Protein AF-I3EIG5-F1 (afdb_monomer_lite)

Radius of gyration: 37.48 Å; chains: 1; bounding box: 86×93×93 Å

Structure (mmCIF, N/CA/C/O backbone):
data_AF-I3EIG5-F1
#
_entry.id   AF-I3EIG5-F1
#
loop_
_atom_site.group_PDB
_atom_site.id
_atom_site.type_symbol
_atom_site.label_atom_id
_atom_site.label_alt_id
_atom_site.label_comp_id
_atom_site.label_asym_id
_atom_site.label_entity_id
_atom_site.label_seq_id
_atom_site.pdbx_PDB_ins_code
_atom_site.Cartn_x
_atom_site.Cartn_y
_atom_site.Cartn_z
_atom_site.occupancy
_atom_site.B_iso_or_equiv
_atom_site.auth_seq_id
_atom_site.auth_comp_id
_atom_site.auth_asym_id
_atom_site.auth_atom_id
_atom_site.pdbx_PDB_model_num
ATOM 1 N N . MET A 1 1 ? 4.303 -24.236 -12.654 1.00 73.12 1 MET A N 1
ATOM 2 C CA . MET A 1 1 ? 5.000 -24.514 -13.925 1.00 73.12 1 MET A CA 1
ATOM 3 C C . MET A 1 1 ? 5.810 -23.312 -14.416 1.00 73.12 1 MET A C 1
ATOM 5 O O . MET A 1 1 ? 7.014 -23.387 -14.282 1.00 73.12 1 MET A O 1
ATOM 9 N N . PHE A 1 2 ? 5.233 -22.187 -14.872 1.00 78.88 2 PHE A N 1
ATOM 10 C CA . PHE A 1 2 ? 6.032 -21.073 -15.444 1.00 78.88 2 PHE A CA 1
ATOM 11 C C . PHE A 1 2 ? 7.125 -20.485 -14.530 1.00 78.88 2 PHE A C 1
ATOM 13 O O . PHE A 1 2 ? 8.166 -20.083 -15.025 1.00 78.88 2 PHE A O 1
ATOM 20 N N . ASN A 1 3 ? 6.940 -20.483 -13.207 1.00 80.06 3 ASN A N 1
ATOM 21 C CA . ASN A 1 3 ? 7.978 -20.012 -12.279 1.00 80.06 3 ASN A CA 1
ATOM 22 C C . ASN A 1 3 ? 9.212 -20.936 -12.224 1.00 80.06 3 ASN A C 1
ATOM 24 O O . ASN A 1 3 ? 10.282 -20.478 -11.848 1.00 80.06 3 ASN A O 1
ATOM 28 N N . LEU A 1 4 ? 9.062 -22.212 -12.602 1.00 80.94 4 LEU A N 1
ATOM 29 C CA . LEU A 1 4 ? 10.143 -23.204 -12.637 1.00 80.94 4 LEU A CA 1
ATOM 30 C C . LEU A 1 4 ? 10.976 -23.114 -13.926 1.00 80.94 4 LEU A C 1
ATOM 32 O O . LEU A 1 4 ? 12.038 -23.713 -13.993 1.00 80.94 4 LEU A O 1
ATOM 36 N N . LEU A 1 5 ? 10.541 -22.335 -14.930 1.00 78.06 5 LEU A N 1
ATOM 37 C CA . LEU A 1 5 ? 11.348 -22.063 -16.133 1.00 78.06 5 LEU A CA 1
ATOM 38 C C . LEU A 1 5 ? 12.650 -21.312 -15.818 1.00 78.06 5 LEU A C 1
ATOM 40 O O . LEU A 1 5 ? 13.538 -21.254 -16.656 1.00 78.06 5 LEU A O 1
ATOM 44 N N . LEU A 1 6 ? 12.742 -20.698 -14.637 1.00 79.12 6 LEU A N 1
ATOM 45 C CA . LEU A 1 6 ? 13.928 -19.976 -14.175 1.00 79.12 6 LEU A CA 1
ATOM 46 C C . LEU A 1 6 ? 14.859 -20.860 -13.331 1.00 79.12 6 LEU A C 1
ATOM 48 O O . LEU A 1 6 ? 15.839 -20.364 -12.785 1.00 79.12 6 LEU A O 1
ATOM 52 N N . SER A 1 7 ? 14.527 -22.143 -13.172 1.00 75.50 7 SER A N 1
ATOM 53 C CA . SER A 1 7 ? 15.303 -23.114 -12.403 1.00 75.50 7 SER A CA 1
ATOM 54 C C . SER A 1 7 ? 16.161 -23.968 -13.342 1.00 75.50 7 SER A C 1
ATOM 56 O O . SER A 1 7 ? 15.674 -24.414 -14.379 1.00 75.50 7 SER A O 1
ATOM 58 N N . GLY A 1 8 ? 17.420 -24.202 -12.959 1.00 78.62 8 GLY A N 1
ATOM 59 C CA . GLY A 1 8 ? 18.415 -24.947 -13.742 1.00 78.62 8 GLY A CA 1
ATOM 60 C C . GLY A 1 8 ? 19.493 -24.046 -14.351 1.00 78.62 8 GLY A C 1
ATOM 61 O O . GLY A 1 8 ? 19.226 -22.898 -14.707 1.00 78.62 8 GLY A O 1
ATOM 62 N N . ASN A 1 9 ? 20.716 -24.568 -14.462 1.00 81.81 9 ASN A N 1
ATOM 63 C CA . ASN A 1 9 ? 21.843 -23.873 -15.095 1.00 81.81 9 ASN A CA 1
ATOM 64 C C . ASN A 1 9 ? 21.990 -24.254 -16.577 1.00 81.81 9 ASN A C 1
ATOM 66 O O . ASN A 1 9 ? 22.673 -23.562 -17.333 1.00 81.81 9 ASN A O 1
ATOM 70 N N . THR A 1 10 ? 21.330 -25.335 -17.004 1.00 88.31 10 THR A N 1
ATOM 71 C CA . THR A 1 10 ? 21.289 -25.802 -18.394 1.00 88.31 10 THR A CA 1
ATOM 72 C C . THR A 1 10 ? 19.852 -25.909 -18.913 1.00 88.31 10 THR A C 1
ATOM 74 O O . THR A 1 10 ? 18.890 -26.019 -18.149 1.00 88.31 10 THR A O 1
ATOM 77 N N . LEU A 1 11 ? 19.692 -25.882 -20.243 1.00 84.94 11 LEU A N 1
ATOM 78 C CA . LEU A 1 11 ? 18.384 -26.050 -20.887 1.00 84.94 11 LEU A CA 1
ATOM 79 C C . LEU A 1 11 ? 17.765 -27.417 -20.542 1.00 84.94 11 LEU A C 1
ATOM 81 O O . LEU A 1 11 ? 16.563 -27.506 -20.312 1.00 84.94 11 LEU A O 1
ATOM 85 N N . GLU A 1 12 ? 18.589 -28.462 -20.461 1.00 86.31 12 GLU A N 1
ATOM 86 C CA . GLU A 1 12 ? 18.170 -29.817 -20.090 1.00 86.31 12 GLU A CA 1
ATOM 87 C C . GLU A 1 12 ? 17.660 -29.878 -18.647 1.00 86.31 12 GLU A C 1
ATOM 89 O O . GLU A 1 12 ? 16.548 -30.351 -18.418 1.00 86.31 12 GLU A O 1
ATOM 94 N N . GLU A 1 13 ? 18.405 -29.322 -17.686 1.00 87.31 13 GLU A N 1
ATOM 95 C CA . GLU A 1 13 ? 17.988 -29.247 -16.276 1.00 87.31 13 GLU A CA 1
ATOM 96 C C . GLU A 1 13 ? 16.670 -28.483 -16.096 1.00 87.31 13 GLU A C 1
ATOM 98 O O . GLU A 1 13 ? 15.811 -28.881 -15.301 1.00 87.31 13 GLU A O 1
ATOM 103 N N . CYS A 1 14 ? 16.479 -27.408 -16.865 1.00 90.12 14 CYS A N 1
ATOM 104 C CA . CYS A 1 14 ? 15.239 -26.641 -16.857 1.00 90.12 14 CYS A CA 1
ATOM 105 C C . CYS A 1 14 ? 14.045 -27.503 -17.300 1.00 90.12 14 CYS A C 1
ATOM 107 O O . CYS A 1 14 ? 13.029 -27.579 -16.601 1.00 90.12 14 CYS A O 1
ATOM 109 N N . TYR A 1 15 ? 14.169 -28.218 -18.425 1.00 90.12 15 TYR A N 1
ATOM 110 C CA . TYR A 1 15 ? 13.110 -29.115 -18.901 1.00 90.12 15 TYR A CA 1
ATOM 111 C C . TYR A 1 15 ? 12.891 -30.330 -17.999 1.00 90.12 15 TYR A C 1
ATOM 113 O O . TYR A 1 15 ? 11.747 -30.767 -17.877 1.00 90.12 15 TYR A O 1
ATOM 121 N N . MET A 1 16 ? 13.929 -30.837 -17.329 1.00 87.69 16 MET A N 1
ATOM 122 C CA . MET A 1 16 ? 13.796 -31.905 -16.332 1.00 87.69 16 MET A CA 1
ATOM 123 C C . MET A 1 16 ? 12.994 -31.440 -15.113 1.00 87.69 16 MET A C 1
ATOM 125 O O . MET A 1 16 ? 12.038 -32.102 -14.721 1.00 87.69 16 MET A O 1
ATOM 129 N N . THR A 1 17 ? 13.279 -30.245 -14.590 1.00 89.56 17 THR A N 1
ATOM 130 C CA . THR A 1 17 ? 12.507 -29.656 -13.479 1.00 89.56 17 THR A CA 1
ATOM 131 C C . THR A 1 17 ? 11.036 -29.437 -13.870 1.00 89.56 17 THR A C 1
ATOM 133 O O . THR A 1 17 ? 10.109 -29.627 -13.075 1.00 89.56 17 THR A O 1
ATOM 136 N N . LEU A 1 18 ? 10.783 -29.047 -15.125 1.00 90.25 18 LEU A N 1
ATOM 137 C CA . LEU A 1 18 ? 9.423 -28.940 -15.659 1.00 90.25 18 LEU A CA 1
ATOM 138 C C . LEU A 1 18 ? 8.745 -30.302 -15.819 1.00 90.25 18 LEU A C 1
ATOM 140 O O . LEU A 1 18 ? 7.534 -30.386 -15.599 1.00 90.25 18 LEU A O 1
ATOM 144 N N . ALA A 1 19 ? 9.499 -31.335 -16.193 1.00 90.38 19 ALA A N 1
ATOM 145 C CA . ALA A 1 19 ? 9.000 -32.695 -16.322 1.00 90.38 19 ALA A CA 1
ATOM 146 C C . ALA A 1 19 ? 8.603 -33.286 -14.969 1.00 90.38 19 ALA A C 1
ATOM 148 O O . ALA A 1 19 ? 7.486 -33.776 -14.854 1.00 90.38 19 ALA A O 1
ATOM 149 N N . GLU A 1 20 ? 9.415 -33.112 -13.925 1.00 90.56 20 GLU A N 1
ATOM 150 C CA . GLU A 1 20 ? 9.062 -33.521 -12.556 1.00 90.56 20 GLU A CA 1
ATOM 151 C C . GLU A 1 20 ? 7.758 -32.863 -12.085 1.00 90.56 20 GLU A C 1
ATOM 153 O O . GLU A 1 20 ? 6.868 -33.507 -11.527 1.00 90.56 20 GLU A O 1
ATOM 158 N N . CYS A 1 21 ? 7.598 -31.565 -12.365 1.00 91.62 21 CYS A N 1
ATOM 159 C CA . CYS A 1 21 ? 6.354 -30.864 -12.066 1.00 91.62 21 CYS A CA 1
ATOM 160 C C . CYS A 1 21 ? 5.175 -31.432 -12.870 1.00 91.62 21 CYS A C 1
ATOM 162 O O . CYS A 1 21 ? 4.075 -31.550 -12.332 1.00 91.62 21 CYS A O 1
ATOM 164 N N . ALA A 1 22 ? 5.379 -31.762 -14.147 1.00 92.56 22 ALA A N 1
ATOM 165 C CA . ALA A 1 22 ? 4.352 -32.363 -14.990 1.00 92.56 22 ALA A CA 1
ATOM 166 C C . ALA A 1 22 ? 3.945 -33.757 -14.485 1.00 92.56 22 ALA A C 1
ATOM 168 O O . ALA A 1 22 ? 2.747 -34.023 -14.381 1.00 92.56 22 ALA A O 1
ATOM 169 N N . ASP A 1 23 ? 4.911 -34.593 -14.104 1.00 91.69 23 ASP A N 1
ATOM 170 C CA . ASP A 1 23 ? 4.687 -35.933 -13.559 1.00 91.69 23 ASP A CA 1
ATOM 171 C C . ASP A 1 23 ? 3.900 -35.889 -12.250 1.00 91.69 23 ASP A C 1
ATOM 173 O O . ASP A 1 23 ? 2.920 -36.617 -12.113 1.00 91.69 23 ASP A O 1
ATOM 177 N N . TYR A 1 24 ? 4.216 -34.949 -11.355 1.00 91.88 24 TYR A N 1
ATOM 178 C CA . TYR A 1 24 ? 3.441 -34.730 -10.131 1.00 91.88 24 TYR A CA 1
ATOM 179 C C . TYR A 1 24 ? 1.951 -34.454 -10.410 1.00 91.88 24 TYR A C 1
ATOM 181 O O . TYR A 1 24 ? 1.066 -34.989 -9.739 1.00 91.88 24 TYR A O 1
ATOM 189 N N . TRP A 1 25 ? 1.638 -33.629 -11.416 1.00 91.69 25 TRP A N 1
ATOM 190 C CA . TRP A 1 25 ? 0.243 -33.344 -11.775 1.00 91.69 25 TRP A CA 1
ATOM 191 C C . TRP A 1 25 ? -0.445 -34.528 -12.458 1.00 91.69 25 TRP A C 1
ATOM 193 O O . TRP A 1 25 ? -1.651 -34.710 -12.273 1.00 91.69 25 TRP A O 1
ATOM 203 N N . ILE A 1 26 ? 0.295 -35.335 -13.222 1.00 92.50 26 ILE A N 1
ATOM 204 C CA . ILE A 1 26 ? -0.223 -36.585 -13.789 1.00 92.50 26 ILE A CA 1
ATOM 205 C C . ILE A 1 26 ? -0.534 -37.579 -12.660 1.00 92.50 26 ILE A C 1
ATOM 207 O O . ILE A 1 26 ? -1.617 -38.164 -12.657 1.00 92.50 26 ILE A O 1
ATOM 211 N N . ASP A 1 27 ? 0.337 -37.697 -11.654 1.00 92.25 27 ASP A N 1
ATOM 212 C CA . ASP A 1 27 ? 0.148 -38.594 -10.507 1.00 92.25 27 ASP A CA 1
ATOM 213 C C . ASP A 1 27 ? -1.125 -38.275 -9.723 1.00 92.25 27 ASP A C 1
ATOM 215 O O . ASP A 1 27 ? -1.865 -39.183 -9.342 1.00 92.25 27 ASP A O 1
ATOM 219 N N . ILE A 1 28 ? -1.450 -36.992 -9.531 1.00 92.19 28 ILE A N 1
ATOM 220 C CA . ILE A 1 28 ? -2.707 -36.587 -8.881 1.00 92.19 28 ILE A CA 1
ATOM 221 C C . ILE A 1 28 ? -3.929 -37.117 -9.651 1.00 92.19 28 ILE A C 1
ATOM 223 O O . ILE A 1 28 ? -4.910 -37.532 -9.034 1.00 92.19 28 ILE A O 1
ATOM 227 N N . ILE A 1 29 ? -3.891 -37.122 -10.987 1.00 92.75 29 ILE A N 1
ATOM 228 C CA . ILE A 1 29 ? -5.003 -37.603 -11.822 1.00 92.75 29 ILE A CA 1
ATOM 229 C C . ILE A 1 29 ? -5.059 -39.134 -11.835 1.00 92.75 29 ILE A C 1
ATOM 231 O O . ILE A 1 29 ? -6.140 -39.705 -11.684 1.00 92.75 29 ILE A O 1
ATOM 235 N N . GLU A 1 30 ? -3.918 -39.811 -11.972 1.00 90.56 30 GLU A N 1
ATOM 236 C CA . GLU A 1 30 ? -3.849 -41.279 -11.996 1.00 90.56 30 GLU A CA 1
ATOM 237 C C . GLU A 1 30 ? -4.236 -41.905 -10.651 1.00 90.56 30 GLU A C 1
ATOM 239 O O . GLU A 1 30 ? -4.955 -42.905 -10.610 1.00 90.56 30 GLU A O 1
ATOM 244 N N . THR A 1 31 ? -3.870 -41.255 -9.543 1.00 92.62 31 THR A N 1
ATOM 245 C CA . THR A 1 31 ? -4.325 -41.615 -8.187 1.00 92.62 31 THR A CA 1
ATOM 246 C C . THR A 1 31 ? -5.765 -41.175 -7.895 1.00 92.62 31 THR A C 1
ATOM 248 O O . THR A 1 31 ? -6.239 -41.316 -6.766 1.00 92.62 31 THR A O 1
ATOM 251 N N . LYS A 1 32 ? -6.487 -40.637 -8.893 1.00 90.88 32 LYS A N 1
ATOM 252 C CA . LYS A 1 32 ? -7.873 -40.144 -8.784 1.00 90.88 32 LYS A CA 1
ATOM 253 C C . LYS A 1 32 ? -8.066 -39.149 -7.634 1.00 90.88 32 LYS A C 1
ATOM 255 O O . LYS A 1 32 ? -9.103 -39.151 -6.967 1.00 90.88 32 LYS A O 1
ATOM 260 N N . ALA A 1 33 ? -7.053 -38.320 -7.381 1.00 89.38 33 ALA A N 1
ATOM 261 C CA . ALA A 1 33 ? -7.027 -37.323 -6.318 1.00 89.38 33 ALA A CA 1
ATOM 262 C C . ALA A 1 33 ? -7.363 -37.897 -4.926 1.00 89.38 33 ALA A C 1
ATOM 264 O O . ALA A 1 33 ? -8.109 -37.292 -4.150 1.00 89.38 33 ALA A O 1
ATOM 265 N N . GLN A 1 34 ? -6.831 -39.080 -4.595 1.00 87.31 34 GLN A N 1
ATOM 266 C CA . GLN A 1 34 ? -7.067 -39.719 -3.294 1.00 87.31 34 GLN A CA 1
ATOM 267 C C . GLN A 1 34 ? -6.607 -38.845 -2.113 1.00 87.31 34 GLN A C 1
ATOM 269 O O . GLN A 1 34 ? -7.244 -38.852 -1.063 1.00 87.31 34 GLN A O 1
ATOM 274 N N . ALA A 1 35 ? -5.541 -38.061 -2.300 1.00 83.00 35 ALA A N 1
ATOM 275 C CA . ALA A 1 35 ? -4.990 -37.166 -1.283 1.00 83.00 35 ALA A CA 1
ATOM 276 C C . ALA A 1 35 ? -5.742 -35.824 -1.130 1.00 83.00 35 ALA A C 1
ATOM 278 O O . ALA A 1 35 ? -5.415 -35.066 -0.222 1.00 83.00 35 ALA A O 1
ATOM 279 N N . LEU A 1 36 ? -6.717 -35.517 -1.999 1.00 87.94 36 LEU A N 1
ATOM 280 C CA . LEU A 1 36 ? -7.432 -34.232 -2.009 1.00 87.94 36 LEU A CA 1
ATOM 281 C C . LEU A 1 36 ? -8.847 -34.361 -1.438 1.00 87.94 36 LEU A C 1
ATOM 283 O O . LEU A 1 36 ? -9.530 -35.362 -1.672 1.00 87.94 36 LEU A O 1
ATOM 287 N N . ALA A 1 37 ? -9.319 -33.329 -0.737 1.00 88.19 37 ALA A N 1
ATOM 288 C CA . ALA A 1 37 ? -10.699 -33.253 -0.251 1.00 88.19 37 ALA A CA 1
ATOM 289 C C . ALA A 1 37 ? -11.700 -32.933 -1.384 1.00 88.19 37 ALA A C 1
ATOM 291 O O . ALA A 1 37 ? -11.324 -32.447 -2.449 1.00 88.19 37 ALA A O 1
ATOM 292 N N . GLN A 1 38 ? -13.003 -33.166 -1.165 1.00 83.62 38 GLN A N 1
ATOM 293 C CA . GLN A 1 38 ? -14.038 -32.950 -2.195 1.00 83.62 38 GLN A CA 1
ATOM 294 C C . GLN A 1 38 ? -14.061 -31.505 -2.732 1.00 83.62 38 GLN A C 1
ATOM 296 O O . GLN A 1 38 ? -14.157 -31.302 -3.941 1.00 83.62 38 GLN A O 1
ATOM 301 N N . ASP A 1 39 ? -13.936 -30.505 -1.857 1.00 86.31 39 ASP A N 1
ATOM 302 C CA . ASP A 1 39 ? -13.928 -29.095 -2.270 1.00 86.31 39 ASP A CA 1
ATOM 303 C C . ASP A 1 39 ? -12.662 -28.728 -3.061 1.00 86.31 39 ASP A C 1
ATOM 305 O O . ASP A 1 39 ? -12.716 -27.946 -4.009 1.00 86.31 39 ASP A O 1
ATOM 309 N N . GLU A 1 40 ? -11.522 -29.348 -2.744 1.00 88.12 40 GLU A N 1
ATOM 310 C CA . GLU A 1 40 ? -10.285 -29.185 -3.513 1.00 88.12 40 GLU A CA 1
ATOM 311 C C . GLU A 1 40 ? -10.418 -29.804 -4.906 1.00 88.12 40 GLU A C 1
ATOM 313 O O . GLU A 1 40 ? -10.028 -29.183 -5.894 1.00 88.12 40 GLU A O 1
ATOM 318 N N . ILE A 1 41 ? -11.050 -30.979 -5.015 1.00 90.25 41 ILE A N 1
ATOM 319 C CA . ILE A 1 41 ? -11.359 -31.611 -6.305 1.00 90.25 41 ILE A CA 1
ATOM 320 C C . ILE A 1 41 ? -12.217 -30.671 -7.165 1.00 90.25 41 ILE A C 1
ATOM 322 O O . ILE A 1 41 ? -11.934 -30.499 -8.351 1.00 90.25 41 ILE A O 1
ATOM 326 N N . PHE A 1 42 ? -13.224 -30.006 -6.591 1.00 89.50 42 PHE A N 1
ATOM 327 C CA . PHE A 1 42 ? -14.023 -29.026 -7.332 1.00 89.50 42 PHE A CA 1
ATOM 328 C C . PHE A 1 42 ? -13.237 -27.792 -7.759 1.00 89.50 42 PHE A C 1
ATOM 330 O O . PHE A 1 42 ? -13.473 -27.288 -8.856 1.00 89.50 42 PHE A O 1
ATOM 337 N N . ASN A 1 43 ? -12.302 -27.323 -6.937 1.00 88.88 43 ASN A N 1
ATOM 338 C CA . ASN A 1 43 ? -11.458 -26.183 -7.280 1.00 88.88 43 ASN A CA 1
ATOM 339 C C . ASN A 1 43 ? -10.467 -26.510 -8.407 1.00 88.88 43 ASN A C 1
ATOM 341 O O . ASN A 1 43 ? -10.243 -25.669 -9.276 1.00 88.88 43 ASN A O 1
ATOM 345 N N . TYR A 1 44 ? -9.893 -27.718 -8.419 1.00 89.25 44 TYR A N 1
ATOM 346 C CA . TYR A 1 44 ? -8.912 -28.124 -9.432 1.00 89.25 44 TYR A CA 1
ATOM 347 C C . TYR A 1 44 ? -9.546 -28.623 -10.737 1.00 89.25 44 TYR A C 1
ATOM 349 O O . TYR A 1 44 ? -9.084 -28.264 -11.820 1.00 89.25 44 TYR A O 1
ATOM 357 N N . PHE A 1 45 ? -10.601 -29.440 -10.657 1.00 90.62 45 PHE A N 1
ATOM 358 C CA . PHE A 1 45 ? -11.217 -30.095 -11.822 1.00 90.62 45 PHE A CA 1
ATOM 359 C C . PHE A 1 45 ? -12.512 -29.416 -12.292 1.00 90.62 45 PHE A C 1
ATOM 361 O O . PHE A 1 45 ? -13.040 -29.736 -13.361 1.00 90.62 45 PHE A O 1
ATOM 368 N N . GLY A 1 46 ? -13.033 -28.466 -11.516 1.00 90.00 46 GLY A N 1
ATOM 369 C CA . GLY A 1 46 ? -14.192 -27.666 -11.883 1.00 90.00 46 GLY A CA 1
ATOM 370 C C . GLY A 1 46 ? -13.915 -26.677 -13.001 1.00 90.00 46 GLY A C 1
ATOM 371 O O . GLY A 1 46 ? -12.948 -25.921 -12.968 1.00 90.00 46 GLY A O 1
ATOM 372 N N . GLU A 1 47 ? -14.822 -26.614 -13.969 1.00 89.50 47 GLU A N 1
ATOM 373 C CA . GLU A 1 47 ? -14.848 -25.539 -14.952 1.00 89.50 47 GLU A CA 1
ATOM 374 C C . GLU A 1 47 ? -15.974 -24.563 -14.636 1.00 89.50 47 GLU A C 1
ATOM 376 O O . GLU A 1 47 ? -17.141 -24.948 -14.608 1.00 89.50 47 GLU A O 1
ATOM 381 N N . THR A 1 48 ? -15.634 -23.283 -14.474 1.00 88.00 48 THR A N 1
ATOM 382 C CA . THR A 1 48 ? -16.619 -22.199 -14.382 1.00 88.00 48 THR A CA 1
ATOM 383 C C . THR A 1 48 ? -16.661 -21.439 -15.697 1.00 88.00 48 THR A C 1
ATOM 385 O O . THR A 1 48 ? -15.645 -20.914 -16.156 1.00 88.00 48 THR A O 1
ATOM 388 N N . ARG A 1 49 ? -17.841 -21.363 -16.319 1.00 83.25 49 ARG A N 1
ATOM 389 C CA . ARG A 1 49 ? -18.046 -20.613 -17.565 1.00 83.25 49 ARG A CA 1
ATOM 390 C C . ARG A 1 49 ? -19.298 -19.742 -17.477 1.00 83.25 49 ARG A C 1
ATOM 392 O O . ARG A 1 49 ? -20.321 -20.164 -16.942 1.00 83.25 49 ARG A O 1
ATOM 399 N N . ASN A 1 50 ? -19.210 -18.534 -18.036 1.00 81.19 50 ASN A N 1
ATOM 400 C CA . ASN A 1 50 ? -20.309 -17.566 -18.070 1.00 81.19 50 ASN A CA 1
ATOM 401 C C . ASN A 1 50 ? -21.014 -17.598 -19.428 1.00 81.19 50 ASN A C 1
ATOM 403 O O . ASN A 1 50 ? -20.365 -17.514 -20.475 1.00 81.19 50 ASN A O 1
ATOM 407 N N . MET A 1 51 ? -22.344 -17.665 -19.415 1.00 71.56 51 MET A N 1
ATOM 408 C CA . MET A 1 51 ? -23.162 -17.689 -20.629 1.00 71.56 51 MET A CA 1
ATOM 409 C C . MET A 1 51 ? -23.372 -16.272 -21.175 1.00 71.56 51 MET A C 1
ATOM 411 O O . MET A 1 51 ? -24.086 -15.463 -20.586 1.00 71.56 51 MET A O 1
ATOM 415 N N . SER A 1 52 ? -22.766 -15.952 -22.321 1.00 66.12 52 SER A N 1
ATOM 416 C CA . SER A 1 52 ? -22.877 -14.627 -22.957 1.00 66.12 52 SER A CA 1
ATOM 417 C C . SER A 1 52 ? -24.165 -14.428 -23.773 1.00 66.12 52 SER A C 1
ATOM 419 O O . SER A 1 52 ? -24.569 -13.288 -24.022 1.00 66.12 52 SER A O 1
ATOM 421 N N . LYS A 1 53 ? -24.828 -15.519 -24.177 1.00 69.06 53 LYS A N 1
ATOM 422 C CA . LYS A 1 53 ? -26.075 -15.550 -24.964 1.00 69.06 53 LYS A CA 1
ATOM 423 C C . LYS A 1 53 ? -27.148 -16.372 -24.230 1.00 69.06 53 LYS A C 1
ATOM 425 O O . LYS A 1 53 ? -26.802 -17.200 -23.392 1.00 69.06 53 LYS A O 1
ATOM 430 N N . SER A 1 54 ? -28.428 -16.113 -24.509 1.00 68.81 54 SER A N 1
ATOM 431 C CA . SER A 1 54 ? -29.557 -16.887 -23.963 1.00 68.81 54 SER A CA 1
ATOM 432 C C . SER A 1 54 ? -29.624 -18.294 -24.574 1.00 68.81 54 SER A C 1
ATOM 434 O O . SER A 1 54 ? -29.067 -18.526 -25.650 1.00 68.81 54 SER A O 1
ATOM 436 N N . ALA A 1 55 ? -30.307 -19.225 -23.898 1.00 63.94 55 ALA A N 1
ATOM 437 C CA . ALA A 1 55 ? -30.440 -20.612 -24.353 1.00 63.94 55 ALA A CA 1
ATOM 438 C C . ALA A 1 55 ? -31.099 -20.736 -25.740 1.00 63.94 55 ALA A C 1
ATOM 440 O O . ALA A 1 55 ? -30.622 -21.518 -26.558 1.00 63.94 55 ALA A O 1
ATOM 441 N N . ASP A 1 56 ? -32.093 -19.899 -26.060 1.00 66.50 56 ASP A N 1
ATOM 442 C CA . ASP A 1 56 ? -32.797 -19.939 -27.355 1.00 66.50 56 ASP A CA 1
ATOM 443 C C . ASP A 1 56 ? -31.852 -19.728 -28.548 1.00 66.50 56 ASP A C 1
ATOM 445 O O . ASP A 1 56 ? -31.954 -20.409 -29.569 1.00 66.50 56 ASP A O 1
ATOM 449 N N . ALA A 1 57 ? -30.866 -18.838 -28.390 1.00 61.94 57 ALA A N 1
ATOM 450 C CA . ALA A 1 57 ? -29.855 -18.548 -29.407 1.00 61.94 57 ALA A CA 1
ATOM 451 C C . ALA A 1 57 ? -28.763 -19.633 -29.513 1.00 61.94 57 ALA A C 1
ATOM 453 O O . ALA A 1 57 ? -27.985 -19.626 -30.467 1.00 61.94 57 ALA A O 1
ATOM 454 N N . LEU A 1 58 ? -28.676 -20.536 -28.529 1.00 59.59 58 LEU A N 1
ATOM 455 C CA . LEU A 1 58 ? -27.705 -21.634 -28.451 1.00 59.59 58 LEU A CA 1
ATOM 456 C C . LEU A 1 58 ? -28.329 -23.005 -28.746 1.00 59.59 58 LEU A C 1
ATOM 458 O O . LEU A 1 58 ? -27.600 -23.990 -28.817 1.00 59.59 58 LEU A O 1
ATOM 462 N N . SER A 1 59 ? -29.640 -23.065 -28.993 1.00 59.81 59 SER A N 1
ATOM 463 C CA . SER A 1 59 ? -30.384 -24.296 -29.299 1.00 59.81 59 SER A CA 1
ATOM 464 C C . SER A 1 59 ? -29.811 -25.099 -30.480 1.00 59.81 59 SER A C 1
ATOM 466 O O . SER A 1 59 ? -29.919 -26.324 -30.498 1.00 59.81 59 SER A O 1
ATOM 468 N N . MET A 1 60 ? -29.134 -24.443 -31.434 1.00 61.47 60 MET A N 1
ATOM 469 C CA . MET A 1 60 ? -28.478 -25.109 -32.570 1.00 61.47 60 MET A CA 1
ATOM 470 C C . MET A 1 60 ? -27.097 -25.717 -32.246 1.00 61.47 60 MET A C 1
ATOM 472 O O . MET A 1 60 ? -26.603 -26.526 -33.028 1.00 61.47 60 MET A O 1
ATOM 476 N N . VAL A 1 61 ? -26.450 -25.358 -31.126 1.00 72.56 61 VAL A N 1
ATOM 477 C CA . VAL A 1 61 ? -25.084 -25.805 -30.784 1.00 72.56 61 VAL A CA 1
ATOM 478 C C . VAL A 1 61 ? -25.034 -26.367 -29.363 1.00 72.56 61 VAL A C 1
ATOM 480 O O . VAL A 1 61 ? -25.019 -25.631 -28.376 1.00 72.56 61 VAL A O 1
ATOM 483 N N . LYS A 1 62 ? -24.922 -27.694 -29.248 1.00 76.25 62 LYS A N 1
ATOM 484 C CA . LYS A 1 62 ? -24.752 -28.374 -27.956 1.00 76.25 62 LYS A CA 1
ATOM 485 C C . LYS A 1 62 ? -23.362 -28.089 -27.386 1.00 76.25 62 LYS A C 1
ATOM 487 O O . LYS A 1 62 ? -22.354 -28.516 -27.945 1.00 76.25 62 LYS A O 1
ATOM 492 N N . THR A 1 63 ? -23.304 -27.390 -26.257 1.00 83.94 63 THR A N 1
ATOM 493 C CA . THR A 1 63 ? -22.061 -27.089 -25.527 1.00 83.94 63 THR A CA 1
ATOM 494 C C . THR A 1 63 ? -22.132 -27.634 -24.104 1.00 83.94 63 THR A C 1
ATOM 496 O O . THR A 1 63 ? -23.218 -27.763 -23.546 1.00 83.94 63 THR A O 1
ATOM 499 N N . THR A 1 64 ? -20.979 -27.916 -23.488 1.00 87.69 64 THR A N 1
ATOM 500 C CA . THR A 1 64 ? -20.908 -28.359 -22.080 1.00 87.69 64 THR A CA 1
ATOM 501 C C . THR A 1 64 ? -21.577 -27.365 -21.128 1.00 87.69 64 THR A C 1
ATOM 503 O O . THR A 1 64 ? -22.272 -27.768 -20.200 1.00 87.69 64 THR A O 1
ATOM 506 N N . CYS A 1 65 ? -21.425 -26.063 -21.393 1.00 84.12 65 CYS A N 1
ATOM 507 C CA . CYS A 1 65 ? -22.052 -24.996 -20.615 1.00 84.12 65 CYS A CA 1
ATOM 508 C C . CYS A 1 65 ? -23.573 -25.021 -20.698 1.00 84.12 65 CYS A C 1
ATOM 510 O O . CYS A 1 65 ? -24.223 -24.805 -19.685 1.00 84.12 65 CYS A O 1
ATOM 512 N N . LEU A 1 66 ? -24.127 -25.265 -21.890 1.00 84.56 66 LEU A N 1
ATOM 513 C CA . LEU A 1 66 ? -25.572 -25.315 -22.090 1.00 84.56 66 LEU A CA 1
ATOM 514 C C . LEU A 1 66 ? -26.174 -26.484 -21.307 1.00 84.56 66 LEU A C 1
ATOM 516 O O . LEU A 1 66 ? -27.086 -26.271 -20.520 1.00 84.56 66 LEU A O 1
ATOM 520 N N . THR A 1 67 ? -25.586 -27.678 -21.418 1.00 88.56 67 THR A N 1
ATOM 521 C CA . THR A 1 67 ? -26.017 -28.856 -20.652 1.00 88.56 67 THR A CA 1
ATOM 522 C C . THR A 1 67 ? -25.924 -28.619 -19.142 1.00 88.56 67 THR A C 1
ATOM 524 O O . THR A 1 67 ? -26.838 -28.967 -18.398 1.00 88.56 67 THR A O 1
ATOM 527 N N . ALA A 1 68 ? -24.835 -28.006 -18.663 1.00 88.62 68 ALA A N 1
ATOM 528 C CA . ALA A 1 68 ? -24.692 -27.664 -17.249 1.00 88.62 68 ALA A CA 1
ATOM 529 C C . ALA A 1 68 ? -25.730 -26.621 -16.804 1.00 88.62 68 ALA A C 1
ATOM 531 O O . ALA A 1 68 ? -26.308 -26.748 -15.729 1.00 88.62 68 ALA A O 1
ATOM 532 N N . ALA A 1 69 ? -25.998 -25.613 -17.633 1.00 86.44 69 ALA A N 1
ATOM 533 C CA . ALA A 1 69 ? -26.994 -24.588 -17.359 1.00 86.44 69 ALA A CA 1
ATOM 534 C C . ALA A 1 69 ? -28.410 -25.170 -17.292 1.00 86.44 69 ALA A C 1
ATOM 536 O O . ALA A 1 69 ? -29.130 -24.868 -16.348 1.00 86.44 69 ALA A O 1
ATOM 537 N N . GLU A 1 70 ? -28.785 -26.041 -18.231 1.00 86.19 70 GLU A N 1
ATOM 538 C CA . GLU A 1 70 ? -30.073 -26.746 -18.243 1.00 86.19 70 GLU A CA 1
ATOM 539 C C . GLU A 1 70 ? -30.252 -27.611 -16.990 1.00 86.19 70 GLU A C 1
ATOM 541 O O . GLU A 1 70 ? -31.281 -27.531 -16.322 1.00 86.19 70 GLU A O 1
ATOM 546 N N . ARG A 1 71 ? -29.221 -28.379 -16.614 1.00 90.25 71 ARG A N 1
ATOM 547 C CA . ARG A 1 71 ? -29.223 -29.209 -15.397 1.00 90.25 71 ARG A CA 1
ATOM 548 C C . ARG A 1 71 ? -29.302 -28.375 -14.118 1.00 90.25 71 ARG A C 1
ATOM 550 O O . ARG A 1 71 ? -29.987 -28.759 -13.176 1.00 90.25 71 ARG A O 1
ATOM 557 N N . LEU A 1 72 ? -28.628 -27.226 -14.079 1.00 87.69 72 LEU A N 1
ATOM 558 C CA . LEU A 1 72 ? -28.717 -26.286 -12.960 1.00 87.69 72 LEU A CA 1
ATOM 559 C C . LEU A 1 72 ? -30.126 -25.678 -12.864 1.00 87.69 72 LEU A C 1
ATOM 561 O O . LEU A 1 72 ? -30.689 -25.603 -11.777 1.00 87.69 72 LEU A O 1
ATOM 565 N N . SER A 1 73 ? -30.706 -25.293 -14.002 1.00 84.88 73 SER A N 1
ATOM 566 C CA . SER A 1 73 ? -32.081 -24.796 -14.122 1.00 84.88 73 SER A CA 1
ATOM 567 C C . SER A 1 73 ? -33.083 -25.817 -13.570 1.00 84.88 73 SER A C 1
ATOM 569 O O . SER A 1 73 ? -33.938 -25.483 -12.748 1.00 84.88 73 SER A O 1
ATOM 571 N N . GLU A 1 74 ? -32.915 -27.082 -13.967 1.00 87.56 74 GLU A N 1
ATOM 572 C CA . GLU A 1 74 ? -33.724 -28.211 -13.512 1.00 87.56 74 GLU A CA 1
ATOM 573 C C . GLU A 1 74 ? -33.602 -28.425 -11.995 1.00 87.56 74 GLU A C 1
ATOM 575 O O . GLU A 1 74 ? -34.614 -28.560 -11.309 1.00 87.56 74 GLU A O 1
ATOM 580 N N . LEU A 1 75 ? -32.376 -28.387 -11.460 1.00 86.31 75 LEU A N 1
ATOM 581 C CA . LEU A 1 75 ? -32.104 -28.513 -10.025 1.00 86.31 75 LEU A CA 1
ATOM 582 C C . LEU A 1 75 ? -32.791 -27.408 -9.206 1.00 86.31 75 LEU A C 1
ATOM 584 O O . LEU A 1 75 ? -33.293 -27.676 -8.118 1.00 86.31 75 LEU A O 1
ATOM 588 N N . LEU A 1 76 ? -32.832 -26.183 -9.737 1.00 81.94 76 LEU A N 1
ATOM 589 C CA . LEU A 1 76 ? -33.429 -25.010 -9.090 1.00 81.94 76 LEU A CA 1
ATOM 590 C C . LEU A 1 76 ? -34.952 -24.895 -9.296 1.00 81.94 76 LEU A C 1
ATOM 592 O O . LEU A 1 76 ? -35.573 -23.996 -8.730 1.00 81.94 76 LEU A O 1
ATOM 596 N N . GLY A 1 77 ? -35.564 -25.765 -10.110 1.00 78.25 77 GLY A N 1
ATOM 597 C CA . GLY A 1 77 ? -36.999 -25.726 -10.422 1.00 78.25 77 GLY A CA 1
ATOM 598 C C . GLY A 1 77 ? -37.431 -24.542 -11.298 1.00 78.25 77 GLY A C 1
ATOM 599 O O . GLY A 1 77 ? -38.623 -24.263 -11.419 1.00 78.25 77 GLY A O 1
ATOM 600 N N . GLN A 1 78 ? -36.481 -23.836 -11.912 1.00 70.88 78 GLN A N 1
ATOM 601 C CA . GLN A 1 78 ? -36.739 -22.734 -12.836 1.00 70.88 78 GLN A CA 1
ATOM 602 C C . GLN A 1 78 ? -36.444 -23.235 -14.248 1.00 70.88 78 GLN A C 1
ATOM 604 O O . GLN A 1 78 ? -35.300 -23.529 -14.553 1.00 70.88 78 GLN A O 1
ATOM 609 N N . ASN A 1 79 ? -37.430 -23.324 -15.142 1.00 59.50 79 ASN A N 1
ATOM 610 C CA . ASN A 1 79 ? -37.220 -23.827 -16.514 1.00 59.50 79 ASN A CA 1
ATOM 611 C C . ASN A 1 79 ? -36.595 -22.788 -17.475 1.00 59.50 79 ASN A C 1
ATOM 613 O O . ASN A 1 79 ? -36.761 -22.898 -18.687 1.00 59.50 79 ASN A O 1
ATOM 617 N N . VAL A 1 80 ? -35.915 -21.753 -16.963 1.00 61.34 80 VAL A N 1
ATOM 618 C CA . VAL A 1 80 ? -35.391 -20.645 -17.776 1.00 61.34 80 VAL A CA 1
ATOM 619 C C . VAL A 1 80 ? -33.909 -20.412 -17.494 1.00 61.34 80 VAL A C 1
ATOM 621 O O . VAL A 1 80 ? -33.526 -19.987 -16.407 1.00 61.34 80 VAL A O 1
ATOM 624 N N . VAL A 1 81 ? -33.077 -20.611 -18.517 1.00 63.59 81 VAL A N 1
ATOM 625 C CA . VAL A 1 81 ? -31.644 -20.288 -18.483 1.00 63.59 81 VAL A CA 1
ATOM 626 C C . VAL A 1 81 ? -31.446 -18.802 -18.805 1.00 63.59 81 VAL A C 1
ATOM 628 O O . VAL A 1 81 ? -31.645 -18.357 -19.939 1.00 63.59 81 VAL A O 1
ATOM 631 N N . VAL A 1 82 ? -31.036 -18.020 -17.804 1.00 64.50 82 VAL A N 1
ATOM 632 C CA . VAL A 1 82 ? -30.866 -16.560 -17.914 1.00 64.50 82 VAL A CA 1
ATOM 633 C C . VAL A 1 82 ? -29.520 -16.193 -18.561 1.00 64.50 82 VAL A C 1
ATOM 635 O O . VAL A 1 82 ? -28.480 -16.799 -18.294 1.00 64.50 82 VAL A O 1
ATOM 638 N N . LYS A 1 83 ? -29.513 -15.151 -19.404 1.00 64.75 83 LYS A N 1
ATOM 639 C CA . LYS A 1 83 ? -28.289 -14.572 -19.986 1.00 64.75 83 LYS A CA 1
ATOM 640 C C . LYS A 1 83 ? -27.384 -14.026 -18.871 1.00 64.75 83 LYS A C 1
ATOM 642 O O . LYS A 1 83 ? -27.825 -13.211 -18.069 1.00 64.75 83 LYS A O 1
ATOM 647 N N . GLY A 1 84 ? -26.114 -14.430 -18.851 1.00 66.81 84 GLY A N 1
ATOM 648 C CA . GLY A 1 84 ? -25.147 -14.034 -17.820 1.00 66.81 84 GLY A CA 1
ATOM 649 C C . GLY A 1 84 ? -25.020 -15.005 -16.642 1.00 66.81 84 GLY A C 1
ATOM 650 O O . GLY A 1 84 ? -24.263 -14.718 -15.719 1.00 66.81 84 GLY A O 1
ATOM 651 N N . MET A 1 85 ? -25.708 -16.152 -16.669 1.00 71.50 85 MET A N 1
ATOM 652 C CA . MET A 1 85 ? -25.556 -17.192 -15.648 1.00 71.50 85 MET A CA 1
ATOM 653 C C . MET A 1 85 ? -24.139 -17.790 -15.678 1.00 71.50 85 MET A C 1
ATOM 655 O O . MET A 1 85 ? -23.630 -18.157 -16.743 1.00 71.50 85 MET A O 1
ATOM 659 N N . SER A 1 86 ? -23.499 -17.864 -14.508 1.00 79.69 86 SER A N 1
ATOM 660 C CA . SER A 1 86 ? -22.223 -18.550 -14.300 1.00 79.69 86 SER A CA 1
ATOM 661 C C . SER A 1 86 ? -22.490 -19.988 -13.873 1.00 79.69 86 SER A C 1
ATOM 663 O O . SER A 1 86 ? -23.112 -20.213 -12.834 1.00 79.69 86 SER A O 1
ATOM 665 N N . CYS A 1 87 ? -22.022 -20.958 -14.652 1.00 82.00 87 CYS A N 1
ATOM 666 C CA . CYS A 1 87 ? -22.192 -22.371 -14.335 1.00 82.00 87 CYS A CA 1
ATOM 667 C C . CYS A 1 87 ? -20.833 -22.998 -14.042 1.00 82.00 87 CYS A C 1
ATOM 669 O O . CYS A 1 87 ? -19.961 -23.018 -14.915 1.00 82.00 87 CYS A O 1
ATOM 671 N N . SER A 1 88 ? -20.685 -23.522 -12.827 1.00 90.31 88 SER A N 1
ATOM 672 C CA . SER A 1 88 ? -19.551 -24.348 -12.416 1.00 90.31 88 SER A CA 1
ATOM 673 C C . SER A 1 88 ? -19.936 -25.819 -12.542 1.00 90.31 88 SER A C 1
ATOM 675 O O . SER A 1 88 ? -20.937 -26.257 -11.966 1.00 90.31 88 SER A O 1
ATOM 677 N N . PHE A 1 89 ? -19.186 -26.582 -13.332 1.00 93.19 89 PHE A N 1
ATOM 678 C CA . PHE A 1 89 ? -19.502 -27.976 -13.646 1.00 93.19 89 PHE A CA 1
ATOM 679 C C . PHE A 1 89 ? -18.251 -28.854 -13.713 1.00 93.19 89 PHE A C 1
ATOM 681 O O . PHE A 1 89 ? -17.134 -28.367 -13.877 1.00 93.19 89 PHE A O 1
ATOM 688 N N . ILE A 1 90 ? -18.461 -30.163 -13.602 1.00 94.69 90 ILE A N 1
ATOM 689 C CA . ILE A 1 90 ? -17.456 -31.210 -13.816 1.00 94.69 90 ILE A CA 1
ATOM 690 C C . ILE A 1 90 ? -17.874 -32.107 -14.983 1.00 94.69 90 ILE A C 1
ATOM 692 O O . ILE A 1 90 ? -19.062 -32.205 -15.299 1.00 94.69 90 ILE A O 1
ATOM 696 N N . ILE A 1 91 ? -16.915 -32.770 -15.625 1.00 94.88 91 ILE A N 1
ATOM 697 C CA . ILE A 1 91 ? -17.207 -33.786 -16.642 1.00 94.88 91 ILE A CA 1
ATOM 698 C C . ILE A 1 91 ? -17.276 -35.158 -15.980 1.00 94.88 91 ILE A C 1
ATOM 700 O O . ILE A 1 91 ? -16.345 -35.593 -15.300 1.00 94.88 91 ILE A O 1
ATOM 704 N N . SER A 1 92 ? -18.406 -35.827 -16.179 1.00 94.38 92 SER A N 1
ATOM 705 C CA . SER A 1 92 ? -18.659 -37.157 -15.636 1.00 94.38 92 SER A CA 1
ATOM 706 C C . SER A 1 92 ? -18.295 -38.269 -16.615 1.00 94.38 92 SER A C 1
ATOM 708 O O . SER A 1 92 ? -18.380 -38.109 -17.835 1.00 94.38 92 SER A O 1
ATOM 710 N N . LYS A 1 93 ? -17.900 -39.422 -16.071 1.00 92.69 93 LYS A N 1
ATOM 711 C CA . LYS A 1 93 ? -17.618 -40.633 -16.846 1.00 92.69 93 LYS A CA 1
ATOM 712 C C . LYS A 1 93 ? -18.891 -41.179 -17.500 1.00 92.69 93 LYS A C 1
ATOM 714 O O . LYS A 1 93 ? -18.838 -41.672 -18.622 1.00 92.69 93 LYS A O 1
ATOM 719 N N . TYR A 1 94 ? -20.030 -41.038 -16.824 1.00 90.25 94 TYR A N 1
ATOM 720 C CA . TYR A 1 94 ? -21.313 -41.598 -17.242 1.00 90.25 94 TYR A CA 1
ATOM 721 C C . TYR A 1 94 ? -22.247 -40.548 -17.872 1.00 90.25 94 TYR A C 1
ATOM 723 O O . TYR A 1 94 ? -22.214 -39.384 -17.476 1.00 90.25 94 TYR A O 1
ATOM 731 N N . PRO A 1 95 ? -23.140 -40.942 -18.797 1.00 89.38 95 PRO A N 1
ATOM 732 C CA . PRO A 1 95 ? -23.232 -42.264 -19.422 1.00 89.38 95 PRO A CA 1
ATOM 733 C C . PRO A 1 95 ? -22.021 -42.566 -20.319 1.00 89.38 95 PRO A C 1
ATOM 735 O O . PRO A 1 95 ? -21.539 -41.697 -21.044 1.00 89.38 95 PRO A O 1
ATOM 738 N N . GLU A 1 96 ? -21.525 -43.804 -20.257 1.00 83.19 96 GLU A N 1
ATOM 739 C CA . GLU A 1 96 ? -20.414 -44.249 -21.105 1.00 83.19 96 GLU A CA 1
ATOM 740 C C . GLU A 1 96 ? -20.833 -44.181 -22.586 1.00 83.19 96 GLU A C 1
ATOM 742 O O . GLU A 1 96 ? -21.985 -44.455 -22.927 1.00 83.19 96 GLU A O 1
ATOM 747 N N . ASN A 1 97 ? -19.902 -43.806 -23.468 1.00 83.19 97 ASN A N 1
ATOM 748 C CA . ASN A 1 97 ? -20.099 -43.616 -24.918 1.00 83.19 97 ASN A CA 1
ATOM 749 C C . ASN A 1 97 ? -20.904 -42.376 -25.357 1.00 83.19 97 ASN A C 1
ATOM 751 O O . ASN A 1 97 ? -21.185 -42.226 -26.546 1.00 83.19 97 ASN A O 1
ATOM 755 N N . GLU A 1 98 ? -21.240 -41.452 -24.453 1.00 88.62 98 GLU A N 1
ATOM 756 C CA . GLU A 1 98 ? -21.811 -40.155 -24.837 1.00 88.62 98 GLU A CA 1
ATOM 757 C C . GLU A 1 98 ? -20.753 -39.052 -25.039 1.00 88.62 98 GLU A C 1
ATOM 759 O O . GLU A 1 98 ? -19.687 -39.061 -24.408 1.00 88.62 98 GLU A O 1
ATOM 764 N N . PRO A 1 99 ? -21.028 -38.053 -25.904 1.00 89.81 99 PRO A N 1
ATOM 765 C CA . PRO A 1 99 ? -20.103 -36.947 -26.120 1.00 89.81 99 PRO A CA 1
ATOM 766 C C . PRO A 1 99 ? -19.873 -36.152 -24.828 1.00 89.81 99 PRO A C 1
ATOM 768 O O . PRO A 1 99 ? -20.770 -35.982 -24.008 1.00 89.81 99 PRO A O 1
ATOM 771 N N . VAL A 1 100 ? -18.673 -35.583 -24.666 1.00 90.19 100 VAL A N 1
ATOM 772 C CA . VAL A 1 100 ? -18.305 -34.758 -23.491 1.00 90.19 100 VAL A CA 1
ATOM 773 C C . VAL A 1 100 ? -19.333 -33.646 -23.220 1.00 90.19 100 VAL A C 1
ATOM 775 O O . VAL A 1 100 ? -19.600 -33.300 -22.071 1.00 90.19 100 VAL A O 1
ATOM 778 N N . THR A 1 101 ? -19.964 -33.115 -24.272 1.00 89.62 101 THR A N 1
ATOM 779 C CA . THR A 1 101 ? -20.976 -32.055 -24.183 1.00 89.62 101 THR A CA 1
ATOM 780 C C . THR A 1 101 ? -22.219 -32.447 -23.389 1.00 89.62 101 THR A C 1
ATOM 782 O O . THR A 1 101 ? -22.783 -31.572 -22.734 1.00 89.62 101 THR A O 1
ATOM 785 N N . SER A 1 102 ? -22.636 -33.717 -23.379 1.00 87.44 102 SER A N 1
ATOM 786 C CA . SER A 1 102 ? -23.802 -34.184 -22.609 1.00 87.44 102 SER A CA 1
ATOM 787 C C . SER A 1 102 ? -23.447 -34.714 -21.213 1.00 87.44 102 SER A C 1
ATOM 789 O O . SER A 1 102 ? -24.337 -34.966 -20.398 1.00 87.44 102 SER A O 1
ATOM 791 N N . ARG A 1 103 ? -22.154 -34.825 -20.891 1.00 92.38 103 ARG A N 1
ATOM 792 C CA . ARG A 1 103 ? -21.648 -35.388 -19.626 1.00 92.38 103 ARG A CA 1
ATOM 793 C C . ARG A 1 103 ? -21.297 -34.339 -18.562 1.00 92.38 103 ARG A C 1
ATOM 795 O O . ARG A 1 103 ? -20.750 -34.679 -17.515 1.00 92.38 103 ARG A O 1
ATOM 802 N N . ALA A 1 104 ? -21.636 -33.070 -18.789 1.00 93.56 104 ALA A N 1
ATOM 803 C CA . ALA A 1 104 ? -21.367 -31.974 -17.856 1.00 93.56 104 ALA A CA 1
ATOM 804 C C . ALA A 1 104 ? -22.355 -31.951 -16.673 1.00 93.56 104 ALA A C 1
ATOM 806 O O . ALA A 1 104 ? -23.561 -31.815 -16.876 1.00 93.56 104 ALA A O 1
ATOM 807 N N . ILE A 1 105 ? -21.869 -32.063 -15.436 1.00 93.31 105 ILE A N 1
ATOM 808 C CA . ILE A 1 105 ? -22.682 -32.072 -14.208 1.00 93.31 105 ILE A CA 1
ATOM 809 C C . ILE A 1 105 ? -22.406 -30.810 -13.383 1.00 93.31 105 ILE A C 1
ATOM 811 O O . ILE A 1 105 ? -21.246 -30.562 -13.050 1.00 93.31 105 ILE A O 1
ATOM 815 N N . PRO A 1 106 ? -23.432 -30.020 -13.017 1.00 92.50 106 PRO A N 1
ATOM 816 C CA . PRO A 1 106 ? -23.260 -28.854 -12.152 1.00 92.50 106 PRO A CA 1
ATOM 817 C C . PRO A 1 106 ? -22.734 -29.241 -10.771 1.00 92.50 106 PRO A C 1
ATOM 819 O O . PRO A 1 106 ? -23.268 -30.149 -10.140 1.00 92.50 106 PRO A O 1
ATOM 822 N N . GLN A 1 107 ? -21.749 -28.505 -10.258 1.00 92.69 107 GLN A N 1
ATOM 823 C CA . GLN A 1 107 ? -21.188 -28.757 -8.923 1.00 92.69 107 GLN A CA 1
ATOM 824 C C . GLN A 1 107 ? -22.236 -28.598 -7.810 1.00 92.69 107 GLN A C 1
ATOM 826 O O . GLN A 1 107 ? -22.205 -29.321 -6.818 1.00 92.69 107 GLN A O 1
ATOM 831 N N . SER A 1 108 ? -23.224 -27.719 -8.008 1.00 89.75 108 SER A N 1
ATOM 832 C CA . SER A 1 108 ? -24.311 -27.452 -7.057 1.00 89.75 108 SER A CA 1
ATOM 833 C C . SER A 1 108 ? -25.107 -28.697 -6.650 1.00 89.75 108 SER A C 1
ATOM 835 O O . SER A 1 108 ? -25.629 -28.733 -5.541 1.00 89.75 108 SER A O 1
ATOM 837 N N . VAL A 1 109 ? -25.171 -29.740 -7.492 1.00 90.44 109 VAL A N 1
ATOM 838 C CA . VAL A 1 109 ? -25.892 -30.983 -7.154 1.00 90.44 109 VAL A CA 1
ATOM 839 C C . VAL A 1 109 ? -25.253 -31.727 -5.980 1.00 90.44 109 VAL A C 1
ATOM 841 O O . VAL A 1 109 ? -25.945 -32.414 -5.234 1.00 90.44 109 VAL A O 1
ATOM 844 N N . PHE A 1 110 ? -23.941 -31.581 -5.782 1.00 88.94 110 PHE A N 1
ATOM 845 C CA . PHE A 1 110 ? -23.220 -32.260 -4.706 1.00 88.94 110 PHE A CA 1
ATOM 846 C C . PHE A 1 110 ? -23.417 -31.596 -3.340 1.00 88.94 110 PHE A C 1
ATOM 848 O O . PHE A 1 110 ? -23.158 -32.245 -2.329 1.00 88.94 110 PHE A O 1
ATOM 855 N N . TYR A 1 111 ? -23.922 -30.358 -3.325 1.00 87.62 111 TYR A N 1
ATOM 856 C CA . TYR A 1 111 ? -24.292 -29.606 -2.124 1.00 87.62 111 TYR A CA 1
ATOM 857 C C . TYR A 1 111 ? -25.797 -29.685 -1.801 1.00 87.62 111 TYR A C 1
ATOM 859 O O . TYR A 1 111 ? -26.230 -29.161 -0.779 1.00 87.62 111 TYR A O 1
ATOM 867 N N . ALA A 1 112 ? -26.605 -30.321 -2.657 1.00 86.88 112 ALA A N 1
ATOM 868 C CA . ALA A 1 112 ? -28.038 -30.500 -2.429 1.00 86.88 112 ALA A CA 1
ATOM 869 C C . ALA A 1 112 ? -28.326 -31.591 -1.377 1.00 86.88 112 ALA A C 1
ATOM 871 O O . ALA A 1 112 ? -27.501 -32.473 -1.127 1.00 86.88 112 ALA A O 1
ATOM 872 N N . GLU A 1 113 ? -29.531 -31.567 -0.793 1.00 86.25 113 GLU A N 1
ATOM 873 C CA . GLU A 1 113 ? -29.992 -32.606 0.137 1.00 86.25 113 GLU A CA 1
ATOM 874 C C . GLU A 1 113 ? -29.884 -34.007 -0.480 1.00 86.25 113 GLU A C 1
ATOM 876 O O . GLU A 1 113 ? -30.155 -34.197 -1.669 1.00 86.25 113 GLU A O 1
ATOM 881 N N . LYS A 1 114 ? -29.548 -35.015 0.338 1.00 83.19 114 LYS A N 1
ATOM 882 C CA . LYS A 1 114 ? -29.244 -36.384 -0.117 1.00 83.19 114 LYS A CA 1
ATOM 883 C C . LYS A 1 114 ? -30.312 -36.967 -1.057 1.00 83.19 114 LYS A C 1
ATOM 885 O O . LYS A 1 114 ? -29.965 -37.508 -2.103 1.00 83.19 114 LYS A O 1
ATOM 890 N N . GLY A 1 115 ? -31.596 -36.776 -0.743 1.00 84.94 115 GLY A N 1
ATOM 891 C CA . GLY A 1 115 ? -32.703 -37.250 -1.583 1.00 84.94 115 GLY A CA 1
ATOM 892 C C . GLY A 1 115 ? -32.812 -36.543 -2.942 1.00 84.94 115 GLY A C 1
ATOM 893 O O . GLY A 1 115 ? -33.114 -37.183 -3.948 1.00 84.94 115 GLY A O 1
ATOM 894 N N . GLN A 1 116 ? -32.526 -35.237 -3.009 1.00 86.12 116 GLN A N 1
ATOM 895 C CA . GLN A 1 116 ? -32.515 -34.490 -4.274 1.00 86.12 116 GLN A CA 1
ATOM 896 C C . GLN A 1 116 ? -31.268 -34.811 -5.102 1.00 86.12 116 GLN A C 1
ATOM 898 O O . GLN A 1 116 ? -31.375 -35.047 -6.307 1.00 86.12 116 GLN A O 1
ATOM 903 N N . LYS A 1 117 ? -30.098 -34.882 -4.453 1.00 88.19 117 LYS A N 1
ATOM 904 C CA . LYS A 1 117 ? -28.825 -35.261 -5.075 1.00 88.19 117 LYS A CA 1
ATOM 905 C C . LYS A 1 117 ? -28.934 -36.617 -5.768 1.00 88.19 117 LYS A C 1
ATOM 907 O O . LYS A 1 117 ? -28.621 -36.717 -6.952 1.00 88.19 117 LYS A O 1
ATOM 912 N N . GLU A 1 118 ? -29.409 -37.643 -5.061 1.00 89.12 118 GLU A N 1
ATOM 913 C CA . GLU A 1 118 ? -29.566 -38.991 -5.621 1.00 89.12 118 GLU A CA 1
ATOM 914 C C . GLU A 1 118 ? -30.535 -38.994 -6.808 1.00 89.12 118 GLU A C 1
ATOM 916 O O . GLU A 1 118 ? -30.196 -39.517 -7.868 1.00 89.12 118 GLU A O 1
ATOM 921 N N . LYS A 1 119 ? -31.689 -38.326 -6.688 1.00 89.62 119 LYS A N 1
ATOM 922 C CA . LYS A 1 119 ? -32.690 -38.237 -7.763 1.00 89.62 119 LYS A CA 1
ATOM 923 C C . LYS A 1 119 ? -32.128 -37.619 -9.051 1.00 89.62 119 LYS A C 1
ATOM 925 O O . LYS A 1 119 ? -32.320 -38.175 -10.135 1.00 89.62 119 LYS A O 1
ATOM 930 N N . TYR A 1 120 ? -31.440 -36.478 -8.957 1.00 91.31 120 TYR A N 1
ATOM 931 C CA . TYR A 1 120 ? -30.889 -35.796 -10.136 1.00 91.31 120 TYR A CA 1
ATOM 932 C C . TYR A 1 120 ? -29.659 -36.511 -10.705 1.00 91.31 120 TYR A C 1
ATOM 934 O O . TYR A 1 120 ? -29.538 -36.636 -11.924 1.00 91.31 120 TYR A O 1
ATOM 942 N N . LEU A 1 121 ? -28.784 -37.057 -9.854 1.00 92.06 121 LEU A N 1
ATOM 943 C CA . LEU A 1 121 ? -27.637 -37.840 -10.319 1.00 92.06 121 LEU A CA 1
ATOM 944 C C . LEU A 1 121 ? -28.070 -39.145 -11.001 1.00 92.06 121 LEU A C 1
ATOM 946 O O . LEU A 1 121 ? -27.520 -39.469 -12.050 1.00 92.06 121 LEU A O 1
ATOM 950 N N . GLN A 1 122 ? -29.089 -39.851 -10.494 1.00 91.50 122 GLN A N 1
ATOM 951 C CA . GLN A 1 122 ? -29.658 -41.033 -11.164 1.00 91.50 122 GLN A CA 1
ATOM 952 C C . GLN A 1 122 ? -30.172 -40.680 -12.565 1.00 91.50 122 GLN A C 1
ATOM 954 O O . GLN A 1 122 ? -29.900 -41.397 -13.533 1.00 91.50 122 GLN A O 1
ATOM 959 N N . LYS A 1 123 ? -30.861 -39.536 -12.690 1.00 91.06 123 LYS A N 1
ATOM 960 C CA . LYS A 1 123 ? -31.379 -39.039 -13.969 1.00 91.06 123 LYS A CA 1
ATOM 961 C C . LYS A 1 123 ? -30.259 -38.697 -14.956 1.00 91.06 123 LYS A C 1
ATOM 963 O O . LYS A 1 123 ? -30.333 -39.094 -16.118 1.00 91.06 123 LYS A O 1
ATOM 968 N N . TRP A 1 124 ? -29.240 -37.953 -14.526 1.00 92.38 124 TRP A N 1
ATOM 969 C CA . TRP A 1 124 ? -28.200 -37.437 -15.425 1.00 92.38 124 TRP A CA 1
ATOM 970 C C . TRP A 1 124 ? -27.105 -38.456 -15.755 1.00 92.38 124 TRP A C 1
ATOM 972 O O . TRP A 1 124 ? -26.642 -38.477 -16.893 1.00 92.38 124 TRP A O 1
ATOM 982 N N . LEU A 1 125 ? -26.728 -39.320 -14.805 1.00 90.31 125 LEU A N 1
ATOM 983 C CA . LEU A 1 125 ? -25.754 -40.402 -15.018 1.00 90.31 125 LEU A CA 1
ATOM 984 C C . LEU A 1 125 ? -26.380 -41.631 -15.697 1.00 90.31 125 LEU A C 1
ATOM 986 O O . LEU A 1 125 ? -25.653 -42.490 -16.186 1.00 90.31 125 LEU A O 1
ATOM 990 N N . ARG A 1 126 ? -27.720 -41.722 -15.730 1.00 88.94 126 ARG A N 1
ATOM 991 C CA . ARG A 1 126 ? -28.495 -42.893 -16.187 1.00 88.94 126 ARG A CA 1
ATOM 992 C C . ARG A 1 126 ? -28.146 -44.178 -15.423 1.00 88.94 126 ARG A C 1
ATOM 994 O O . ARG A 1 126 ? -28.089 -45.263 -15.997 1.00 88.94 126 ARG A O 1
ATOM 1001 N N . MET A 1 127 ? -27.938 -44.054 -14.113 1.00 84.69 127 MET A N 1
ATOM 1002 C CA . MET A 1 127 ? -27.581 -45.156 -13.213 1.00 84.69 127 MET A CA 1
ATOM 1003 C C . MET A 1 127 ? -28.669 -45.369 -12.158 1.00 84.69 127 MET A C 1
ATOM 1005 O O . MET A 1 127 ? -29.191 -44.404 -11.609 1.00 84.69 127 MET A O 1
ATOM 1009 N N . LYS A 1 128 ? -28.994 -46.632 -11.842 1.00 79.75 128 LYS A N 1
ATOM 1010 C CA . LYS A 1 128 ? -29.958 -46.970 -10.772 1.00 79.75 128 LYS A CA 1
ATOM 1011 C C . LYS A 1 128 ? -29.376 -46.728 -9.375 1.00 79.75 128 LYS A C 1
ATOM 1013 O O . LYS A 1 128 ? -30.080 -46.274 -8.482 1.00 79.75 128 LYS A O 1
ATOM 1018 N N . THR A 1 129 ? -28.090 -47.011 -9.199 1.00 84.19 129 THR A N 1
ATOM 1019 C CA . THR A 1 129 ? -27.346 -46.843 -7.945 1.00 84.19 129 THR A CA 1
ATOM 1020 C C . THR A 1 129 ? -26.199 -45.873 -8.186 1.00 84.19 129 THR A C 1
ATOM 1022 O O . THR A 1 129 ? -25.297 -46.187 -8.957 1.00 84.19 129 THR A O 1
ATOM 1025 N N . VAL A 1 130 ? -26.244 -44.691 -7.570 1.00 85.00 130 VAL A N 1
ATOM 1026 C CA . VAL A 1 130 ? -25.209 -43.659 -7.729 1.00 85.00 130 VAL A CA 1
ATOM 1027 C C . VAL A 1 130 ? -24.124 -43.868 -6.666 1.00 85.00 130 VAL A C 1
ATOM 1029 O O . VAL A 1 130 ? -24.476 -44.042 -5.499 1.00 85.00 130 VAL A O 1
ATOM 1032 N N . PRO A 1 131 ? -22.831 -43.846 -7.031 1.00 83.56 131 PRO A N 1
ATOM 1033 C CA . PRO A 1 131 ? -21.740 -43.875 -6.066 1.00 83.56 131 PRO A CA 1
ATOM 1034 C C . PRO A 1 131 ? -21.808 -42.728 -5.055 1.00 83.56 131 PRO A C 1
ATOM 1036 O O . PRO A 1 131 ? -22.137 -41.594 -5.407 1.00 83.56 131 PRO A O 1
ATOM 1039 N N . ASN A 1 132 ? -21.445 -43.008 -3.801 1.00 78.62 132 ASN A N 1
ATOM 1040 C CA . ASN A 1 132 ? -21.357 -41.968 -2.773 1.00 78.62 132 ASN A CA 1
ATOM 1041 C C . ASN A 1 132 ? -20.143 -41.053 -2.987 1.00 78.62 132 ASN A C 1
ATOM 1043 O O . ASN A 1 132 ? -20.234 -39.858 -2.699 1.00 78.62 132 ASN A O 1
ATOM 1047 N N . ASP A 1 133 ? -19.031 -41.605 -3.488 1.00 84.81 133 ASP A N 1
ATOM 1048 C CA . ASP A 1 133 ? -17.809 -40.849 -3.745 1.00 84.81 133 ASP A CA 1
ATOM 1049 C C . ASP A 1 133 ? -17.835 -40.200 -5.138 1.00 84.81 133 ASP A C 1
ATOM 1051 O O . ASP A 1 133 ? -18.132 -40.828 -6.156 1.00 84.81 133 ASP A O 1
ATOM 1055 N N . ILE A 1 134 ? -17.476 -38.919 -5.186 1.00 89.94 134 ILE A N 1
ATOM 1056 C CA . ILE A 1 134 ? -17.382 -38.137 -6.417 1.00 89.94 134 ILE A CA 1
ATOM 1057 C C . ILE A 1 134 ? -16.316 -38.680 -7.373 1.00 89.94 134 ILE A C 1
ATOM 1059 O O . ILE A 1 134 ? -16.450 -38.560 -8.593 1.00 89.94 134 ILE A O 1
ATOM 1063 N N . ARG A 1 135 ? -15.268 -39.308 -6.830 1.00 90.75 135 ARG A N 1
ATOM 1064 C CA . ARG A 1 135 ? -14.139 -39.838 -7.606 1.00 90.75 135 ARG A CA 1
ATOM 1065 C C . ARG A 1 135 ? -14.560 -40.935 -8.576 1.00 90.75 135 ARG A C 1
ATOM 1067 O O . ARG A 1 135 ? -13.899 -41.138 -9.588 1.00 90.75 135 ARG A O 1
ATOM 1074 N N . GLU A 1 136 ? -15.666 -41.619 -8.310 1.00 90.19 136 GLU A N 1
ATOM 1075 C CA . GLU A 1 136 ? -16.221 -42.626 -9.218 1.00 90.19 136 GLU A CA 1
ATOM 1076 C C . GLU A 1 136 ? -17.074 -42.011 -10.335 1.00 90.19 136 GLU A C 1
ATOM 1078 O O . GLU A 1 136 ? -17.292 -42.641 -11.369 1.00 90.19 136 GLU A O 1
ATOM 1083 N N . ILE A 1 137 ? -17.542 -40.775 -10.141 1.00 92.00 137 ILE A N 1
ATOM 1084 C CA . ILE A 1 137 ? -18.394 -40.048 -11.086 1.00 92.00 137 ILE A CA 1
ATOM 1085 C C . ILE A 1 137 ? -17.550 -39.281 -12.113 1.00 92.00 137 ILE A C 1
ATOM 1087 O O . ILE A 1 137 ? -17.961 -39.170 -13.269 1.00 92.00 137 ILE A O 1
ATOM 1091 N N . ILE A 1 138 ? -16.391 -38.751 -11.713 1.00 93.31 138 ILE A N 1
ATOM 1092 C CA . ILE A 1 138 ? -15.502 -37.933 -12.555 1.00 93.31 138 ILE A CA 1
ATOM 1093 C C . ILE A 1 138 ? -14.880 -38.757 -13.695 1.00 93.31 138 ILE A C 1
ATOM 1095 O O . ILE A 1 138 ? -14.409 -39.877 -13.495 1.00 93.31 138 ILE A O 1
ATOM 1099 N N . ASP A 1 139 ? -14.829 -38.175 -14.898 1.00 94.38 139 ASP A N 1
ATOM 1100 C CA . ASP A 1 139 ? -14.071 -38.738 -16.020 1.00 94.38 139 ASP A CA 1
ATOM 1101 C C . ASP A 1 139 ? -12.583 -38.367 -15.931 1.00 94.38 139 ASP A C 1
ATOM 1103 O O . ASP A 1 139 ? -12.121 -37.403 -16.544 1.00 94.38 139 ASP A O 1
ATOM 1107 N N . TRP A 1 140 ? -11.814 -39.145 -15.172 1.00 94.25 140 TRP A N 1
ATOM 1108 C CA . TRP A 1 140 ? -10.368 -38.939 -15.044 1.00 94.25 140 TRP A CA 1
ATOM 1109 C C . TRP A 1 140 ? -9.624 -39.038 -16.379 1.00 94.25 140 TRP A C 1
ATOM 1111 O O . TRP A 1 140 ? -8.636 -38.334 -16.566 1.00 94.25 140 TRP A O 1
ATOM 1121 N N . SER A 1 141 ? -10.113 -39.849 -17.326 1.00 92.19 141 SER A N 1
ATOM 1122 C CA . SER A 1 141 ? -9.476 -40.004 -18.640 1.00 92.19 141 SER A CA 1
ATOM 1123 C C . SER A 1 141 ? -9.576 -38.726 -19.476 1.00 92.19 141 SER A C 1
ATOM 1125 O O . SER A 1 141 ? -8.586 -38.305 -20.072 1.00 92.19 141 SER A O 1
ATOM 1127 N N . TYR A 1 142 ? -10.719 -38.034 -19.416 1.00 93.25 142 TYR A N 1
ATOM 1128 C CA . TYR A 1 142 ? -10.904 -36.724 -20.044 1.00 93.25 142 TYR A CA 1
ATOM 1129 C C . TYR A 1 142 ? -9.940 -35.671 -19.479 1.00 93.25 142 TYR A C 1
ATOM 1131 O O . TYR A 1 142 ? -9.311 -34.918 -20.230 1.00 93.25 142 TYR A O 1
ATOM 1139 N N . TYR A 1 143 ? -9.809 -35.603 -18.149 1.00 94.56 143 TYR A N 1
ATOM 1140 C CA . TYR A 1 143 ? -8.911 -34.635 -17.515 1.00 94.56 143 TYR A CA 1
ATOM 1141 C C . TYR A 1 143 ? -7.436 -34.965 -17.767 1.00 94.56 143 TYR A C 1
ATOM 1143 O O . TYR A 1 143 ? -6.651 -34.039 -17.987 1.00 94.56 143 TYR A O 1
ATOM 1151 N N . LEU A 1 144 ? -7.078 -36.253 -17.815 1.00 93.62 144 LEU A N 1
ATOM 1152 C CA . LEU A 1 144 ? -5.739 -36.708 -18.182 1.00 93.62 144 LEU A CA 1
ATOM 1153 C C . LEU A 1 144 ? -5.394 -36.297 -19.615 1.00 93.62 144 LEU A C 1
ATOM 1155 O O . LEU A 1 144 ? -4.399 -35.613 -19.819 1.00 93.62 144 LEU A O 1
ATOM 1159 N N . GLU A 1 145 ? -6.248 -36.607 -20.595 1.00 92.25 145 GLU A N 1
ATOM 1160 C CA . GLU A 1 145 ? -6.021 -36.251 -22.004 1.00 92.25 145 GLU A CA 1
ATOM 1161 C C . GLU A 1 145 ? -5.856 -34.735 -22.186 1.00 92.25 145 GLU A C 1
ATOM 1163 O O . GLU A 1 145 ? -4.978 -34.253 -22.911 1.00 92.25 145 GLU A O 1
ATOM 1168 N N . ARG A 1 146 ? -6.681 -33.945 -21.492 1.00 93.06 146 ARG A N 1
ATOM 1169 C CA . ARG A 1 146 ? -6.579 -32.486 -21.528 1.00 93.06 146 ARG A CA 1
ATOM 1170 C C . ARG A 1 146 ? -5.264 -31.986 -20.935 1.00 93.06 146 ARG A C 1
ATOM 1172 O O . ARG A 1 146 ? -4.653 -31.092 -21.522 1.00 93.06 146 ARG A O 1
ATOM 1179 N N . LEU A 1 147 ? -4.835 -32.537 -19.799 1.00 93.00 147 LEU A N 1
ATOM 1180 C CA . LEU A 1 147 ? -3.557 -32.186 -19.184 1.00 93.00 147 LEU A CA 1
ATOM 1181 C C . LEU A 1 147 ? -2.386 -32.599 -20.086 1.00 93.00 147 LEU A C 1
ATOM 1183 O O . LEU A 1 147 ? -1.514 -31.774 -20.352 1.00 93.00 147 LEU A O 1
ATOM 1187 N N . SER A 1 148 ? -2.407 -33.814 -20.637 1.00 92.06 148 SER A N 1
ATOM 1188 C CA . SER A 1 148 ? -1.400 -34.318 -21.578 1.00 92.06 148 SER A CA 1
ATOM 1189 C C . SER A 1 148 ? -1.264 -33.421 -22.807 1.00 92.06 148 SER A C 1
ATOM 1191 O O . SER A 1 148 ? -0.151 -33.096 -23.210 1.00 92.06 148 SER A O 1
ATOM 1193 N N . ASN A 1 149 ? -2.375 -32.928 -23.363 1.00 90.19 149 ASN A N 1
ATOM 1194 C CA . ASN A 1 149 ? -2.353 -31.978 -24.479 1.00 90.19 149 ASN A CA 1
ATOM 1195 C C . ASN A 1 149 ? -1.704 -30.632 -24.113 1.00 90.19 149 ASN A C 1
ATOM 1197 O O . ASN A 1 149 ? -1.036 -30.011 -24.945 1.00 90.19 149 ASN A O 1
ATOM 1201 N N . ILE A 1 150 ? -1.893 -30.162 -22.878 1.00 92.00 150 ILE A N 1
ATOM 1202 C CA . ILE A 1 150 ? -1.261 -28.935 -22.377 1.00 92.00 150 ILE A CA 1
ATOM 1203 C C . ILE A 1 150 ? 0.239 -29.164 -22.164 1.00 92.00 150 ILE A C 1
ATOM 1205 O O . ILE A 1 150 ? 1.041 -28.366 -22.648 1.00 92.00 150 ILE A O 1
ATOM 1209 N N . ILE A 1 151 ? 0.621 -30.271 -21.519 1.00 92.12 151 ILE A N 1
ATOM 1210 C CA . ILE A 1 151 ? 2.020 -30.683 -21.324 1.00 92.12 151 ILE A CA 1
ATOM 1211 C C . ILE A 1 151 ? 2.727 -30.812 -22.676 1.00 92.12 151 ILE A C 1
ATOM 1213 O O . ILE A 1 151 ? 3.822 -30.281 -22.854 1.00 92.12 151 ILE A O 1
ATOM 1217 N N . ALA A 1 152 ? 2.075 -31.420 -23.669 1.00 89.38 152 ALA A N 1
ATOM 1218 C CA . ALA A 1 152 ? 2.631 -31.555 -25.006 1.00 89.38 152 ALA A CA 1
ATOM 1219 C C . ALA A 1 152 ? 2.930 -30.192 -25.651 1.00 89.38 152 ALA A C 1
ATOM 1221 O O . ALA A 1 152 ? 3.994 -30.005 -26.236 1.00 89.38 152 ALA A O 1
ATOM 1222 N N . ARG A 1 153 ? 2.022 -29.216 -25.518 1.00 89.44 153 ARG A N 1
ATOM 1223 C CA . ARG A 1 153 ? 2.179 -27.869 -26.099 1.00 89.44 153 ARG A CA 1
ATOM 1224 C C . ARG A 1 153 ? 3.189 -26.994 -25.368 1.00 89.44 153 ARG A C 1
ATOM 1226 O O . ARG A 1 153 ? 3.849 -26.191 -26.019 1.00 89.44 153 ARG A O 1
ATOM 1233 N N . ILE A 1 154 ? 3.262 -27.103 -24.045 1.00 89.69 154 ILE A N 1
ATOM 1234 C CA . ILE A 1 154 ? 4.088 -26.222 -23.208 1.00 89.69 154 ILE A CA 1
ATOM 1235 C C . ILE A 1 154 ? 5.500 -26.784 -23.014 1.00 89.69 154 ILE A C 1
ATOM 1237 O O . ILE A 1 154 ? 6.441 -26.004 -22.940 1.00 89.69 154 ILE A O 1
ATOM 1241 N N . ILE A 1 155 ? 5.653 -28.109 -22.942 1.00 89.88 155 ILE A N 1
ATOM 1242 C CA . ILE A 1 155 ? 6.922 -28.764 -22.598 1.00 89.88 155 ILE A CA 1
ATOM 1243 C C . ILE A 1 155 ? 7.465 -29.553 -23.793 1.00 89.88 155 ILE A C 1
ATOM 1245 O O . ILE A 1 155 ? 8.545 -29.252 -24.288 1.00 89.88 155 ILE A O 1
ATOM 1249 N N . ILE A 1 156 ? 6.711 -30.536 -24.295 1.00 89.12 156 ILE A N 1
ATOM 1250 C CA . ILE A 1 156 ? 7.251 -31.552 -25.220 1.00 89.12 156 ILE A CA 1
ATOM 1251 C C . ILE A 1 156 ? 7.567 -30.977 -26.604 1.00 89.12 156 ILE A C 1
ATOM 1253 O O . ILE A 1 156 ? 8.631 -31.246 -27.158 1.00 89.12 156 ILE A O 1
ATOM 1257 N N . ILE A 1 157 ? 6.655 -30.187 -27.181 1.00 87.38 157 ILE A N 1
ATOM 1258 C CA . ILE A 1 157 ? 6.854 -29.574 -28.501 1.00 87.38 157 ILE A CA 1
ATOM 1259 C C . ILE A 1 157 ? 8.016 -28.566 -28.456 1.00 87.38 157 ILE A C 1
ATOM 1261 O O . ILE A 1 157 ? 8.906 -28.691 -29.297 1.00 87.38 157 ILE A O 1
ATOM 1265 N N . PRO A 1 158 ? 8.079 -27.617 -27.497 1.00 89.50 158 PRO A N 1
ATOM 1266 C CA . PRO A 1 158 ? 9.234 -26.729 -27.361 1.00 89.50 158 PRO A CA 1
ATOM 1267 C C . PRO A 1 158 ? 10.559 -27.470 -27.144 1.00 89.50 158 PRO A C 1
ATOM 1269 O O . PRO A 1 158 ? 11.520 -27.170 -27.849 1.00 89.50 158 PRO A O 1
ATOM 1272 N N . ALA A 1 159 ? 10.594 -28.485 -26.271 1.00 87.25 159 ALA A N 1
ATOM 1273 C CA . ALA A 1 159 ? 11.786 -29.306 -26.047 1.00 87.25 159 ALA A CA 1
ATOM 1274 C C . ALA A 1 159 ? 12.258 -29.986 -27.345 1.00 87.25 159 ALA A C 1
ATOM 1276 O O . ALA A 1 159 ? 13.426 -29.873 -27.715 1.00 87.25 159 ALA A O 1
ATOM 1277 N N . SER A 1 160 ? 11.336 -30.605 -28.095 1.00 84.75 160 SER A N 1
ATOM 1278 C CA . SER A 1 160 ? 11.643 -31.245 -29.383 1.00 84.75 160 SER A CA 1
ATOM 1279 C C . SER A 1 160 ? 12.155 -30.242 -30.425 1.00 84.75 160 SER A C 1
ATOM 1281 O O . SER A 1 160 ? 13.132 -30.517 -31.123 1.00 84.75 160 SER A O 1
ATOM 1283 N N . LEU A 1 161 ? 11.549 -29.050 -30.514 1.00 81.25 161 LEU A N 1
ATOM 1284 C CA . LEU A 1 161 ? 11.990 -27.983 -31.426 1.00 81.25 161 LEU A CA 1
ATOM 1285 C C . LEU A 1 161 ? 13.381 -27.437 -31.074 1.00 81.25 161 LEU A C 1
ATOM 1287 O O . LEU A 1 161 ? 14.102 -26.994 -31.966 1.00 81.25 161 LEU A O 1
ATOM 1291 N N . GLN A 1 162 ? 13.763 -27.497 -29.800 1.00 83.19 162 GLN A N 1
ATOM 1292 C CA . GLN A 1 162 ? 15.081 -27.098 -29.304 1.00 83.19 162 GLN A CA 1
ATOM 1293 C C . GLN A 1 162 ? 16.123 -28.227 -29.362 1.00 83.19 162 GLN A C 1
ATOM 1295 O O . GLN A 1 162 ? 17.256 -28.035 -28.931 1.00 83.19 162 GLN A O 1
ATOM 1300 N N . GLY A 1 163 ? 15.777 -29.383 -29.937 1.00 80.19 163 GLY A N 1
ATOM 1301 C CA . GLY A 1 163 ? 16.704 -30.501 -30.116 1.00 80.19 163 GLY A CA 1
ATOM 1302 C C . GLY A 1 163 ? 16.820 -31.433 -28.909 1.00 80.19 163 GLY A C 1
ATOM 1303 O O . GLY A 1 163 ? 17.676 -32.313 -28.914 1.00 80.19 163 GLY A O 1
ATOM 1304 N N . LEU A 1 164 ? 15.967 -31.274 -27.894 1.00 82.69 164 LEU A N 1
ATOM 1305 C CA . LEU A 1 164 ? 15.942 -32.139 -26.717 1.00 82.69 164 LEU A CA 1
ATOM 1306 C C . LEU A 1 164 ? 15.016 -33.343 -26.926 1.00 82.69 164 LEU A C 1
ATOM 1308 O O . LEU A 1 164 ? 14.009 -33.274 -27.638 1.00 82.69 164 LEU A O 1
ATOM 1312 N N . LYS A 1 165 ? 15.354 -34.467 -26.284 1.00 83.69 165 LYS A N 1
ATOM 1313 C CA . LYS A 1 165 ? 14.472 -35.643 -26.210 1.00 83.69 165 LYS A CA 1
ATOM 1314 C C . LYS A 1 165 ? 13.231 -35.305 -25.381 1.00 83.69 165 LYS A C 1
ATOM 1316 O O . LYS A 1 165 ? 13.259 -34.380 -24.578 1.00 83.69 165 LYS A O 1
ATOM 1321 N N . ASN A 1 166 ? 12.147 -36.060 -25.574 1.00 87.19 166 ASN A N 1
ATOM 1322 C CA . ASN A 1 166 ? 10.917 -35.870 -24.806 1.00 87.19 166 ASN A CA 1
ATOM 1323 C C . ASN A 1 166 ? 11.211 -35.983 -23.294 1.00 87.19 166 ASN A C 1
ATOM 1325 O O . ASN A 1 166 ? 11.539 -37.085 -22.850 1.00 87.19 166 ASN A O 1
ATOM 1329 N N . PRO A 1 167 ? 11.079 -34.892 -22.516 1.00 86.06 167 PRO A N 1
ATOM 1330 C CA . PRO A 1 167 ? 11.427 -34.907 -21.101 1.00 86.06 167 PRO A CA 1
ATOM 1331 C C . PRO A 1 167 ? 10.330 -35.561 -20.242 1.00 86.06 167 PRO A C 1
ATOM 1333 O O . PRO A 1 167 ? 10.617 -36.018 -19.145 1.00 86.06 167 PRO A O 1
ATOM 1336 N N . VAL A 1 168 ? 9.088 -35.667 -20.741 1.00 89.00 168 VAL A N 1
ATOM 1337 C CA . VAL A 1 168 ? 7.963 -36.310 -20.037 1.00 89.00 168 VAL A CA 1
ATOM 1338 C C . VAL A 1 168 ? 7.623 -37.631 -20.725 1.00 89.00 168 VAL A C 1
ATOM 1340 O O . VAL A 1 168 ? 6.783 -37.688 -21.626 1.00 89.00 168 VAL A O 1
ATOM 1343 N N . GLY A 1 169 ? 8.272 -38.716 -20.295 1.00 83.81 169 GLY A N 1
ATOM 1344 C CA . GLY A 1 169 ? 8.151 -40.040 -20.924 1.00 83.81 169 GLY A CA 1
ATOM 1345 C C . GLY A 1 169 ? 6.737 -40.642 -20.914 1.00 83.81 169 GLY A C 1
ATOM 1346 O O . GLY A 1 169 ? 6.429 -41.493 -21.744 1.00 83.81 169 GLY A O 1
ATOM 1347 N N . ARG A 1 170 ? 5.856 -40.180 -20.019 1.00 86.12 170 ARG A N 1
ATOM 1348 C CA . ARG A 1 170 ? 4.466 -40.661 -19.881 1.00 86.12 170 ARG A CA 1
ATOM 1349 C C . ARG A 1 170 ? 3.509 -40.098 -20.926 1.00 86.12 170 ARG A C 1
ATOM 1351 O O . ARG A 1 170 ? 2.444 -40.665 -21.156 1.00 86.12 170 ARG A O 1
ATOM 1358 N N . VAL A 1 171 ? 3.859 -38.972 -21.546 1.00 87.31 171 VAL A N 1
ATOM 1359 C CA . VAL A 1 171 ? 3.021 -38.314 -22.549 1.00 87.31 171 VAL A CA 1
ATOM 1360 C C . VAL A 1 171 ? 3.680 -38.468 -23.909 1.00 87.31 171 VAL A C 1
ATOM 1362 O O . VAL A 1 171 ? 4.770 -37.955 -24.157 1.00 87.31 171 VAL A O 1
ATOM 1365 N N . ASN A 1 172 ? 2.995 -39.164 -24.812 1.00 81.19 172 ASN A N 1
ATOM 1366 C CA . ASN A 1 172 ? 3.492 -39.352 -26.167 1.00 81.19 172 ASN A CA 1
ATOM 1367 C C . ASN A 1 172 ? 3.444 -38.029 -26.951 1.00 81.19 172 ASN A C 1
ATOM 1369 O O . ASN A 1 172 ? 2.412 -37.347 -26.939 1.00 81.19 172 ASN A O 1
ATOM 1373 N N . PRO A 1 173 ? 4.520 -37.657 -27.668 1.00 76.50 173 PRO A N 1
ATOM 1374 C CA . PRO A 1 173 ? 4.490 -36.500 -28.547 1.00 76.50 173 PRO A CA 1
ATOM 1375 C C . PRO A 1 173 ? 3.495 -36.729 -29.698 1.00 76.50 173 PRO A C 1
ATOM 1377 O O . PRO A 1 173 ? 3.342 -37.858 -30.174 1.00 76.50 173 PRO A O 1
ATOM 1380 N N . PRO A 1 174 ? 2.844 -35.669 -30.211 1.00 77.31 174 PRO A N 1
ATOM 1381 C CA . PRO A 1 174 ? 2.073 -35.767 -31.445 1.00 77.31 174 PRO A CA 1
ATOM 1382 C C . PRO A 1 174 ? 2.944 -36.286 -32.595 1.00 77.31 174 PRO A C 1
ATOM 1384 O O . PRO A 1 174 ? 4.105 -35.899 -32.709 1.00 77.31 174 PRO A O 1
ATOM 1387 N N . GLN A 1 175 ? 2.378 -37.092 -33.497 1.00 69.69 175 GLN A N 1
ATOM 1388 C CA . GLN A 1 175 ? 3.127 -37.699 -34.613 1.00 69.69 175 GLN A CA 1
ATOM 1389 C C . GLN A 1 175 ? 3.863 -36.669 -35.495 1.00 69.69 175 GLN A C 1
ATOM 1391 O O . GLN A 1 175 ? 4.929 -36.965 -36.024 1.00 69.69 175 GLN A O 1
ATOM 1396 N N . TRP A 1 176 ? 3.337 -35.444 -35.620 1.00 71.62 176 TRP A N 1
ATOM 1397 C CA . TRP A 1 176 ? 3.966 -34.354 -36.379 1.00 71.62 176 TRP A CA 1
ATOM 1398 C C . TRP A 1 176 ? 5.11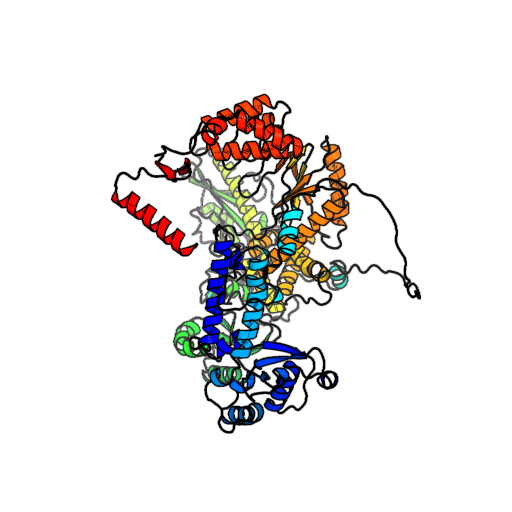7 -33.651 -35.637 1.00 71.62 176 TRP A C 1
ATOM 1400 O O . TRP A 1 176 ? 5.902 -32.949 -36.268 1.00 71.62 176 TRP A O 1
ATOM 1410 N N . ALA A 1 177 ? 5.219 -33.806 -34.313 1.00 62.38 177 ALA A N 1
ATOM 1411 C CA . ALA A 1 177 ? 6.239 -33.163 -33.478 1.00 62.38 177 ALA A CA 1
ATOM 1412 C C . ALA A 1 177 ? 7.580 -33.926 -33.464 1.00 62.38 177 ALA A C 1
ATOM 1414 O O . ALA A 1 177 ? 8.544 -33.484 -32.832 1.00 62.38 177 ALA A O 1
ATOM 1415 N N . VAL A 1 178 ? 7.645 -35.070 -34.156 1.00 57.56 178 VAL A N 1
ATOM 1416 C CA . VAL A 1 178 ? 8.870 -35.848 -34.362 1.00 57.56 178 VAL A CA 1
ATOM 1417 C C . VAL A 1 178 ? 9.838 -35.047 -35.241 1.00 57.56 178 VAL A C 1
ATOM 1419 O O . VAL A 1 178 ? 9.449 -34.510 -36.275 1.00 57.56 178 VAL A O 1
ATOM 1422 N N . HIS A 1 179 ? 11.095 -34.959 -34.793 1.00 54.72 179 HIS A N 1
ATOM 1423 C CA . HIS A 1 179 ? 12.218 -34.195 -35.352 1.00 54.72 179 HIS A CA 1
ATOM 1424 C C . HIS A 1 179 ? 12.199 -34.035 -36.890 1.00 54.72 179 HIS A C 1
ATOM 1426 O O . HIS A 1 179 ? 12.777 -34.823 -37.643 1.00 54.72 179 HIS A O 1
ATOM 1432 N N . HIS A 1 180 ? 11.601 -32.948 -37.381 1.00 53.41 180 HIS A N 1
ATOM 1433 C CA . HIS A 1 180 ? 11.792 -32.521 -38.761 1.00 53.41 180 HIS A CA 1
ATOM 1434 C C . HIS A 1 180 ? 13.125 -31.770 -38.853 1.00 53.41 180 HIS A C 1
ATOM 1436 O O . HIS A 1 180 ? 13.185 -30.581 -38.545 1.00 53.41 180 HIS A O 1
ATOM 1442 N N . LYS A 1 181 ? 14.184 -32.450 -39.329 1.00 53.34 181 LYS A N 1
ATOM 1443 C CA . LYS A 1 181 ? 15.540 -31.884 -39.541 1.00 53.34 181 LYS A CA 1
ATOM 1444 C C . LYS A 1 181 ? 15.542 -30.491 -40.204 1.00 53.34 181 LYS A C 1
ATOM 1446 O O . LYS A 1 181 ? 16.378 -29.657 -39.885 1.00 53.34 181 LYS A O 1
ATOM 1451 N N . LYS A 1 182 ? 14.562 -30.211 -41.074 1.00 52.19 182 LYS A N 1
ATOM 1452 C CA . LYS A 1 182 ? 14.403 -28.926 -41.782 1.00 52.19 182 LYS A CA 1
ATOM 1453 C C . LYS A 1 182 ? 14.025 -27.734 -40.883 1.00 52.19 182 LYS A C 1
ATOM 1455 O O . LYS A 1 182 ? 14.322 -26.604 -41.249 1.00 52.19 182 LYS A O 1
ATOM 1460 N N . ILE A 1 183 ? 13.359 -27.953 -39.743 1.00 52.75 183 ILE A N 1
ATOM 1461 C CA . ILE A 1 183 ? 12.900 -26.874 -38.842 1.00 52.75 183 ILE A CA 1
ATOM 1462 C C . ILE A 1 183 ? 14.014 -26.485 -37.862 1.00 52.75 183 ILE A C 1
ATOM 1464 O O . ILE A 1 183 ? 14.246 -25.302 -37.631 1.00 52.75 183 ILE A O 1
ATOM 1468 N N . THR A 1 184 ? 14.764 -27.464 -37.354 1.00 53.19 184 THR A N 1
ATOM 1469 C CA . THR A 1 184 ? 15.938 -27.236 -36.498 1.00 53.19 184 THR A CA 1
ATOM 1470 C C . THR A 1 184 ? 17.056 -26.502 -37.247 1.00 53.19 184 THR A C 1
ATOM 1472 O O . THR A 1 184 ? 17.727 -25.649 -36.672 1.00 53.19 184 THR A O 1
ATOM 1475 N N . GLU A 1 185 ? 17.218 -26.752 -38.552 1.00 52.81 185 GLU A N 1
ATOM 1476 C CA . GLU A 1 185 ? 18.104 -25.959 -39.418 1.00 52.81 185 GLU A CA 1
ATOM 1477 C C . GLU A 1 185 ? 17.613 -24.516 -39.617 1.00 52.81 185 GLU A C 1
ATOM 1479 O O . GLU A 1 185 ? 18.434 -23.609 -39.718 1.00 52.81 185 GLU A O 1
ATOM 1484 N N . PHE A 1 186 ? 16.297 -24.270 -39.628 1.00 50.81 186 PHE A N 1
ATOM 1485 C CA . PHE A 1 186 ? 15.725 -22.929 -39.803 1.00 50.81 186 PHE A CA 1
ATOM 1486 C C . PHE A 1 186 ? 16.034 -22.008 -38.612 1.00 50.81 186 PHE A C 1
ATOM 1488 O O . PHE A 1 186 ? 16.420 -20.859 -38.816 1.00 50.81 186 PHE A O 1
ATOM 1495 N N . PHE A 1 187 ? 15.954 -22.530 -37.382 1.00 47.22 187 PHE A N 1
ATOM 1496 C CA . PHE A 1 187 ? 16.331 -21.788 -36.170 1.00 47.22 187 PHE A CA 1
ATOM 1497 C C . PHE A 1 187 ? 17.849 -21.632 -36.000 1.00 47.22 187 PHE A C 1
ATOM 1499 O O . PHE A 1 187 ? 18.294 -20.642 -35.431 1.00 47.22 187 PHE A O 1
ATOM 1506 N N . LYS A 1 188 ? 18.657 -22.549 -36.554 1.00 48.59 188 LYS A N 1
ATOM 1507 C CA . LYS A 1 188 ? 20.122 -22.381 -36.619 1.00 48.59 188 LYS A CA 1
ATOM 1508 C C . LYS A 1 188 ? 20.563 -21.361 -37.676 1.00 48.59 188 LYS A C 1
ATOM 1510 O O . LYS A 1 188 ? 21.615 -20.749 -37.534 1.00 48.59 188 LYS A O 1
ATOM 1515 N N . LYS A 1 189 ? 19.781 -21.149 -38.742 1.00 40.38 189 LYS A N 1
ATOM 1516 C CA . LYS A 1 189 ? 20.155 -20.236 -39.839 1.00 40.38 189 LYS A CA 1
ATOM 1517 C C . LYS A 1 189 ? 19.963 -18.753 -39.491 1.00 40.38 189 LYS A C 1
ATOM 1519 O O . LYS A 1 189 ? 20.675 -17.913 -40.042 1.00 40.38 189 LYS A O 1
ATOM 1524 N N . SER A 1 190 ? 19.052 -18.427 -38.567 1.00 38.09 190 SER A N 1
ATOM 1525 C CA . SER A 1 190 ? 18.710 -17.040 -38.206 1.00 38.09 190 SER A CA 1
ATOM 1526 C C . SER A 1 190 ? 19.781 -16.284 -37.414 1.00 38.09 190 SER A C 1
ATOM 1528 O O . SER A 1 190 ? 19.683 -15.066 -37.310 1.00 38.09 190 SER A O 1
ATOM 1530 N N . GLU A 1 191 ? 20.824 -16.949 -36.913 1.00 41.25 191 GLU A N 1
ATOM 1531 C CA . GLU A 1 191 ? 21.939 -16.271 -36.229 1.00 41.25 191 GLU A CA 1
ATOM 1532 C C . GLU A 1 191 ? 23.008 -15.718 -37.195 1.00 41.25 191 GLU A C 1
ATOM 1534 O O . GLU A 1 191 ? 23.875 -14.963 -36.771 1.00 41.25 191 GLU A O 1
ATOM 1539 N N . SER A 1 192 ? 22.942 -16.019 -38.503 1.00 36.53 192 SER A N 1
ATOM 1540 C CA . SER A 1 192 ? 24.030 -15.703 -39.458 1.00 36.53 192 SER A CA 1
ATOM 1541 C C . SER A 1 192 ? 23.711 -14.688 -40.572 1.00 36.53 192 SER A C 1
ATOM 1543 O O . SER A 1 192 ? 24.556 -14.458 -41.431 1.00 36.53 192 SER A O 1
ATOM 1545 N N . THR A 1 193 ? 22.528 -14.057 -40.604 1.00 34.91 193 THR A N 1
ATOM 1546 C CA . THR A 1 193 ? 22.125 -13.155 -41.720 1.00 34.91 193 THR A CA 1
ATOM 1547 C C . THR A 1 193 ? 21.501 -11.820 -41.287 1.00 34.91 193 THR A C 1
ATOM 1549 O O . THR A 1 193 ? 20.647 -11.270 -41.976 1.00 34.91 193 THR A O 1
ATOM 1552 N N . ALA A 1 194 ? 21.953 -11.250 -40.167 1.00 33.47 194 ALA A N 1
ATOM 1553 C CA . ALA A 1 194 ? 21.562 -9.905 -39.723 1.00 33.47 194 ALA A CA 1
ATOM 1554 C C . ALA A 1 194 ? 22.563 -8.798 -40.129 1.00 33.47 194 ALA A C 1
ATOM 1556 O O . ALA A 1 194 ? 22.681 -7.790 -39.439 1.00 33.47 194 ALA A O 1
ATOM 1557 N N . GLU A 1 195 ? 23.259 -8.952 -41.258 1.00 36.72 195 GLU A N 1
ATOM 1558 C CA . GLU A 1 195 ? 23.977 -7.853 -41.910 1.00 36.72 195 GLU A CA 1
ATOM 1559 C C . GLU A 1 195 ? 23.566 -7.774 -43.385 1.00 36.72 195 GLU A C 1
ATOM 1561 O O . GLU A 1 195 ? 23.684 -8.744 -44.131 1.00 36.72 195 GLU A O 1
ATOM 1566 N N . ASN A 1 196 ? 23.120 -6.579 -43.782 1.00 36.94 196 ASN A N 1
ATOM 1567 C CA . ASN A 1 196 ? 22.615 -6.156 -45.093 1.00 36.94 196 ASN A CA 1
ATOM 1568 C C . ASN A 1 196 ? 21.127 -6.424 -45.356 1.00 36.94 196 ASN A C 1
ATOM 1570 O O . ASN A 1 196 ? 20.744 -7.518 -45.740 1.00 36.94 196 ASN A O 1
ATOM 1574 N N . ILE A 1 197 ? 20.314 -5.366 -45.250 1.00 32.41 197 ILE A N 1
ATOM 1575 C CA . ILE A 1 197 ? 19.540 -4.785 -46.365 1.00 32.41 197 ILE A CA 1
ATOM 1576 C C . ILE A 1 197 ? 19.055 -3.393 -45.912 1.00 32.41 197 ILE A C 1
ATOM 1578 O O . ILE A 1 197 ? 18.284 -3.259 -44.965 1.00 32.41 197 ILE A O 1
ATOM 1582 N N . ASN A 1 198 ? 19.532 -2.353 -46.599 1.00 30.69 198 ASN A N 1
ATOM 1583 C CA . ASN A 1 198 ? 19.007 -0.987 -46.525 1.00 30.69 198 ASN A CA 1
ATOM 1584 C C . ASN A 1 198 ? 17.775 -0.824 -47.446 1.00 30.69 198 ASN A C 1
ATOM 1586 O O . ASN A 1 198 ? 17.551 -1.657 -48.327 1.00 30.69 198 ASN A O 1
ATOM 1590 N N . PRO A 1 199 ? 16.957 0.226 -47.245 1.00 45.97 199 PRO A N 1
ATOM 1591 C CA . PRO A 1 199 ? 15.534 0.217 -47.563 1.00 45.97 199 PRO A CA 1
ATOM 1592 C C . PRO A 1 199 ? 15.250 0.662 -48.999 1.00 45.97 199 PRO A C 1
ATOM 1594 O O . PRO A 1 199 ? 15.839 1.625 -49.483 1.00 45.97 199 PRO A O 1
ATOM 1597 N N . LEU A 1 200 ? 14.279 0.024 -49.660 1.00 27.06 200 LEU A N 1
ATOM 1598 C CA . LEU A 1 200 ? 13.718 0.527 -50.912 1.00 27.06 200 LEU A CA 1
ATOM 1599 C C . LEU A 1 200 ? 12.200 0.345 -50.970 1.00 27.06 200 LEU A C 1
ATOM 1601 O O . LEU A 1 200 ? 11.649 -0.743 -50.827 1.00 27.06 200 LEU A O 1
ATOM 1605 N N . ASN A 1 201 ? 11.572 1.499 -51.177 1.00 27.39 201 ASN A N 1
ATOM 1606 C CA . ASN A 1 201 ? 10.198 1.775 -51.565 1.00 27.39 201 ASN A CA 1
ATOM 1607 C C . ASN A 1 201 ? 9.544 0.708 -52.459 1.00 27.39 201 ASN A C 1
ATOM 1609 O O . ASN A 1 201 ? 10.133 0.268 -53.441 1.00 27.39 201 ASN A O 1
ATOM 1613 N N . SER A 1 202 ? 8.249 0.462 -52.245 1.00 25.38 202 SER A N 1
ATOM 1614 C CA . SER A 1 202 ? 7.174 0.887 -53.165 1.00 25.38 202 SER A CA 1
ATOM 1615 C C . SER A 1 202 ? 5.910 0.018 -53.029 1.00 25.38 202 SER A C 1
ATOM 1617 O O . SER A 1 202 ? 5.932 -1.201 -53.126 1.00 25.38 202 SER A O 1
ATOM 1619 N N . THR A 1 203 ? 4.794 0.714 -52.794 1.00 26.27 203 THR A N 1
ATOM 1620 C CA . THR A 1 203 ? 3.443 0.503 -53.355 1.00 26.27 203 THR A CA 1
ATOM 1621 C C . THR A 1 203 ? 2.886 -0.909 -53.584 1.00 26.27 203 THR A C 1
ATOM 1623 O O . THR A 1 203 ? 3.310 -1.614 -54.493 1.00 26.27 203 THR A O 1
ATOM 1626 N N . ARG A 1 204 ? 1.747 -1.184 -52.926 1.00 25.09 204 ARG A N 1
ATOM 1627 C CA . ARG A 1 204 ? 0.526 -1.844 -53.457 1.00 25.09 204 ARG A CA 1
ATOM 1628 C C . ARG A 1 204 ? -0.478 -1.970 -52.298 1.00 25.09 204 ARG A C 1
ATOM 1630 O O . ARG A 1 204 ? -0.070 -2.287 -51.195 1.00 25.09 204 ARG A O 1
ATOM 1637 N N . THR A 1 205 ? -1.785 -1.755 -52.385 1.00 24.42 205 THR A N 1
ATOM 1638 C CA . THR A 1 205 ? -2.729 -1.317 -53.419 1.00 24.42 205 THR A CA 1
ATOM 1639 C C . THR A 1 205 ? -4.044 -1.083 -52.671 1.00 24.42 205 THR A C 1
ATOM 1641 O O . THR A 1 205 ? -4.366 -1.808 -51.733 1.00 24.42 205 THR A O 1
ATOM 1644 N N . ALA A 1 206 ? -4.794 -0.066 -53.079 1.00 24.72 206 ALA A N 1
ATOM 1645 C CA . ALA A 1 206 ? -6.086 0.293 -52.519 1.00 24.72 206 ALA A CA 1
ATOM 1646 C C . ALA A 1 206 ? -7.166 -0.775 -52.765 1.00 24.72 206 ALA A C 1
ATOM 1648 O O . ALA A 1 206 ? -7.322 -1.214 -53.901 1.00 24.72 206 ALA A O 1
ATOM 1649 N N . GLN A 1 207 ? -7.998 -1.060 -51.754 1.00 27.89 207 GLN A N 1
ATOM 1650 C CA . GLN A 1 207 ? -9.402 -1.448 -51.947 1.00 27.89 207 GLN A CA 1
ATOM 1651 C C . GLN A 1 207 ? -10.320 -0.805 -50.884 1.00 27.89 207 GLN A C 1
ATOM 1653 O O . GLN A 1 207 ? -10.315 -1.157 -49.712 1.00 27.89 207 GLN A O 1
ATOM 1658 N N . LYS A 1 208 ? -11.053 0.204 -51.379 1.00 26.14 208 LYS A N 1
ATOM 1659 C CA . LYS A 1 208 ? -12.417 0.701 -51.094 1.00 26.14 208 LYS A CA 1
ATOM 1660 C C . LYS A 1 208 ? -12.999 0.745 -49.661 1.00 26.14 208 LYS A C 1
ATOM 1662 O O . LYS A 1 208 ? -13.399 -0.252 -49.078 1.00 26.14 208 LYS A O 1
ATOM 1667 N N . LYS A 1 209 ? -13.231 2.001 -49.245 1.00 22.45 209 LYS A N 1
ATOM 1668 C CA . LYS A 1 209 ? -14.335 2.525 -48.408 1.00 22.45 209 LYS A CA 1
ATOM 1669 C C . LYS A 1 209 ? -15.732 2.020 -48.824 1.00 22.45 209 LYS A C 1
ATOM 1671 O O . LYS A 1 209 ? -15.961 1.848 -50.021 1.00 22.45 209 LYS A O 1
ATOM 1676 N N . PRO A 1 210 ? -16.705 2.099 -47.899 1.00 22.06 210 PRO A N 1
ATOM 1677 C CA . PRO A 1 210 ? -17.976 2.768 -48.145 1.00 22.06 210 PRO A CA 1
ATOM 1678 C C . PRO A 1 210 ? -18.070 4.122 -47.418 1.00 22.06 210 PRO A C 1
ATOM 1680 O O . PRO A 1 210 ? -17.288 4.452 -46.524 1.00 22.06 210 PRO A O 1
ATOM 1683 N N . GLU A 1 211 ? -18.983 4.935 -47.931 1.00 23.22 211 GLU A N 1
ATOM 1684 C CA . GLU A 1 211 ? -19.077 6.390 -47.854 1.00 23.22 211 GLU A CA 1
ATOM 1685 C C . GLU A 1 211 ? -19.567 6.972 -46.520 1.00 23.22 211 GLU A C 1
ATOM 1687 O O . GLU A 1 211 ? -20.153 6.302 -45.676 1.00 23.22 211 GLU A O 1
ATOM 1692 N N . LYS A 1 212 ? -19.291 8.274 -46.372 1.00 24.02 212 LYS A N 1
ATOM 1693 C CA . LYS A 1 212 ? -19.714 9.161 -45.286 1.00 24.02 212 LYS A CA 1
ATOM 1694 C C . LYS A 1 212 ? -21.123 9.711 -45.540 1.00 24.02 212 LYS A C 1
ATOM 1696 O O . LYS A 1 212 ? -21.423 10.119 -46.656 1.00 24.02 212 LYS A O 1
ATOM 1701 N N . SER A 1 213 ? -21.857 9.938 -44.458 1.00 21.58 213 SER A N 1
ATOM 1702 C CA . SER A 1 213 ? -22.819 11.038 -44.294 1.00 21.58 213 SER A CA 1
ATOM 1703 C C . SER A 1 213 ? -22.692 11.584 -42.851 1.00 21.58 213 SER A C 1
ATOM 1705 O O . SER A 1 213 ? -21.952 11.001 -42.058 1.00 21.58 213 SER A O 1
ATOM 1707 N N . PRO A 1 214 ? -23.256 12.759 -42.525 1.00 25.45 214 PRO A N 1
ATOM 1708 C CA . PRO A 1 214 ? -22.573 14.044 -42.611 1.00 25.45 214 PRO A CA 1
ATOM 1709 C C . PRO A 1 214 ? -21.970 14.507 -41.279 1.00 25.45 214 PRO A C 1
ATOM 1711 O O . PRO A 1 214 ? -22.210 13.964 -40.209 1.00 25.45 214 PRO A O 1
ATOM 1714 N N . VAL A 1 215 ? -21.153 15.545 -41.414 1.00 32.66 215 VAL A N 1
ATOM 1715 C CA . VAL A 1 215 ? -20.443 16.281 -40.372 1.00 32.66 215 VAL A CA 1
ATOM 1716 C C . VAL A 1 215 ? -21.415 16.851 -39.334 1.00 32.66 215 VAL A C 1
ATOM 1718 O O . VAL A 1 215 ? -22.205 17.729 -39.660 1.00 32.66 215 VAL A O 1
ATOM 1721 N N . GLU A 1 216 ? -21.270 16.420 -38.081 1.00 23.66 216 GLU A N 1
ATOM 1722 C CA . GLU A 1 216 ? -21.621 17.216 -36.904 1.00 23.66 216 GLU A CA 1
ATOM 1723 C C . GLU A 1 216 ? -20.342 17.534 -36.122 1.00 23.66 216 GLU A C 1
ATOM 1725 O O . GLU A 1 216 ? -19.409 16.731 -36.015 1.00 23.66 216 GLU A O 1
ATOM 1730 N N . GLU A 1 217 ? -20.276 18.775 -35.660 1.00 23.20 217 GLU A N 1
ATOM 1731 C CA . GLU A 1 217 ? -19.119 19.445 -35.085 1.00 23.20 217 GLU A CA 1
ATOM 1732 C C . GLU A 1 217 ? -18.490 18.669 -33.919 1.00 23.20 217 GLU A C 1
ATOM 1734 O O . GLU A 1 217 ? -19.137 18.323 -32.929 1.00 23.20 217 GLU A O 1
ATOM 1739 N N . LYS A 1 218 ? -17.170 18.465 -33.992 1.00 24.12 218 LYS A N 1
ATOM 1740 C CA . LYS A 1 218 ? -16.371 17.997 -32.857 1.00 24.12 218 LYS A CA 1
ATOM 1741 C C . LYS A 1 218 ? -16.385 19.052 -31.746 1.00 24.12 218 LYS A C 1
ATOM 1743 O O . LYS A 1 218 ? -15.522 19.924 -31.706 1.00 24.12 218 LYS A O 1
ATOM 1748 N N . LYS A 1 219 ? -17.305 18.927 -30.789 1.00 24.00 219 LYS A N 1
ATOM 1749 C CA . LYS A 1 219 ? -17.102 19.465 -29.437 1.00 24.00 219 LYS A CA 1
ATOM 1750 C C . LYS A 1 219 ? -16.129 18.547 -28.700 1.00 24.00 219 LYS A C 1
ATOM 1752 O O . LYS A 1 219 ? -16.419 17.375 -28.470 1.00 24.00 219 LYS A O 1
ATOM 1757 N N . GLY A 1 220 ? -14.952 19.083 -28.377 1.00 26.53 220 GLY A N 1
ATOM 1758 C CA . GLY A 1 220 ? -13.915 18.399 -27.609 1.00 26.53 220 GLY A CA 1
ATOM 1759 C C . GLY A 1 220 ? -14.460 17.875 -26.280 1.00 26.53 220 GLY A C 1
ATOM 1760 O O . GLY A 1 220 ? -15.015 18.626 -25.481 1.00 26.53 220 GLY A O 1
ATOM 1761 N N . HIS A 1 221 ? -14.320 16.571 -26.066 1.00 26.47 221 HIS A N 1
ATOM 1762 C CA . HIS A 1 221 ? -14.754 15.880 -24.859 1.00 26.47 221 HIS A CA 1
ATOM 1763 C C . HIS A 1 221 ? -13.612 15.902 -23.828 1.00 26.47 221 HIS A C 1
ATOM 1765 O O . HIS A 1 221 ? -12.869 14.935 -23.683 1.00 26.47 221 HIS A O 1
ATOM 1771 N N . ASN A 1 222 ? -13.445 17.023 -23.123 1.00 35.72 222 ASN A N 1
ATOM 1772 C CA . ASN A 1 222 ? -12.510 17.133 -21.997 1.00 35.72 222 ASN A CA 1
ATOM 1773 C C . ASN A 1 222 ? -13.208 16.718 -20.689 1.00 35.72 222 ASN A C 1
ATOM 1775 O O . ASN A 1 222 ? -13.539 17.567 -19.872 1.00 35.72 222 ASN A O 1
ATOM 1779 N N . GLN A 1 223 ? -13.406 15.411 -20.481 1.00 35.00 223 GLN A N 1
ATOM 1780 C CA . GLN A 1 223 ? -14.009 14.841 -19.257 1.00 35.00 223 GLN A CA 1
ATOM 1781 C C . GLN A 1 223 ? -13.029 14.687 -18.067 1.00 35.00 223 GLN A C 1
ATOM 1783 O O . GLN A 1 223 ? -13.263 13.904 -17.146 1.00 35.00 223 GLN A O 1
ATOM 1788 N N . SER A 1 224 ? -11.897 15.392 -18.072 1.00 47.19 224 SER A N 1
ATOM 1789 C CA . SER A 1 224 ? -10.840 15.288 -17.056 1.00 47.19 224 SER A CA 1
ATOM 1790 C C . SER A 1 224 ? -10.927 16.477 -16.102 1.00 47.19 224 SER A C 1
ATOM 1792 O O . SER A 1 224 ? -10.810 17.598 -16.580 1.00 47.19 224 SER A O 1
ATOM 1794 N N . LEU A 1 225 ? -11.139 16.230 -14.794 1.00 39.03 225 LEU A N 1
ATOM 1795 C CA . LEU A 1 225 ? -11.031 17.137 -13.622 1.00 39.03 225 LEU A CA 1
ATOM 1796 C C . LEU A 1 225 ? -11.785 18.485 -13.652 1.00 39.03 225 LEU A C 1
ATOM 1798 O O . LEU A 1 225 ? -12.418 18.849 -12.667 1.00 39.03 225 LEU A O 1
ATOM 1802 N N . VAL A 1 226 ? -11.764 19.215 -14.760 1.00 35.06 226 VAL A N 1
ATOM 1803 C CA . VAL A 1 226 ? -12.504 20.445 -15.044 1.00 35.06 226 VAL A CA 1
ATOM 1804 C C . VAL A 1 226 ? -14.012 20.218 -14.960 1.00 35.06 226 VAL A C 1
ATOM 1806 O O . VAL A 1 226 ? -14.704 21.077 -14.429 1.00 35.06 226 VAL A O 1
ATOM 1809 N N . ASP A 1 227 ? -14.523 19.058 -15.379 1.00 41.69 227 ASP A N 1
ATOM 1810 C CA . ASP A 1 227 ? -15.939 18.706 -15.193 1.00 41.69 227 ASP A CA 1
ATOM 1811 C C . ASP A 1 227 ? -16.276 18.450 -13.718 1.00 41.69 227 ASP A C 1
ATOM 1813 O O . ASP A 1 227 ? -17.301 18.919 -13.239 1.00 41.69 227 ASP A O 1
ATOM 1817 N N . PHE A 1 228 ? -15.382 17.817 -12.949 1.00 37.84 228 PHE A N 1
ATOM 1818 C CA . PHE A 1 228 ? -15.532 17.710 -11.491 1.00 37.84 228 PHE A CA 1
ATOM 1819 C C . PHE A 1 228 ? -15.511 19.099 -10.822 1.00 37.84 228 PHE A C 1
ATOM 1821 O O . PHE A 1 228 ? -16.331 19.388 -9.953 1.00 37.84 228 PHE A O 1
ATOM 1828 N N . LEU A 1 229 ? -14.627 19.997 -11.272 1.00 35.84 229 LEU A N 1
ATOM 1829 C CA . LEU A 1 229 ? -14.524 21.375 -10.777 1.00 35.84 229 LEU A CA 1
ATOM 1830 C C . LEU A 1 229 ? -15.707 22.266 -11.212 1.00 35.84 229 LEU A C 1
ATOM 1832 O O . LEU A 1 229 ? -16.083 23.161 -10.458 1.00 35.84 229 LEU A O 1
ATOM 1836 N N . ARG A 1 230 ? -16.314 22.024 -12.384 1.00 33.56 230 ARG A N 1
ATOM 1837 C CA . ARG A 1 230 ? -17.491 22.750 -12.909 1.00 33.56 230 ARG A CA 1
ATOM 1838 C C . ARG A 1 230 ? -18.809 22.246 -12.328 1.00 33.56 230 ARG A C 1
ATOM 1840 O O . ARG A 1 230 ? -19.693 23.048 -12.046 1.00 33.56 230 ARG A O 1
ATOM 1847 N N . VAL A 1 231 ? -18.949 20.940 -12.106 1.00 33.94 231 VAL A N 1
ATOM 1848 C CA . VAL A 1 231 ? -20.139 20.359 -11.459 1.00 33.94 231 VAL A CA 1
ATOM 1849 C C . VAL A 1 231 ? -20.224 20.800 -9.990 1.00 33.94 231 VAL A C 1
ATOM 1851 O O . VAL A 1 231 ? -21.317 21.039 -9.486 1.00 33.94 231 VAL A O 1
ATOM 1854 N N . HIS A 1 232 ? -19.084 21.027 -9.329 1.00 34.16 232 HIS A N 1
ATOM 1855 C CA . HIS A 1 232 ? -19.016 21.499 -7.940 1.00 34.16 232 HIS A CA 1
ATOM 1856 C C . HIS A 1 232 ? -18.730 23.003 -7.776 1.00 34.16 232 HIS A C 1
ATOM 1858 O O . HIS A 1 232 ? -18.498 23.463 -6.660 1.00 34.16 232 HIS A O 1
ATOM 1864 N N . SER A 1 233 ? -18.786 23.814 -8.840 1.00 26.72 233 SER A N 1
ATOM 1865 C CA . SER A 1 233 ? -18.756 25.280 -8.694 1.00 26.72 233 SER A CA 1
ATOM 1866 C C . SER A 1 233 ? -20.122 25.877 -8.326 1.00 26.72 233 SER A C 1
ATOM 1868 O O . SER A 1 233 ? -20.189 27.044 -7.955 1.00 26.72 233 SER A O 1
ATOM 1870 N N . SER A 1 234 ? -21.203 25.089 -8.393 1.00 29.03 234 SER A N 1
ATOM 1871 C CA . SER A 1 234 ? -22.563 25.480 -7.969 1.00 29.03 234 SER A CA 1
ATOM 1872 C C . SER A 1 234 ? -23.005 24.854 -6.638 1.00 29.03 234 SER A C 1
ATOM 1874 O O . SER A 1 234 ? -24.102 25.110 -6.153 1.00 29.03 234 SER A O 1
ATOM 1876 N N . THR A 1 235 ? -22.129 24.085 -5.996 1.00 26.39 235 THR A N 1
ATOM 1877 C CA . THR A 1 235 ? -22.263 23.653 -4.603 1.00 26.39 235 THR A CA 1
ATOM 1878 C C . THR A 1 235 ? -20.910 23.857 -3.961 1.00 26.39 235 THR A C 1
ATOM 1880 O O . THR A 1 235 ? -19.983 23.098 -4.218 1.00 26.39 235 THR A O 1
ATOM 1883 N N . THR A 1 236 ? -20.775 24.903 -3.149 1.00 22.19 236 THR A N 1
ATOM 1884 C CA . THR A 1 236 ? -19.634 25.067 -2.249 1.00 22.19 236 THR A CA 1
ATOM 1885 C C . THR A 1 236 ? -19.362 23.728 -1.558 1.00 22.19 236 THR A C 1
ATOM 1887 O O . THR A 1 236 ? -20.213 23.267 -0.795 1.00 22.19 236 THR A O 1
ATOM 1890 N N . PRO A 1 237 ? -18.205 23.077 -1.792 1.00 25.41 237 PRO A N 1
ATOM 1891 C CA . PRO A 1 237 ? -17.791 21.961 -0.966 1.00 25.41 237 PRO A CA 1
ATOM 1892 C C . PRO A 1 237 ? -17.506 22.586 0.388 1.00 25.41 237 PRO A C 1
ATOM 1894 O O . PRO A 1 237 ? -16.544 23.351 0.538 1.00 25.41 237 PRO A O 1
ATOM 1897 N N . GLY A 1 238 ? -18.435 22.370 1.316 1.00 24.59 238 GLY A N 1
ATOM 1898 C CA . GLY A 1 238 ? -18.312 22.835 2.678 1.00 24.59 238 GLY A CA 1
ATOM 1899 C C . GLY A 1 238 ? -16.958 22.408 3.223 1.00 24.59 238 GLY A C 1
ATOM 1900 O O . GLY A 1 238 ? -16.450 21.325 2.922 1.00 24.59 238 GLY A O 1
ATOM 1901 N N . VAL A 1 239 ? -16.390 23.271 4.057 1.00 29.61 239 VAL A N 1
ATOM 1902 C CA . VAL A 1 239 ? -15.549 22.844 5.179 1.00 29.61 239 VAL A CA 1
ATOM 1903 C C . VAL A 1 239 ? -16.084 21.503 5.701 1.00 29.61 239 VAL A C 1
ATOM 1905 O O . VAL A 1 239 ? -17.295 21.296 5.672 1.00 29.61 239 VAL A O 1
ATOM 1908 N N . MET A 1 240 ? -15.224 20.578 6.136 1.00 33.56 240 MET A N 1
ATOM 1909 C CA . MET A 1 240 ? -15.646 19.308 6.744 1.00 33.56 240 MET A CA 1
ATOM 1910 C C . MET A 1 240 ? -16.413 19.525 8.069 1.00 33.56 240 MET A C 1
ATOM 1912 O O . MET A 1 240 ? -15.957 19.092 9.120 1.00 33.56 240 MET A O 1
ATOM 1916 N N . THR A 1 241 ? -17.568 20.192 8.024 1.00 30.84 241 THR A N 1
ATOM 1917 C CA . THR A 1 241 ? -18.588 20.378 9.055 1.00 30.84 241 THR A CA 1
ATOM 1918 C C . THR A 1 241 ? -19.854 20.997 8.444 1.00 30.84 241 THR A C 1
ATOM 1920 O O . THR A 1 241 ? -19.774 21.914 7.632 1.00 30.84 241 THR A O 1
ATOM 1923 N N . GLU A 1 242 ? -20.996 20.525 8.957 1.00 31.95 242 GLU A N 1
ATOM 1924 C CA . GLU A 1 242 ? -22.354 21.088 8.859 1.00 31.95 242 GLU A CA 1
ATOM 1925 C C . GLU A 1 242 ? -23.134 20.823 7.565 1.00 31.95 242 GLU A C 1
ATOM 1927 O O . GLU A 1 242 ? -23.391 21.718 6.773 1.00 31.95 242 GLU A O 1
ATOM 1932 N N . ASN A 1 243 ? -23.581 19.574 7.393 1.00 27.19 243 ASN A N 1
ATOM 1933 C CA . ASN A 1 243 ? -24.971 19.278 7.013 1.00 27.19 243 ASN A CA 1
ATOM 1934 C C . ASN A 1 243 ? -25.305 17.800 7.281 1.00 27.19 243 ASN A C 1
ATOM 1936 O O . ASN A 1 243 ? -25.673 17.037 6.397 1.00 27.19 243 ASN A O 1
ATOM 1940 N N . GLU A 1 244 ? -25.204 17.415 8.549 1.00 27.95 244 GLU A N 1
ATOM 1941 C CA . GLU A 1 244 ? -25.992 16.326 9.121 1.00 27.95 244 GLU A CA 1
ATOM 1942 C C . GLU A 1 244 ? -26.691 16.928 10.338 1.00 27.95 244 GLU A C 1
ATOM 1944 O O . GLU A 1 244 ? -26.060 17.636 11.128 1.00 27.95 244 GLU A O 1
ATOM 1949 N N . LYS A 1 245 ? -28.006 16.722 10.474 1.00 22.05 245 LYS A N 1
ATOM 1950 C CA . LYS A 1 245 ? -28.716 17.111 11.700 1.00 22.05 245 LYS A CA 1
ATOM 1951 C C . LYS A 1 245 ? -27.970 16.473 12.882 1.00 22.05 245 LYS A C 1
ATOM 1953 O O . LYS A 1 245 ? -27.792 15.256 12.854 1.00 22.05 245 LYS A O 1
ATOM 1958 N N . PRO A 1 246 ? -27.529 17.244 13.891 1.00 23.38 246 PRO A N 1
ATOM 1959 C CA . PRO A 1 246 ? -26.671 16.715 14.939 1.00 23.38 246 PRO A CA 1
ATOM 1960 C C . PRO A 1 246 ? -27.415 15.635 15.724 1.00 23.38 246 PRO A C 1
ATOM 1962 O O . PRO A 1 246 ? -28.431 15.903 16.374 1.00 23.38 246 PRO A O 1
ATOM 1965 N N . SER A 1 247 ? -26.901 14.406 15.686 1.00 28.86 247 SER A N 1
ATOM 1966 C CA . SER A 1 247 ? -27.189 13.425 16.727 1.00 28.86 247 SER A CA 1
ATOM 1967 C C . SER A 1 247 ? -26.719 14.011 18.060 1.00 28.86 247 SER A C 1
ATOM 1969 O O . SER A 1 247 ? -25.598 14.508 18.152 1.00 28.86 247 SER A O 1
ATOM 1971 N N . LYS A 1 248 ? -27.572 13.970 19.085 1.00 32.22 248 LYS A N 1
ATOM 1972 C CA . LYS A 1 248 ? -27.448 14.660 20.386 1.00 32.22 248 LYS A CA 1
ATOM 1973 C C . LYS A 1 248 ? -26.185 14.373 21.238 1.00 32.22 248 LYS A C 1
ATOM 1975 O O . LYS A 1 248 ? -26.126 14.866 22.359 1.00 32.22 248 LYS A O 1
ATOM 1980 N N . ASP A 1 249 ? -25.176 13.653 20.745 1.00 39.22 249 ASP A N 1
ATOM 1981 C CA . ASP A 1 249 ? -24.079 13.098 21.559 1.00 39.22 249 ASP A CA 1
ATOM 1982 C C . ASP A 1 249 ? -22.642 13.493 21.155 1.00 39.22 249 ASP A C 1
ATOM 1984 O O . ASP A 1 249 ? -21.681 13.015 21.764 1.00 39.22 249 ASP A O 1
ATOM 1988 N N . GLU A 1 250 ? -22.436 14.383 20.181 1.00 48.62 250 GLU A N 1
ATOM 1989 C CA . GLU A 1 250 ? -21.078 14.760 19.757 1.00 48.62 250 GLU A CA 1
ATOM 1990 C C . GLU A 1 250 ? -20.454 15.831 20.667 1.00 48.62 250 GLU A C 1
ATOM 1992 O O . GLU A 1 250 ? -20.938 16.959 20.762 1.00 48.62 250 GLU A O 1
ATOM 1997 N N . LYS A 1 251 ? -19.340 15.499 21.333 1.00 64.12 251 LYS A N 1
ATOM 1998 C CA . LYS A 1 251 ? -18.647 16.408 22.263 1.00 64.12 251 LYS A CA 1
ATOM 1999 C C . LYS A 1 251 ? -17.358 16.946 21.640 1.00 64.12 251 LYS A C 1
ATOM 2001 O O . LYS A 1 251 ? -16.527 16.177 21.160 1.00 64.12 251 LYS A O 1
ATOM 2006 N N . SER A 1 252 ? -17.167 18.265 21.672 1.00 76.88 252 SER A N 1
ATOM 2007 C CA . SER A 1 252 ? -15.967 18.927 21.138 1.00 76.88 252 SER A CA 1
ATOM 2008 C C . SER A 1 252 ? -14.779 18.809 22.104 1.00 76.88 252 SER A C 1
ATOM 2010 O O . SER A 1 252 ? -14.847 19.287 23.237 1.00 76.88 252 SER A O 1
ATOM 2012 N N . VAL A 1 253 ? -13.681 18.205 21.651 1.00 81.81 253 VAL A N 1
ATOM 2013 C CA . VAL A 1 253 ? -12.480 17.853 22.427 1.00 81.81 253 VAL A CA 1
ATOM 2014 C C . VAL A 1 253 ? -11.266 18.633 21.926 1.00 81.81 253 VAL A C 1
ATOM 2016 O O . VAL A 1 253 ? -11.094 18.842 20.728 1.00 81.81 253 VAL A O 1
ATOM 2019 N N . ILE A 1 254 ? -10.388 19.037 22.843 1.00 79.50 254 ILE A N 1
ATOM 2020 C CA . ILE A 1 254 ? -9.128 19.719 22.510 1.00 79.50 254 ILE A CA 1
ATOM 2021 C C . ILE A 1 254 ? -8.019 18.710 22.196 1.00 79.50 254 ILE A C 1
ATOM 2023 O O . ILE A 1 254 ? -7.356 18.787 21.165 1.00 79.50 254 ILE A O 1
ATOM 2027 N N . ALA A 1 255 ? -7.794 17.779 23.123 1.00 80.75 255 ALA A N 1
ATOM 2028 C CA . ALA A 1 255 ? -6.692 16.829 23.085 1.00 80.75 255 ALA A CA 1
ATOM 2029 C C . ALA A 1 255 ? -7.094 15.509 23.747 1.00 80.75 255 ALA A C 1
ATOM 2031 O O . ALA A 1 255 ? -7.978 15.471 24.612 1.00 80.75 255 ALA A O 1
ATOM 2032 N N . ILE A 1 256 ? -6.409 14.436 23.363 1.00 84.25 256 ILE A N 1
ATOM 2033 C CA . ILE A 1 256 ? -6.499 13.129 24.016 1.00 84.25 256 ILE A CA 1
ATOM 2034 C C . ILE A 1 256 ? -5.195 12.908 24.778 1.00 84.25 256 ILE A C 1
ATOM 2036 O O . ILE A 1 256 ? -4.123 13.087 24.214 1.00 84.25 256 ILE A O 1
ATOM 2040 N N . LYS A 1 257 ? -5.270 12.525 26.056 1.00 80.94 257 LYS A N 1
ATOM 2041 C CA . LYS A 1 257 ? -4.070 12.279 26.879 1.00 80.94 257 LYS A CA 1
ATOM 2042 C C . LYS A 1 257 ? -3.601 10.833 26.845 1.00 80.94 257 LYS A C 1
ATOM 2044 O O . LYS A 1 257 ? -2.406 10.574 26.808 1.00 80.94 257 LYS A O 1
ATOM 2049 N N . LYS A 1 258 ? -4.542 9.892 26.907 1.00 83.81 258 LYS A N 1
ATOM 2050 C CA . LYS A 1 258 ? -4.256 8.460 27.005 1.00 83.81 258 LYS A CA 1
ATOM 2051 C C . LYS A 1 258 ? -5.290 7.672 26.223 1.00 83.81 258 LYS A C 1
ATOM 2053 O O . LYS A 1 258 ? -6.483 7.960 26.322 1.00 83.81 258 LYS A O 1
ATOM 2058 N N . ILE A 1 259 ? -4.825 6.665 25.487 1.00 83.88 259 ILE A N 1
ATOM 2059 C CA . ILE A 1 259 ? -5.664 5.740 24.723 1.00 83.88 259 ILE A CA 1
ATOM 2060 C C . ILE A 1 259 ? -5.363 4.316 25.192 1.00 83.88 259 ILE A C 1
ATOM 2062 O O . ILE A 1 259 ? -4.238 3.821 25.086 1.00 83.88 259 ILE A O 1
ATOM 2066 N N . THR A 1 260 ? -6.381 3.642 25.718 1.00 84.31 260 THR A N 1
ATOM 2067 C CA . THR A 1 260 ? -6.346 2.211 26.048 1.00 84.31 260 THR A CA 1
ATOM 2068 C C . THR A 1 260 ? -7.258 1.437 25.095 1.00 84.31 260 THR A C 1
ATOM 2070 O O . THR A 1 260 ? -7.945 2.035 24.271 1.00 84.31 260 THR A O 1
ATOM 2073 N N . SER A 1 261 ? -7.267 0.105 25.177 1.00 78.62 261 SER A N 1
ATOM 2074 C CA . SER A 1 261 ? -8.150 -0.732 24.347 1.00 78.62 261 SER A CA 1
ATOM 2075 C C . SER A 1 261 ? -9.637 -0.604 24.710 1.00 78.62 261 SER A C 1
ATOM 2077 O O . SER A 1 261 ? -10.484 -0.974 23.895 1.00 78.62 261 SER A O 1
ATOM 2079 N N . TYR A 1 262 ? -9.932 -0.091 25.913 1.00 82.44 262 TYR A N 1
ATOM 2080 C CA . TYR A 1 262 ? -11.271 -0.020 26.509 1.00 82.44 262 TYR A CA 1
ATOM 2081 C C . TYR A 1 262 ? -11.802 1.411 26.614 1.00 82.44 262 TYR A C 1
ATOM 2083 O O . TYR A 1 262 ? -12.999 1.636 26.485 1.00 82.44 262 TYR A O 1
ATOM 2091 N N . ALA A 1 263 ? -10.928 2.385 26.864 1.00 85.75 263 ALA A N 1
ATOM 2092 C CA . ALA A 1 263 ? -11.307 3.772 27.098 1.00 85.75 263 ALA A CA 1
ATOM 2093 C C . ALA A 1 263 ? -10.207 4.755 26.678 1.00 85.75 263 ALA A C 1
ATOM 2095 O O . ALA A 1 263 ? -9.037 4.389 26.524 1.00 85.75 263 ALA A O 1
ATOM 2096 N N . PHE A 1 264 ? -10.574 6.020 26.496 1.00 87.81 264 PHE A N 1
ATOM 2097 C CA . PHE A 1 264 ? -9.623 7.111 26.298 1.00 87.81 264 PHE A CA 1
ATOM 2098 C C . PHE A 1 264 ? -9.977 8.324 27.159 1.00 87.81 264 PHE A C 1
ATOM 2100 O O . PHE A 1 264 ? -11.143 8.577 27.461 1.00 87.81 264 PHE A O 1
ATOM 2107 N N . THR A 1 265 ? -8.956 9.086 27.546 1.00 86.56 265 THR A N 1
ATOM 2108 C CA . THR A 1 265 ? -9.113 10.308 28.342 1.00 86.56 265 THR A CA 1
ATOM 2109 C C . THR A 1 265 ? -9.105 11.519 27.418 1.00 86.56 265 THR A C 1
ATOM 2111 O O . THR A 1 265 ? -8.060 11.869 26.861 1.00 86.56 265 THR A O 1
ATOM 2114 N N . ALA A 1 266 ? -10.264 12.157 27.258 1.00 85.69 266 ALA A N 1
ATOM 2115 C CA . ALA A 1 266 ? -10.435 13.363 26.454 1.00 85.69 266 ALA A CA 1
ATOM 2116 C C . ALA A 1 266 ? -10.494 14.619 27.331 1.00 85.69 266 ALA A C 1
ATOM 2118 O O . ALA A 1 266 ? -11.059 14.607 28.428 1.00 85.69 266 ALA A O 1
ATOM 2119 N N . VAL A 1 267 ? -9.914 15.706 26.820 1.00 83.94 267 VAL A N 1
ATOM 2120 C CA . VAL A 1 267 ? -9.848 17.009 27.491 1.00 83.94 267 VAL A CA 1
ATOM 2121 C C . VAL A 1 267 ? -10.839 17.982 26.853 1.00 83.94 267 VAL A C 1
ATOM 2123 O O . VAL A 1 267 ? -10.752 18.278 25.658 1.00 83.94 267 VAL A O 1
ATOM 2126 N N . TYR A 1 268 ? -11.751 18.509 27.667 1.00 82.88 268 TYR A N 1
ATOM 2127 C CA . TYR A 1 268 ? -12.820 19.427 27.267 1.00 82.88 268 TYR A CA 1
ATOM 2128 C C . TYR A 1 268 ? -12.624 20.818 27.861 1.00 82.88 268 TYR A C 1
ATOM 2130 O O . TYR A 1 268 ? -12.073 20.956 28.954 1.00 82.88 268 TYR A O 1
ATOM 2138 N N . VAL A 1 269 ? -13.151 21.840 27.178 1.00 77.31 269 VAL A N 1
ATOM 2139 C CA . VAL A 1 269 ? -13.382 23.164 27.779 1.00 77.31 269 VAL A CA 1
ATOM 2140 C C . VAL A 1 269 ? -14.835 23.243 28.224 1.00 77.31 269 VAL A C 1
ATOM 2142 O O . VAL A 1 269 ? -15.722 23.310 27.373 1.00 77.31 269 VAL A O 1
ATOM 2145 N N . GLU A 1 270 ? -15.075 23.295 29.533 1.00 74.06 270 GLU A N 1
ATOM 2146 C CA . GLU A 1 270 ? -16.400 23.559 30.099 1.00 74.06 270 GLU A CA 1
ATOM 2147 C C . GLU A 1 270 ? -16.316 24.827 30.968 1.00 74.06 270 GLU A C 1
ATOM 2149 O O . GLU A 1 270 ? -15.674 24.866 32.023 1.00 74.06 270 GLU A O 1
ATOM 2154 N N . GLY A 1 271 ? -16.883 25.931 30.472 1.00 69.62 271 GLY A N 1
ATOM 2155 C CA . GLY A 1 271 ? -16.752 27.251 31.098 1.00 69.62 271 GLY A CA 1
ATOM 2156 C C . GLY A 1 271 ? -15.298 27.750 31.156 1.00 69.62 271 GLY A C 1
ATOM 2157 O O . GLY A 1 271 ? -14.642 27.887 30.128 1.00 69.62 271 GLY A O 1
ATOM 2158 N N . LYS A 1 272 ? -14.794 28.042 32.368 1.00 65.81 272 LYS A N 1
ATOM 2159 C CA . LYS A 1 272 ? -13.415 28.519 32.638 1.00 65.81 272 LYS A CA 1
ATOM 2160 C C . LYS A 1 272 ? -12.474 27.420 33.168 1.00 65.81 272 LYS A C 1
ATOM 2162 O O . LYS A 1 272 ? -11.480 27.734 33.830 1.00 65.81 272 LYS A O 1
ATOM 2167 N N . LYS A 1 273 ? -12.788 26.136 32.957 1.00 70.50 273 LYS A N 1
ATOM 2168 C CA . LYS A 1 273 ? -11.962 25.005 33.418 1.00 70.50 273 LYS A CA 1
ATOM 2169 C C . LYS A 1 273 ? -11.762 23.973 32.305 1.00 70.50 273 LYS A C 1
ATOM 2171 O O . LYS A 1 273 ? -12.649 23.756 31.484 1.00 70.50 273 LYS A O 1
ATOM 2176 N N . LEU A 1 274 ? -10.589 23.336 32.309 1.00 74.88 274 LEU A N 1
ATOM 2177 C CA . LEU A 1 274 ? -10.340 22.120 31.538 1.00 74.88 274 LEU A CA 1
ATOM 2178 C C . LEU A 1 274 ? -10.764 20.912 32.370 1.00 74.88 274 LEU A C 1
ATOM 2180 O O . LEU A 1 274 ? -10.341 20.786 33.520 1.00 74.88 274 LEU A O 1
ATOM 2184 N N . ILE A 1 275 ? -11.599 20.052 31.792 1.00 80.88 275 ILE A N 1
ATOM 2185 C CA . ILE A 1 275 ? -12.083 18.830 32.438 1.00 80.88 275 ILE A CA 1
ATOM 2186 C C . ILE A 1 275 ? -11.588 17.632 31.644 1.00 80.88 275 ILE A C 1
ATOM 2188 O O . ILE A 1 275 ? -11.720 17.575 30.420 1.00 80.88 275 ILE A O 1
ATOM 2192 N N . GLU A 1 276 ? -11.021 16.672 32.362 1.00 83.88 276 GLU A N 1
ATOM 2193 C CA . GLU A 1 276 ? -10.623 15.380 31.824 1.00 83.88 276 GLU A CA 1
ATOM 2194 C C . GLU A 1 276 ? -11.760 14.396 32.065 1.00 83.88 276 GLU A C 1
ATOM 2196 O O . GLU A 1 276 ? -12.200 14.214 33.202 1.00 83.88 276 GLU A O 1
ATOM 2201 N N . LYS A 1 277 ? -12.259 13.779 30.996 1.00 84.56 277 LYS A N 1
ATOM 2202 C CA . LYS A 1 277 ? -13.303 12.761 31.089 1.00 84.56 277 LYS A CA 1
ATOM 2203 C C . LYS A 1 277 ? -12.861 11.504 30.365 1.00 84.56 277 LYS A C 1
ATOM 2205 O O . LYS A 1 277 ? -12.413 11.554 29.219 1.00 84.56 277 LYS A O 1
ATOM 2210 N N . GLU A 1 278 ? -13.002 10.381 31.049 1.00 86.19 278 GLU A N 1
ATOM 2211 C CA . GLU A 1 278 ? -12.781 9.066 30.471 1.00 86.19 278 GLU A CA 1
ATOM 2212 C C . GLU A 1 278 ? -14.026 8.632 29.690 1.00 86.19 278 GLU A C 1
ATOM 2214 O O . GLU A 1 278 ? -15.151 8.683 30.196 1.00 86.19 278 GLU A O 1
ATOM 2219 N N . ILE A 1 279 ? -13.830 8.260 28.426 1.00 85.50 279 ILE A N 1
ATOM 2220 C CA . ILE A 1 279 ? -14.879 7.764 27.536 1.00 85.50 279 ILE A CA 1
ATOM 2221 C C . ILE A 1 279 ? -14.577 6.312 27.203 1.00 85.50 279 ILE A C 1
ATOM 2223 O O . ILE A 1 279 ? -13.501 6.001 26.688 1.00 85.50 279 ILE A O 1
ATOM 2227 N N . LYS A 1 280 ? -15.550 5.436 27.458 1.00 84.25 280 LYS A N 1
ATOM 2228 C CA . LYS A 1 280 ? -15.503 4.037 27.035 1.00 84.25 280 LYS A CA 1
ATOM 2229 C C . LYS A 1 280 ? -15.586 3.940 25.509 1.00 84.25 280 LYS A C 1
ATOM 2231 O O . LYS A 1 280 ? -16.498 4.497 24.898 1.00 84.25 280 LYS A O 1
ATOM 2236 N N . GLN A 1 281 ? -14.655 3.214 24.905 1.00 84.44 281 GLN A N 1
ATOM 2237 C CA . GLN A 1 281 ? -14.670 2.877 23.486 1.00 84.44 281 GLN A CA 1
ATOM 2238 C C . GLN A 1 281 ? -15.574 1.671 23.286 1.00 84.44 281 GLN A C 1
ATOM 2240 O O . GLN A 1 281 ? -15.332 0.636 23.889 1.00 84.44 281 GLN A O 1
ATOM 2245 N N . LYS A 1 282 ? -16.579 1.767 22.418 1.00 82.31 282 LYS A N 1
ATOM 2246 C CA . LYS A 1 282 ? -17.346 0.586 22.005 1.00 82.31 282 LYS A CA 1
ATOM 2247 C C . LYS A 1 282 ? -16.551 -0.201 20.956 1.00 82.31 282 LYS A C 1
ATOM 2249 O O . LYS A 1 282 ? -15.807 0.386 20.165 1.00 82.31 282 LYS A O 1
ATOM 2254 N N . LYS A 1 283 ? -16.666 -1.529 20.959 1.00 82.38 283 LYS A N 1
ATOM 2255 C CA . LYS A 1 283 ? -16.140 -2.390 19.893 1.00 82.38 283 LYS A CA 1
ATOM 2256 C C . LYS A 1 283 ? -17.267 -2.681 18.907 1.00 82.38 283 LYS A C 1
ATOM 2258 O O . LYS A 1 283 ? -18.333 -3.126 19.321 1.00 82.38 283 LYS A O 1
ATOM 2263 N N . THR A 1 284 ? -17.013 -2.416 17.630 1.00 85.25 284 THR A N 1
ATOM 2264 C CA . THR A 1 284 ? -17.948 -2.650 16.526 1.00 85.25 284 THR A CA 1
ATOM 2265 C C . THR A 1 284 ? -17.287 -3.599 15.544 1.00 85.25 284 THR A C 1
ATOM 2267 O O . THR A 1 284 ? -16.136 -3.370 15.193 1.00 85.25 284 THR A O 1
ATOM 2270 N N . PHE A 1 285 ? -17.990 -4.641 15.117 1.00 85.12 285 PHE A N 1
ATOM 2271 C CA . PHE A 1 285 ? -17.537 -5.540 14.055 1.00 85.12 285 PHE A CA 1
ATOM 2272 C C . PHE A 1 285 ? -18.734 -6.026 13.235 1.00 85.12 285 PHE A C 1
ATOM 2274 O O . PHE A 1 285 ? -19.889 -5.903 13.658 1.00 85.12 285 PHE A O 1
ATOM 2281 N N . TYR A 1 286 ? -18.455 -6.571 12.055 1.00 86.69 286 TYR A N 1
ATOM 2282 C CA . TYR A 1 286 ? -19.471 -7.013 11.107 1.00 86.69 286 TYR A CA 1
ATOM 2283 C C . TYR A 1 286 ? -19.257 -8.472 10.727 1.00 86.69 286 TYR A C 1
ATOM 2285 O O . TYR A 1 286 ? -18.137 -8.887 10.429 1.00 86.69 286 TYR A O 1
ATOM 2293 N N . LEU A 1 287 ? -20.349 -9.232 10.699 1.00 83.75 287 LEU A N 1
ATOM 2294 C CA . LEU A 1 287 ? -20.356 -10.642 10.325 1.00 83.75 287 LEU A CA 1
ATOM 2295 C C . LEU A 1 287 ? -21.024 -10.836 8.975 1.00 83.75 287 LEU A C 1
ATOM 2297 O O . LEU A 1 287 ? -22.125 -10.332 8.747 1.00 83.75 287 LEU A O 1
ATOM 2301 N N . HIS A 1 288 ? -20.356 -11.586 8.103 1.00 85.19 288 HIS A N 1
ATOM 2302 C CA . HIS A 1 288 ? -20.872 -11.999 6.809 1.00 85.19 288 HIS A CA 1
ATOM 2303 C C . HIS A 1 288 ? -21.187 -13.496 6.818 1.00 85.19 288 HIS A C 1
ATOM 2305 O O . HIS A 1 288 ? -20.310 -14.316 7.077 1.00 85.19 288 HIS A O 1
ATOM 2311 N N . ALA A 1 289 ? -22.432 -13.850 6.509 1.00 83.50 289 ALA A N 1
ATOM 2312 C CA . ALA A 1 289 ? -22.913 -15.223 6.392 1.00 83.50 289 ALA A CA 1
ATOM 2313 C C . ALA A 1 289 ? -24.147 -15.262 5.472 1.00 83.50 289 ALA A C 1
ATOM 2315 O O . ALA A 1 289 ? -24.590 -14.221 4.977 1.00 83.50 289 ALA A O 1
ATOM 2316 N N . ASP A 1 290 ? -24.702 -16.452 5.240 1.00 83.38 290 ASP A N 1
ATOM 2317 C CA . ASP A 1 290 ? -25.988 -16.590 4.551 1.00 83.38 290 ASP A CA 1
ATOM 2318 C C . ASP A 1 290 ? -27.145 -16.042 5.394 1.00 83.38 290 ASP A C 1
ATOM 2320 O O . ASP A 1 290 ? -27.106 -16.068 6.624 1.00 83.38 290 ASP A O 1
ATOM 2324 N N . THR A 1 291 ? -28.196 -15.546 4.736 1.00 83.44 291 THR A N 1
ATOM 2325 C CA . THR A 1 291 ? -29.301 -14.822 5.386 1.00 83.44 291 THR A CA 1
ATOM 2326 C C . THR A 1 291 ? -29.934 -15.599 6.548 1.00 83.44 291 THR A C 1
ATOM 2328 O O . THR A 1 291 ? -30.144 -15.035 7.617 1.00 83.44 291 THR A O 1
ATOM 2331 N N . SER A 1 292 ? -30.135 -16.911 6.394 1.00 81.75 292 SER A N 1
ATOM 2332 C CA . SER A 1 292 ? -30.683 -17.784 7.445 1.00 81.75 292 SER A CA 1
ATOM 2333 C C . SER A 1 292 ? -29.761 -17.943 8.662 1.00 81.75 292 SER A C 1
ATOM 2335 O O . SER A 1 292 ? -30.225 -18.178 9.778 1.00 81.75 292 SER A O 1
ATOM 2337 N N . VAL A 1 293 ? -28.445 -17.838 8.471 1.00 81.44 293 VAL A N 1
ATOM 2338 C CA . VAL A 1 293 ? -27.446 -17.848 9.549 1.00 81.44 293 VAL A CA 1
ATOM 2339 C C . VAL A 1 293 ? -27.473 -16.504 10.272 1.00 81.44 293 VAL A C 1
ATOM 2341 O O . VAL A 1 293 ? -27.508 -16.465 11.499 1.00 81.44 293 VAL A O 1
ATOM 2344 N N . LEU A 1 294 ? -27.523 -15.400 9.519 1.00 81.25 294 LEU A N 1
ATOM 2345 C CA . LEU A 1 294 ? -27.569 -14.049 10.080 1.00 81.25 294 LEU A CA 1
ATOM 2346 C C . LEU A 1 294 ? -28.794 -13.848 10.980 1.00 81.25 294 LEU A C 1
ATOM 2348 O O . LEU A 1 294 ? -28.649 -13.328 12.084 1.00 81.25 294 LEU A O 1
ATOM 2352 N N . ASP A 1 295 ? -29.971 -14.322 10.568 1.00 82.75 295 ASP A N 1
ATOM 2353 C CA . ASP A 1 295 ? -31.195 -14.199 11.368 1.00 82.75 295 ASP A CA 1
ATOM 2354 C C . ASP A 1 295 ? -31.110 -15.016 12.677 1.00 82.75 295 ASP A C 1
ATOM 2356 O O . ASP A 1 295 ? -31.525 -14.544 13.740 1.00 82.75 295 ASP A O 1
ATOM 2360 N N . ARG A 1 296 ? -30.477 -16.202 12.642 1.00 81.00 296 ARG A N 1
ATOM 2361 C CA . ARG A 1 296 ? -30.177 -17.010 13.843 1.00 81.00 296 ARG A CA 1
ATOM 2362 C C . ARG A 1 296 ? -29.194 -16.305 14.780 1.00 81.00 296 ARG A C 1
ATOM 2364 O O . ARG A 1 296 ? -29.396 -16.306 15.996 1.00 81.00 296 ARG A O 1
ATOM 2371 N N . ILE A 1 297 ? -28.155 -15.676 14.230 1.00 76.75 297 ILE A N 1
ATOM 2372 C CA . ILE A 1 297 ? -27.178 -14.895 15.000 1.00 76.75 297 ILE A CA 1
ATOM 2373 C C . ILE A 1 297 ? -27.874 -13.714 15.684 1.00 76.75 297 ILE A C 1
ATOM 2375 O O . ILE A 1 297 ? -27.711 -13.532 16.890 1.00 76.75 297 ILE A O 1
ATOM 2379 N N . ILE A 1 298 ? -28.702 -12.956 14.956 1.00 81.44 298 ILE A N 1
ATOM 2380 C CA . ILE A 1 298 ? -29.473 -11.840 15.523 1.00 81.44 298 ILE A CA 1
ATOM 2381 C C . ILE A 1 298 ? -30.355 -12.335 16.672 1.00 81.44 298 ILE A C 1
ATOM 2383 O O . ILE A 1 298 ? -30.307 -11.756 17.756 1.00 81.44 298 ILE A O 1
ATOM 2387 N N . ALA A 1 299 ? -31.110 -13.422 16.480 1.00 79.94 299 ALA A N 1
ATOM 2388 C CA . ALA A 1 299 ? -31.963 -13.986 17.527 1.00 79.94 299 ALA A CA 1
ATOM 2389 C C . ALA A 1 299 ? -31.158 -14.391 18.775 1.00 79.94 299 ALA A C 1
ATOM 2391 O O . ALA A 1 299 ? -31.563 -14.091 19.898 1.00 79.94 299 ALA A O 1
ATOM 2392 N N . THR A 1 300 ? -29.983 -14.994 18.578 1.00 76.19 300 THR A N 1
ATOM 2393 C CA . THR A 1 300 ? -29.086 -15.416 19.666 1.00 76.19 300 THR A CA 1
ATOM 2394 C C . THR A 1 300 ? -28.576 -14.218 20.469 1.00 76.19 300 THR A C 1
ATOM 2396 O O . THR A 1 300 ? -28.678 -14.210 21.695 1.00 76.19 300 THR A O 1
ATOM 2399 N N . TYR A 1 301 ? -28.077 -13.176 19.797 1.00 73.31 301 TYR A N 1
ATOM 2400 C CA . TYR A 1 301 ? -27.586 -11.966 20.465 1.00 73.31 301 TYR A CA 1
ATOM 2401 C C . TYR A 1 301 ? -28.703 -11.129 21.097 1.00 73.31 301 TYR A C 1
ATOM 2403 O O . TYR A 1 301 ? -28.486 -10.526 22.144 1.00 73.31 301 TYR A O 1
ATOM 2411 N N . THR A 1 302 ? -29.901 -11.124 20.512 1.00 75.31 302 THR A N 1
ATOM 2412 C CA . THR A 1 302 ? -31.062 -10.418 21.079 1.00 75.31 302 THR A CA 1
ATOM 2413 C C . THR A 1 302 ? -31.568 -11.122 22.342 1.00 75.31 302 THR A C 1
ATOM 2415 O O . THR A 1 302 ? -31.914 -10.464 23.318 1.00 75.31 302 THR A O 1
ATOM 2418 N N . ALA A 1 303 ? -31.538 -12.460 22.376 1.00 69.06 303 ALA A N 1
ATOM 2419 C CA . ALA A 1 303 ? -31.912 -13.244 23.555 1.00 69.06 303 ALA A CA 1
ATOM 2420 C C . ALA A 1 303 ? -30.956 -13.056 24.749 1.00 69.06 303 ALA A C 1
ATOM 2422 O O . ALA A 1 303 ? -31.341 -13.294 25.893 1.00 69.06 303 ALA A O 1
ATOM 2423 N N . LEU A 1 304 ? -29.719 -12.610 24.504 1.00 64.75 304 LEU A N 1
ATOM 2424 C CA . LEU A 1 304 ? -28.698 -12.415 25.537 1.00 64.75 304 LEU A CA 1
ATOM 2425 C C . LEU A 1 304 ? -28.952 -11.216 26.464 1.00 64.75 304 LEU A C 1
ATOM 2427 O O . LEU A 1 304 ? -28.266 -11.129 27.481 1.00 64.75 304 LEU A O 1
ATOM 2431 N N . ASN A 1 305 ? -29.932 -10.351 26.159 1.00 52.38 305 ASN A N 1
ATOM 2432 C CA . ASN A 1 305 ? -30.515 -9.338 27.054 1.00 52.38 305 ASN A CA 1
ATOM 2433 C C . ASN A 1 305 ? -29.504 -8.573 27.943 1.00 52.38 305 ASN A C 1
ATOM 2435 O O . ASN A 1 305 ? -29.806 -8.219 29.083 1.00 52.38 305 ASN A O 1
ATOM 2439 N N . SER A 1 306 ? -28.299 -8.285 27.440 1.00 60.03 306 SER A N 1
ATOM 2440 C CA . SER A 1 306 ? -27.420 -7.297 28.059 1.00 60.03 306 SER A CA 1
ATOM 2441 C C . SER A 1 306 ? -27.736 -5.935 27.455 1.00 60.03 306 SER A C 1
ATOM 2443 O O . SER A 1 306 ? -27.706 -5.748 26.243 1.00 60.03 306 SER A O 1
ATOM 2445 N N . THR A 1 307 ? -28.023 -4.953 28.306 1.00 56.69 307 THR A N 1
ATOM 2446 C CA . THR A 1 307 ? -28.320 -3.553 27.945 1.00 56.69 307 THR A CA 1
ATOM 2447 C C . THR A 1 307 ? -27.204 -2.845 27.155 1.00 56.69 307 THR A C 1
ATOM 2449 O O . THR A 1 307 ? -27.348 -1.678 26.800 1.00 56.69 307 THR A O 1
ATOM 2452 N N . GLU A 1 308 ? -26.087 -3.525 26.883 1.00 66.44 308 GLU A N 1
ATOM 2453 C CA . GLU A 1 308 ? -24.862 -2.975 26.300 1.00 66.44 308 GLU A CA 1
ATOM 2454 C C . GLU A 1 308 ? -24.502 -3.559 24.919 1.00 66.44 308 GLU A C 1
ATOM 2456 O O . GLU A 1 308 ? -23.560 -3.066 24.293 1.00 66.44 308 GLU A O 1
ATOM 2461 N N . VAL A 1 309 ? -25.262 -4.540 24.403 1.00 73.75 309 VAL A N 1
ATOM 2462 C CA . VAL A 1 309 ? -25.051 -5.126 23.065 1.00 73.75 309 VAL A CA 1
ATOM 2463 C C . VAL A 1 309 ? -26.148 -4.667 22.107 1.00 73.75 309 VAL A C 1
ATOM 2465 O O . VAL A 1 309 ? -27.326 -4.926 22.333 1.00 73.75 309 VAL A O 1
ATOM 2468 N N . SER A 1 310 ? -25.769 -4.010 21.008 1.00 81.06 310 SER A N 1
ATOM 2469 C CA . SER A 1 310 ? -26.700 -3.671 19.925 1.00 81.06 310 SER A CA 1
ATOM 2470 C C . SER A 1 310 ? -26.353 -4.440 18.660 1.00 81.06 310 SER A C 1
ATOM 2472 O O . SER A 1 310 ? -25.201 -4.409 18.215 1.00 81.06 310 SER A O 1
ATOM 2474 N N . VAL A 1 311 ? -27.356 -5.082 18.067 1.00 84.12 311 VAL A N 1
ATOM 2475 C CA . VAL A 1 311 ? -27.212 -5.857 16.836 1.00 84.12 311 VAL A CA 1
ATOM 2476 C C . VAL A 1 311 ? -28.158 -5.311 15.776 1.00 84.12 311 VAL A C 1
ATOM 2478 O O . VAL A 1 311 ? -29.352 -5.173 16.025 1.00 84.12 311 VAL A O 1
ATOM 2481 N N . GLU A 1 312 ? -27.625 -4.995 14.598 1.00 86.81 312 GLU A N 1
ATOM 2482 C CA . GLU A 1 312 ? -28.410 -4.509 13.460 1.00 86.81 312 GLU A CA 1
ATOM 2483 C C . GLU A 1 312 ? -28.017 -5.223 12.162 1.00 86.81 312 GLU A C 1
ATOM 2485 O O . GLU A 1 312 ? -26.838 -5.472 11.897 1.00 86.81 312 GLU A O 1
ATOM 2490 N N . LYS A 1 313 ? -29.011 -5.549 11.328 1.00 86.50 313 LYS A N 1
ATOM 2491 C CA . LYS A 1 313 ? -28.782 -6.073 9.978 1.00 86.50 313 LYS A CA 1
ATOM 2492 C C . LYS A 1 313 ? -28.541 -4.905 9.024 1.00 86.50 313 LYS A C 1
ATOM 2494 O O . LYS A 1 313 ? -29.353 -3.986 8.954 1.00 86.50 313 LYS A O 1
ATOM 2499 N N . VAL A 1 314 ? -27.440 -4.940 8.279 1.00 89.00 314 VAL A N 1
ATOM 2500 C CA . VAL A 1 314 ? -27.031 -3.864 7.366 1.00 89.00 314 VAL A CA 1
ATOM 2501 C C . VAL A 1 314 ? -26.637 -4.414 6.001 1.00 89.00 314 VAL A C 1
ATOM 2503 O O . VAL A 1 314 ? -26.056 -5.489 5.891 1.00 89.00 314 VAL A O 1
ATOM 2506 N N . VAL A 1 315 ? -26.925 -3.653 4.945 1.00 88.31 315 VAL A N 1
ATOM 2507 C CA . VAL A 1 315 ? -26.520 -3.983 3.573 1.00 88.31 315 VAL A CA 1
ATOM 2508 C C . VAL A 1 315 ? -25.471 -2.981 3.121 1.00 88.31 315 VAL A C 1
ATOM 2510 O O . VAL A 1 315 ? -25.771 -1.801 2.939 1.00 88.31 315 VAL A O 1
ATOM 2513 N N . LYS A 1 316 ? -24.230 -3.438 2.960 1.00 88.62 316 LYS A N 1
ATOM 2514 C CA . LYS A 1 316 ? -23.072 -2.577 2.675 1.00 88.62 316 LYS A CA 1
ATOM 2515 C C . LYS A 1 316 ? -22.123 -3.241 1.671 1.00 88.62 316 LYS A C 1
ATOM 2517 O O . LYS A 1 316 ? -22.321 -4.389 1.272 1.00 88.62 316 LYS A O 1
ATOM 2522 N N . HIS A 1 317 ? -21.125 -2.496 1.211 1.00 87.00 317 HIS A N 1
ATOM 2523 C CA . HIS A 1 317 ? -19.953 -3.056 0.538 1.00 87.00 317 HIS A CA 1
ATOM 2524 C C . HIS A 1 317 ? -18.945 -3.524 1.590 1.00 87.00 317 HIS 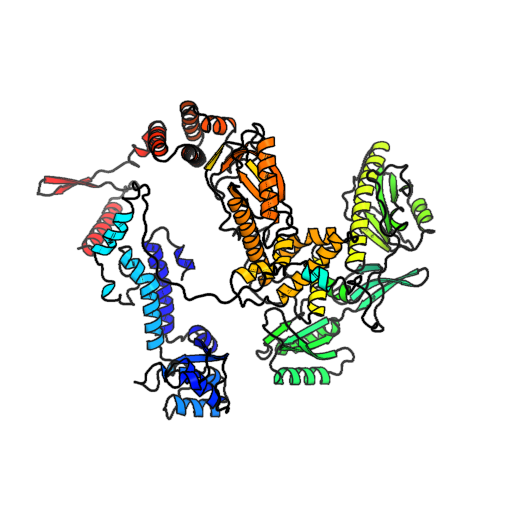A C 1
ATOM 2526 O O . HIS A 1 317 ? -18.964 -3.012 2.706 1.00 87.00 317 HIS A O 1
ATOM 2532 N N . ALA A 1 318 ? -18.065 -4.463 1.249 1.00 84.38 318 ALA A N 1
ATOM 2533 C CA . ALA A 1 318 ? -16.974 -4.856 2.132 1.00 84.38 318 ALA A CA 1
ATOM 2534 C C . ALA A 1 318 ? -15.667 -5.029 1.370 1.00 84.38 318 ALA A C 1
ATOM 2536 O O . ALA A 1 318 ? -15.678 -5.339 0.176 1.00 84.38 318 ALA A O 1
ATOM 2537 N N . VAL A 1 319 ? -14.560 -4.836 2.083 1.00 79.69 319 VAL A N 1
ATOM 2538 C CA . VAL A 1 319 ? -13.214 -5.005 1.538 1.00 79.69 319 VAL A CA 1
ATOM 2539 C C . VAL A 1 319 ? -13.041 -6.421 0.973 1.00 79.69 319 VAL A C 1
ATOM 2541 O O . VAL A 1 319 ? -13.346 -7.412 1.640 1.00 79.69 319 VAL A O 1
ATOM 2544 N N . GLY A 1 320 ? -12.583 -6.523 -0.275 1.00 72.94 320 GLY A N 1
ATOM 2545 C CA . GLY A 1 320 ? -12.366 -7.795 -0.971 1.00 72.94 320 GLY A CA 1
ATOM 2546 C C . GLY A 1 320 ? -13.632 -8.508 -1.470 1.00 72.94 320 GLY A C 1
ATOM 2547 O O . GLY A 1 320 ? -13.517 -9.558 -2.101 1.00 72.94 320 GLY A O 1
ATOM 2548 N N . ILE A 1 321 ? -14.832 -7.953 -1.248 1.00 77.50 321 ILE A N 1
ATOM 2549 C CA . ILE A 1 321 ? -16.098 -8.515 -1.741 1.00 77.50 321 ILE A CA 1
ATOM 2550 C C . ILE A 1 321 ? -16.677 -7.646 -2.859 1.00 77.50 321 ILE A C 1
ATOM 2552 O O . ILE A 1 321 ? -16.904 -6.445 -2.715 1.00 77.50 321 ILE A O 1
ATOM 2556 N N . THR A 1 322 ? -17.023 -8.280 -3.980 1.00 76.75 322 THR A N 1
ATOM 2557 C CA . THR A 1 322 ? -17.730 -7.611 -5.077 1.00 76.75 322 THR A CA 1
ATOM 2558 C C . THR A 1 322 ? -19.229 -7.488 -4.789 1.00 76.75 322 THR A C 1
ATOM 2560 O O . THR A 1 322 ? -19.905 -8.491 -4.539 1.00 76.75 322 THR A O 1
ATOM 2563 N N . GLY A 1 323 ? -19.769 -6.274 -4.924 1.00 81.31 323 GLY A N 1
ATOM 2564 C CA . GLY A 1 323 ? -21.200 -5.988 -4.762 1.00 81.31 323 GLY A CA 1
ATOM 2565 C C . GLY A 1 323 ? -21.606 -5.658 -3.324 1.00 81.31 323 GLY A C 1
ATOM 2566 O O . GLY A 1 323 ? -20.763 -5.565 -2.435 1.00 81.31 323 GLY A O 1
ATOM 2567 N N . ARG A 1 324 ? -22.902 -5.406 -3.106 1.00 85.69 324 ARG A N 1
ATOM 2568 C CA . ARG A 1 324 ? -23.461 -5.234 -1.757 1.00 85.69 324 ARG A CA 1
ATOM 2569 C C . ARG A 1 324 ? -23.830 -6.593 -1.186 1.00 85.69 324 ARG A C 1
ATOM 2571 O O . ARG A 1 324 ? -24.393 -7.420 -1.902 1.00 85.69 324 ARG A O 1
ATOM 2578 N N . ARG A 1 325 ? -23.540 -6.808 0.092 1.00 86.94 325 ARG A N 1
ATOM 2579 C CA . ARG A 1 325 ? -23.916 -8.019 0.828 1.00 86.94 325 ARG A CA 1
ATOM 2580 C C . ARG A 1 325 ? -24.623 -7.655 2.124 1.00 86.94 325 ARG A C 1
ATOM 2582 O O . ARG A 1 325 ? -24.542 -6.516 2.584 1.00 86.94 325 ARG A O 1
ATOM 2589 N N . GLU A 1 326 ? -25.338 -8.630 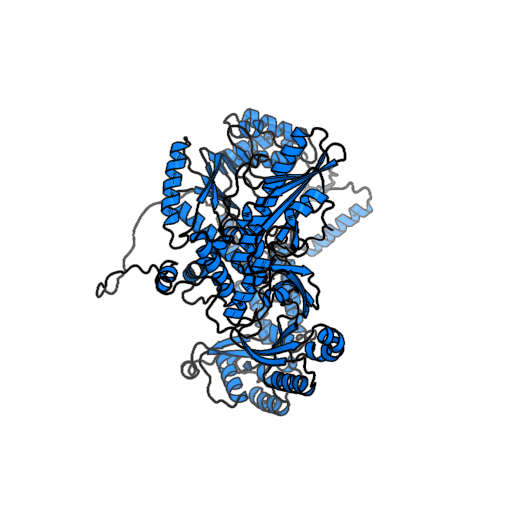2.670 1.00 87.50 326 GLU A N 1
ATOM 2590 C CA . GLU A 1 326 ? -25.917 -8.539 4.003 1.00 87.50 326 GLU A CA 1
ATOM 2591 C C . GLU A 1 326 ? -24.840 -8.830 5.050 1.00 87.50 326 GLU A C 1
ATOM 2593 O O . GLU A 1 326 ? -24.047 -9.769 4.911 1.00 87.50 326 GLU A O 1
ATOM 2598 N N . PHE A 1 327 ? -24.836 -8.010 6.093 1.00 88.69 327 PHE A N 1
ATOM 2599 C CA . PHE A 1 327 ? -23.988 -8.148 7.261 1.00 88.69 327 PHE A CA 1
ATOM 2600 C C . PHE A 1 327 ? -24.824 -7.967 8.520 1.00 88.69 327 PHE A C 1
ATOM 2602 O O . PHE A 1 327 ? -25.829 -7.253 8.526 1.00 88.69 327 PHE A O 1
ATOM 2609 N N . VAL A 1 328 ? -24.362 -8.561 9.610 1.00 87.81 328 VAL A N 1
ATOM 2610 C CA . VAL A 1 328 ? -24.840 -8.246 10.954 1.00 87.81 328 VAL A CA 1
ATOM 2611 C C . VAL A 1 328 ? -23.776 -7.408 11.639 1.00 87.81 328 VAL A C 1
ATOM 2613 O O . VAL A 1 328 ? -22.654 -7.870 11.834 1.00 87.81 328 VAL A O 1
ATOM 2616 N N . LYS A 1 329 ? -24.114 -6.163 11.972 1.00 89.62 329 LYS A N 1
ATOM 2617 C CA . LYS A 1 329 ? -23.268 -5.286 12.776 1.00 89.62 329 LYS A CA 1
ATOM 2618 C C . LYS A 1 329 ? -23.548 -5.557 14.242 1.00 89.62 329 LYS A C 1
ATOM 2620 O O . LYS A 1 329 ? -24.694 -5.484 14.681 1.00 89.62 329 LYS A O 1
ATOM 2625 N N . VAL A 1 330 ? -22.488 -5.807 14.992 1.00 84.94 330 VAL A N 1
ATOM 2626 C CA . VAL A 1 330 ? -22.532 -6.010 16.436 1.00 84.94 330 VAL A CA 1
ATOM 2627 C C . VAL A 1 330 ? -21.724 -4.899 17.092 1.00 84.94 330 VAL A C 1
ATOM 2629 O O . VAL A 1 330 ? -20.571 -4.674 16.730 1.00 84.94 330 VAL A O 1
ATOM 2632 N N . VAL A 1 331 ? -22.326 -4.200 18.054 1.00 85.62 331 VAL A N 1
ATOM 2633 C CA . VAL A 1 331 ? -21.655 -3.193 18.888 1.00 85.62 331 VAL A CA 1
ATOM 2634 C C . VAL A 1 331 ? -21.748 -3.633 20.343 1.00 85.62 331 VAL A C 1
ATOM 2636 O O . VAL A 1 331 ? -22.843 -3.936 20.812 1.00 85.62 331 VAL A O 1
ATOM 2639 N N . MET A 1 332 ? -20.622 -3.655 21.056 1.00 82.25 332 MET A N 1
ATOM 2640 C CA . MET A 1 332 ? -20.556 -4.069 22.465 1.00 82.25 332 MET A CA 1
ATOM 2641 C C . MET A 1 332 ? -19.418 -3.391 23.241 1.00 82.25 332 MET A C 1
ATOM 2643 O O . MET A 1 332 ? -18.512 -2.802 22.643 1.00 82.25 332 MET A O 1
ATOM 2647 N N . ASP A 1 333 ? -19.447 -3.458 24.576 1.00 79.38 333 ASP A N 1
ATOM 2648 C CA . ASP A 1 333 ? -18.334 -3.012 25.431 1.00 79.38 333 ASP A CA 1
ATOM 2649 C C . ASP A 1 333 ? -17.127 -3.970 25.244 1.00 79.38 333 ASP A C 1
ATOM 2651 O O . ASP A 1 333 ? -17.302 -5.191 25.283 1.00 79.38 333 ASP A O 1
ATOM 2655 N N . PRO A 1 334 ? -15.888 -3.480 25.027 1.00 74.31 334 PRO A N 1
ATOM 2656 C CA . PRO A 1 334 ? -14.721 -4.342 24.860 1.00 74.31 334 PRO A CA 1
ATOM 2657 C C . PRO A 1 334 ? -14.400 -5.215 26.086 1.00 74.31 334 PRO A C 1
ATOM 2659 O O . PRO A 1 334 ? -13.763 -6.258 25.930 1.00 74.31 334 PRO A O 1
ATOM 2662 N N . VAL A 1 335 ? -14.824 -4.827 27.297 1.00 74.75 335 VAL A N 1
ATOM 2663 C CA . VAL A 1 335 ? -14.683 -5.668 28.504 1.00 74.75 335 VAL A CA 1
ATOM 2664 C C . VAL A 1 335 ? -15.613 -6.882 28.425 1.00 74.75 335 VAL A C 1
ATOM 2666 O O . VAL A 1 335 ? -15.212 -8.011 28.725 1.00 74.75 335 VAL A O 1
ATOM 2669 N N . GLU A 1 336 ? -16.847 -6.667 27.971 1.00 70.62 336 GLU A N 1
ATOM 2670 C CA . GLU A 1 336 ? -17.815 -7.737 27.734 1.00 70.62 336 GLU A CA 1
ATOM 2671 C C . GLU A 1 336 ? -17.375 -8.616 26.561 1.00 70.62 336 GLU A C 1
ATOM 2673 O O . GLU A 1 336 ? -17.433 -9.839 26.674 1.00 70.62 336 GLU A O 1
ATOM 2678 N N . PHE A 1 337 ? -16.843 -8.005 25.493 1.00 71.69 337 PHE A N 1
ATOM 2679 C CA . PHE A 1 337 ? -16.217 -8.728 24.390 1.00 71.69 337 PHE A CA 1
ATOM 2680 C C . PHE A 1 337 ? -15.164 -9.681 24.946 1.00 71.69 337 PHE A C 1
ATOM 2682 O O . PHE A 1 337 ? -15.369 -10.874 24.832 1.00 71.69 337 PHE A O 1
ATOM 2689 N N . ASN A 1 338 ? -14.123 -9.213 25.644 1.00 71.00 338 ASN A N 1
ATOM 2690 C CA . ASN A 1 338 ? -13.037 -10.084 26.125 1.00 71.00 338 ASN A CA 1
ATOM 2691 C C . ASN A 1 338 ? -13.487 -11.160 27.132 1.00 71.00 338 ASN A C 1
ATOM 2693 O O . ASN A 1 338 ? -12.981 -12.278 27.093 1.00 71.00 338 ASN A O 1
ATOM 2697 N N . SER A 1 339 ? -14.435 -10.853 28.022 1.00 68.12 339 SER A N 1
ATOM 2698 C CA . SER A 1 339 ? -14.923 -11.818 29.025 1.00 68.12 339 SER A CA 1
ATOM 2699 C C . SER A 1 339 ? -15.853 -12.886 28.440 1.00 68.12 339 SER A C 1
ATOM 2701 O O . SER A 1 339 ? -15.818 -14.039 28.874 1.00 68.12 339 SER A O 1
ATOM 2703 N N . LYS A 1 340 ? -16.672 -12.532 27.440 1.00 62.41 340 LYS A N 1
ATOM 2704 C CA . LYS A 1 340 ? -17.569 -13.466 26.743 1.00 62.41 340 LYS A CA 1
ATOM 2705 C C . LYS A 1 340 ? -16.942 -14.078 25.480 1.00 62.41 340 LYS A C 1
ATOM 2707 O O . LYS A 1 340 ? -17.466 -15.079 25.000 1.00 62.41 340 LYS A O 1
ATOM 2712 N N . PHE A 1 341 ? -15.824 -13.543 24.978 1.00 57.72 341 PHE A N 1
ATOM 2713 C CA . PHE A 1 341 ? -15.154 -13.925 23.721 1.00 57.72 341 PHE A CA 1
ATOM 2714 C C . PHE A 1 341 ? -14.904 -15.431 23.625 1.00 57.72 341 PHE A C 1
ATOM 2716 O O . PHE A 1 341 ? -15.299 -16.062 22.650 1.00 57.72 341 PHE A O 1
ATOM 2723 N N . HIS A 1 342 ? -14.346 -16.024 24.685 1.00 50.09 342 HIS A N 1
ATOM 2724 C CA . HIS A 1 342 ? -14.017 -17.452 24.734 1.00 50.09 342 HIS A CA 1
ATOM 2725 C C . HIS A 1 342 ? -15.235 -18.388 24.680 1.00 50.09 342 HIS A C 1
ATOM 2727 O O . HIS A 1 342 ? -15.074 -19.571 24.402 1.00 50.09 342 HIS A O 1
ATOM 2733 N N . LYS A 1 343 ? -16.457 -17.894 24.934 1.00 49.22 343 LYS A N 1
ATOM 2734 C CA . LYS A 1 343 ? -17.687 -18.692 24.778 1.00 49.22 343 LYS A CA 1
ATOM 2735 C C . LYS A 1 343 ? -18.192 -18.721 23.334 1.00 49.22 343 LYS A C 1
ATOM 2737 O O . LYS A 1 343 ? -18.950 -19.621 22.989 1.00 49.22 343 LYS A O 1
ATOM 2742 N N . TYR A 1 344 ? -17.786 -17.758 22.505 1.00 53.97 344 TYR A N 1
ATOM 2743 C CA . TYR A 1 344 ? -18.287 -17.575 21.138 1.00 53.97 344 TYR A CA 1
ATOM 2744 C C . TYR A 1 344 ? -17.227 -17.797 20.056 1.00 53.97 344 TYR A C 1
ATOM 2746 O O . TYR A 1 344 ? -17.557 -17.693 18.878 1.00 53.97 344 TYR A O 1
ATOM 2754 N N . THR A 1 345 ? -15.991 -18.161 20.411 1.00 53.22 345 THR A N 1
ATOM 2755 C CA . THR A 1 345 ? -14.955 -18.599 19.456 1.00 53.22 345 THR A CA 1
ATOM 2756 C C . THR A 1 345 ? -15.487 -19.679 18.512 1.00 53.22 345 THR A C 1
ATOM 2758 O O . THR A 1 345 ? -15.333 -19.546 17.306 1.00 53.22 345 THR A O 1
ATOM 2761 N N . ASN A 1 346 ? -16.272 -20.636 19.022 1.00 55.75 346 ASN A N 1
ATOM 2762 C CA . ASN A 1 346 ? -16.913 -21.675 18.203 1.00 55.75 346 ASN A CA 1
ATOM 2763 C C . ASN A 1 346 ? -17.911 -21.126 17.162 1.00 55.75 346 ASN A C 1
ATOM 2765 O O . ASN A 1 346 ? -18.131 -21.760 16.135 1.00 55.75 346 ASN A O 1
ATOM 2769 N N . LEU A 1 347 ? -18.538 -19.970 17.417 1.00 57.53 347 LEU A N 1
ATOM 2770 C CA . LEU A 1 347 ? -19.432 -19.313 16.458 1.00 57.53 347 LEU A CA 1
ATOM 2771 C C . LEU A 1 347 ? -18.614 -18.656 15.338 1.00 57.53 347 LEU A C 1
ATOM 2773 O O . LEU A 1 347 ? -18.960 -18.795 14.170 1.00 57.53 347 LEU A O 1
ATOM 2777 N N . PHE A 1 348 ? -17.518 -17.977 15.690 1.00 59.00 348 PHE A N 1
ATOM 2778 C CA . PHE A 1 348 ? -16.618 -17.306 14.742 1.00 59.00 348 PHE A CA 1
ATOM 2779 C C . PHE A 1 348 ? -15.782 -18.274 13.901 1.00 59.00 348 PHE A C 1
ATOM 2781 O O . PHE A 1 348 ? -15.458 -17.964 12.761 1.00 59.00 348 PHE A O 1
ATOM 2788 N N . GLU A 1 349 ? -15.476 -19.446 14.450 1.00 58.44 349 GLU A N 1
ATOM 2789 C CA . GLU A 1 349 ? -14.789 -20.546 13.767 1.00 58.44 349 GLU A CA 1
ATOM 2790 C C . GLU A 1 349 ? -15.761 -21.471 13.021 1.00 58.44 349 GLU A C 1
ATOM 2792 O O . GLU A 1 349 ? -15.340 -22.438 12.385 1.00 58.44 349 GLU A O 1
ATOM 2797 N N . SER A 1 350 ? -17.069 -21.192 13.079 1.00 64.50 350 SER A N 1
ATOM 2798 C CA . SER A 1 350 ? -18.043 -21.980 12.336 1.00 64.50 350 SER A CA 1
ATOM 2799 C C . SER A 1 350 ? -17.876 -21.757 10.826 1.00 64.50 350 SER A C 1
ATOM 2801 O O . SER A 1 350 ? -17.750 -20.614 10.381 1.00 64.50 350 SER A O 1
ATOM 2803 N N . PRO A 1 351 ? -17.945 -22.820 10.005 1.00 63.56 351 PRO A N 1
ATOM 2804 C CA . PRO A 1 351 ? -17.862 -22.696 8.548 1.00 63.56 351 PRO A CA 1
ATOM 2805 C C . PRO A 1 351 ? -19.048 -21.920 7.946 1.00 63.56 351 PRO A C 1
ATOM 2807 O O . PRO A 1 351 ? -19.018 -21.562 6.771 1.00 63.56 351 PRO A O 1
ATOM 2810 N N . GLU A 1 352 ? -20.098 -21.653 8.733 1.00 72.31 352 GLU A N 1
ATOM 2811 C CA . GLU A 1 352 ? -21.255 -20.854 8.320 1.00 72.31 352 GLU A CA 1
ATOM 2812 C C . GLU A 1 352 ? -20.927 -19.351 8.211 1.00 72.31 352 GLU A C 1
ATOM 2814 O O . GLU A 1 352 ? -21.577 -18.633 7.443 1.00 72.31 352 GLU A O 1
ATOM 2819 N N . ILE A 1 353 ? -19.917 -18.860 8.944 1.00 71.56 353 ILE A N 1
ATOM 2820 C CA . ILE A 1 353 ? -19.459 -17.467 8.865 1.00 71.56 353 ILE A CA 1
ATOM 2821 C C . ILE A 1 353 ? -18.406 -17.345 7.762 1.00 71.56 353 ILE A C 1
ATOM 2823 O O . ILE A 1 353 ? -17.284 -17.826 7.870 1.00 71.56 353 ILE A O 1
ATOM 2827 N N . LYS A 1 354 ? -18.772 -16.642 6.688 1.00 74.50 354 LYS A N 1
ATOM 2828 C CA . LYS A 1 354 ? -17.935 -16.429 5.497 1.00 74.50 354 LYS A CA 1
ATOM 2829 C C . LYS A 1 354 ? -16.826 -15.401 5.722 1.00 74.50 354 LYS A C 1
ATOM 2831 O O . LYS A 1 354 ? -15.823 -15.427 5.017 1.00 74.50 354 LYS A O 1
ATOM 2836 N N . GLY A 1 355 ? -17.013 -14.468 6.657 1.00 74.50 355 GLY A N 1
ATOM 2837 C CA . GLY A 1 355 ? -16.006 -13.459 6.979 1.00 74.50 355 GLY A CA 1
ATOM 2838 C C . GLY A 1 355 ? -16.391 -12.545 8.138 1.00 74.50 355 GLY A C 1
ATOM 2839 O O . GLY A 1 355 ? -17.573 -12.319 8.410 1.00 74.50 355 GLY A O 1
ATOM 2840 N N . ILE A 1 356 ? -15.369 -12.002 8.800 1.00 78.75 356 ILE A N 1
ATOM 2841 C CA . ILE A 1 356 ? -15.480 -11.044 9.903 1.00 78.75 356 ILE A CA 1
ATOM 2842 C C . ILE A 1 356 ? -14.726 -9.779 9.500 1.00 78.75 356 ILE A C 1
ATOM 2844 O O . ILE A 1 356 ? -13.595 -9.858 9.026 1.00 78.75 356 ILE A O 1
ATOM 2848 N N . TYR A 1 357 ? -15.349 -8.622 9.697 1.00 81.88 357 TYR A N 1
ATOM 2849 C CA . TYR A 1 357 ? -14.788 -7.328 9.323 1.00 81.88 357 TYR A CA 1
ATOM 2850 C C . TYR A 1 357 ? -14.773 -6.358 10.505 1.00 81.88 357 TYR A C 1
ATOM 2852 O O . TYR A 1 357 ? -15.675 -6.376 11.345 1.00 81.88 357 TYR A O 1
ATOM 2860 N N . GLU A 1 358 ? -13.768 -5.483 10.528 1.00 82.44 358 GLU A N 1
ATOM 2861 C CA . GLU A 1 358 ? -13.519 -4.440 11.531 1.00 82.44 358 GLU A CA 1
ATOM 2862 C C . GLU A 1 358 ? -13.259 -4.966 12.951 1.00 82.44 358 GLU A C 1
ATOM 2864 O O . GLU A 1 358 ? -13.399 -4.246 13.940 1.00 82.44 358 GLU A O 1
ATOM 2869 N N . LEU A 1 359 ? -12.832 -6.225 13.071 1.00 76.56 359 LEU A N 1
ATOM 2870 C CA . LEU A 1 359 ? -12.530 -6.823 14.370 1.00 76.56 359 LEU A CA 1
ATOM 2871 C C . LEU A 1 359 ? -11.301 -6.182 15.033 1.00 76.56 359 LEU A C 1
ATOM 2873 O O . LEU A 1 359 ? -11.304 -5.975 16.255 1.00 76.56 359 LEU A O 1
ATOM 2877 N N . ASP A 1 360 ? -10.292 -5.847 14.225 1.00 74.50 360 ASP A N 1
ATOM 2878 C CA . ASP A 1 360 ? -8.966 -5.404 14.664 1.00 74.50 360 ASP A CA 1
ATOM 2879 C C . ASP A 1 360 ? -8.691 -3.924 14.351 1.00 74.50 360 ASP A C 1
ATOM 2881 O O . ASP A 1 360 ? -7.539 -3.489 14.277 1.00 74.50 360 ASP A O 1
ATOM 2885 N N . VAL A 1 361 ? -9.748 -3.107 14.231 1.00 82.44 361 VAL A N 1
ATOM 2886 C CA . VAL A 1 361 ? -9.599 -1.655 14.038 1.00 82.44 361 VAL A CA 1
ATOM 2887 C C . VAL A 1 361 ? -8.770 -1.051 15.186 1.00 82.44 361 VAL A C 1
ATOM 2889 O O . VAL A 1 361 ? -9.129 -1.222 16.366 1.00 82.44 361 VAL A O 1
ATOM 2892 N N . PRO A 1 362 ? -7.696 -0.290 14.878 1.00 84.69 362 PRO A N 1
ATOM 2893 C CA . PRO A 1 362 ? -6.847 0.327 15.888 1.00 84.69 362 PRO A CA 1
ATOM 2894 C C . PRO A 1 362 ? -7.649 1.148 16.905 1.00 84.69 362 PRO A C 1
ATOM 2896 O O . PRO A 1 362 ? -8.557 1.911 16.562 1.00 84.69 362 PRO A O 1
ATOM 2899 N N . LYS A 1 363 ? -7.302 1.005 18.188 1.00 85.06 363 LYS A N 1
ATOM 2900 C CA . LYS A 1 363 ? -7.942 1.725 19.309 1.00 85.06 363 LYS A CA 1
ATOM 2901 C C . LYS A 1 363 ? -7.871 3.248 19.139 1.00 85.06 363 LYS A C 1
ATOM 2903 O O . LYS A 1 363 ? -8.767 3.964 19.575 1.00 85.06 363 LYS A O 1
ATOM 2908 N N . GLU A 1 364 ? -6.830 3.740 18.474 1.00 86.94 364 GLU A N 1
ATOM 2909 C CA . GLU A 1 364 ? -6.625 5.149 18.161 1.00 86.94 364 GLU A CA 1
ATOM 2910 C C . GLU A 1 364 ? -7.686 5.655 17.177 1.00 86.94 364 GLU A C 1
ATOM 2912 O O . GLU A 1 364 ? -8.336 6.664 17.439 1.00 86.94 364 GLU A O 1
ATOM 2917 N N . VAL A 1 365 ? -7.932 4.916 16.091 1.00 87.06 365 VAL A N 1
ATOM 2918 C CA . VAL A 1 365 ? -8.947 5.254 15.077 1.00 87.06 365 VAL A CA 1
ATOM 2919 C C . VAL A 1 365 ? -10.349 5.199 15.684 1.00 87.06 365 VAL A C 1
ATOM 2921 O O . VAL A 1 365 ? -11.149 6.114 15.475 1.00 87.06 365 VAL A O 1
ATOM 2924 N N . ARG A 1 366 ? -10.627 4.185 16.520 1.00 85.50 366 ARG A N 1
ATOM 2925 C CA . ARG A 1 366 ? -11.894 4.087 17.266 1.00 85.50 366 ARG A CA 1
ATOM 2926 C C . ARG A 1 366 ? -12.112 5.304 18.165 1.00 85.50 366 ARG A C 1
ATOM 2928 O O . ARG A 1 366 ? -13.182 5.903 18.105 1.00 85.50 366 ARG A O 1
ATOM 2935 N N . ALA A 1 367 ? -11.103 5.727 18.929 1.00 85.62 367 ALA A N 1
ATOM 2936 C CA . ALA A 1 367 ? -11.198 6.924 19.767 1.00 85.62 367 ALA A CA 1
ATOM 2937 C C . ALA A 1 367 ? -11.457 8.198 18.942 1.00 85.62 367 ALA A C 1
ATOM 2939 O O . ALA A 1 367 ? -12.335 8.985 19.294 1.00 85.62 367 ALA A O 1
ATOM 2940 N N . LEU A 1 368 ? -10.749 8.376 17.821 1.00 86.25 368 LEU A N 1
ATOM 2941 C CA . LEU A 1 368 ? -10.898 9.533 16.927 1.00 86.25 368 LEU A CA 1
ATOM 2942 C C . LEU A 1 368 ? -12.272 9.609 16.244 1.00 86.25 368 LEU A C 1
ATOM 2944 O O . LEU A 1 368 ? -12.727 10.698 15.897 1.00 86.25 368 LEU A O 1
ATOM 2948 N N . SER A 1 369 ? -12.956 8.481 16.043 1.00 83.75 369 SER A N 1
ATOM 2949 C CA . SER A 1 369 ? -14.306 8.466 15.456 1.00 83.75 369 SER A CA 1
ATOM 2950 C C . SER A 1 369 ? -15.383 9.054 16.378 1.00 83.75 369 SER A C 1
ATOM 2952 O O . SER A 1 369 ? -16.410 9.518 15.897 1.00 83.75 369 SER A O 1
ATOM 2954 N N . MET A 1 370 ? -15.138 9.096 17.694 1.00 82.69 370 MET A N 1
ATOM 2955 C CA . MET A 1 370 ? -16.134 9.492 18.701 1.00 82.69 370 MET A CA 1
ATOM 2956 C C . MET A 1 370 ? -16.086 10.982 19.081 1.00 82.69 370 MET A C 1
ATOM 2958 O O . MET A 1 370 ? -16.884 11.431 19.905 1.00 82.69 370 MET A O 1
ATOM 2962 N N . VAL A 1 371 ? -15.122 11.745 18.557 1.00 84.19 371 VAL A N 1
ATOM 2963 C CA . VAL A 1 371 ? -14.799 13.104 19.024 1.00 84.19 371 VAL A CA 1
ATOM 2964 C C . VAL A 1 371 ? -14.517 14.053 17.862 1.00 84.19 371 VAL A C 1
ATOM 2966 O O . VAL A 1 371 ? -14.044 13.635 16.809 1.00 84.19 371 VAL A O 1
ATOM 2969 N N . LYS A 1 372 ? -14.780 15.347 18.070 1.00 83.69 372 LYS A N 1
ATOM 2970 C CA . LYS A 1 372 ? -14.468 16.429 17.117 1.00 83.69 372 LYS A CA 1
ATOM 2971 C C . LYS A 1 372 ? -13.483 17.413 17.732 1.00 83.69 372 LYS A C 1
ATOM 2973 O O . LYS A 1 372 ? -13.495 17.598 18.949 1.00 83.69 372 LYS A O 1
ATOM 2978 N N . PHE A 1 373 ? -12.654 18.056 16.917 1.00 84.19 373 PHE A N 1
ATOM 2979 C CA . PHE A 1 373 ? -11.663 19.012 17.402 1.00 84.19 373 PHE A CA 1
ATOM 2980 C C . PHE A 1 373 ? -12.291 20.357 17.776 1.00 84.19 373 PHE A C 1
ATOM 2982 O O . PHE A 1 373 ? -13.146 20.886 17.068 1.00 84.19 373 PHE A O 1
ATOM 2989 N N . LYS A 1 374 ? -11.824 20.948 18.879 1.00 82.56 374 LYS A N 1
ATOM 2990 C CA . LYS A 1 374 ? -12.083 22.345 19.236 1.00 82.56 374 LYS A CA 1
ATOM 2991 C C . LYS A 1 374 ? -10.775 23.122 19.261 1.00 82.56 374 LYS A C 1
ATOM 2993 O O . LYS A 1 374 ? -9.902 22.849 20.086 1.00 82.56 374 LYS A O 1
ATOM 2998 N N . ARG A 1 375 ? -10.681 24.142 18.409 1.00 79.88 375 ARG A N 1
ATOM 2999 C CA . ARG A 1 375 ? -9.530 25.042 18.365 1.00 79.88 375 ARG A CA 1
ATOM 3000 C C . ARG A 1 375 ? -9.417 25.859 19.655 1.00 79.88 375 ARG A C 1
ATOM 3002 O O . ARG A 1 375 ? -10.404 26.416 20.135 1.00 79.88 375 ARG A O 1
ATOM 3009 N N . VAL A 1 376 ? -8.200 25.949 20.187 1.00 79.75 376 VAL A N 1
ATOM 3010 C CA . VAL A 1 376 ? -7.851 26.732 21.383 1.00 79.75 376 VAL A CA 1
ATOM 3011 C C . VAL A 1 376 ? -6.496 27.430 21.200 1.00 79.75 376 VAL A C 1
ATOM 3013 O O . VAL A 1 376 ? -5.729 27.017 20.327 1.00 79.75 376 VAL A O 1
ATOM 3016 N N . PRO A 1 377 ? -6.183 28.471 21.996 1.00 81.88 377 PRO A N 1
ATOM 3017 C CA . PRO A 1 377 ? -4.862 29.096 22.029 1.00 81.88 377 PRO A CA 1
ATOM 3018 C C . PRO A 1 377 ? -3.728 28.085 22.230 1.00 81.88 377 PRO A C 1
ATOM 3020 O O . PRO A 1 377 ? -3.869 27.121 22.985 1.00 81.88 377 PRO A O 1
ATOM 3023 N N . VAL A 1 378 ? -2.593 28.318 21.570 1.00 83.62 378 VAL A N 1
ATOM 3024 C CA . VAL A 1 378 ? -1.422 27.433 21.612 1.00 83.62 378 VAL A CA 1
ATOM 3025 C C . VAL A 1 378 ? -0.212 28.212 22.109 1.00 83.62 378 VAL A C 1
ATOM 3027 O O . VAL A 1 378 ? 0.069 29.313 21.634 1.00 83.62 378 VAL A O 1
ATOM 3030 N N . TYR A 1 379 ? 0.513 27.618 23.048 1.00 85.31 379 TYR A N 1
ATOM 3031 C CA . TYR A 1 379 ? 1.711 28.167 23.671 1.00 85.31 379 TYR A CA 1
ATOM 3032 C C . TYR A 1 379 ? 2.849 27.156 23.553 1.00 85.31 379 TYR A C 1
ATOM 3034 O O . TYR A 1 379 ? 2.622 25.958 23.705 1.00 85.31 379 TYR A O 1
ATOM 3042 N N . VAL A 1 380 ? 4.074 27.615 23.300 1.00 85.06 380 VAL A N 1
ATOM 3043 C CA . VAL A 1 380 ? 5.239 26.727 23.130 1.00 85.06 380 VAL A CA 1
ATOM 3044 C C . VAL A 1 380 ? 6.329 27.117 24.112 1.00 85.06 380 VAL A C 1
ATOM 3046 O O . VAL A 1 380 ? 6.682 28.290 24.195 1.00 85.06 380 VAL A O 1
ATOM 3049 N N . ILE A 1 381 ? 6.848 26.137 24.849 1.00 85.44 381 ILE A N 1
ATOM 3050 C CA . ILE A 1 381 ? 7.891 26.310 25.857 1.00 85.44 381 ILE A CA 1
ATOM 3051 C C . ILE A 1 381 ? 9.099 25.453 25.490 1.00 85.44 381 ILE A C 1
ATOM 3053 O O . ILE A 1 381 ? 8.986 24.240 25.298 1.00 85.44 381 ILE A O 1
ATOM 3057 N N . THR A 1 382 ? 10.274 26.071 25.455 1.00 82.94 382 THR A N 1
ATOM 3058 C CA . THR A 1 382 ? 11.560 25.376 25.346 1.00 82.94 382 THR A CA 1
ATOM 3059 C C . THR A 1 382 ? 12.430 25.671 26.558 1.00 82.94 382 THR A C 1
ATOM 3061 O O . THR A 1 382 ? 12.260 26.682 27.243 1.00 82.94 382 THR A O 1
ATOM 3064 N N . THR A 1 383 ? 13.349 24.754 26.856 1.00 81.25 383 THR A N 1
ATOM 3065 C CA . THR A 1 383 ? 14.256 24.862 28.003 1.00 81.25 383 THR A CA 1
ATOM 3066 C C . THR A 1 383 ? 15.682 24.572 27.587 1.00 81.25 383 THR A C 1
ATOM 3068 O O . THR A 1 383 ? 15.910 23.598 26.870 1.00 81.25 383 THR A O 1
ATOM 3071 N N . CYS A 1 384 ? 16.631 25.336 28.113 1.00 77.56 384 CYS A N 1
ATOM 3072 C CA . CYS A 1 384 ? 18.061 25.058 28.015 1.00 77.56 384 CYS A CA 1
ATOM 3073 C C . CYS A 1 384 ? 18.688 25.219 29.402 1.00 77.56 384 CYS A C 1
ATOM 3075 O O . CYS A 1 384 ? 18.225 26.038 30.193 1.00 77.56 384 CYS A O 1
ATOM 3077 N N . THR A 1 385 ? 19.734 24.458 29.713 1.00 76.88 385 THR A N 1
ATOM 3078 C CA . THR A 1 385 ? 20.517 24.652 30.941 1.00 76.88 385 THR A CA 1
ATOM 3079 C C . THR A 1 385 ? 21.843 25.334 30.625 1.00 76.88 385 THR A C 1
ATOM 3081 O O . THR A 1 385 ? 22.592 24.869 29.768 1.00 76.88 385 THR A O 1
ATOM 3084 N N . SER A 1 386 ? 22.117 26.439 31.323 1.00 76.12 386 SER A N 1
ATOM 3085 C CA . SER A 1 386 ? 23.356 27.223 31.250 1.00 76.12 386 SER A CA 1
ATOM 3086 C C . SER A 1 386 ? 23.935 27.306 32.659 1.00 76.12 386 SER A C 1
ATOM 3088 O O . SER A 1 386 ? 23.211 27.673 33.582 1.00 76.12 386 SER A O 1
ATOM 3090 N N . GLU A 1 387 ? 25.201 26.927 32.851 1.00 69.81 387 GLU A N 1
ATOM 3091 C CA . GLU A 1 387 ? 25.882 26.984 34.165 1.00 69.81 387 GLU A CA 1
ATOM 3092 C C . GLU A 1 387 ? 25.096 26.318 35.325 1.00 69.81 387 GLU A C 1
ATOM 3094 O O . GLU A 1 387 ? 25.089 26.787 36.461 1.00 69.81 387 GLU A O 1
ATOM 3099 N N . GLY A 1 388 ? 24.357 25.238 35.044 1.00 68.38 388 GLY A N 1
ATOM 3100 C CA . GLY A 1 388 ? 23.526 24.547 36.042 1.00 68.38 388 GLY A CA 1
ATOM 3101 C C . GLY A 1 388 ? 22.187 25.226 36.377 1.00 68.38 388 GLY A C 1
ATOM 3102 O O . GLY A 1 388 ? 21.415 24.673 37.160 1.00 68.38 388 GLY A O 1
ATOM 3103 N N . LYS A 1 389 ? 21.858 26.373 35.763 1.00 74.88 389 LYS A N 1
ATOM 3104 C CA . LYS A 1 389 ? 20.558 27.057 35.891 1.00 74.88 389 LYS A CA 1
ATOM 3105 C C . LYS A 1 389 ? 19.689 26.864 34.633 1.00 74.88 389 LYS A C 1
ATOM 3107 O O . LYS A 1 389 ? 20.203 26.951 33.515 1.00 74.88 389 LYS A O 1
ATOM 3112 N N . PRO A 1 390 ? 18.378 26.589 34.773 1.00 78.19 390 PRO A N 1
ATOM 3113 C CA . PRO A 1 390 ? 17.477 26.431 33.634 1.00 78.19 390 PRO A CA 1
ATOM 3114 C C . PRO A 1 390 ? 16.967 27.782 33.112 1.00 78.19 390 PRO A C 1
ATOM 3116 O O . PRO A 1 390 ? 16.421 28.574 33.871 1.00 78.19 390 PRO A O 1
ATOM 3119 N N . ILE A 1 391 ? 17.065 27.999 31.803 1.00 81.81 391 ILE A N 1
ATOM 3120 C CA . ILE A 1 391 ? 16.478 29.133 31.081 1.00 81.81 391 ILE A CA 1
ATOM 3121 C C . ILE A 1 391 ? 15.274 28.619 30.283 1.00 81.81 391 ILE A C 1
ATOM 3123 O O . ILE A 1 391 ? 15.375 27.618 29.567 1.00 81.81 391 ILE A O 1
ATOM 3127 N N . TYR A 1 392 ? 14.139 29.306 30.399 1.00 82.31 392 TYR A N 1
ATOM 3128 C CA . TYR A 1 392 ? 12.891 28.990 29.703 1.00 82.31 392 TYR A CA 1
ATOM 3129 C C . TYR A 1 392 ? 12.593 30.044 28.640 1.00 82.31 392 TYR A C 1
ATOM 3131 O O . TYR A 1 392 ? 12.637 31.235 28.938 1.00 82.31 392 TYR A O 1
ATOM 3139 N N . ALA A 1 393 ? 12.212 29.618 27.437 1.00 83.19 393 ALA A N 1
ATOM 3140 C CA . ALA A 1 393 ? 11.634 30.498 26.427 1.00 83.19 393 ALA A CA 1
ATOM 3141 C C . ALA A 1 393 ? 10.179 30.102 26.164 1.00 83.19 393 ALA A C 1
ATOM 3143 O O . ALA A 1 393 ? 9.888 28.936 25.902 1.00 83.19 393 ALA A O 1
ATOM 3144 N N . LEU A 1 394 ? 9.269 31.071 26.244 1.00 84.00 394 LEU A N 1
ATOM 3145 C CA . LEU A 1 394 ? 7.843 30.925 25.959 1.00 84.00 394 LEU A CA 1
ATOM 3146 C C . LEU A 1 394 ? 7.495 31.725 24.706 1.00 84.00 394 LEU A C 1
ATOM 3148 O O . LEU A 1 394 ? 7.803 32.912 24.635 1.00 84.00 394 LEU A O 1
ATOM 3152 N N . TYR A 1 395 ? 6.777 31.108 23.773 1.00 84.25 395 TYR A N 1
ATOM 3153 C CA . TYR A 1 395 ? 6.176 31.797 22.638 1.00 84.25 395 TYR A CA 1
ATOM 3154 C C . TYR A 1 395 ? 4.647 31.813 22.734 1.00 84.25 395 TYR A C 1
ATOM 3156 O O . TYR A 1 395 ? 4.012 30.762 22.861 1.00 84.25 395 TYR A O 1
ATOM 3164 N N . THR A 1 396 ? 4.058 33.009 22.648 1.00 81.31 396 THR A N 1
ATOM 3165 C CA . THR A 1 396 ? 2.602 33.251 22.710 1.00 81.31 396 THR A CA 1
ATOM 3166 C C . THR A 1 396 ? 2.002 33.726 21.383 1.00 81.31 396 THR A C 1
ATOM 3168 O O . THR A 1 396 ? 0.796 33.936 21.293 1.00 81.31 396 THR A O 1
ATOM 3171 N N . GLY A 1 397 ? 2.805 33.895 20.326 1.00 69.19 397 GLY A N 1
ATOM 3172 C CA . GLY A 1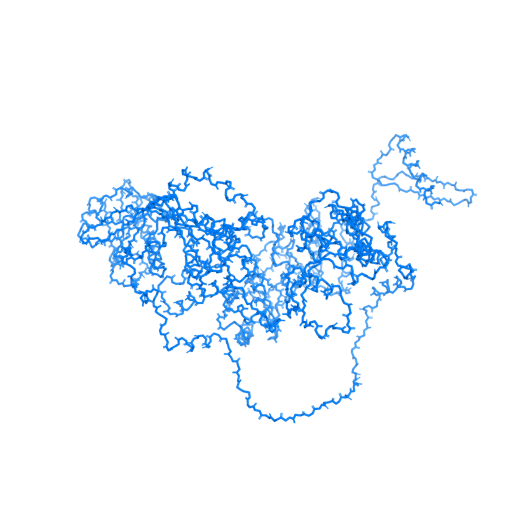 397 ? 2.340 34.487 19.064 1.00 69.19 397 GLY A CA 1
ATOM 3173 C C . GLY A 1 397 ? 1.335 33.642 18.268 1.00 69.19 397 GLY A C 1
ATOM 3174 O O . GLY A 1 397 ? 0.602 34.196 17.451 1.00 69.19 397 GLY A O 1
ATOM 3175 N N . LEU A 1 398 ? 1.236 32.332 18.533 1.00 68.12 398 LEU A N 1
ATOM 3176 C CA . LEU A 1 398 ? 0.321 31.425 17.821 1.00 68.12 398 LEU A CA 1
ATOM 3177 C C . LEU A 1 398 ? -1.160 31.642 18.170 1.00 68.12 398 LEU A C 1
ATOM 3179 O O . LEU A 1 398 ? -2.035 31.262 17.396 1.00 68.12 398 LEU A O 1
ATOM 3183 N N . SER A 1 399 ? -1.466 32.260 19.314 1.00 60.69 399 SER A N 1
ATOM 3184 C CA . SER A 1 399 ? -2.847 32.452 19.776 1.00 60.69 399 SER A CA 1
ATOM 3185 C C . SER A 1 399 ? -3.572 33.636 19.127 1.00 60.69 399 SER A C 1
ATOM 3187 O O . SER A 1 399 ? -4.787 33.749 19.266 1.00 60.69 399 SER A O 1
ATOM 3189 N N . LYS A 1 400 ? -2.854 34.527 18.427 1.00 56.81 400 LYS A N 1
ATOM 3190 C CA . LYS A 1 400 ? -3.389 35.829 17.989 1.00 56.81 400 LYS A CA 1
ATOM 3191 C C . LYS A 1 400 ? -4.182 35.795 16.679 1.00 56.81 400 LYS A C 1
ATOM 3193 O O . LYS A 1 400 ? -4.898 36.749 16.397 1.00 56.81 400 LYS A O 1
ATOM 3198 N N . SER A 1 401 ? -4.054 34.748 15.859 1.00 54.91 401 SER A N 1
ATOM 3199 C CA . SER A 1 401 ? -4.760 34.676 14.569 1.00 54.91 401 SER A CA 1
ATOM 3200 C C . SER A 1 401 ? -4.971 33.237 14.075 1.00 54.91 401 SER A C 1
ATOM 3202 O O . SER A 1 401 ? -4.199 32.357 14.460 1.00 54.91 401 SER A O 1
ATOM 3204 N N . PRO A 1 402 ? -5.970 32.990 13.197 1.00 53.25 402 PRO A N 1
ATOM 3205 C CA . PRO A 1 402 ? -6.242 31.671 12.626 1.00 53.25 402 PRO A CA 1
ATOM 3206 C C . PRO A 1 402 ? -5.074 31.090 11.815 1.00 53.25 402 PRO A C 1
ATOM 3208 O O . PRO A 1 402 ? -4.864 29.881 11.796 1.00 53.25 402 PRO A O 1
ATOM 3211 N N . THR A 1 403 ? -4.283 31.957 11.189 1.00 56.16 403 THR A N 1
ATOM 3212 C CA . THR A 1 403 ? -3.070 31.618 10.439 1.00 56.16 403 THR A CA 1
ATOM 3213 C C . THR A 1 403 ? -1.930 32.505 10.946 1.00 56.16 403 THR A C 1
ATOM 3215 O O . THR A 1 403 ? -1.694 33.580 10.380 1.00 56.16 403 THR A O 1
ATOM 3218 N N . PRO A 1 404 ? -1.265 32.130 12.053 1.00 61.00 404 PRO A N 1
ATOM 3219 C CA . PRO A 1 404 ? -0.221 32.955 12.643 1.00 61.00 404 PRO A CA 1
ATOM 3220 C C . PRO A 1 404 ? 0.967 33.085 11.688 1.00 61.00 404 PRO A C 1
ATOM 3222 O O . PRO A 1 404 ? 1.504 32.092 11.199 1.00 61.00 404 PRO A O 1
ATOM 3225 N N . ARG A 1 405 ? 1.394 34.325 11.420 1.00 58.03 405 ARG A N 1
ATOM 3226 C CA . ARG A 1 405 ? 2.649 34.586 10.704 1.00 58.03 405 ARG A CA 1
ATOM 3227 C C . ARG A 1 405 ? 3.808 34.256 11.638 1.00 58.03 405 ARG A C 1
ATOM 3229 O O . ARG A 1 405 ? 4.083 35.006 12.571 1.00 58.03 405 ARG A O 1
ATOM 3236 N N . ILE A 1 406 ? 4.448 33.117 11.397 1.00 66.44 406 ILE A N 1
ATOM 3237 C CA . ILE A 1 406 ? 5.626 32.688 12.150 1.00 66.44 406 ILE A CA 1
ATOM 3238 C C . ILE A 1 406 ? 6.840 33.491 11.647 1.00 66.44 406 ILE A C 1
ATOM 3240 O O . ILE A 1 406 ? 7.065 33.523 10.437 1.00 66.44 406 ILE A O 1
ATOM 3244 N N . PRO A 1 407 ? 7.623 34.126 12.537 1.00 69.38 407 PRO A N 1
ATOM 3245 C CA . PRO A 1 407 ? 8.889 34.763 12.176 1.00 69.38 407 PRO A CA 1
ATOM 3246 C C . PRO A 1 407 ? 9.874 33.754 11.568 1.00 69.38 407 PRO A C 1
ATOM 3248 O O . PRO A 1 407 ? 9.999 32.631 12.059 1.00 69.38 407 PRO A O 1
ATOM 3251 N N . GLU A 1 408 ? 10.596 34.138 10.513 1.00 61.53 408 GLU A N 1
ATOM 3252 C CA . GLU A 1 408 ? 11.612 33.263 9.903 1.00 61.53 408 GLU A CA 1
ATOM 3253 C C . GLU A 1 408 ? 12.783 33.004 10.862 1.00 61.53 408 GLU A C 1
ATOM 3255 O O . GLU A 1 408 ? 13.252 31.865 10.990 1.00 61.53 408 GLU A O 1
ATOM 3260 N N . VAL A 1 409 ? 13.172 34.045 11.604 1.00 68.31 409 VAL A N 1
ATOM 3261 C CA . VAL A 1 409 ? 14.218 34.039 12.629 1.00 68.31 409 VAL A CA 1
ATOM 3262 C C . VAL A 1 409 ? 13.600 34.435 13.969 1.00 68.31 409 VAL A C 1
ATOM 3264 O O . VAL A 1 409 ? 12.804 35.370 14.042 1.00 68.31 409 VAL A O 1
ATOM 3267 N N . PHE A 1 410 ? 13.947 33.697 15.024 1.00 71.00 410 PHE A N 1
ATOM 3268 C CA . PHE A 1 410 ? 13.536 34.001 16.392 1.00 71.00 410 PHE A CA 1
ATOM 3269 C C . PHE A 1 410 ? 14.696 34.671 17.120 1.00 71.00 410 PHE A C 1
ATOM 3271 O O . PHE A 1 410 ? 15.754 34.074 17.299 1.00 71.00 410 PHE A O 1
ATOM 3278 N N . GLU A 1 411 ? 14.468 35.899 17.563 1.00 69.25 411 GLU A N 1
ATOM 3279 C CA . GLU A 1 411 ? 15.365 36.661 18.429 1.00 69.25 411 GLU A CA 1
ATOM 3280 C C . GLU A 1 411 ? 14.694 36.942 19.783 1.00 69.25 411 GLU A C 1
ATOM 3282 O O . GLU A 1 411 ? 13.462 36.958 19.864 1.00 69.25 411 GLU A O 1
ATOM 3287 N N . PRO A 1 412 ? 15.455 37.242 20.852 1.00 63.47 412 PRO A N 1
ATOM 3288 C CA . PRO A 1 412 ? 14.887 37.642 22.146 1.00 63.47 412 PRO A CA 1
ATOM 3289 C C . PRO A 1 412 ? 13.945 38.855 22.073 1.00 63.47 412 PRO A C 1
ATOM 3291 O O . PRO A 1 412 ? 13.055 38.993 22.905 1.00 63.47 412 PRO A O 1
ATOM 3294 N N . SER A 1 413 ? 14.130 39.713 21.069 1.00 64.25 413 SER A N 1
ATOM 3295 C CA . SER A 1 413 ? 13.318 40.895 20.749 1.00 64.25 413 SER A CA 1
ATOM 3296 C C . SER A 1 413 ? 12.015 40.571 19.999 1.00 64.25 413 SER A C 1
ATOM 3298 O O . SER A 1 413 ? 11.188 41.457 19.778 1.00 64.25 413 SER A O 1
ATOM 3300 N N . THR A 1 414 ? 11.813 39.317 19.581 1.00 74.50 414 THR A N 1
ATOM 3301 C CA . THR A 1 414 ? 10.683 38.919 18.734 1.00 74.50 414 THR A CA 1
ATOM 3302 C C . THR A 1 414 ? 9.363 39.008 19.496 1.00 74.50 414 THR A C 1
ATOM 3304 O O . THR A 1 414 ? 9.216 38.496 20.606 1.00 74.50 414 THR A O 1
ATOM 3307 N N . VAL A 1 415 ? 8.356 39.625 18.872 1.00 67.88 415 VAL A N 1
ATOM 3308 C CA . VAL A 1 415 ? 7.036 39.837 19.481 1.00 67.88 415 VAL A CA 1
ATOM 3309 C C . VAL A 1 415 ? 6.413 38.507 19.924 1.00 67.88 415 VAL A C 1
ATOM 3311 O O . VAL A 1 415 ? 6.127 37.628 19.110 1.00 67.88 415 VAL A O 1
ATOM 3314 N N . GLY A 1 416 ? 6.141 38.390 21.226 1.00 69.44 416 GLY A N 1
ATOM 3315 C CA . GLY A 1 416 ? 5.520 37.212 21.837 1.00 69.44 416 GLY A CA 1
ATOM 3316 C C . GLY A 1 416 ? 6.503 36.150 22.332 1.00 69.44 416 GLY A C 1
ATOM 3317 O O . GLY A 1 416 ? 6.038 35.124 22.827 1.00 69.44 416 GLY A O 1
ATOM 3318 N N . VAL A 1 417 ? 7.817 36.377 22.215 1.00 80.88 417 VAL A N 1
ATOM 3319 C CA . VAL A 1 417 ? 8.854 35.585 22.891 1.00 80.88 417 VAL A CA 1
ATOM 3320 C C . VAL A 1 417 ? 9.118 36.177 24.276 1.00 80.88 417 VAL A C 1
ATOM 3322 O O . VAL A 1 417 ? 9.321 37.380 24.422 1.00 80.88 417 VAL A O 1
ATOM 3325 N N . HIS A 1 418 ? 9.119 35.331 25.302 1.00 83.38 418 HIS A N 1
ATOM 3326 C CA . HIS A 1 418 ? 9.405 35.713 26.683 1.00 83.38 418 HIS A CA 1
ATOM 3327 C C . HIS A 1 418 ? 10.435 34.758 27.284 1.00 83.38 418 HIS A C 1
ATOM 3329 O O . HIS A 1 418 ? 10.264 33.540 27.208 1.00 83.38 418 HIS A O 1
ATOM 3335 N N . LEU A 1 419 ? 11.489 35.311 27.884 1.00 83.19 419 LEU A N 1
ATOM 3336 C CA . LEU A 1 419 ? 12.542 34.556 28.561 1.00 83.19 419 LEU A CA 1
ATOM 3337 C C . LEU A 1 419 ? 12.330 34.584 30.076 1.00 83.19 419 LEU A C 1
ATOM 3339 O O . LEU A 1 419 ? 11.986 35.625 30.635 1.00 83.19 419 LEU A O 1
ATOM 3343 N N . PHE A 1 420 ? 12.553 33.449 30.734 1.00 82.81 420 PHE A N 1
ATOM 3344 C CA . PHE A 1 420 ? 12.465 33.324 32.187 1.00 82.81 420 PHE A CA 1
ATOM 3345 C C . PHE A 1 420 ? 13.660 32.547 32.734 1.00 82.81 420 PHE A C 1
ATOM 3347 O O . PHE A 1 420 ? 13.995 31.479 32.224 1.00 82.81 420 PHE A O 1
ATOM 3354 N N . ASP A 1 421 ? 14.233 33.044 33.827 1.00 79.69 421 ASP A N 1
ATOM 3355 C CA . ASP A 1 421 ? 15.358 32.402 34.518 1.00 79.69 421 ASP A CA 1
ATOM 3356 C C . ASP A 1 421 ? 14.896 31.413 35.605 1.00 79.69 421 ASP A C 1
ATOM 3358 O O . ASP A 1 421 ? 15.674 30.589 36.078 1.00 79.69 421 ASP A O 1
ATOM 3362 N N . ASN A 1 422 ? 13.616 31.466 36.005 1.00 78.94 422 ASN A N 1
ATOM 3363 C CA . ASN A 1 422 ? 13.058 30.629 37.066 1.00 78.94 422 ASN A CA 1
ATOM 3364 C C . ASN A 1 422 ? 11.682 30.047 36.696 1.00 78.94 422 ASN A C 1
ATOM 3366 O O . ASN A 1 422 ? 10.830 30.693 36.082 1.00 78.94 422 ASN A O 1
ATOM 3370 N N . ARG A 1 423 ? 11.412 28.822 37.166 1.00 77.94 423 ARG A N 1
ATOM 3371 C CA . ARG A 1 423 ? 10.126 28.122 36.974 1.00 77.94 423 ARG A CA 1
ATOM 3372 C C . ARG A 1 423 ? 8.904 28.838 37.594 1.00 77.94 423 ARG A C 1
ATOM 3374 O O . ARG A 1 423 ? 7.850 28.816 36.957 1.00 77.94 423 ARG A O 1
ATOM 3381 N N . PRO A 1 424 ? 8.963 29.439 38.803 1.00 78.12 424 PRO A N 1
ATOM 3382 C CA . PRO A 1 424 ? 7.809 30.116 39.405 1.00 78.12 424 PRO A CA 1
ATOM 3383 C C . PRO A 1 424 ? 7.318 31.320 38.593 1.00 78.12 424 PRO A C 1
ATOM 3385 O O . PRO A 1 424 ? 6.106 31.519 38.489 1.00 78.12 424 PRO A O 1
ATOM 3388 N N . ASP A 1 425 ? 8.233 32.068 37.973 1.00 79.50 425 ASP A N 1
ATOM 3389 C CA . ASP A 1 425 ? 7.909 33.256 37.173 1.00 79.50 425 ASP A CA 1
ATOM 3390 C C . ASP A 1 425 ? 7.176 32.876 35.884 1.00 79.50 425 ASP A C 1
ATOM 3392 O O . ASP A 1 425 ? 6.140 33.462 35.560 1.00 79.50 425 ASP A O 1
ATOM 3396 N N . LEU A 1 426 ? 7.622 31.801 35.228 1.00 80.94 426 LEU A N 1
ATOM 3397 C CA . LEU A 1 426 ? 6.922 31.194 34.096 1.00 80.94 426 LEU A CA 1
ATOM 3398 C C . LEU A 1 426 ? 5.485 30.790 34.474 1.00 80.94 426 LEU A C 1
ATOM 3400 O O . LEU A 1 426 ? 4.530 31.116 33.770 1.00 80.94 426 LEU A O 1
ATOM 3404 N N . VAL A 1 427 ? 5.295 30.114 35.614 1.00 79.12 427 VAL A N 1
ATOM 3405 C CA . VAL A 1 427 ? 3.956 29.696 36.073 1.00 79.12 427 VAL A CA 1
ATOM 3406 C C . VAL A 1 427 ? 3.082 30.902 36.430 1.00 79.12 427 VAL A C 1
ATOM 3408 O O . VAL A 1 427 ? 1.877 30.884 36.166 1.00 79.12 427 VAL A O 1
ATOM 3411 N N . LYS A 1 428 ? 3.660 31.957 37.015 1.00 80.56 428 LYS A N 1
ATOM 3412 C CA . LYS A 1 428 ? 2.954 33.210 37.317 1.00 80.56 428 LYS A CA 1
ATOM 3413 C C . LYS A 1 428 ? 2.463 33.888 36.037 1.00 80.56 428 LYS A C 1
ATOM 3415 O O . LYS A 1 428 ? 1.325 34.350 36.022 1.00 80.56 428 LYS A O 1
ATOM 3420 N N . TYR A 1 429 ? 3.269 33.870 34.976 1.00 81.56 429 TYR A N 1
ATOM 3421 C CA . TYR A 1 429 ? 2.913 34.418 33.667 1.00 81.56 429 TYR A CA 1
ATOM 3422 C C . TYR A 1 429 ? 1.856 33.584 32.924 1.00 81.56 429 TYR A C 1
ATOM 3424 O O . TYR A 1 429 ? 0.984 34.143 32.268 1.00 81.56 429 TYR A O 1
ATOM 3432 N N . LEU A 1 430 ? 1.868 32.254 33.067 1.00 77.75 430 LEU A N 1
ATOM 3433 C CA . LEU A 1 430 ? 0.880 31.373 32.425 1.00 77.75 430 LEU A CA 1
ATOM 3434 C C . LEU A 1 430 ? -0.512 31.419 33.082 1.00 77.75 430 LEU A C 1
ATOM 3436 O O . LEU A 1 430 ? -1.506 31.136 32.427 1.00 77.75 430 LEU A O 1
ATOM 3440 N N . LYS A 1 431 ? -0.626 31.748 34.376 1.00 77.25 431 LYS A N 1
ATOM 3441 C CA . LYS A 1 431 ? -1.917 31.790 35.099 1.00 77.25 431 LYS A CA 1
ATOM 3442 C C . LYS A 1 431 ? -2.987 32.738 34.514 1.00 77.25 431 LYS A C 1
ATOM 3444 O O . LYS A 1 431 ? -4.149 32.323 34.541 1.00 77.25 431 LYS A O 1
ATOM 3449 N N . PRO A 1 432 ? -2.660 33.976 34.088 1.00 77.44 432 PRO A N 1
ATOM 3450 C CA . PRO A 1 432 ? -3.633 34.913 33.519 1.00 77.44 432 PRO A CA 1
ATOM 3451 C C . PRO A 1 432 ? -3.967 34.674 32.038 1.00 77.44 432 PRO A C 1
ATOM 3453 O O . PRO A 1 432 ? -4.887 35.318 31.547 1.00 77.44 432 PRO A O 1
ATOM 3456 N N . LEU A 1 433 ? -3.244 33.800 31.328 1.00 79.31 433 LEU A N 1
ATOM 3457 C CA . LEU A 1 433 ? -3.495 33.531 29.908 1.00 79.31 433 LEU A CA 1
ATOM 3458 C C . LEU A 1 433 ? -4.785 32.725 29.685 1.00 79.31 433 LEU A C 1
ATOM 3460 O O . LEU A 1 433 ? -5.245 31.993 30.568 1.00 79.31 433 LEU A O 1
ATOM 3464 N N . ASP A 1 434 ? -5.348 32.859 28.482 1.00 78.69 434 ASP A N 1
ATOM 3465 C CA . ASP A 1 434 ? -6.519 32.101 28.045 1.00 78.69 434 ASP A CA 1
ATOM 3466 C C . ASP A 1 434 ? -6.239 30.595 28.022 1.00 78.69 434 ASP A C 1
ATOM 3468 O O . ASP A 1 434 ? -5.155 30.143 27.664 1.00 78.69 434 ASP A O 1
ATOM 3472 N N . LEU A 1 435 ? -7.251 29.798 28.377 1.00 78.31 435 LEU A N 1
ATOM 3473 C CA . LEU A 1 435 ? -7.136 28.340 28.436 1.00 78.31 435 LEU A CA 1
ATOM 3474 C C . LEU A 1 435 ? -6.743 27.774 27.070 1.00 78.31 435 LEU A C 1
ATOM 3476 O O . LEU A 1 435 ? -7.519 27.821 26.117 1.00 78.31 435 LEU A O 1
ATOM 3480 N N . GLY A 1 436 ? -5.551 27.190 27.013 1.00 80.00 436 GLY A N 1
ATOM 3481 C CA . GLY A 1 436 ? -4.957 26.687 25.784 1.00 80.00 436 GLY A CA 1
ATOM 3482 C C . GLY A 1 436 ? -4.126 25.424 25.969 1.00 80.00 436 GLY A C 1
ATOM 3483 O O . GLY A 1 436 ? -4.082 24.819 27.048 1.00 80.00 436 GLY A O 1
ATOM 3484 N N . VAL A 1 437 ? -3.452 25.036 24.891 1.00 81.69 437 VAL A N 1
ATOM 3485 C CA . VAL A 1 437 ? -2.513 23.911 24.850 1.00 81.69 437 VAL A CA 1
ATOM 3486 C C . VAL A 1 437 ? -1.095 24.450 24.981 1.00 81.69 437 VAL A C 1
ATOM 3488 O O . VAL A 1 437 ? -0.696 25.351 24.249 1.00 81.69 437 VAL A O 1
ATOM 3491 N N . VAL A 1 438 ? -0.337 23.904 25.927 1.00 83.81 438 VAL A N 1
ATOM 3492 C CA . VAL A 1 438 ? 1.065 24.243 26.172 1.00 83.81 438 VAL A CA 1
ATOM 3493 C C . VAL A 1 438 ? 1.926 23.086 25.694 1.00 83.81 438 VAL A C 1
ATOM 3495 O O . VAL A 1 438 ? 1.913 22.004 26.280 1.00 83.81 438 VAL A O 1
ATOM 3498 N N . PHE A 1 439 ? 2.697 23.325 24.645 1.00 83.81 439 PHE A N 1
ATOM 3499 C CA . PHE A 1 439 ? 3.673 22.383 24.136 1.00 83.81 439 PHE A CA 1
ATOM 3500 C C . PHE A 1 439 ? 5.030 22.565 24.820 1.00 83.81 439 PHE A C 1
ATOM 3502 O O . PHE A 1 439 ? 5.510 23.690 24.933 1.00 83.81 439 PHE A O 1
ATOM 3509 N N . TYR A 1 440 ? 5.664 21.475 25.252 1.00 84.25 440 TYR A N 1
ATOM 3510 C CA . TYR A 1 440 ? 6.993 21.485 25.880 1.00 84.25 440 TYR A CA 1
ATOM 3511 C C . TYR A 1 440 ? 7.919 20.432 25.259 1.00 84.25 440 TYR A C 1
ATOM 3513 O O . TYR A 1 440 ? 7.449 19.422 24.747 1.00 84.25 440 TYR A O 1
ATOM 3521 N N . THR A 1 441 ? 9.239 20.616 25.300 1.00 79.31 441 THR A N 1
ATOM 3522 C CA . THR A 1 441 ? 10.191 19.658 24.703 1.00 79.31 441 THR A CA 1
ATOM 3523 C C . THR A 1 441 ? 10.427 18.422 25.588 1.00 79.31 441 THR A C 1
ATOM 3525 O O . THR A 1 441 ? 10.592 18.544 26.806 1.00 79.31 441 THR A O 1
ATOM 3528 N N . LYS A 1 442 ? 10.480 17.222 24.977 1.00 62.88 442 LYS A N 1
ATOM 3529 C CA . LYS A 1 442 ? 10.451 15.878 25.618 1.00 62.88 442 LYS A CA 1
ATOM 3530 C C . LYS A 1 442 ? 11.579 15.553 26.629 1.00 62.88 442 LYS A C 1
ATOM 3532 O O . LYS A 1 442 ? 11.517 14.527 27.287 1.00 62.88 442 LYS A O 1
ATOM 3537 N N . ASN A 1 443 ? 12.560 16.432 26.832 1.00 60.09 443 ASN A N 1
ATOM 3538 C CA . ASN A 1 443 ? 13.659 16.256 27.801 1.00 60.09 443 ASN A CA 1
ATOM 3539 C C . ASN A 1 443 ? 13.747 17.376 28.853 1.00 60.09 443 ASN A C 1
ATOM 3541 O O . ASN A 1 443 ? 14.758 17.511 29.537 1.00 60.09 443 ASN A O 1
ATOM 3545 N N . SER A 1 444 ? 12.706 18.198 28.969 1.00 57.97 444 SER A N 1
ATOM 3546 C CA . SER A 1 444 ? 12.631 19.259 29.971 1.00 57.97 444 SER A CA 1
ATOM 3547 C C . SER A 1 444 ? 11.959 18.753 31.253 1.00 57.97 444 SER A C 1
ATOM 3549 O O . SER A 1 444 ? 10.995 17.988 31.202 1.00 57.97 444 SER A O 1
ATOM 3551 N N . SER A 1 445 ? 12.403 19.218 32.425 1.00 55.97 445 SER A N 1
ATOM 3552 C CA . SER A 1 445 ? 11.834 18.893 33.755 1.00 55.97 445 SER A CA 1
ATOM 3553 C C . SER A 1 445 ? 10.404 19.442 33.982 1.00 55.97 445 SER A C 1
ATOM 3555 O O . SER A 1 445 ? 9.951 19.637 35.117 1.00 55.97 445 SER A O 1
ATOM 3557 N N . LEU A 1 446 ? 9.696 19.750 32.892 1.00 58.06 446 LEU A N 1
ATOM 3558 C CA . LEU A 1 446 ? 8.398 20.415 32.817 1.00 58.06 446 LEU A CA 1
ATOM 3559 C C . LEU A 1 446 ? 7.216 19.448 32.651 1.00 58.06 446 LEU A C 1
ATOM 3561 O O . LEU A 1 446 ? 6.071 19.892 32.647 1.00 58.06 446 LEU A O 1
ATOM 3565 N N . SER A 1 447 ? 7.446 18.135 32.601 1.00 56.28 447 SER A N 1
ATOM 3566 C CA . SER A 1 447 ? 6.371 17.129 32.530 1.00 56.28 447 SER A CA 1
ATOM 3567 C C . SER A 1 447 ? 5.360 17.213 33.690 1.00 56.28 447 SER A C 1
ATOM 3569 O O . SER A 1 447 ? 4.231 16.749 33.561 1.00 56.28 447 SER A O 1
ATOM 3571 N N . ALA A 1 448 ? 5.731 17.858 34.805 1.00 54.16 448 ALA A N 1
ATOM 3572 C CA . ALA A 1 448 ? 4.928 17.979 36.023 1.00 54.16 448 ALA A CA 1
ATOM 3573 C C . ALA A 1 448 ? 4.444 19.412 36.350 1.00 54.16 448 ALA A C 1
ATOM 3575 O O . ALA A 1 448 ? 4.196 19.722 37.521 1.00 54.16 448 ALA A O 1
ATOM 3576 N N . ILE A 1 449 ? 4.350 20.343 35.387 1.00 63.75 449 ILE A N 1
ATOM 3577 C CA . ILE A 1 449 ? 3.758 21.659 35.701 1.00 63.75 449 ILE A CA 1
ATOM 3578 C C . ILE A 1 449 ? 2.231 21.521 35.852 1.00 63.75 449 ILE A C 1
ATOM 3580 O O . ILE A 1 449 ? 1.512 21.317 34.879 1.00 63.75 449 ILE A O 1
ATOM 3584 N N . LYS A 1 450 ? 1.717 21.697 37.076 1.00 60.59 450 LYS A N 1
ATOM 3585 C CA . LYS A 1 450 ? 0.275 21.831 37.342 1.00 60.59 450 LYS A CA 1
ATOM 3586 C C . LYS A 1 450 ? -0.208 23.225 36.915 1.00 60.59 450 LYS A C 1
ATOM 3588 O O . LYS A 1 450 ? -0.221 24.153 37.722 1.00 60.59 450 LYS A O 1
ATOM 3593 N N . VAL A 1 451 ? -0.578 23.386 35.645 1.00 66.81 451 VAL A N 1
ATOM 3594 C CA . VAL A 1 451 ? -1.183 24.620 35.104 1.00 66.81 451 VAL A CA 1
ATOM 3595 C C . VAL A 1 451 ? -2.632 24.347 34.703 1.00 66.81 451 VAL A C 1
ATOM 3597 O O . VAL A 1 451 ? -2.993 23.216 34.405 1.00 66.81 451 VAL A O 1
ATOM 3600 N N . LYS A 1 452 ? -3.460 25.396 34.629 1.00 67.56 452 LYS A N 1
ATOM 3601 C CA . LYS A 1 452 ? -4.819 25.356 34.056 1.00 67.56 452 LYS A CA 1
ATOM 3602 C C . LYS A 1 452 ? -4.873 24.981 32.558 1.00 67.56 452 LYS A C 1
ATOM 3604 O O . LYS A 1 452 ? -5.958 24.967 31.998 1.00 67.56 452 LYS A O 1
ATOM 3609 N N . HIS A 1 453 ? -3.733 24.725 31.919 1.00 78.94 453 HIS A N 1
ATOM 3610 C CA . HIS A 1 453 ? -3.588 24.489 30.481 1.00 78.94 453 HIS A CA 1
ATOM 3611 C C . HIS A 1 453 ? -3.391 22.998 30.180 1.00 78.94 453 HIS A C 1
ATOM 3613 O O . HIS A 1 453 ? -2.908 22.252 31.032 1.00 78.94 453 HIS A O 1
ATOM 3619 N N . CYS A 1 454 ? -3.713 22.562 28.959 1.00 75.81 454 CYS A N 1
ATOM 3620 C CA . CYS A 1 454 ? -3.430 21.196 28.520 1.00 75.81 454 CYS A CA 1
ATOM 3621 C C . CYS A 1 454 ? -1.960 21.088 28.103 1.00 75.81 454 CYS A C 1
ATOM 3623 O O . CYS A 1 454 ? -1.558 21.686 27.111 1.00 75.81 454 CYS A O 1
ATOM 3625 N N . VAL A 1 455 ? -1.152 20.348 28.858 1.00 80.12 455 VAL A N 1
ATOM 3626 C CA . VAL A 1 455 ? 0.294 20.245 28.627 1.00 80.12 455 VAL A CA 1
ATOM 3627 C C . VAL A 1 455 ? 0.602 19.030 27.744 1.00 80.12 455 VAL A C 1
ATOM 3629 O O . VAL A 1 455 ? 0.218 17.915 28.091 1.00 80.12 455 VAL A O 1
ATOM 3632 N N . MET A 1 456 ? 1.290 19.245 26.619 1.00 80.69 456 MET A N 1
ATOM 3633 C CA . MET A 1 456 ? 1.622 18.225 25.613 1.00 80.69 456 MET A CA 1
ATOM 3634 C C . MET A 1 456 ? 3.120 18.243 25.299 1.00 80.69 456 MET A C 1
ATOM 3636 O O . MET A 1 456 ? 3.711 19.305 25.124 1.00 80.69 456 MET A O 1
ATOM 3640 N N . ALA A 1 457 ? 3.753 17.076 25.215 1.00 81.19 457 ALA A N 1
ATOM 3641 C CA . ALA A 1 457 ? 5.156 17.001 24.818 1.00 81.19 457 ALA A CA 1
ATOM 3642 C C . ALA A 1 457 ? 5.303 17.184 23.296 1.00 81.19 457 ALA A C 1
ATOM 3644 O O . ALA A 1 457 ? 4.445 16.737 22.536 1.00 81.19 457 ALA A O 1
ATOM 3645 N N . ILE A 1 458 ? 6.426 17.757 22.851 1.00 81.62 458 ILE A N 1
ATOM 3646 C CA . ILE A 1 458 ? 6.903 17.761 21.462 1.00 81.62 458 ILE A CA 1
ATOM 3647 C C . ILE A 1 458 ? 8.296 17.128 21.395 1.00 81.62 458 ILE A C 1
ATOM 3649 O O . ILE A 1 458 ? 9.177 17.407 22.213 1.00 81.62 458 ILE A O 1
ATOM 3653 N N . ASP A 1 459 ? 8.496 16.294 20.375 1.00 74.44 459 ASP A N 1
ATOM 3654 C CA . ASP A 1 459 ? 9.786 15.691 20.060 1.00 74.44 459 ASP A CA 1
ATOM 3655 C C . ASP A 1 459 ? 10.656 16.644 19.223 1.00 74.44 459 ASP A C 1
ATOM 3657 O O . ASP A 1 459 ? 10.488 16.754 18.005 1.00 74.44 459 ASP A O 1
ATOM 3661 N N . VAL A 1 460 ? 11.531 17.395 19.890 1.00 74.44 460 VAL A N 1
ATOM 3662 C CA . VAL A 1 460 ? 12.565 18.251 19.287 1.00 74.44 460 VAL A CA 1
ATOM 3663 C C . VAL A 1 460 ? 13.860 17.998 20.051 1.00 74.44 460 VAL A C 1
ATOM 3665 O O . VAL A 1 460 ? 13.858 17.992 21.284 1.00 74.44 460 VAL A O 1
ATOM 3668 N N . LEU A 1 461 ? 14.959 17.792 19.322 1.00 68.25 461 LEU A N 1
ATOM 3669 C CA . LEU A 1 461 ? 16.291 17.644 19.904 1.00 68.25 461 LEU A CA 1
ATOM 3670 C C . LEU A 1 461 ? 16.663 18.924 20.660 1.00 68.25 461 LEU A C 1
ATOM 3672 O O . LEU A 1 461 ? 16.715 20.004 20.078 1.00 68.25 461 LEU A O 1
ATOM 3676 N N . VAL A 1 462 ? 16.896 18.789 21.965 1.00 63.88 462 VAL A N 1
ATOM 3677 C CA . VAL A 1 462 ? 17.289 19.894 22.847 1.00 63.88 462 VAL A CA 1
ATOM 3678 C C . VAL A 1 462 ? 18.801 19.852 23.038 1.00 63.88 462 VAL A C 1
ATOM 3680 O O . VAL A 1 462 ? 19.341 18.816 23.431 1.00 63.88 462 VAL A O 1
ATOM 3683 N N . THR A 1 463 ? 19.479 20.976 22.817 1.00 62.03 463 THR A N 1
ATOM 3684 C CA . THR A 1 463 ? 20.881 21.170 23.213 1.00 62.03 463 THR A CA 1
ATOM 3685 C C . THR A 1 463 ? 20.962 21.254 24.737 1.00 62.03 463 THR A C 1
ATOM 3687 O O . THR A 1 463 ? 20.397 22.164 25.341 1.00 62.03 463 THR A O 1
ATOM 3690 N N . LYS A 1 464 ? 21.599 20.266 25.379 1.00 62.00 464 LYS A N 1
ATOM 3691 C CA . LYS A 1 464 ? 21.463 20.057 26.830 1.00 62.00 464 LYS A CA 1
ATOM 3692 C C . LYS A 1 464 ? 22.361 20.951 27.685 1.00 62.00 464 LYS A C 1
ATOM 3694 O O . LYS A 1 464 ? 21.935 21.316 28.770 1.00 62.00 464 LYS A O 1
ATOM 3699 N N . THR A 1 465 ? 23.546 21.356 27.236 1.00 62.47 465 THR A N 1
ATOM 3700 C CA . THR A 1 465 ? 24.439 22.136 28.107 1.00 62.47 465 THR A CA 1
ATOM 3701 C C . THR A 1 465 ? 25.366 23.011 27.286 1.00 62.47 465 THR A C 1
ATOM 3703 O O . THR A 1 465 ? 26.152 22.500 26.493 1.00 62.47 465 THR A O 1
ATOM 3706 N N . ILE A 1 466 ? 25.273 24.324 27.475 1.00 70.44 466 ILE A N 1
ATOM 3707 C CA . ILE A 1 466 ? 26.177 25.302 26.866 1.00 70.44 466 ILE A CA 1
ATOM 3708 C C . ILE A 1 466 ? 26.739 26.148 28.013 1.00 70.44 466 ILE A C 1
ATOM 3710 O O . ILE A 1 466 ? 25.987 26.570 28.890 1.00 70.44 466 ILE A O 1
ATOM 3714 N N . GLN A 1 467 ? 28.065 26.314 28.059 1.00 65.81 467 GLN A N 1
ATOM 3715 C CA . GLN A 1 467 ? 28.742 27.060 29.130 1.00 65.81 467 GLN A CA 1
ATOM 3716 C C . GLN A 1 467 ? 28.508 28.571 29.008 1.00 65.81 467 GLN A C 1
ATOM 3718 O O . GLN A 1 467 ? 28.382 29.249 30.017 1.00 65.81 467 GLN A O 1
ATOM 3723 N N . ASP A 1 468 ? 28.396 29.080 27.781 1.00 76.88 468 ASP A N 1
ATOM 3724 C CA . ASP A 1 468 ? 28.252 30.505 27.497 1.00 76.88 468 ASP A CA 1
ATOM 3725 C C . ASP A 1 468 ? 26.771 30.917 27.369 1.00 76.88 468 ASP A C 1
ATOM 3727 O O . ASP A 1 468 ? 26.014 30.350 26.571 1.00 76.88 468 ASP A O 1
ATOM 3731 N N . LYS A 1 469 ? 26.337 31.920 28.148 1.00 71.62 469 LYS A N 1
ATOM 3732 C CA . LYS A 1 469 ? 24.926 32.354 28.231 1.00 71.62 469 LYS A CA 1
ATOM 3733 C C . LYS A 1 469 ? 24.403 32.891 26.895 1.00 71.62 469 LYS A C 1
ATOM 3735 O O . LYS A 1 469 ? 23.237 32.686 26.559 1.00 71.62 469 LYS A O 1
ATOM 3740 N N . SER A 1 470 ? 25.255 33.561 26.120 1.00 74.81 470 SER A N 1
ATOM 3741 C CA . SER A 1 470 ? 24.897 34.120 24.808 1.00 74.81 470 SER A CA 1
ATOM 3742 C C . SER A 1 470 ? 24.623 33.016 23.774 1.00 74.81 470 SER A C 1
ATOM 3744 O O . SER A 1 470 ? 23.580 33.009 23.113 1.00 74.81 470 SER A O 1
ATOM 3746 N N . ALA A 1 471 ? 25.503 32.015 23.715 1.00 76.44 471 ALA A N 1
ATOM 3747 C CA . ALA A 1 471 ? 25.353 30.834 22.873 1.00 76.44 471 ALA A CA 1
ATOM 3748 C C . ALA A 1 471 ? 24.163 29.962 23.314 1.00 76.44 471 ALA A C 1
ATOM 3750 O O . ALA A 1 471 ? 23.435 29.441 22.466 1.00 76.44 471 ALA A O 1
ATOM 3751 N N . ALA A 1 472 ? 23.906 29.866 24.624 1.00 74.62 472 ALA A N 1
ATOM 3752 C CA . ALA A 1 472 ? 22.742 29.169 25.168 1.00 74.62 472 ALA A CA 1
ATOM 3753 C C . ALA A 1 472 ? 21.417 29.801 24.713 1.00 74.62 472 ALA A C 1
ATOM 3755 O O . ALA A 1 472 ? 20.492 29.080 24.342 1.00 74.62 472 ALA A O 1
ATOM 3756 N N . ILE A 1 473 ? 21.326 31.137 24.688 1.00 77.56 473 ILE A N 1
ATOM 3757 C CA . ILE A 1 473 ? 20.136 31.852 24.199 1.00 77.56 473 ILE A CA 1
ATOM 3758 C C . ILE A 1 473 ? 19.948 31.634 22.692 1.00 77.56 473 ILE A C 1
ATOM 3760 O O . ILE A 1 473 ? 18.827 31.370 22.262 1.00 77.56 473 ILE A O 1
ATOM 3764 N N . SER A 1 474 ? 21.019 31.683 21.895 1.00 80.44 474 SER A N 1
ATOM 3765 C CA . SER A 1 474 ? 20.943 31.435 20.446 1.00 80.44 474 SER A CA 1
ATOM 3766 C C . SER A 1 474 ? 20.436 30.019 20.128 1.00 80.44 474 SER A C 1
ATOM 3768 O O . SER A 1 474 ? 19.450 29.847 19.405 1.00 80.44 474 SER A O 1
ATOM 3770 N N . ALA A 1 475 ? 21.014 28.998 20.769 1.00 78.38 475 ALA A N 1
ATOM 3771 C CA . ALA A 1 475 ? 20.572 27.610 20.619 1.00 78.38 475 ALA A CA 1
ATOM 3772 C C . ALA A 1 475 ? 19.135 27.386 21.133 1.00 78.38 475 ALA A C 1
ATOM 3774 O O . ALA A 1 475 ? 18.356 26.626 20.544 1.00 78.38 475 ALA A O 1
ATOM 3775 N N . LEU A 1 476 ? 18.747 28.076 22.214 1.00 81.62 476 LEU A N 1
ATOM 3776 C CA . LEU A 1 476 ? 17.384 28.049 22.746 1.00 81.62 476 LEU A CA 1
ATOM 3777 C C . LEU A 1 476 ? 16.374 28.638 21.751 1.00 81.62 476 LEU A C 1
ATOM 3779 O O . LEU A 1 476 ? 15.297 28.063 21.587 1.00 81.62 476 LEU A O 1
ATOM 3783 N N . MET A 1 477 ? 16.718 29.731 21.061 1.00 83.12 477 MET A N 1
ATOM 3784 C CA . MET A 1 477 ? 15.869 30.336 20.027 1.00 83.12 477 MET A CA 1
ATOM 3785 C C . MET A 1 477 ? 15.757 29.464 18.777 1.00 83.12 477 MET A C 1
ATOM 3787 O O . MET A 1 477 ? 14.667 29.333 18.218 1.00 83.12 477 MET A O 1
ATOM 3791 N N . GLU A 1 478 ? 16.836 28.799 18.364 1.00 83.12 478 GLU A N 1
ATOM 3792 C CA . GLU A 1 478 ? 16.782 27.836 17.259 1.00 83.12 478 GLU A CA 1
ATOM 3793 C C . GLU A 1 478 ? 15.869 26.647 17.605 1.00 83.12 478 GLU A C 1
ATOM 3795 O O . GLU A 1 478 ? 15.011 26.239 16.813 1.00 83.12 478 GLU A O 1
ATOM 3800 N N . THR A 1 479 ? 15.998 26.132 18.831 1.00 83.56 479 THR A N 1
ATOM 3801 C CA . THR A 1 479 ? 15.132 25.071 19.361 1.00 83.56 479 THR A CA 1
ATOM 3802 C C . THR A 1 479 ? 13.676 25.540 19.442 1.00 83.56 479 THR A C 1
ATOM 3804 O O . THR A 1 479 ? 12.768 24.789 19.080 1.00 83.56 479 THR A O 1
ATOM 3807 N N . LEU A 1 480 ? 13.439 26.790 19.860 1.00 84.56 480 LEU A N 1
ATOM 3808 C CA . LEU A 1 480 ? 12.112 27.409 19.896 1.00 84.56 480 LEU A CA 1
ATOM 3809 C C . LEU A 1 480 ? 11.508 27.515 18.494 1.00 84.56 480 LEU A C 1
ATOM 3811 O O . LEU A 1 480 ? 10.363 27.115 18.312 1.00 84.56 480 LEU A O 1
ATOM 3815 N N . ASN A 1 481 ? 12.270 27.955 17.490 1.00 84.88 481 ASN A N 1
ATOM 3816 C CA . ASN A 1 481 ? 11.814 28.033 16.098 1.00 84.88 481 ASN A CA 1
ATOM 3817 C C . ASN A 1 481 ? 11.362 26.653 15.583 1.00 84.88 481 ASN A C 1
ATOM 3819 O O . ASN A 1 481 ? 10.253 26.500 15.061 1.00 84.88 481 ASN A O 1
ATOM 3823 N N . LYS A 1 482 ? 12.178 25.612 15.810 1.00 84.44 482 LYS A N 1
ATOM 3824 C CA . LYS A 1 482 ? 11.836 24.222 15.449 1.00 84.44 482 LYS A CA 1
ATOM 3825 C C . LYS A 1 482 ? 10.575 23.739 16.178 1.00 84.44 482 LYS A C 1
ATOM 3827 O O . LYS A 1 482 ? 9.688 23.158 15.549 1.00 84.44 482 LYS A O 1
ATOM 3832 N N . ALA A 1 483 ? 10.463 24.013 17.478 1.00 85.00 483 ALA A N 1
ATOM 3833 C CA . ALA A 1 483 ? 9.313 23.621 18.292 1.00 85.00 483 ALA A CA 1
ATOM 3834 C C . ALA A 1 483 ? 8.020 24.343 17.882 1.00 85.00 483 ALA A C 1
ATOM 3836 O O . ALA A 1 483 ? 6.980 23.699 17.766 1.00 85.00 483 ALA A O 1
ATOM 3837 N N . VAL A 1 484 ? 8.081 25.648 17.600 1.00 85.56 484 VAL A N 1
ATOM 3838 C CA . VAL A 1 484 ? 6.936 26.453 17.149 1.00 85.56 484 VAL A CA 1
ATOM 3839 C C . VAL A 1 484 ? 6.430 25.975 15.791 1.00 85.56 484 VAL A C 1
ATOM 3841 O O . VAL A 1 484 ? 5.228 25.761 15.635 1.00 85.56 484 VAL A O 1
ATOM 3844 N N . LYS A 1 485 ? 7.329 25.721 14.831 1.00 85.00 485 LYS A N 1
ATOM 3845 C CA . LYS A 1 485 ? 6.958 25.163 13.520 1.00 85.00 485 LYS A CA 1
ATOM 3846 C C . LYS A 1 485 ? 6.277 23.798 13.656 1.00 85.00 485 LYS A C 1
ATOM 3848 O O . LYS A 1 485 ? 5.260 23.562 13.011 1.00 85.00 485 LYS A O 1
ATOM 3853 N N . LYS A 1 486 ? 6.793 22.912 14.517 1.00 85.50 486 LYS A N 1
ATOM 3854 C CA . LYS A 1 486 ? 6.202 21.582 14.753 1.00 85.50 486 LYS A CA 1
ATOM 3855 C C . LYS A 1 486 ? 4.847 21.658 15.471 1.00 85.50 486 LYS A C 1
ATOM 3857 O O . LYS A 1 486 ? 3.918 20.961 15.074 1.00 85.50 486 LYS A O 1
ATOM 3862 N N . ALA A 1 487 ? 4.713 22.537 16.466 1.00 84.69 487 ALA A N 1
ATOM 3863 C CA . ALA A 1 487 ? 3.453 22.784 17.168 1.00 84.69 487 ALA A CA 1
ATOM 3864 C C . ALA A 1 487 ? 2.363 23.302 16.218 1.00 84.69 487 ALA A C 1
ATOM 3866 O O . ALA A 1 487 ? 1.249 22.782 16.218 1.00 84.69 487 ALA A O 1
ATOM 3867 N N . GLN A 1 488 ? 2.697 24.288 15.375 1.00 85.00 488 GLN A N 1
ATOM 3868 C CA . GLN A 1 488 ? 1.750 24.841 14.408 1.00 85.00 488 GLN A CA 1
ATOM 3869 C C . GLN A 1 488 ? 1.293 23.778 13.409 1.00 85.00 488 GLN A C 1
ATOM 3871 O O . GLN A 1 488 ? 0.094 23.619 13.208 1.00 85.00 488 GLN A O 1
ATOM 3876 N N . LYS A 1 489 ? 2.226 22.987 12.859 1.00 84.50 489 LYS A N 1
ATOM 3877 C CA . LYS A 1 489 ? 1.891 21.863 11.971 1.00 84.50 489 LYS A CA 1
ATOM 3878 C C . LYS A 1 489 ? 0.883 20.909 12.611 1.00 84.50 489 LYS A C 1
ATOM 3880 O O . LYS A 1 489 ? -0.097 20.540 11.977 1.00 84.50 489 LYS A O 1
ATOM 3885 N N . GLN A 1 490 ? 1.091 20.530 13.872 1.00 84.81 490 GLN A N 1
ATOM 3886 C CA . GLN A 1 490 ? 0.192 19.608 14.569 1.00 84.81 490 GLN A CA 1
ATOM 3887 C C . GLN A 1 490 ? -1.221 20.186 14.751 1.00 84.81 490 GLN A C 1
ATOM 3889 O O . GLN A 1 490 ? -2.209 19.461 14.622 1.00 84.81 490 GLN A O 1
ATOM 3894 N N . VAL A 1 491 ? -1.325 21.488 15.022 1.00 84.69 491 VAL A N 1
ATOM 3895 C CA . VAL A 1 491 ? -2.605 22.198 15.172 1.00 84.69 491 VAL A CA 1
ATOM 3896 C C . VAL A 1 491 ? -3.310 22.341 13.827 1.00 84.69 491 VAL A C 1
ATOM 3898 O O . VAL A 1 491 ? -4.502 22.066 13.741 1.00 84.69 491 VAL A O 1
ATOM 3901 N N . ASP A 1 492 ? -2.571 22.694 12.778 1.00 84.50 492 ASP A N 1
ATOM 3902 C CA . ASP A 1 492 ? -3.092 22.824 11.417 1.00 84.50 492 ASP A CA 1
ATOM 3903 C C . ASP A 1 492 ? -3.639 21.490 10.891 1.00 84.50 492 ASP A C 1
ATOM 3905 O O . ASP A 1 492 ? -4.716 21.440 10.300 1.00 84.50 492 ASP A O 1
ATOM 3909 N N . ILE A 1 493 ? -2.929 20.385 11.142 1.00 85.44 493 ILE A N 1
ATOM 3910 C CA . ILE A 1 493 ? -3.407 19.038 10.802 1.00 85.44 493 ILE A CA 1
ATOM 3911 C C . ILE A 1 493 ? -4.676 18.697 11.596 1.00 85.44 493 ILE A C 1
ATOM 3913 O O . ILE A 1 493 ? -5.619 18.141 11.036 1.00 85.44 493 ILE A O 1
ATOM 3917 N N . SER A 1 494 ? -4.707 19.037 12.889 1.00 86.62 494 SER A N 1
ATOM 3918 C CA . SER A 1 494 ? -5.861 18.798 13.768 1.00 86.62 494 SER A CA 1
ATOM 3919 C C . SER A 1 494 ? -7.100 19.572 13.303 1.00 86.62 494 SER A C 1
ATOM 3921 O O . SER A 1 494 ? -8.204 19.030 13.293 1.00 86.62 494 SER A O 1
ATOM 3923 N N . GLU A 1 495 ? -6.910 20.816 12.856 1.00 85.19 495 GLU A N 1
ATOM 3924 C CA . GLU A 1 495 ? -7.952 21.665 12.273 1.00 85.19 495 GLU A CA 1
ATOM 3925 C C . GLU A 1 495 ? -8.458 21.105 10.941 1.00 85.19 495 GLU A C 1
ATOM 3927 O O . GLU A 1 495 ? -9.666 20.975 10.756 1.00 85.19 495 GLU A O 1
ATOM 3932 N N . PHE A 1 496 ? -7.552 20.699 10.048 1.00 86.31 496 PHE A N 1
ATOM 3933 C CA . PHE A 1 496 ? -7.923 20.136 8.752 1.00 86.31 496 PHE A CA 1
ATOM 3934 C C . PHE A 1 496 ? -8.668 18.801 8.873 1.00 86.31 496 PHE A C 1
ATOM 3936 O O . PHE A 1 496 ? -9.725 18.618 8.272 1.00 86.31 496 PHE A O 1
ATOM 3943 N N . ALA A 1 497 ? -8.122 17.854 9.641 1.00 85.25 497 ALA A N 1
ATOM 3944 C CA . ALA A 1 497 ? -8.693 16.516 9.786 1.00 85.25 497 ALA A CA 1
ATOM 3945 C C . ALA A 1 497 ? -9.845 16.460 10.807 1.00 85.25 497 ALA A C 1
ATOM 3947 O O . ALA A 1 497 ? -10.498 15.422 10.941 1.00 85.25 497 ALA A O 1
ATOM 3948 N N . ASN A 1 498 ? -10.104 17.568 11.514 1.00 87.31 498 ASN A N 1
ATOM 3949 C CA . ASN A 1 498 ? -11.071 17.677 12.604 1.00 87.31 498 ASN A CA 1
ATOM 3950 C C . ASN A 1 498 ? -10.842 16.615 13.700 1.00 87.31 498 ASN A C 1
ATOM 3952 O O . ASN A 1 498 ? -11.778 15.965 14.171 1.00 87.31 498 ASN A O 1
ATOM 3956 N N . ILE A 1 499 ? -9.576 16.433 14.087 1.00 86.81 499 ILE A N 1
ATOM 3957 C CA . ILE A 1 499 ? -9.143 15.480 15.118 1.00 86.81 499 ILE A CA 1
ATOM 3958 C C . ILE A 1 499 ? -8.520 16.206 16.315 1.00 86.81 499 ILE A C 1
ATOM 3960 O O . ILE A 1 499 ? -7.836 17.209 16.124 1.00 86.81 499 ILE A O 1
ATOM 3964 N N . PRO A 1 500 ? -8.712 15.726 17.555 1.00 86.12 500 PRO A N 1
ATOM 3965 C CA . PRO A 1 500 ? -8.014 16.278 18.709 1.00 86.12 500 PRO A CA 1
ATOM 3966 C C . PRO A 1 500 ? -6.498 16.121 18.623 1.00 86.12 500 PRO A C 1
ATOM 3968 O O . PRO A 1 500 ? -5.988 15.175 18.022 1.00 86.12 500 PRO A O 1
ATOM 3971 N N . ILE A 1 501 ? -5.778 16.998 19.321 1.00 85.94 501 ILE A N 1
ATOM 3972 C CA . ILE A 1 501 ? -4.320 16.916 19.415 1.00 85.94 501 ILE A CA 1
ATOM 3973 C C . ILE A 1 501 ? -3.939 15.622 20.147 1.00 85.94 501 ILE A C 1
ATOM 3975 O O . ILE A 1 501 ? -4.352 15.385 21.288 1.00 85.94 501 ILE A O 1
ATOM 3979 N N . LEU A 1 502 ? -3.146 14.788 19.475 1.00 83.06 502 LEU A N 1
ATOM 3980 C CA . LEU A 1 502 ? -2.683 13.499 19.985 1.00 83.06 502 LEU A CA 1
ATOM 3981 C C . LEU A 1 502 ? -1.333 13.611 20.719 1.00 83.06 502 LEU A C 1
ATOM 3983 O O . LEU A 1 502 ? -0.507 14.457 20.363 1.00 83.06 502 LEU A O 1
ATOM 3987 N N . PRO A 1 503 ? -1.062 12.747 21.715 1.00 79.62 503 PRO A N 1
ATOM 3988 C CA . PRO A 1 503 ? 0.260 12.626 22.324 1.00 79.62 503 PRO A CA 1
ATOM 3989 C C . PRO A 1 503 ? 1.268 12.054 21.325 1.00 79.62 503 PRO A C 1
ATOM 3991 O O . PRO A 1 503 ? 0.890 11.279 20.447 1.00 79.62 503 PRO A O 1
ATOM 3994 N N . ILE A 1 504 ? 2.559 12.350 21.518 1.00 74.38 504 ILE A N 1
ATOM 3995 C CA . ILE A 1 504 ? 3.649 11.824 20.671 1.00 74.38 504 ILE A CA 1
ATOM 3996 C C . ILE A 1 504 ? 3.602 10.292 20.571 1.00 74.38 504 ILE A C 1
ATOM 3998 O O . ILE A 1 504 ? 3.847 9.725 19.515 1.00 74.38 504 ILE A O 1
ATOM 4002 N N . GLU A 1 505 ? 3.266 9.618 21.672 1.00 69.31 505 GLU A N 1
ATOM 4003 C CA . GLU A 1 505 ? 3.174 8.152 21.758 1.00 69.31 505 GLU A CA 1
ATOM 4004 C C . GLU A 1 505 ? 2.200 7.549 20.736 1.00 69.31 505 GLU A C 1
ATOM 4006 O O . GLU A 1 505 ? 2.370 6.407 20.317 1.00 69.31 505 GLU A O 1
ATOM 4011 N N . PHE A 1 506 ? 1.195 8.326 20.326 1.00 64.56 506 PHE A N 1
ATOM 4012 C CA . PHE A 1 506 ? 0.149 7.914 19.394 1.00 64.56 506 PHE A CA 1
ATOM 4013 C C . PHE A 1 506 ? 0.193 8.701 18.075 1.00 64.56 506 PHE A C 1
ATOM 4015 O O . PHE A 1 506 ? -0.601 8.424 17.179 1.00 64.56 506 PHE A O 1
ATOM 4022 N N . SER A 1 507 ? 1.111 9.664 17.918 1.00 63.69 507 SER A N 1
ATOM 4023 C CA . SER A 1 507 ? 1.257 10.452 16.692 1.00 63.69 507 SER A CA 1
ATOM 4024 C C . SER A 1 507 ? 2.079 9.686 15.652 1.00 63.69 507 SER A C 1
ATOM 4026 O O . SER A 1 507 ? 3.246 9.995 15.411 1.00 63.69 507 SER A O 1
ATOM 4028 N N . ARG A 1 508 ? 1.481 8.664 15.037 1.00 70.00 508 ARG A N 1
ATOM 4029 C CA . ARG A 1 508 ? 2.037 8.082 13.808 1.00 70.00 508 ARG A CA 1
ATOM 4030 C C . ARG A 1 508 ? 1.671 8.974 12.629 1.00 70.00 508 ARG A C 1
ATOM 4032 O O . ARG A 1 508 ? 0.534 9.434 12.538 1.00 70.00 508 ARG A O 1
ATOM 4039 N N . GLU A 1 509 ? 2.609 9.183 11.714 1.00 69.38 509 GLU A N 1
ATOM 4040 C CA . GLU A 1 509 ? 2.401 10.013 10.517 1.00 69.38 509 GLU A CA 1
ATOM 4041 C C . GLU A 1 509 ? 1.288 9.460 9.606 1.00 69.38 509 GLU A C 1
ATOM 4043 O O . GLU A 1 509 ? 0.614 10.219 8.912 1.00 69.38 509 GLU A O 1
ATOM 4048 N N . THR A 1 510 ? 1.044 8.147 9.670 1.00 80.69 510 THR A N 1
ATOM 4049 C CA . THR A 1 510 ? 0.045 7.404 8.886 1.00 80.69 510 THR A CA 1
ATOM 4050 C C . THR A 1 510 ? -1.351 7.372 9.514 1.00 80.69 510 THR A C 1
ATOM 4052 O O . THR A 1 510 ? -2.341 7.333 8.789 1.00 80.69 510 THR A O 1
ATOM 4055 N N . LEU A 1 511 ? -1.460 7.468 10.847 1.00 85.88 511 LEU A N 1
ATOM 4056 C CA . LEU A 1 511 ? -2.718 7.272 11.587 1.00 85.88 511 LEU A CA 1
ATOM 4057 C C . LEU A 1 511 ? -3.831 8.234 11.143 1.00 85.88 511 LEU A C 1
ATOM 4059 O O . LEU A 1 511 ? -5.007 7.877 11.098 1.00 85.88 511 LEU A O 1
ATOM 4063 N N . ILE A 1 512 ? -3.460 9.474 10.838 1.00 87.69 512 ILE A N 1
ATOM 4064 C CA . ILE A 1 512 ? -4.405 10.526 10.451 1.00 87.69 512 ILE A CA 1
ATOM 4065 C C . ILE A 1 512 ? -4.997 10.216 9.076 1.00 87.69 512 ILE A C 1
ATOM 4067 O O . ILE A 1 512 ? -6.203 10.348 8.879 1.00 87.69 512 ILE A O 1
ATOM 4071 N N . LEU A 1 513 ? -4.161 9.754 8.144 1.00 89.00 513 LEU A N 1
ATOM 4072 C CA . LEU A 1 513 ? -4.600 9.318 6.821 1.00 89.00 513 LEU A CA 1
ATOM 4073 C C . LEU A 1 513 ? -5.453 8.050 6.908 1.00 89.00 513 LEU A C 1
ATOM 4075 O O . LEU A 1 513 ? -6.485 7.979 6.246 1.00 89.00 513 LEU A O 1
ATOM 4079 N N . ASP A 1 514 ? -5.096 7.115 7.790 1.00 89.19 514 ASP A N 1
ATOM 4080 C CA . ASP A 1 514 ? -5.901 5.924 8.068 1.00 89.19 514 ASP A CA 1
ATOM 4081 C C . ASP A 1 514 ? -7.304 6.273 8.578 1.00 89.19 514 ASP A C 1
ATOM 4083 O O . ASP A 1 514 ? -8.300 5.724 8.107 1.00 89.19 514 ASP A O 1
ATOM 4087 N N . TYR A 1 515 ? -7.402 7.239 9.493 1.00 89.69 515 TYR A N 1
ATOM 4088 C CA . TYR A 1 515 ? -8.682 7.742 9.987 1.00 89.69 515 TYR A CA 1
ATOM 4089 C C . TYR A 1 515 ? -9.505 8.448 8.901 1.00 89.69 515 TYR A C 1
ATOM 4091 O O . TYR A 1 515 ? -10.706 8.200 8.768 1.00 89.69 515 TYR A O 1
ATOM 4099 N N . LEU A 1 516 ? -8.880 9.324 8.110 1.00 90.00 516 LEU A N 1
ATOM 4100 C CA . LEU A 1 516 ? -9.572 10.036 7.033 1.00 90.00 516 LEU A CA 1
ATOM 4101 C C . LEU A 1 516 ? -10.075 9.072 5.952 1.00 90.00 516 LEU A C 1
ATOM 4103 O O . LEU A 1 516 ? -11.189 9.226 5.452 1.00 90.00 516 LEU A O 1
ATOM 4107 N N . HIS A 1 517 ? -9.285 8.050 5.631 1.00 90.50 517 HIS A N 1
ATOM 4108 C CA . HIS A 1 517 ? -9.675 6.989 4.713 1.00 90.50 517 HIS A CA 1
ATOM 4109 C C . HIS A 1 517 ? -10.814 6.133 5.269 1.00 90.50 517 HIS A C 1
ATOM 4111 O O . HIS A 1 517 ? -11.762 5.841 4.541 1.00 90.50 517 HIS A O 1
ATOM 4117 N N . TYR A 1 518 ? -10.776 5.798 6.560 1.00 89.00 518 TYR A N 1
ATOM 4118 C CA . TYR A 1 518 ? -11.871 5.111 7.242 1.00 89.00 518 TYR A CA 1
ATOM 4119 C C . TYR A 1 518 ? -13.185 5.907 7.180 1.00 89.00 518 TYR A C 1
ATOM 4121 O O . TYR A 1 518 ? -14.218 5.355 6.804 1.00 89.00 518 TYR A O 1
ATOM 4129 N N . LYS A 1 519 ? -13.148 7.224 7.429 1.00 88.69 519 LYS A N 1
ATOM 4130 C CA . LYS A 1 519 ? -14.321 8.106 7.273 1.00 88.69 519 LYS A CA 1
ATOM 4131 C C . LYS A 1 519 ? -14.853 8.153 5.840 1.00 88.69 519 LYS A C 1
ATOM 4133 O O . LYS A 1 519 ? -16.063 8.168 5.623 1.00 88.69 519 LYS A O 1
ATOM 4138 N N . GLU A 1 520 ? -13.965 8.174 4.849 1.00 89.75 520 GLU A N 1
ATOM 4139 C CA . GLU A 1 520 ? -14.364 8.115 3.438 1.00 89.75 520 GLU A CA 1
ATOM 4140 C C . GLU A 1 520 ? -15.051 6.789 3.094 1.00 89.75 520 GLU A C 1
ATOM 4142 O O . GLU A 1 520 ? -16.118 6.787 2.476 1.00 89.75 520 GLU A O 1
ATOM 4147 N N . ARG A 1 521 ? -14.509 5.664 3.570 1.00 87.94 521 ARG A N 1
ATOM 4148 C CA . ARG A 1 521 ? -15.142 4.345 3.427 1.00 87.94 521 ARG A CA 1
ATOM 4149 C C . ARG A 1 521 ? -16.527 4.305 4.062 1.00 87.94 521 ARG A C 1
ATOM 4151 O O . ARG A 1 521 ? -17.468 3.840 3.417 1.00 87.94 521 ARG A O 1
ATOM 4158 N N . GLU A 1 522 ? -16.675 4.851 5.267 1.00 86.38 522 GLU A N 1
ATOM 4159 C CA . GLU A 1 522 ? -17.964 4.936 5.954 1.00 86.38 522 GLU A CA 1
ATOM 4160 C C . GLU A 1 522 ? -18.987 5.743 5.139 1.00 86.38 522 GLU A C 1
ATOM 4162 O O . GLU A 1 522 ? -20.106 5.269 4.916 1.00 86.38 522 GLU A O 1
ATOM 4167 N N . SER A 1 523 ? -18.574 6.895 4.591 1.00 87.12 523 SER A N 1
ATOM 4168 C CA . SER A 1 523 ? -19.422 7.743 3.737 1.00 87.12 523 SER A CA 1
ATOM 4169 C C . SER A 1 523 ? -19.879 7.048 2.448 1.00 87.12 523 SER A C 1
ATOM 4171 O O . SER A 1 523 ? -20.958 7.329 1.930 1.00 87.12 523 SER A O 1
ATOM 4173 N N . LYS A 1 524 ? -19.087 6.088 1.952 1.00 85.88 524 LYS A N 1
ATOM 4174 C CA . LYS A 1 524 ? -19.396 5.256 0.778 1.00 85.88 524 LYS A CA 1
ATOM 4175 C C . LYS A 1 524 ? -20.030 3.905 1.129 1.00 85.88 524 LYS A C 1
ATOM 4177 O O . LYS A 1 524 ? -20.233 3.076 0.241 1.00 85.88 524 LYS A O 1
ATOM 4182 N N . HIS A 1 525 ? -20.362 3.676 2.401 1.00 88.50 525 HIS A N 1
ATOM 4183 C CA . HIS A 1 525 ? -20.923 2.423 2.917 1.00 88.50 525 HIS A CA 1
ATOM 4184 C C . HIS A 1 525 ? -20.042 1.187 2.653 1.00 88.50 525 HIS A C 1
ATOM 4186 O O . HIS A 1 525 ? -20.556 0.116 2.318 1.00 88.50 525 HIS A O 1
ATOM 4192 N N . ILE A 1 526 ? -18.724 1.332 2.801 1.00 87.44 526 ILE A N 1
ATOM 4193 C CA . ILE A 1 526 ? -17.735 0.252 2.700 1.00 87.44 526 ILE A CA 1
ATOM 4194 C C . ILE A 1 526 ? -17.317 -0.155 4.116 1.00 87.44 526 ILE A C 1
ATOM 4196 O O . ILE A 1 526 ? -16.857 0.685 4.883 1.00 87.44 526 ILE A O 1
ATOM 4200 N N . ILE A 1 527 ? -17.478 -1.434 4.447 1.00 85.88 527 ILE A N 1
ATOM 4201 C CA . ILE A 1 527 ? -17.035 -2.049 5.700 1.00 85.88 527 ILE A CA 1
ATOM 4202 C C . ILE A 1 527 ? -15.652 -2.668 5.495 1.00 85.88 527 ILE A C 1
ATOM 4204 O O . ILE A 1 527 ? -15.396 -3.313 4.475 1.00 85.88 527 ILE A O 1
ATOM 4208 N N . GLY A 1 528 ? -14.797 -2.563 6.502 1.00 75.94 528 GLY A N 1
ATOM 4209 C CA . GLY A 1 528 ? -13.602 -3.390 6.610 1.00 75.94 528 GLY A CA 1
ATOM 4210 C C . GLY A 1 528 ? -12.343 -2.578 6.843 1.00 75.94 528 GLY A C 1
ATOM 4211 O O . GLY A 1 528 ? -12.130 -1.511 6.252 1.00 75.94 528 GLY A O 1
ATOM 4212 N N . TRP A 1 529 ? -11.480 -3.130 7.687 1.00 80.56 529 TRP A N 1
ATOM 4213 C CA . TRP A 1 529 ? -10.098 -2.707 7.821 1.00 80.56 529 TRP A CA 1
ATOM 4214 C C . TRP A 1 529 ? -9.203 -3.592 6.942 1.00 80.56 529 TRP A C 1
ATOM 4216 O O . TRP A 1 529 ? -9.685 -4.391 6.137 1.00 80.56 529 TRP A O 1
ATOM 4226 N N . ASN A 1 530 ? -7.887 -3.488 7.096 1.00 70.38 530 ASN A N 1
ATOM 4227 C CA . ASN A 1 530 ? -6.931 -4.462 6.565 1.00 70.38 530 ASN A CA 1
ATOM 4228 C C . ASN A 1 530 ? -6.993 -5.806 7.336 1.00 70.38 530 ASN A C 1
ATOM 4230 O O . ASN A 1 530 ? -5.968 -6.369 7.707 1.00 70.38 530 ASN A O 1
ATOM 4234 N N . ASP A 1 531 ? -8.209 -6.291 7.613 1.00 58.16 531 ASP A N 1
ATOM 4235 C CA . ASP A 1 531 ? -8.510 -7.492 8.408 1.00 58.16 531 ASP A CA 1
ATOM 4236 C C . ASP A 1 531 ? -8.385 -8.784 7.583 1.00 58.16 531 ASP A C 1
ATOM 4238 O O . ASP A 1 531 ? -8.512 -9.890 8.103 1.00 58.16 531 ASP A O 1
ATOM 4242 N N . THR A 1 532 ? -8.169 -8.679 6.269 1.00 51.06 532 THR A N 1
ATOM 4243 C CA . THR A 1 532 ? -8.078 -9.853 5.402 1.00 51.06 532 THR A CA 1
ATOM 4244 C C . THR A 1 532 ? -6.777 -10.609 5.674 1.00 51.06 532 THR A C 1
ATOM 4246 O O . THR A 1 532 ? -5.693 -10.089 5.407 1.00 51.06 532 THR A O 1
ATOM 4249 N N . HIS A 1 533 ? -6.894 -11.852 6.154 1.00 42.72 533 HIS A N 1
ATOM 4250 C CA . HIS A 1 533 ? -5.816 -12.830 6.366 1.00 42.72 533 HIS A CA 1
ATOM 4251 C C . HIS A 1 533 ? -5.123 -13.278 5.061 1.00 42.72 533 HIS A C 1
ATOM 4253 O O . HIS A 1 533 ? -4.960 -14.470 4.800 1.00 42.72 533 HIS A O 1
ATOM 4259 N N . TYR A 1 534 ? -4.678 -12.352 4.217 1.00 40.19 534 TYR A N 1
ATOM 4260 C CA . TYR A 1 534 ? -3.738 -12.698 3.162 1.00 40.19 534 TYR A CA 1
ATOM 4261 C C . TYR A 1 534 ? -2.352 -12.849 3.794 1.00 40.19 534 TYR A C 1
ATOM 4263 O O . TYR A 1 534 ? -1.844 -11.944 4.459 1.00 40.19 534 TYR A O 1
ATOM 4271 N N . LYS A 1 535 ? -1.743 -14.032 3.621 1.00 37.78 535 LYS A N 1
ATOM 4272 C CA . LYS A 1 535 ? -0.305 -14.225 3.845 1.00 37.78 535 LYS A CA 1
ATOM 4273 C C . LYS A 1 535 ? 0.414 -13.152 3.030 1.00 37.78 535 LYS A C 1
ATOM 4275 O O . LYS A 1 535 ? 0.424 -13.238 1.805 1.00 37.78 535 LYS A O 1
ATOM 4280 N N . LYS A 1 536 ? 0.962 -12.159 3.735 1.00 35.75 536 LYS A N 1
ATOM 4281 C CA . LYS A 1 536 ? 1.703 -11.028 3.174 1.00 35.75 536 LYS A CA 1
ATOM 4282 C C . LYS A 1 536 ? 2.674 -11.529 2.108 1.00 35.75 536 LYS A C 1
ATOM 4284 O O . LYS A 1 536 ? 3.605 -12.262 2.453 1.00 35.75 536 LYS A O 1
ATOM 4289 N N . ARG A 1 537 ? 2.483 -11.147 0.843 1.00 32.69 537 ARG A N 1
ATOM 4290 C CA . ARG A 1 537 ? 3.553 -11.264 -0.150 1.00 32.69 537 ARG A CA 1
ATOM 4291 C C . ARG A 1 537 ? 4.330 -9.962 -0.109 1.00 32.69 537 ARG A C 1
ATOM 4293 O O . ARG A 1 537 ? 3.860 -8.882 -0.447 1.00 32.69 537 ARG A O 1
ATOM 4300 N N . ILE A 1 538 ? 5.527 -10.079 0.439 1.00 38.34 538 ILE A N 1
ATOM 4301 C CA . ILE A 1 538 ? 6.357 -8.950 0.810 1.00 38.34 538 ILE A CA 1
ATOM 4302 C C . ILE A 1 538 ? 7.036 -8.431 -0.456 1.00 38.34 538 ILE A C 1
ATOM 4304 O O . ILE A 1 538 ? 8.040 -8.986 -0.881 1.00 38.34 538 ILE A O 1
ATOM 4308 N N . HIS A 1 539 ? 6.476 -7.388 -1.065 1.00 37.12 539 HIS A N 1
ATOM 4309 C CA . HIS A 1 539 ? 7.127 -6.694 -2.183 1.00 37.12 539 HIS A CA 1
ATOM 4310 C C . HIS A 1 539 ? 7.530 -5.244 -1.855 1.00 37.12 539 HIS A C 1
ATOM 4312 O O . HIS A 1 539 ? 8.088 -4.582 -2.718 1.00 37.12 539 HIS A O 1
ATOM 4318 N N . TYR A 1 540 ? 7.266 -4.730 -0.638 1.00 39.41 540 TYR A N 1
ATOM 4319 C CA . TYR A 1 540 ? 7.552 -3.318 -0.298 1.00 39.41 540 TYR A CA 1
ATOM 4320 C C . TYR A 1 540 ? 7.776 -3.019 1.197 1.00 39.41 540 TYR A C 1
ATOM 4322 O O . TYR A 1 540 ? 7.375 -1.962 1.687 1.00 39.41 540 TYR A O 1
ATOM 4330 N N . THR A 1 541 ? 8.374 -3.922 1.976 1.00 39.03 541 THR A N 1
ATOM 4331 C CA . THR A 1 541 ? 8.943 -3.482 3.263 1.00 39.03 541 THR A CA 1
ATOM 4332 C C . THR A 1 541 ? 10.330 -2.894 3.012 1.00 39.03 541 THR A C 1
ATOM 4334 O O . THR A 1 541 ? 11.065 -3.497 2.236 1.00 39.03 541 THR A O 1
ATOM 4337 N N . PRO A 1 542 ? 10.733 -1.814 3.707 1.00 38.28 542 PRO A N 1
ATOM 4338 C CA . PRO A 1 542 ? 12.091 -1.253 3.631 1.00 38.28 542 PRO A CA 1
ATOM 4339 C C . PRO A 1 542 ? 13.233 -2.244 3.948 1.00 38.28 542 PRO A C 1
ATOM 4341 O O . PRO A 1 542 ? 14.395 -1.887 3.825 1.00 38.28 542 PRO A O 1
ATOM 4344 N N . GLU A 1 543 ? 12.903 -3.467 4.378 1.00 34.03 543 GLU A N 1
ATOM 4345 C CA . GLU A 1 543 ? 13.821 -4.517 4.837 1.00 34.03 543 GLU A CA 1
ATOM 4346 C C . GLU A 1 543 ? 13.628 -5.865 4.100 1.00 34.03 543 GLU A C 1
ATOM 4348 O O . GLU A 1 543 ? 14.226 -6.866 4.490 1.00 34.03 543 GLU A O 1
ATOM 4353 N N . ALA A 1 544 ? 12.774 -5.938 3.066 1.00 37.72 544 ALA A N 1
ATOM 4354 C CA . ALA A 1 544 ? 12.642 -7.161 2.260 1.00 37.72 544 ALA A CA 1
ATOM 4355 C C . ALA A 1 544 ? 13.657 -7.184 1.112 1.00 37.72 544 ALA A C 1
ATOM 4357 O O . ALA A 1 544 ? 13.958 -6.121 0.575 1.00 37.72 544 ALA A O 1
ATOM 4358 N N . PRO A 1 545 ? 14.153 -8.372 0.710 1.00 34.34 545 PRO A N 1
ATOM 4359 C CA . PRO A 1 545 ? 15.057 -8.483 -0.426 1.00 34.34 545 PRO A CA 1
ATOM 4360 C C . PRO A 1 545 ? 14.363 -7.926 -1.672 1.00 34.34 545 PRO A C 1
ATOM 4362 O O . PRO A 1 545 ? 13.248 -8.339 -1.996 1.00 34.34 545 PRO A O 1
ATOM 4365 N N . ASP A 1 546 ? 15.022 -6.958 -2.308 1.00 37.94 546 ASP A N 1
ATOM 4366 C CA . ASP A 1 546 ? 14.577 -6.203 -3.477 1.00 37.94 546 ASP A CA 1
ATOM 4367 C C . ASP A 1 546 ? 14.025 -7.109 -4.589 1.00 37.94 546 ASP A C 1
ATOM 4369 O O . ASP A 1 546 ? 14.734 -7.545 -5.494 1.00 37.94 546 ASP A O 1
ATOM 4373 N N . GLU A 1 547 ? 12.713 -7.322 -4.600 1.00 39.31 547 GLU A N 1
ATOM 4374 C CA . GLU A 1 547 ? 11.995 -7.391 -5.864 1.00 39.31 547 GLU A CA 1
ATOM 4375 C C . GLU A 1 547 ? 11.396 -6.015 -6.119 1.00 39.31 547 GLU A C 1
ATOM 4377 O O . GLU A 1 547 ? 10.205 -5.789 -5.905 1.00 39.31 547 GLU A O 1
ATOM 4382 N N . ASN A 1 548 ? 12.254 -5.090 -6.563 1.00 41.50 548 ASN A N 1
ATOM 4383 C CA . ASN A 1 548 ? 11.835 -3.807 -7.105 1.00 41.50 548 ASN A CA 1
ATOM 4384 C C . ASN A 1 548 ? 10.675 -4.062 -8.099 1.00 41.50 548 ASN A C 1
ATOM 4386 O O . ASN A 1 548 ? 10.857 -4.775 -9.092 1.00 41.50 548 ASN A O 1
ATOM 4390 N N . PRO A 1 549 ? 9.456 -3.547 -7.862 1.00 40.97 549 PRO A N 1
ATOM 4391 C CA . PRO A 1 549 ? 8.325 -3.757 -8.774 1.00 40.97 549 PRO A CA 1
ATOM 4392 C C . PRO A 1 549 ? 8.551 -3.126 -10.146 1.00 40.97 549 PRO A C 1
ATOM 4394 O O . PRO A 1 549 ? 7.874 -3.485 -11.112 1.00 40.97 549 PRO A O 1
ATOM 4397 N N . PHE A 1 550 ? 9.520 -2.216 -10.246 1.00 44.94 550 PHE A N 1
ATOM 4398 C CA . PHE A 1 550 ? 10.067 -1.742 -11.494 1.00 44.94 550 PHE A CA 1
ATOM 4399 C C . PHE A 1 550 ? 11.134 -2.722 -12.018 1.00 44.94 550 PHE A C 1
ATOM 4401 O O . PHE A 1 550 ? 12.179 -2.317 -12.504 1.00 44.94 550 PHE A O 1
ATOM 4408 N N . LYS A 1 551 ? 10.851 -4.033 -12.070 1.00 42.31 551 LYS A N 1
ATOM 4409 C CA . LYS A 1 551 ? 11.669 -5.027 -12.813 1.00 42.31 551 LYS A CA 1
ATOM 4410 C C . LYS A 1 551 ? 11.864 -4.685 -14.315 1.00 42.31 551 LYS A C 1
ATOM 4412 O O . LYS A 1 551 ? 12.456 -5.462 -15.055 1.00 42.31 551 LYS A O 1
ATOM 4417 N N . LYS A 1 552 ? 11.330 -3.548 -14.779 1.00 49.41 552 LYS A N 1
ATOM 4418 C CA . LYS A 1 552 ? 11.502 -2.932 -16.099 1.00 49.41 552 LYS A CA 1
ATOM 4419 C C . LYS A 1 552 ? 11.687 -1.412 -15.980 1.00 49.41 552 LYS A C 1
ATOM 4421 O O . LYS A 1 552 ? 10.987 -0.657 -16.655 1.00 49.41 552 LYS A O 1
ATOM 4426 N N . GLU A 1 553 ? 12.554 -0.937 -15.093 1.00 57.78 553 GLU A N 1
ATOM 4427 C CA . GLU A 1 553 ? 13.059 0.435 -15.220 1.00 57.78 553 GLU A CA 1
ATOM 4428 C C . GLU A 1 553 ? 13.665 0.600 -16.620 1.00 57.78 553 GLU A C 1
ATOM 4430 O O . GLU A 1 553 ? 14.366 -0.281 -17.128 1.00 57.78 553 GLU A O 1
ATOM 4435 N N . LEU A 1 554 ? 13.301 1.688 -17.301 1.00 63.88 554 LEU A N 1
ATOM 4436 C CA . LEU A 1 554 ? 13.840 1.978 -18.623 1.00 63.88 554 LEU A CA 1
ATOM 4437 C C . LEU A 1 554 ? 15.282 2.422 -18.419 1.00 63.88 554 LEU A C 1
ATOM 4439 O O . LEU A 1 554 ? 15.499 3.573 -18.062 1.00 63.88 554 LEU A O 1
ATOM 4443 N N . TYR A 1 555 ? 16.234 1.528 -18.661 1.00 71.06 555 TYR A N 1
ATOM 4444 C CA . TYR A 1 555 ? 17.651 1.853 -18.714 1.00 71.06 555 TYR A CA 1
ATOM 4445 C C . TYR A 1 555 ? 18.195 1.565 -20.100 1.00 71.06 555 TYR A C 1
ATOM 4447 O O . TYR A 1 555 ? 18.071 0.454 -20.617 1.00 71.06 555 TYR A O 1
ATOM 4455 N N . ARG A 1 556 ? 18.808 2.579 -20.702 1.00 74.00 556 ARG A N 1
ATOM 4456 C CA . ARG A 1 556 ? 19.582 2.432 -21.929 1.00 74.00 556 ARG A CA 1
ATOM 4457 C C . ARG A 1 556 ? 21.058 2.487 -21.572 1.00 74.00 556 ARG A C 1
ATOM 4459 O O . ARG A 1 556 ? 21.545 3.516 -21.110 1.00 74.00 556 ARG A O 1
ATOM 4466 N N . GLU A 1 557 ? 21.742 1.359 -21.741 1.00 73.88 557 GLU A N 1
ATOM 4467 C CA . GLU A 1 557 ? 23.195 1.307 -21.603 1.00 73.88 557 GLU A CA 1
ATOM 4468 C C . GLU A 1 557 ? 23.836 2.146 -22.713 1.00 73.88 557 GLU A C 1
ATOM 4470 O O . GLU A 1 557 ? 23.426 2.074 -23.874 1.00 73.88 557 GLU A O 1
ATOM 4475 N N . GLY A 1 558 ? 24.832 2.952 -22.363 1.00 71.25 558 GLY A N 1
ATOM 4476 C CA . GLY A 1 558 ? 25.489 3.818 -23.332 1.00 71.25 558 GLY A CA 1
ATOM 4477 C C . GLY A 1 558 ? 26.324 4.928 -22.712 1.00 71.25 558 GLY A C 1
ATOM 4478 O O . GLY A 1 558 ? 26.194 5.271 -21.531 1.00 71.25 558 GLY A O 1
ATOM 4479 N N . VAL A 1 559 ? 27.188 5.496 -23.552 1.00 74.94 559 VAL A N 1
ATOM 4480 C CA . VAL A 1 559 ? 27.918 6.735 -23.278 1.00 74.94 559 VAL A CA 1
ATOM 4481 C C . VAL A 1 559 ? 27.171 7.880 -23.950 1.00 74.94 559 VAL A C 1
ATOM 4483 O O . VAL A 1 559 ? 27.032 7.906 -25.170 1.00 74.94 559 VAL A O 1
ATOM 4486 N N . TYR A 1 560 ? 26.703 8.832 -23.151 1.00 76.44 560 TYR A N 1
ATOM 4487 C CA . TYR A 1 560 ? 25.938 9.980 -23.623 1.00 76.44 560 TYR A CA 1
ATOM 4488 C C . TYR A 1 560 ? 26.795 11.238 -23.546 1.00 76.44 560 TYR A C 1
ATOM 4490 O O . TYR A 1 560 ? 27.067 11.768 -22.460 1.00 76.44 560 TYR A O 1
ATOM 4498 N N . GLU A 1 561 ? 27.237 11.702 -24.713 1.00 77.38 561 GLU A N 1
ATOM 4499 C CA . GLU A 1 561 ? 28.039 12.912 -24.863 1.00 77.38 561 GLU A CA 1
ATOM 4500 C C . GLU A 1 561 ? 27.154 14.144 -25.054 1.00 77.38 561 GLU A C 1
ATOM 4502 O O . GLU A 1 561 ? 26.262 14.166 -25.896 1.00 77.38 561 GLU A O 1
ATOM 4507 N N . GLY A 1 562 ? 27.403 15.189 -24.264 1.00 76.31 562 GLY A N 1
ATOM 4508 C CA . GLY A 1 562 ? 26.572 16.390 -24.239 1.00 76.31 562 GLY A CA 1
ATOM 4509 C C . GLY A 1 562 ? 25.665 16.452 -23.013 1.00 76.31 562 GLY A C 1
ATOM 4510 O O . GLY A 1 562 ? 25.583 15.529 -22.196 1.00 76.31 562 GLY A O 1
ATOM 4511 N N . ILE A 1 563 ? 24.998 17.593 -22.852 1.00 83.31 563 ILE A N 1
ATOM 4512 C CA . ILE A 1 563 ? 24.299 17.908 -21.610 1.00 83.31 563 ILE A CA 1
ATOM 4513 C C . ILE A 1 563 ? 23.086 16.995 -21.438 1.00 83.31 563 ILE A C 1
ATOM 4515 O O . ILE A 1 563 ? 22.203 16.902 -22.294 1.00 83.31 563 ILE A O 1
ATOM 4519 N N . SER A 1 564 ? 23.037 16.343 -20.287 1.00 85.00 564 SER A N 1
ATOM 4520 C CA . SER A 1 564 ? 21.903 15.549 -19.831 1.00 85.00 564 SER A CA 1
ATOM 4521 C C . SER A 1 564 ? 21.356 16.155 -18.545 1.00 85.00 564 SER A C 1
ATOM 4523 O O . SER A 1 564 ? 22.055 16.879 -17.831 1.00 85.00 564 SER A O 1
ATOM 4525 N N . VAL A 1 565 ? 20.096 15.888 -18.243 1.00 86.81 565 VAL A N 1
ATOM 4526 C CA . VAL A 1 565 ? 19.400 16.498 -17.114 1.00 86.81 565 VAL A CA 1
ATOM 4527 C C . VAL A 1 565 ? 18.700 15.431 -16.283 1.00 86.81 565 VAL A C 1
ATOM 4529 O O . VAL A 1 565 ? 18.081 14.514 -16.817 1.00 86.81 565 VAL A O 1
ATOM 4532 N N . GLY A 1 566 ? 18.813 15.550 -14.966 1.00 85.69 566 GLY A N 1
ATOM 4533 C CA . GLY A 1 566 ? 17.963 14.855 -14.013 1.00 85.69 566 GLY A CA 1
ATOM 4534 C C . GLY A 1 566 ? 16.661 15.629 -13.860 1.00 85.69 566 GLY A C 1
ATOM 4535 O O . GLY A 1 566 ? 16.675 16.829 -13.571 1.00 85.69 566 GLY A O 1
ATOM 4536 N N . VAL A 1 567 ? 15.535 14.960 -14.069 1.00 86.75 567 VAL A N 1
ATOM 4537 C CA . VAL A 1 567 ? 14.194 15.527 -13.949 1.00 86.75 567 VAL A CA 1
ATOM 4538 C C . VAL A 1 567 ? 13.400 14.684 -12.969 1.00 86.75 567 VAL A C 1
ATOM 4540 O O . VAL A 1 567 ? 13.187 13.501 -13.197 1.00 86.75 567 VAL A O 1
ATOM 4543 N N . SER A 1 568 ? 12.931 15.309 -11.897 1.00 86.69 568 SER A N 1
ATOM 4544 C CA . SER A 1 568 ? 12.070 14.670 -10.911 1.00 86.69 568 SER A CA 1
ATOM 4545 C C . SER A 1 568 ? 10.597 14.939 -11.230 1.00 86.69 568 SER A C 1
ATOM 4547 O O . SER A 1 568 ? 10.170 16.085 -11.437 1.00 86.69 568 SER A O 1
ATOM 4549 N N . VAL A 1 569 ? 9.816 13.865 -11.279 1.00 85.25 569 VAL A N 1
ATOM 4550 C CA . VAL A 1 569 ? 8.370 13.821 -11.492 1.00 85.25 569 VAL A CA 1
ATOM 4551 C C . VAL A 1 569 ? 7.685 13.952 -10.137 1.00 85.25 569 VAL A C 1
ATOM 4553 O O . VAL A 1 569 ? 7.381 12.972 -9.459 1.00 85.25 569 VAL A O 1
ATOM 4556 N N . THR A 1 570 ? 7.429 15.191 -9.726 1.00 81.81 570 THR A N 1
ATOM 4557 C CA . THR A 1 570 ? 6.870 15.438 -8.393 1.00 81.81 570 THR A CA 1
ATOM 4558 C C . THR A 1 570 ? 5.408 14.995 -8.284 1.00 81.81 570 THR A C 1
ATOM 4560 O O . THR A 1 570 ? 4.556 15.416 -9.067 1.00 81.81 570 THR A O 1
ATOM 4563 N N . GLY A 1 571 ? 5.102 14.182 -7.266 1.00 78.19 571 GLY A N 1
ATOM 4564 C CA . GLY A 1 571 ? 3.727 13.813 -6.915 1.00 78.19 571 GLY A CA 1
ATOM 4565 C C . GLY A 1 571 ? 3.111 12.724 -7.796 1.00 78.19 571 GLY A C 1
ATOM 4566 O O . GLY A 1 571 ? 1.886 12.675 -7.916 1.00 78.19 571 GLY A O 1
ATOM 4567 N N . SER A 1 572 ? 3.924 11.842 -8.386 1.00 84.50 572 SER A N 1
ATOM 4568 C CA . SER A 1 572 ? 3.447 10.796 -9.304 1.00 84.50 572 SER A CA 1
ATOM 4569 C C . SER A 1 572 ? 2.382 9.889 -8.672 1.00 84.50 572 SER A C 1
ATOM 4571 O O . SER A 1 572 ? 1.400 9.550 -9.326 1.00 84.50 572 SER A O 1
ATOM 4573 N N . VAL A 1 573 ? 2.521 9.569 -7.377 1.00 86.00 573 VAL A N 1
ATOM 4574 C CA . VAL A 1 573 ? 1.560 8.748 -6.619 1.00 86.00 573 VAL A CA 1
ATOM 4575 C C . VAL A 1 573 ? 0.205 9.448 -6.481 1.00 86.00 573 VAL A C 1
ATOM 4577 O O . VAL A 1 573 ? -0.840 8.825 -6.635 1.00 86.00 573 VAL A O 1
ATOM 4580 N N . LEU A 1 574 ? 0.195 10.755 -6.211 1.00 88.38 574 LEU A N 1
ATOM 4581 C CA . LEU A 1 574 ? -1.050 11.517 -6.077 1.00 88.38 574 LEU A CA 1
ATOM 4582 C C . LEU A 1 574 ? -1.769 11.603 -7.425 1.00 88.38 574 LEU A C 1
ATOM 4584 O O . LEU A 1 574 ? -2.969 11.340 -7.511 1.00 88.38 574 LEU A O 1
ATOM 4588 N N . LEU A 1 575 ? -1.021 11.939 -8.477 1.00 87.62 575 LEU A N 1
ATOM 4589 C CA . LEU A 1 575 ? -1.559 12.122 -9.822 1.00 87.62 575 LEU A CA 1
ATOM 4590 C C . LEU A 1 575 ? -2.078 10.809 -10.407 1.00 87.62 575 LEU A C 1
ATOM 4592 O O . LEU A 1 575 ? -3.202 10.784 -10.903 1.00 87.62 575 LEU A O 1
ATOM 4596 N N . CYS A 1 576 ? -1.340 9.702 -10.263 1.00 87.31 576 CYS A N 1
ATOM 4597 C CA . CYS A 1 576 ? -1.774 8.411 -10.800 1.00 87.31 576 CYS A CA 1
ATOM 4598 C C . CYS A 1 576 ? -3.073 7.913 -10.150 1.00 87.31 576 CYS A C 1
ATOM 4600 O O . CYS A 1 576 ? -3.889 7.277 -10.816 1.00 87.31 576 CYS A O 1
ATOM 4602 N N . ILE A 1 577 ? -3.305 8.233 -8.871 1.00 89.38 577 ILE A N 1
ATOM 4603 C CA . ILE A 1 577 ? -4.553 7.889 -8.189 1.00 89.38 577 ILE A CA 1
ATOM 4604 C C . ILE A 1 577 ? -5.691 8.787 -8.683 1.00 89.38 577 ILE A C 1
ATOM 4606 O O . ILE A 1 577 ? -6.753 8.282 -9.056 1.00 89.38 577 ILE A O 1
ATOM 4610 N N . ILE A 1 578 ? -5.478 10.106 -8.733 1.00 88.44 578 ILE A N 1
ATOM 4611 C CA . ILE A 1 578 ? -6.482 11.074 -9.208 1.00 88.44 578 ILE A CA 1
ATOM 4612 C C . ILE A 1 578 ? -6.937 10.741 -10.635 1.00 88.44 578 ILE A C 1
ATOM 4614 O O . ILE A 1 578 ? -8.134 10.797 -10.923 1.00 88.44 578 ILE A O 1
ATOM 4618 N N . GLU A 1 579 ? -5.996 10.342 -11.487 1.00 85.94 579 GLU A N 1
ATOM 4619 C CA . GLU A 1 579 ? -6.177 10.068 -12.916 1.00 85.94 579 GLU A CA 1
ATOM 4620 C C . GLU A 1 579 ? -6.332 8.573 -13.221 1.00 85.94 579 GLU A C 1
ATOM 4622 O O . GLU A 1 579 ? -6.259 8.139 -14.370 1.00 85.94 579 GLU A O 1
ATOM 4627 N N . ALA A 1 580 ? -6.590 7.757 -12.198 1.00 86.06 580 ALA A N 1
ATOM 4628 C CA . ALA A 1 580 ? -6.752 6.320 -12.372 1.00 86.06 580 ALA A CA 1
ATOM 4629 C C . ALA A 1 580 ? -7.843 5.975 -13.406 1.00 86.06 580 ALA A C 1
ATOM 4631 O O . ALA A 1 580 ? -7.665 5.051 -14.193 1.00 86.06 580 ALA A O 1
ATOM 4632 N N . ASP A 1 581 ? -8.941 6.734 -13.468 1.00 82.25 581 ASP A N 1
ATOM 4633 C CA . ASP A 1 581 ? -10.020 6.489 -14.434 1.00 82.25 581 ASP A CA 1
ATOM 4634 C C . ASP A 1 581 ? -9.577 6.712 -15.881 1.00 82.25 581 ASP A C 1
ATOM 4636 O O . ASP A 1 581 ? -9.918 5.927 -16.765 1.00 82.25 581 ASP A O 1
ATOM 4640 N N . THR A 1 582 ? -8.808 7.772 -16.142 1.00 81.81 582 THR A N 1
ATOM 4641 C CA . THR A 1 582 ? -8.302 8.084 -17.485 1.00 81.81 582 THR A CA 1
ATOM 4642 C C . THR A 1 582 ? -7.240 7.077 -17.903 1.00 81.81 582 THR A C 1
ATOM 4644 O O . THR A 1 582 ? -7.340 6.518 -18.994 1.00 81.81 582 THR A O 1
ATOM 4647 N N . LEU A 1 583 ? -6.304 6.751 -17.004 1.00 79.44 583 LEU A N 1
ATOM 4648 C CA . LEU A 1 583 ? -5.268 5.744 -17.246 1.00 79.44 583 LEU A CA 1
ATOM 4649 C C . LEU A 1 583 ? -5.866 4.358 -17.525 1.00 79.44 583 LEU A C 1
ATOM 4651 O O . LEU A 1 583 ? -5.333 3.605 -18.338 1.00 79.44 583 LEU A O 1
ATOM 4655 N N . MET A 1 584 ? -6.972 3.989 -16.875 1.00 75.06 584 MET A N 1
ATOM 4656 C CA . MET A 1 584 ? -7.606 2.681 -17.075 1.00 75.06 584 MET A CA 1
ATOM 4657 C C . MET A 1 584 ? -8.508 2.619 -18.320 1.00 75.06 584 MET A C 1
ATOM 4659 O O . MET A 1 584 ? -8.620 1.552 -18.929 1.00 75.06 584 MET A O 1
ATOM 4663 N N . LYS A 1 585 ? -9.127 3.737 -18.729 1.00 71.31 585 LYS A N 1
ATOM 4664 C CA . LYS A 1 585 ? -9.985 3.813 -19.930 1.00 71.31 585 LYS A CA 1
ATOM 4665 C C . LYS A 1 585 ? -9.232 3.527 -21.231 1.00 71.31 585 LYS A C 1
ATOM 4667 O O . LYS A 1 585 ? -9.822 2.941 -22.135 1.00 71.31 585 LYS A O 1
ATOM 4672 N N . GLU A 1 586 ? -7.950 3.886 -21.321 1.00 61.78 586 GLU A N 1
ATOM 4673 C CA . GLU A 1 586 ? -7.125 3.650 -22.519 1.00 61.78 586 GLU A CA 1
ATOM 4674 C C . GLU A 1 586 ? -6.981 2.161 -22.888 1.00 61.78 586 GLU A C 1
ATOM 4676 O O . GLU A 1 586 ? -6.743 1.840 -24.048 1.00 61.78 586 GLU A O 1
ATOM 4681 N N . GLU A 1 587 ? -7.147 1.236 -21.936 1.00 56.19 587 GLU A N 1
ATOM 4682 C CA . GLU A 1 587 ? -6.940 -0.198 -22.185 1.00 56.19 587 GLU A CA 1
ATOM 4683 C C . GLU A 1 587 ? -8.218 -0.962 -22.536 1.00 56.19 587 GLU A C 1
ATOM 4685 O O . GLU A 1 587 ? -8.161 -1.922 -23.309 1.00 56.19 587 GLU A O 1
ATOM 4690 N N . ARG A 1 588 ? -9.368 -0.607 -21.943 1.00 54.34 588 ARG A N 1
ATOM 4691 C CA . ARG A 1 588 ? -10.639 -1.331 -22.134 1.00 54.34 588 ARG A CA 1
ATOM 4692 C C . ARG A 1 588 ? -11.834 -0.404 -21.928 1.00 54.34 588 ARG A C 1
ATOM 4694 O O . ARG A 1 588 ? -12.032 0.113 -20.833 1.00 54.34 588 ARG A O 1
ATOM 4701 N N . ALA A 1 589 ? -12.715 -0.326 -22.925 1.00 46.97 589 ALA A N 1
ATOM 4702 C CA . ALA A 1 589 ? -13.936 0.492 -22.896 1.00 46.97 589 ALA A CA 1
ATOM 4703 C C . ALA A 1 589 ? -14.916 0.180 -21.733 1.00 46.97 589 ALA A C 1
ATOM 4705 O O . ALA A 1 589 ? -15.808 0.978 -21.475 1.00 46.97 589 ALA A O 1
ATOM 4706 N N . ASN A 1 590 ? -14.741 -0.940 -21.012 1.00 49.47 590 ASN A N 1
ATOM 4707 C CA . ASN A 1 590 ? -15.671 -1.436 -19.984 1.00 49.47 590 ASN A CA 1
ATOM 4708 C C . ASN A 1 590 ? -15.041 -1.656 -18.590 1.00 49.47 590 ASN A C 1
ATOM 4710 O O . ASN A 1 590 ? -15.607 -2.388 -17.776 1.00 49.47 590 ASN A O 1
ATOM 4714 N N . PHE A 1 591 ? -13.865 -1.094 -18.285 1.00 50.97 591 PHE A N 1
ATOM 4715 C CA . PHE A 1 591 ? -13.287 -1.245 -16.942 1.00 50.97 591 PHE A CA 1
ATOM 4716 C C . PHE A 1 591 ? -14.015 -0.345 -15.928 1.00 50.97 591 PHE A C 1
ATOM 4718 O O . PHE A 1 591 ? -13.984 0.876 -16.054 1.00 50.97 591 PHE A O 1
ATOM 4725 N N . LYS A 1 592 ? -14.645 -0.942 -14.906 1.00 61.00 592 LYS A N 1
ATOM 4726 C CA . LYS A 1 592 ? -15.184 -0.216 -13.747 1.00 61.00 592 LYS A CA 1
ATOM 4727 C C . LYS A 1 592 ? -14.198 -0.325 -12.588 1.00 61.00 592 LYS A C 1
ATOM 4729 O O . LYS A 1 592 ? -13.797 -1.431 -12.224 1.00 61.00 592 LYS A O 1
ATOM 4734 N N . GLN A 1 593 ? -13.795 0.817 -12.037 1.00 68.31 593 GLN A N 1
ATOM 4735 C CA . GLN A 1 593 ? -12.900 0.873 -10.889 1.00 68.31 593 GLN A CA 1
ATOM 4736 C C . GLN A 1 593 ? -13.547 0.188 -9.669 1.00 68.31 593 GLN A C 1
ATOM 4738 O O . GLN A 1 593 ? -14.767 0.183 -9.507 1.00 68.31 593 GLN A O 1
ATOM 4743 N N . GLY A 1 594 ? -12.728 -0.453 -8.832 1.00 76.94 594 GLY A N 1
ATOM 4744 C CA . GLY A 1 594 ? -13.201 -1.017 -7.570 1.00 76.94 594 GLY A CA 1
ATOM 4745 C C . GLY A 1 594 ? -13.613 0.092 -6.601 1.00 76.94 594 GLY A C 1
ATOM 4746 O O . GLY A 1 594 ? -12.937 1.114 -6.511 1.00 76.94 594 GLY A O 1
ATOM 4747 N N . ILE A 1 595 ? -14.682 -0.135 -5.840 1.00 82.50 595 ILE A N 1
ATOM 4748 C CA . ILE A 1 595 ? -15.273 0.848 -4.912 1.00 82.50 595 ILE A CA 1
ATOM 4749 C C . ILE A 1 595 ? -14.254 1.301 -3.845 1.00 82.50 595 ILE A C 1
ATOM 4751 O O . ILE A 1 595 ? -14.235 2.460 -3.439 1.00 82.50 595 ILE A O 1
ATOM 4755 N N . GLU A 1 596 ? -13.346 0.410 -3.436 1.00 82.88 596 GLU A N 1
ATOM 4756 C CA . GLU A 1 596 ? -12.236 0.735 -2.529 1.00 82.88 596 GLU A CA 1
ATOM 4757 C C . GLU A 1 596 ? -11.258 1.753 -3.130 1.00 82.88 596 GLU A C 1
ATOM 4759 O O . GLU A 1 596 ? -10.837 2.695 -2.459 1.00 82.88 596 GLU A O 1
ATOM 4764 N N . MET A 1 597 ? -10.923 1.596 -4.412 1.00 86.50 597 MET A N 1
ATOM 4765 C CA . MET A 1 597 ? -10.030 2.517 -5.109 1.00 86.50 597 MET A CA 1
ATOM 4766 C C . MET A 1 597 ? -10.720 3.867 -5.345 1.00 86.50 597 MET A C 1
ATOM 4768 O O . MET A 1 597 ? -10.088 4.910 -5.188 1.00 86.50 597 MET A O 1
ATOM 4772 N N . GLU A 1 598 ? -12.030 3.870 -5.615 1.00 86.88 598 GLU A N 1
ATOM 4773 C CA . GLU A 1 598 ? -12.826 5.102 -5.668 1.00 86.88 598 GLU A CA 1
ATOM 4774 C C . GLU A 1 598 ? -12.833 5.843 -4.315 1.00 86.88 598 GLU A C 1
ATOM 4776 O O . GLU A 1 598 ? -12.917 7.073 -4.284 1.00 86.88 598 GLU A O 1
ATOM 4781 N N . ALA A 1 599 ? -12.802 5.136 -3.178 1.00 88.81 599 ALA A N 1
ATOM 4782 C CA . ALA A 1 599 ? -12.754 5.751 -1.845 1.00 88.81 599 ALA A CA 1
ATOM 4783 C C . ALA A 1 599 ? -11.423 6.478 -1.601 1.00 88.81 599 ALA A C 1
ATOM 4785 O O . ALA A 1 599 ? -11.425 7.658 -1.244 1.00 88.81 599 ALA A O 1
ATOM 4786 N N . ILE A 1 600 ? -10.292 5.823 -1.888 1.00 90.88 600 ILE A N 1
ATOM 4787 C CA . ILE A 1 600 ? -8.967 6.462 -1.805 1.00 90.88 600 ILE A CA 1
ATOM 4788 C C . ILE A 1 600 ? -8.863 7.623 -2.794 1.00 90.88 600 ILE A C 1
ATOM 4790 O O . ILE A 1 600 ? -8.388 8.702 -2.442 1.00 90.88 600 ILE A O 1
ATOM 4794 N N . GLN A 1 601 ? -9.350 7.440 -4.021 1.00 91.25 601 GLN A N 1
ATOM 4795 C CA . GLN A 1 601 ? -9.345 8.498 -5.023 1.00 91.25 601 GLN A CA 1
ATOM 4796 C C . GLN A 1 601 ? -10.157 9.722 -4.567 1.00 91.25 601 GLN A C 1
ATOM 4798 O O . GLN A 1 601 ? -9.700 10.851 -4.744 1.00 91.25 601 GLN A O 1
ATOM 4803 N N . SER A 1 602 ? -11.326 9.519 -3.947 1.00 90.69 602 SER A N 1
ATOM 4804 C CA . SER A 1 602 ? -12.145 10.597 -3.368 1.00 90.69 602 SER A CA 1
ATOM 4805 C C . SER A 1 602 ? -11.391 11.360 -2.280 1.00 90.69 602 SER A C 1
ATOM 4807 O O . SER A 1 602 ? -11.317 12.591 -2.333 1.00 90.69 602 SER A O 1
ATOM 4809 N N . LEU A 1 603 ? -10.765 10.638 -1.343 1.00 92.38 603 LEU A N 1
ATOM 4810 C CA . LEU A 1 603 ? -9.955 11.234 -0.282 1.00 92.38 603 LEU A CA 1
ATOM 4811 C C . LEU A 1 603 ? -8.842 12.115 -0.860 1.00 92.38 603 LEU A C 1
ATOM 4813 O O . LEU A 1 603 ? -8.709 13.281 -0.490 1.00 92.38 603 LEU A O 1
ATOM 4817 N N . ILE A 1 604 ? -8.061 11.574 -1.796 1.00 92.00 604 ILE A N 1
ATOM 4818 C CA . ILE A 1 604 ? -6.909 12.276 -2.368 1.00 92.00 604 ILE A CA 1
ATOM 4819 C C . ILE A 1 604 ? -7.358 13.492 -3.182 1.00 92.00 604 ILE A C 1
ATOM 4821 O O . ILE A 1 604 ? -6.772 14.566 -3.037 1.00 92.00 604 ILE A O 1
ATOM 4825 N N . LYS A 1 605 ? -8.440 13.377 -3.967 1.00 90.56 605 LYS A N 1
ATOM 4826 C CA . LYS A 1 605 ? -9.042 14.516 -4.682 1.00 90.56 605 LYS A CA 1
ATOM 4827 C C . LYS A 1 605 ? -9.445 15.635 -3.712 1.00 90.56 605 LYS A C 1
ATOM 4829 O O . LYS A 1 605 ? -9.151 16.799 -3.987 1.00 90.56 605 LYS A O 1
ATOM 4834 N N . LYS A 1 606 ? -10.050 15.306 -2.562 1.00 89.81 606 LYS A N 1
ATOM 4835 C CA . LYS A 1 606 ? -10.398 16.287 -1.515 1.00 89.81 606 LYS A CA 1
ATOM 4836 C C . LYS A 1 606 ? -9.157 16.950 -0.917 1.00 89.81 606 LYS A C 1
ATOM 4838 O O . LYS A 1 606 ? -9.106 18.176 -0.845 1.00 89.81 606 LYS A O 1
ATOM 4843 N N . VAL A 1 607 ? -8.139 16.175 -0.536 1.00 89.81 607 VAL A N 1
ATOM 4844 C CA . VAL A 1 607 ? -6.894 16.725 0.034 1.00 89.81 607 VAL A CA 1
ATOM 4845 C C . VAL A 1 607 ? -6.222 17.681 -0.955 1.00 89.81 607 VAL A C 1
ATOM 4847 O O . VAL A 1 607 ? -5.935 18.824 -0.604 1.00 89.81 607 VAL A O 1
ATOM 4850 N N . VAL A 1 608 ? -6.057 17.266 -2.214 1.00 88.50 608 VAL A N 1
ATOM 4851 C CA . VAL A 1 608 ? -5.423 18.087 -3.259 1.00 88.50 608 VAL A CA 1
ATOM 4852 C C . VAL A 1 608 ? -6.237 19.349 -3.558 1.00 88.50 608 VAL A C 1
ATOM 4854 O O . VAL A 1 608 ? -5.664 20.427 -3.716 1.00 88.50 608 VAL A O 1
ATOM 4857 N N . TYR A 1 609 ? -7.570 19.265 -3.558 1.00 89.19 609 TYR A N 1
ATOM 4858 C CA . TYR A 1 609 ? -8.440 20.438 -3.678 1.00 89.19 609 TYR A CA 1
ATOM 4859 C C . TYR A 1 609 ? -8.187 21.469 -2.566 1.00 89.19 609 TYR A C 1
ATOM 4861 O O . TYR A 1 609 ? -8.078 22.669 -2.833 1.00 89.19 609 TYR A O 1
ATOM 4869 N N . HIS A 1 610 ? -8.028 21.016 -1.322 1.00 86.69 610 HIS A N 1
ATOM 4870 C CA . HIS A 1 610 ? -7.709 21.898 -0.201 1.00 86.69 610 HIS A CA 1
ATOM 4871 C C . HIS A 1 610 ? -6.272 22.438 -0.236 1.00 86.69 610 HIS A C 1
ATOM 4873 O O . HIS A 1 610 ? -6.048 23.582 0.172 1.00 86.69 610 HIS A O 1
ATOM 4879 N N . CYS A 1 611 ? -5.315 21.688 -0.794 1.00 86.88 611 CYS A N 1
ATOM 4880 C CA . CYS A 1 611 ? -3.977 22.207 -1.096 1.00 86.88 611 CYS A CA 1
ATOM 4881 C C . CYS A 1 611 ? -4.046 23.377 -2.090 1.00 86.88 611 CYS A C 1
ATOM 4883 O O . CYS A 1 611 ? -3.415 24.409 -1.866 1.00 86.88 611 CYS A O 1
ATOM 4885 N N . ILE A 1 612 ? -4.864 23.265 -3.146 1.00 85.56 612 ILE A N 1
ATOM 4886 C CA . ILE A 1 612 ? -5.078 24.347 -4.126 1.00 85.56 612 ILE A CA 1
ATOM 4887 C C . ILE A 1 612 ? -5.724 25.569 -3.456 1.00 85.56 612 ILE A C 1
ATOM 4889 O O . ILE A 1 612 ? -5.309 26.702 -3.702 1.00 85.56 612 ILE A O 1
ATOM 4893 N N . LYS A 1 613 ? -6.686 25.347 -2.552 1.00 85.75 613 LYS A N 1
ATOM 4894 C CA . LYS A 1 613 ? -7.304 26.404 -1.732 1.00 85.75 613 LYS A CA 1
ATOM 4895 C C . LYS A 1 613 ? -6.388 26.991 -0.650 1.00 85.75 613 LYS A C 1
ATOM 4897 O O . LYS A 1 613 ? -6.807 27.926 0.028 1.00 85.75 613 LYS A O 1
ATOM 4902 N N . LYS A 1 614 ? -5.164 26.475 -0.482 1.00 83.00 614 LYS A N 1
ATOM 4903 C CA . LYS A 1 614 ? -4.200 26.891 0.553 1.00 83.00 614 LYS A CA 1
ATOM 4904 C C . LYS A 1 614 ? -4.771 26.817 1.977 1.00 83.00 614 LYS A C 1
ATOM 4906 O O . LYS A 1 614 ? -4.472 27.668 2.812 1.00 83.00 614 LYS A O 1
ATOM 4911 N N . THR A 1 615 ? -5.605 25.813 2.258 1.00 82.62 615 THR A N 1
ATOM 4912 C CA . THR A 1 615 ? -6.083 25.542 3.624 1.00 82.62 615 THR A CA 1
ATOM 4913 C C . THR A 1 615 ? -4.906 25.108 4.512 1.00 82.62 615 THR A C 1
ATOM 4915 O O . THR A 1 615 ? -4.028 24.373 4.051 1.00 82.62 615 THR A O 1
ATOM 4918 N N . SER A 1 616 ? -4.873 25.556 5.773 1.00 78.69 616 SER A N 1
ATOM 4919 C CA . SER A 1 616 ? -3.873 25.126 6.761 1.00 78.69 616 SER A CA 1
ATOM 4920 C C . SER A 1 616 ? -3.869 23.595 6.895 1.00 78.69 616 SER A C 1
ATOM 4922 O O . SER A 1 616 ? -4.913 22.952 6.826 1.00 78.69 616 SER A O 1
ATOM 4924 N N . GLY A 1 617 ? -2.685 22.987 7.008 1.00 79.44 617 GLY A N 1
ATOM 4925 C CA . GLY A 1 617 ? -2.522 21.548 7.282 1.00 79.44 617 GLY A CA 1
ATOM 4926 C C . GLY A 1 617 ? -2.668 20.607 6.080 1.00 79.44 617 GLY A C 1
ATOM 4927 O O . GLY A 1 617 ? -2.037 19.550 6.066 1.00 79.44 617 GLY A O 1
ATOM 4928 N N . ALA A 1 618 ? -3.404 20.998 5.033 1.00 85.75 618 ALA A N 1
ATOM 4929 C CA . ALA A 1 618 ? -3.656 20.148 3.862 1.00 85.75 618 ALA A CA 1
ATOM 4930 C C . ALA A 1 618 ? -2.364 19.705 3.145 1.00 85.75 618 ALA A C 1
ATOM 4932 O O . ALA A 1 618 ? -2.227 18.543 2.768 1.00 85.75 618 ALA A O 1
ATOM 4933 N N . GLN A 1 619 ? -1.392 20.613 2.994 1.00 86.25 619 GLN A N 1
ATOM 4934 C CA . GLN A 1 619 ? -0.110 20.313 2.344 1.00 86.25 619 GLN A CA 1
ATOM 4935 C C . GLN A 1 619 ? 0.712 19.270 3.112 1.00 86.25 619 GLN A C 1
ATOM 4937 O O . GLN A 1 619 ? 1.336 18.412 2.494 1.00 86.25 619 GLN A O 1
ATOM 4942 N N . GLU A 1 620 ? 0.710 19.332 4.444 1.00 83.62 620 GLU A N 1
ATOM 4943 C CA . GLU A 1 620 ? 1.467 18.388 5.271 1.00 83.62 620 GLU A CA 1
ATOM 4944 C C . GLU A 1 620 ? 0.868 16.982 5.163 1.00 83.62 620 GLU A C 1
ATOM 4946 O O . GLU A 1 620 ? 1.591 16.004 5.005 1.00 83.62 620 GLU A O 1
ATOM 4951 N N . ILE A 1 621 ? -0.465 16.890 5.145 1.00 87.19 621 ILE A N 1
ATOM 4952 C CA . ILE A 1 621 ? -1.171 15.625 4.928 1.00 87.19 621 ILE A CA 1
ATOM 4953 C C . ILE A 1 621 ? -0.866 15.079 3.533 1.00 87.19 621 ILE A C 1
ATOM 4955 O O . ILE A 1 621 ? -0.551 13.900 3.409 1.00 87.19 621 ILE A O 1
ATOM 4959 N N . ALA A 1 622 ? -0.896 15.925 2.497 1.00 87.75 622 ALA A N 1
ATOM 4960 C CA . ALA A 1 622 ? -0.581 15.520 1.129 1.00 87.75 622 ALA A CA 1
ATOM 4961 C C . ALA A 1 622 ? 0.841 14.951 0.986 1.00 87.75 622 ALA A C 1
ATOM 4963 O O . ALA A 1 622 ? 1.029 13.951 0.292 1.00 87.75 622 ALA A O 1
ATOM 4964 N N . ASN A 1 623 ? 1.823 15.543 1.673 1.00 85.81 623 ASN A N 1
ATOM 4965 C CA . ASN A 1 623 ? 3.212 15.078 1.657 1.00 85.81 623 ASN A CA 1
ATOM 4966 C C . ASN A 1 623 ? 3.376 13.677 2.277 1.00 85.81 623 ASN A C 1
ATOM 4968 O O . ASN A 1 623 ? 4.262 12.933 1.863 1.00 85.81 623 ASN A O 1
ATOM 4972 N N . ASN A 1 624 ? 2.507 13.295 3.219 1.00 86.12 624 ASN A N 1
ATOM 4973 C CA . ASN A 1 624 ? 2.555 11.989 3.884 1.00 86.12 624 ASN A CA 1
ATOM 4974 C C . ASN A 1 624 ? 1.837 10.875 3.099 1.00 86.12 624 ASN A C 1
ATOM 4976 O O . ASN A 1 624 ? 2.024 9.697 3.403 1.00 86.12 624 ASN A O 1
ATOM 4980 N N . ILE A 1 625 ? 1.035 11.208 2.078 1.00 87.88 625 ILE A N 1
ATOM 4981 C CA . ILE A 1 625 ? 0.254 10.227 1.300 1.00 87.88 625 ILE A CA 1
ATOM 4982 C C . ILE A 1 625 ? 1.135 9.190 0.584 1.00 87.88 625 ILE A C 1
ATOM 4984 O O . ILE A 1 625 ? 0.822 8.004 0.700 1.00 87.88 625 ILE A O 1
ATOM 4988 N N . PRO A 1 626 ? 2.232 9.556 -0.113 1.00 84.50 626 PRO A N 1
ATOM 4989 C CA . PRO A 1 626 ? 3.100 8.568 -0.753 1.00 84.50 626 PRO A CA 1
ATOM 4990 C C . PRO A 1 626 ? 3.683 7.556 0.238 1.00 84.50 626 PRO A C 1
ATOM 4992 O O . PRO A 1 626 ? 3.717 6.364 -0.055 1.00 84.50 626 PRO A O 1
ATOM 4995 N N . TYR A 1 627 ? 4.094 8.019 1.424 1.00 83.62 627 TYR A N 1
ATOM 4996 C CA . TYR A 1 627 ? 4.595 7.147 2.486 1.00 83.62 627 TYR A CA 1
ATOM 4997 C C . TYR A 1 627 ? 3.486 6.247 3.044 1.00 83.62 627 TYR A C 1
ATOM 4999 O O . TYR A 1 627 ? 3.682 5.046 3.184 1.00 83.62 627 TYR A O 1
ATOM 5007 N N . TRP A 1 628 ? 2.298 6.800 3.294 1.00 85.81 628 TRP A N 1
ATOM 5008 C CA . TRP A 1 628 ? 1.141 6.061 3.805 1.00 85.81 628 TRP A CA 1
ATOM 5009 C C . TRP A 1 628 ? 0.649 4.955 2.867 1.00 85.81 628 TRP A C 1
ATOM 5011 O O . TRP A 1 628 ? 0.377 3.848 3.315 1.00 85.81 628 TRP A O 1
ATOM 5021 N N . VAL A 1 629 ? 0.575 5.216 1.560 1.00 82.75 629 VAL A N 1
ATOM 5022 C CA . VAL A 1 629 ? 0.164 4.193 0.583 1.00 82.75 629 VAL A CA 1
ATOM 5023 C C . VAL A 1 629 ? 1.189 3.058 0.494 1.00 82.75 629 VAL A C 1
ATOM 5025 O O . VAL A 1 629 ? 0.821 1.912 0.236 1.00 82.75 629 VAL A O 1
ATOM 5028 N N . ARG A 1 630 ? 2.472 3.372 0.707 1.00 76.06 630 ARG A N 1
ATOM 5029 C CA . ARG A 1 630 ? 3.576 2.405 0.667 1.00 76.06 630 ARG A CA 1
ATOM 5030 C C . ARG A 1 630 ? 3.805 1.697 2.004 1.00 76.06 630 ARG A C 1
ATOM 5032 O O . ARG A 1 630 ? 4.480 0.672 2.025 1.00 76.06 630 ARG A O 1
ATOM 5039 N N . SER A 1 631 ? 3.265 2.200 3.115 1.00 69.06 631 SER A N 1
ATOM 5040 C CA . SER A 1 631 ? 3.494 1.609 4.431 1.00 69.06 631 SER A CA 1
ATOM 5041 C C . SER A 1 631 ? 2.635 0.353 4.630 1.00 69.06 631 SER A C 1
ATOM 5043 O O . SER A 1 631 ? 1.420 0.397 4.811 1.00 69.06 631 SER A O 1
ATOM 5045 N N . ILE A 1 632 ? 3.285 -0.815 4.629 1.00 59.03 632 ILE A N 1
ATOM 5046 C CA . ILE A 1 632 ? 2.633 -2.124 4.839 1.00 59.03 632 ILE A CA 1
ATOM 5047 C C . ILE A 1 632 ? 2.592 -2.485 6.339 1.00 59.03 632 ILE A C 1
ATOM 5049 O O . ILE A 1 632 ? 2.847 -3.626 6.762 1.00 59.03 632 ILE A O 1
ATOM 5053 N N . GLU A 1 633 ? 2.282 -1.504 7.188 1.00 64.38 633 GLU A N 1
ATOM 5054 C CA . GLU A 1 633 ? 2.018 -1.783 8.598 1.00 64.38 633 GLU A CA 1
ATOM 5055 C C . GLU A 1 633 ? 0.752 -2.640 8.718 1.00 64.38 633 GLU A C 1
ATOM 5057 O O . GLU A 1 633 ? -0.246 -2.397 8.042 1.00 64.38 633 GLU A O 1
ATOM 5062 N N . LYS A 1 634 ? 0.754 -3.635 9.621 1.00 59.78 634 LYS A N 1
ATOM 5063 C CA . LYS A 1 634 ? -0.456 -4.438 9.916 1.00 59.78 634 LYS A CA 1
ATOM 5064 C C . LYS A 1 634 ? -1.640 -3.558 10.347 1.00 59.78 634 LYS A C 1
ATOM 5066 O O . LYS A 1 634 ? -2.783 -3.959 10.205 1.00 59.78 634 LYS A O 1
ATOM 5071 N N . THR A 1 635 ? -1.352 -2.371 10.874 1.00 64.19 635 THR A N 1
ATOM 5072 C CA . THR A 1 635 ? -2.335 -1.406 11.362 1.00 64.19 635 THR A CA 1
ATOM 5073 C C . THR A 1 635 ? -2.795 -0.397 10.312 1.00 64.19 635 THR A C 1
ATOM 5075 O O . THR A 1 635 ? -3.647 0.410 10.654 1.00 64.19 635 THR A O 1
ATOM 5078 N N . SER A 1 636 ? -2.272 -0.417 9.079 1.00 79.69 636 SER A N 1
ATOM 5079 C CA . SER A 1 636 ? -2.717 0.488 8.006 1.00 79.69 636 SER A CA 1
ATOM 5080 C C . SER A 1 636 ? -4.120 0.119 7.521 1.00 79.69 636 SER A C 1
ATOM 5082 O O . SER A 1 636 ? -4.488 -1.055 7.489 1.00 79.69 636 SER A O 1
ATOM 5084 N N . SER A 1 637 ? -4.899 1.119 7.121 1.00 81.94 637 SER A N 1
ATOM 5085 C CA . SER A 1 637 ? -6.215 0.955 6.487 1.00 81.94 637 SER A CA 1
ATOM 5086 C C . SER A 1 637 ? -6.119 0.543 5.010 1.00 81.94 637 SER A C 1
ATOM 5088 O O . SER A 1 637 ? -7.090 0.036 4.432 1.00 81.94 637 SER A O 1
ATOM 5090 N N . VAL A 1 638 ? -4.964 0.775 4.376 1.00 82.62 638 VAL A N 1
ATOM 5091 C CA . VAL A 1 638 ? -4.712 0.438 2.972 1.00 82.62 638 VAL A CA 1
ATOM 5092 C C . VAL A 1 638 ? -4.365 -1.044 2.871 1.00 82.62 638 VAL A C 1
ATOM 5094 O O . VAL A 1 638 ? -3.408 -1.524 3.469 1.00 82.62 638 VAL A O 1
ATOM 5097 N N . THR A 1 639 ? -5.152 -1.781 2.093 1.00 78.56 639 THR A N 1
ATOM 5098 C CA . THR A 1 639 ? -4.910 -3.207 1.838 1.00 78.56 639 THR A CA 1
ATOM 5099 C C . THR A 1 639 ? -3.755 -3.412 0.858 1.00 78.56 639 THR A C 1
ATOM 5101 O O . THR A 1 639 ? -3.586 -2.610 -0.064 1.00 78.56 639 THR A O 1
ATOM 5104 N N . GLU A 1 640 ? -3.061 -4.546 0.954 1.00 74.94 640 GLU A N 1
ATOM 5105 C CA . GLU A 1 640 ? -1.983 -4.947 0.031 1.00 74.94 640 GLU A CA 1
ATOM 5106 C C . GLU A 1 640 ? -2.427 -4.965 -1.447 1.00 74.94 640 GLU A C 1
ATOM 5108 O O . GLU A 1 640 ? -1.694 -4.535 -2.342 1.00 74.94 640 GLU A O 1
ATOM 5113 N N . PHE A 1 641 ? -3.667 -5.385 -1.715 1.00 76.25 641 PHE A N 1
ATOM 5114 C CA . PHE A 1 641 ? -4.242 -5.377 -3.063 1.00 76.25 641 PHE A CA 1
ATOM 5115 C C . PHE A 1 641 ? -4.336 -3.962 -3.655 1.00 76.25 641 PHE A C 1
ATOM 5117 O O . PHE A 1 641 ? -3.989 -3.733 -4.812 1.00 76.25 641 PHE A O 1
ATOM 5124 N N . ILE A 1 642 ? -4.772 -2.987 -2.858 1.00 81.62 642 ILE A N 1
ATOM 5125 C CA . ILE A 1 642 ? -4.876 -1.597 -3.306 1.00 81.62 642 ILE A CA 1
ATOM 5126 C C . ILE A 1 642 ? -3.494 -0.954 -3.439 1.00 81.62 642 ILE A C 1
ATOM 5128 O O . ILE A 1 642 ? -3.243 -0.290 -4.442 1.00 81.62 642 ILE A O 1
ATOM 5132 N N . ALA A 1 643 ? -2.580 -1.198 -2.497 1.00 81.19 643 ALA A N 1
ATOM 5133 C CA . ALA A 1 643 ? -1.207 -0.702 -2.588 1.00 81.19 643 ALA A CA 1
ATOM 5134 C C . ALA A 1 643 ? -0.511 -1.209 -3.866 1.00 81.19 643 ALA A C 1
ATOM 5136 O O . ALA A 1 643 ? -0.002 -0.411 -4.651 1.00 81.19 643 ALA A O 1
ATOM 5137 N N . SER A 1 644 ? -0.590 -2.515 -4.149 1.00 76.38 644 SER A N 1
ATOM 5138 C CA . SER A 1 644 ? -0.042 -3.094 -5.386 1.00 76.38 644 SER A CA 1
ATOM 5139 C C . SER A 1 644 ? -0.708 -2.531 -6.645 1.00 76.38 644 SER A C 1
ATOM 5141 O O . SER A 1 644 ? -0.031 -2.258 -7.640 1.00 76.38 644 SER A O 1
ATOM 5143 N N . ARG A 1 645 ? -2.023 -2.276 -6.610 1.00 80.62 645 ARG A N 1
ATOM 5144 C CA . ARG A 1 645 ? -2.736 -1.634 -7.721 1.00 80.62 645 ARG A CA 1
ATOM 5145 C C . ARG A 1 645 ? -2.268 -0.201 -7.965 1.00 80.62 645 ARG A C 1
ATOM 5147 O O . ARG A 1 645 ? -2.124 0.185 -9.124 1.00 80.62 645 ARG A O 1
ATOM 5154 N N . ILE A 1 646 ? -2.028 0.571 -6.906 1.00 84.25 646 ILE A N 1
ATOM 5155 C CA . ILE A 1 646 ? -1.504 1.937 -7.007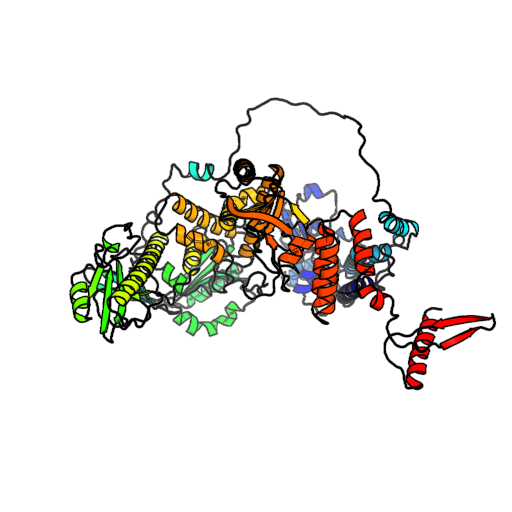 1.00 84.25 646 ILE A CA 1
ATOM 5156 C C . ILE A 1 646 ? -0.090 1.921 -7.586 1.00 84.25 646 ILE A C 1
ATOM 5158 O O . ILE A 1 646 ? 0.188 2.713 -8.483 1.00 84.25 646 ILE A O 1
ATOM 5162 N N . SER A 1 647 ? 0.771 0.991 -7.167 1.00 80.81 647 SER A N 1
ATOM 5163 C CA . SER A 1 647 ? 2.111 0.849 -7.751 1.00 80.81 647 SER A CA 1
ATOM 5164 C C . SER A 1 647 ? 2.056 0.579 -9.257 1.00 80.81 647 SER A C 1
ATOM 5166 O O . SER A 1 647 ? 2.754 1.233 -10.027 1.00 80.81 647 SER A O 1
ATOM 5168 N N . LEU A 1 648 ? 1.165 -0.312 -9.711 1.00 80.25 648 LEU A N 1
ATOM 5169 C CA . LEU A 1 648 ? 0.964 -0.562 -11.145 1.00 80.25 648 LEU A CA 1
ATOM 5170 C C . LEU A 1 648 ? 0.472 0.685 -11.896 1.00 80.25 648 LEU A C 1
ATOM 5172 O O . LEU A 1 648 ? 0.924 0.960 -13.008 1.00 80.25 648 LEU A O 1
ATOM 5176 N N . LEU A 1 649 ? -0.432 1.460 -11.291 1.00 84.12 649 LEU A N 1
ATOM 5177 C CA . LEU A 1 649 ? -0.896 2.728 -11.859 1.00 84.12 649 LEU A CA 1
ATOM 5178 C C . LEU A 1 649 ? 0.220 3.774 -11.914 1.00 84.12 649 LEU A C 1
ATOM 5180 O O . LEU A 1 649 ? 0.305 4.509 -12.893 1.00 84.12 649 LEU A O 1
ATOM 5184 N N . GLN A 1 650 ? 1.090 3.823 -10.904 1.00 84.88 650 GLN A N 1
ATOM 5185 C CA . GLN A 1 650 ? 2.249 4.710 -10.875 1.00 84.88 650 GLN A CA 1
ATOM 5186 C C . GLN A 1 650 ? 3.233 4.357 -12.000 1.00 84.88 650 GLN A C 1
ATOM 5188 O O . GLN A 1 650 ? 3.615 5.242 -12.763 1.00 84.88 650 GLN A O 1
ATOM 5193 N N . ILE A 1 651 ? 3.569 3.070 -12.170 1.00 79.12 651 ILE A N 1
ATOM 5194 C CA . ILE A 1 651 ? 4.414 2.580 -13.275 1.00 79.12 651 ILE A CA 1
ATOM 5195 C C . ILE A 1 651 ? 3.828 3.009 -14.620 1.00 79.12 651 ILE A C 1
ATOM 5197 O O . ILE A 1 651 ? 4.542 3.524 -15.483 1.00 79.12 651 ILE A O 1
ATOM 5201 N N . LYS A 1 652 ? 2.516 2.827 -14.796 1.00 82.69 652 LYS A N 1
ATOM 5202 C CA . LYS A 1 652 ? 1.828 3.206 -16.029 1.00 82.69 652 LYS A CA 1
ATOM 5203 C C . LYS A 1 652 ? 1.859 4.715 -16.265 1.00 82.69 652 LYS A C 1
ATOM 5205 O O . LYS A 1 652 ? 2.149 5.144 -17.378 1.00 82.69 652 LYS A O 1
ATOM 5210 N N . PHE A 1 653 ? 1.601 5.508 -15.228 1.00 86.00 653 PHE A N 1
ATOM 5211 C CA . PHE A 1 653 ? 1.665 6.965 -15.292 1.00 86.00 653 PHE A CA 1
ATOM 5212 C C . PHE A 1 653 ? 3.060 7.439 -15.721 1.00 86.00 653 PHE A C 1
ATOM 5214 O O . PHE A 1 653 ? 3.179 8.182 -16.694 1.00 86.00 653 PHE A O 1
ATOM 5221 N N . ILE A 1 654 ? 4.117 6.937 -15.073 1.00 85.50 654 ILE A N 1
ATOM 5222 C CA . ILE A 1 654 ? 5.513 7.272 -15.399 1.00 85.50 654 ILE A CA 1
ATOM 5223 C C . ILE A 1 654 ? 5.866 6.823 -16.822 1.00 85.50 654 ILE A C 1
ATOM 5225 O O . ILE A 1 654 ? 6.408 7.609 -17.592 1.00 85.50 654 ILE A O 1
ATOM 5229 N N . SER A 1 655 ? 5.492 5.603 -17.220 1.00 83.44 655 SER A N 1
ATOM 5230 C CA . SER A 1 655 ? 5.704 5.099 -18.590 1.00 83.44 655 SER A CA 1
ATOM 5231 C C . SER A 1 655 ? 5.026 5.985 -19.637 1.00 83.44 655 SER A C 1
ATOM 5233 O O . SER A 1 655 ? 5.552 6.216 -20.728 1.00 83.44 655 SER A O 1
ATOM 5235 N N . GLY A 1 656 ? 3.856 6.510 -19.286 1.00 84.25 656 GLY A N 1
ATOM 5236 C CA . GLY A 1 656 ? 3.123 7.487 -20.063 1.00 84.25 656 GLY A CA 1
ATOM 5237 C C . GLY A 1 656 ? 3.851 8.827 -20.198 1.00 84.25 656 GLY A C 1
ATOM 5238 O O . GLY A 1 656 ? 3.966 9.343 -21.307 1.00 84.25 656 GLY A O 1
ATOM 5239 N N . VAL A 1 657 ? 4.396 9.359 -19.098 1.00 86.75 657 VAL A N 1
ATOM 5240 C CA . VAL A 1 657 ? 5.227 10.580 -19.096 1.00 86.75 657 VAL A CA 1
ATOM 5241 C C . VAL A 1 657 ? 6.487 10.385 -19.942 1.00 86.75 657 VAL A C 1
ATOM 5243 O O . VAL A 1 657 ? 6.772 11.207 -20.808 1.00 86.75 657 VAL A O 1
ATOM 5246 N N . VAL A 1 658 ? 7.194 9.266 -19.768 1.00 88.06 658 VAL A N 1
ATOM 5247 C CA . VAL A 1 658 ? 8.379 8.897 -20.562 1.00 88.06 658 VAL A CA 1
ATOM 5248 C C . VAL A 1 658 ? 8.038 8.802 -22.050 1.00 88.06 658 VAL A C 1
ATOM 5250 O O . VAL A 1 658 ? 8.762 9.324 -22.893 1.00 88.06 658 VAL A O 1
ATOM 5253 N N . SER A 1 659 ? 6.902 8.188 -22.388 1.00 85.12 659 SER A N 1
ATOM 5254 C CA . SER A 1 659 ? 6.416 8.129 -23.770 1.00 85.12 659 SER A CA 1
ATOM 5255 C C . SER A 1 659 ? 6.078 9.514 -24.324 1.00 85.12 659 SER A C 1
ATOM 5257 O O . SER A 1 659 ? 6.331 9.764 -25.498 1.00 85.12 659 SER A O 1
ATOM 5259 N N . GLY A 1 660 ? 5.521 10.409 -23.503 1.00 85.94 660 GLY A N 1
ATOM 5260 C CA . GLY A 1 660 ? 5.278 11.807 -23.861 1.00 85.94 660 GLY A CA 1
ATOM 5261 C C . GLY A 1 660 ? 6.576 12.546 -24.180 1.00 85.94 660 GLY A C 1
ATOM 5262 O O . GLY A 1 660 ? 6.702 13.096 -25.267 1.00 85.94 660 GLY A O 1
ATOM 5263 N N . ILE A 1 661 ? 7.571 12.456 -23.291 1.00 87.75 661 ILE A N 1
ATOM 5264 C CA . ILE A 1 661 ? 8.900 13.064 -23.476 1.00 87.75 661 ILE A CA 1
ATOM 5265 C C . ILE A 1 661 ? 9.561 12.557 -24.766 1.00 87.75 661 ILE A C 1
ATOM 5267 O O . ILE A 1 661 ? 10.045 13.357 -25.565 1.00 87.75 661 ILE A O 1
ATOM 5271 N N . ASN A 1 662 ? 9.522 11.241 -25.002 1.00 87.69 662 ASN A N 1
ATOM 5272 C CA . ASN A 1 662 ? 10.108 10.631 -26.196 1.00 87.69 662 ASN A CA 1
ATOM 5273 C C . ASN A 1 662 ? 9.415 11.063 -27.500 1.00 87.69 662 ASN A C 1
ATOM 5275 O O . ASN A 1 662 ? 10.073 11.182 -28.532 1.00 87.69 662 ASN A O 1
ATOM 5279 N N . ARG A 1 663 ? 8.099 11.322 -27.483 1.00 85.50 663 ARG A N 1
ATOM 5280 C CA . ARG A 1 663 ? 7.377 11.858 -28.656 1.00 85.50 663 ARG A CA 1
ATOM 5281 C C . ARG A 1 663 ? 7.732 13.314 -28.946 1.00 85.50 663 ARG A C 1
ATOM 5283 O O . ARG A 1 663 ? 7.739 13.697 -30.110 1.00 85.50 663 ARG A O 1
ATOM 5290 N N . SER A 1 664 ? 8.047 14.084 -27.909 1.00 84.44 664 SER A N 1
ATOM 5291 C CA . SER A 1 664 ? 8.469 15.487 -27.991 1.00 84.44 664 SER A CA 1
ATOM 5292 C C . SER A 1 664 ? 9.931 15.677 -28.407 1.00 84.44 664 SER A C 1
ATOM 5294 O O . SER A 1 664 ? 10.435 16.795 -28.394 1.00 84.44 664 SER A O 1
ATOM 5296 N N . GLY A 1 665 ? 10.634 14.596 -28.763 1.00 81.75 665 GLY A N 1
ATOM 5297 C CA . GLY A 1 665 ? 12.033 14.644 -29.194 1.00 81.75 665 GLY A CA 1
ATOM 5298 C C . GLY A 1 665 ? 13.061 14.594 -28.059 1.00 81.75 665 GLY A C 1
ATOM 5299 O O . GLY A 1 665 ? 14.257 14.678 -28.329 1.00 81.75 665 GLY A O 1
ATOM 5300 N N . GLY A 1 666 ? 12.631 14.421 -26.804 1.00 83.88 666 GLY A N 1
ATOM 5301 C CA . GLY A 1 666 ? 13.539 14.143 -25.691 1.00 83.88 666 GLY A CA 1
ATOM 5302 C C . GLY A 1 666 ? 13.973 12.679 -25.678 1.00 83.88 666 GLY A C 1
ATOM 5303 O O . GLY A 1 666 ? 13.166 11.798 -25.941 1.00 83.88 666 GLY A O 1
ATOM 5304 N N . GLU A 1 667 ? 15.225 12.386 -25.332 1.00 87.69 667 GLU A N 1
ATOM 5305 C CA . GLU A 1 667 ? 15.677 11.003 -25.161 1.00 87.69 667 GLU A CA 1
ATOM 5306 C C . GLU A 1 667 ? 15.769 10.658 -23.672 1.00 87.69 667 GLU A C 1
ATOM 5308 O O . GLU A 1 667 ? 16.669 11.114 -22.971 1.00 87.69 667 GLU A O 1
ATOM 5313 N N . VAL A 1 668 ? 14.842 9.840 -23.166 1.00 87.25 668 VAL A N 1
ATOM 5314 C CA . VAL A 1 668 ? 14.925 9.333 -21.786 1.00 87.25 668 VAL A CA 1
ATOM 5315 C C . VAL A 1 668 ? 15.896 8.150 -21.726 1.00 87.25 668 VAL A C 1
ATOM 5317 O O . VAL A 1 668 ? 15.640 7.098 -22.316 1.00 87.25 668 VAL A O 1
ATOM 5320 N N . ILE A 1 669 ? 16.999 8.325 -20.995 1.00 80.19 669 ILE A N 1
ATOM 5321 C CA . ILE A 1 669 ? 18.060 7.320 -20.809 1.00 80.19 669 ILE A CA 1
ATOM 5322 C C . ILE A 1 669 ? 17.734 6.382 -19.645 1.00 80.19 669 ILE A C 1
ATOM 5324 O O . ILE A 1 669 ? 17.959 5.176 -19.734 1.00 80.19 669 ILE A O 1
ATOM 5328 N N . ALA A 1 670 ? 17.251 6.957 -18.543 1.00 78.06 670 ALA A N 1
ATOM 5329 C CA . ALA A 1 670 ? 16.982 6.251 -17.298 1.00 78.06 670 ALA A CA 1
ATOM 5330 C C . ALA A 1 670 ? 15.660 6.721 -16.685 1.00 78.06 670 ALA A C 1
ATOM 5332 O O . ALA A 1 670 ? 15.362 7.919 -16.712 1.00 78.06 670 ALA A O 1
ATOM 5333 N N . ALA A 1 671 ? 14.899 5.794 -16.107 1.00 79.62 671 ALA A N 1
ATOM 5334 C CA . ALA A 1 671 ? 13.700 6.087 -15.331 1.00 79.62 671 ALA A CA 1
ATOM 5335 C C . ALA A 1 671 ? 13.651 5.206 -14.075 1.00 79.62 671 ALA A C 1
ATOM 5337 O O . ALA A 1 671 ? 13.393 4.008 -14.177 1.00 79.62 671 ALA A O 1
ATOM 5338 N N . ASP A 1 672 ? 13.871 5.823 -12.917 1.00 74.25 672 ASP A N 1
ATOM 5339 C CA . ASP A 1 672 ? 13.925 5.202 -11.591 1.00 74.25 672 ASP A CA 1
ATOM 5340 C C . ASP A 1 672 ? 12.820 5.820 -10.723 1.00 74.25 672 ASP A C 1
ATOM 5342 O O . ASP A 1 672 ? 12.979 6.879 -10.108 1.00 74.25 672 ASP A O 1
ATOM 5346 N N . GLY A 1 673 ? 11.625 5.227 -10.778 1.00 73.75 673 GLY A N 1
ATOM 5347 C CA . GLY A 1 673 ? 10.439 5.767 -10.115 1.00 73.75 673 GLY A CA 1
ATOM 5348 C C . GLY A 1 673 ? 10.118 7.212 -10.528 1.00 73.75 673 GLY A C 1
ATOM 5349 O O . GLY A 1 673 ? 9.663 7.468 -11.642 1.00 73.75 673 GLY A O 1
ATOM 5350 N N . GLU A 1 674 ? 10.289 8.159 -9.602 1.00 79.06 674 GLU A N 1
ATOM 5351 C CA . GLU A 1 674 ? 10.022 9.585 -9.846 1.00 79.06 674 GLU A CA 1
ATOM 5352 C C . GLU A 1 674 ? 11.197 10.317 -10.504 1.00 79.06 674 GLU A C 1
ATOM 5354 O O . GLU A 1 674 ? 11.001 11.423 -10.999 1.00 79.06 674 GLU A O 1
ATOM 5359 N N . ASP A 1 675 ? 12.388 9.725 -10.564 1.00 82.56 675 ASP A N 1
ATOM 5360 C CA . ASP A 1 675 ? 13.573 10.377 -11.111 1.00 82.56 675 ASP A CA 1
ATOM 5361 C C . ASP A 1 675 ? 13.878 9.875 -12.526 1.00 82.56 675 ASP A C 1
ATOM 5363 O O . ASP A 1 675 ? 14.084 8.688 -12.782 1.00 82.56 675 ASP A O 1
ATOM 5367 N N . LEU A 1 676 ? 13.915 10.810 -13.472 1.00 85.88 676 LEU A N 1
ATOM 5368 C CA . LEU A 1 676 ? 14.185 10.570 -14.884 1.00 85.88 676 LEU A CA 1
ATOM 5369 C C . LEU A 1 676 ? 15.514 11.212 -15.281 1.00 85.88 676 LEU A C 1
ATOM 5371 O O . LEU A 1 676 ? 15.852 12.298 -14.811 1.00 85.88 676 LEU A O 1
ATOM 5375 N N . ILE A 1 677 ? 16.243 10.587 -16.203 1.00 84.81 677 ILE A N 1
ATOM 5376 C CA . ILE A 1 677 ? 17.414 11.188 -16.850 1.00 84.81 677 ILE A CA 1
ATOM 5377 C C . ILE A 1 677 ? 17.103 11.377 -18.328 1.00 84.81 677 ILE A C 1
ATOM 5379 O O . ILE A 1 677 ? 16.858 10.405 -19.045 1.00 84.81 677 ILE A O 1
ATOM 5383 N N . ILE A 1 678 ? 17.131 12.630 -18.779 1.00 88.44 678 ILE A N 1
ATOM 5384 C CA . ILE A 1 678 ? 16.865 13.017 -20.166 1.00 88.44 678 ILE A CA 1
ATOM 5385 C C . ILE A 1 678 ? 18.170 13.485 -20.809 1.00 88.44 678 ILE A C 1
ATOM 5387 O O . ILE A 1 678 ? 18.832 14.398 -20.309 1.00 88.44 678 ILE A O 1
ATOM 5391 N N . HIS A 1 679 ? 18.530 12.880 -21.935 1.00 88.19 679 HIS A N 1
ATOM 5392 C CA . HIS A 1 679 ? 19.595 13.352 -22.802 1.00 88.19 679 HIS A CA 1
ATOM 5393 C C . HIS A 1 679 ? 19.075 14.455 -23.721 1.00 88.19 679 HIS A C 1
ATOM 5395 O O . HIS A 1 679 ? 18.060 14.277 -24.396 1.00 88.19 679 HIS A O 1
ATOM 5401 N N . THR A 1 680 ? 19.769 15.594 -23.767 1.00 85.56 680 THR A N 1
ATOM 5402 C CA . THR A 1 680 ? 19.405 16.686 -24.687 1.00 85.56 680 THR A CA 1
ATOM 5403 C C . THR A 1 680 ? 20.307 16.757 -25.919 1.00 85.56 680 THR A C 1
ATOM 5405 O O . THR A 1 680 ? 19.949 17.443 -26.874 1.00 85.56 680 THR A O 1
ATOM 5408 N N . GLY A 1 681 ? 21.481 16.111 -25.892 1.00 82.12 681 GLY A N 1
ATOM 5409 C CA . GLY A 1 681 ? 22.506 16.196 -26.944 1.00 82.12 681 GLY A CA 1
ATOM 5410 C C . GLY A 1 681 ? 23.114 17.593 -27.143 1.00 82.12 681 GLY A C 1
ATOM 5411 O O . GLY A 1 681 ? 23.924 17.796 -28.043 1.00 82.12 681 GLY A O 1
ATOM 5412 N N . GLN A 1 682 ? 22.731 18.583 -26.328 1.00 85.69 682 GLN A N 1
ATOM 5413 C CA . GLN A 1 682 ? 23.148 19.973 -26.503 1.00 85.69 682 GLN A CA 1
ATOM 5414 C C . GLN A 1 682 ? 24.525 20.237 -25.885 1.00 85.69 682 GLN A C 1
ATOM 5416 O O . GLN A 1 682 ? 24.864 19.718 -24.820 1.00 85.69 682 GLN A O 1
ATOM 5421 N N . SER A 1 683 ? 25.302 21.116 -26.519 1.00 82.00 683 SER A N 1
ATOM 5422 C CA . SER A 1 683 ? 26.639 21.514 -26.057 1.00 82.00 683 SER A CA 1
ATOM 5423 C C . SER A 1 683 ? 26.619 22.609 -24.983 1.00 82.00 683 SER A C 1
ATOM 5425 O O . SER A 1 683 ? 27.570 22.735 -24.213 1.00 82.00 683 SER A O 1
ATOM 5427 N N . THR A 1 684 ? 25.539 23.398 -24.894 1.00 85.00 684 THR A N 1
ATOM 5428 C CA . THR A 1 684 ? 25.411 24.517 -23.946 1.00 85.00 684 THR A CA 1
ATOM 5429 C C . THR A 1 684 ? 24.185 24.381 -23.050 1.00 85.00 684 THR A C 1
ATOM 5431 O O . THR A 1 684 ? 23.115 23.950 -23.482 1.00 85.00 684 THR A O 1
ATOM 5434 N N . LYS A 1 685 ? 24.325 24.783 -21.779 1.00 84.56 685 LYS A N 1
ATOM 5435 C CA . LYS A 1 685 ? 23.252 24.666 -20.775 1.00 84.56 685 LYS A CA 1
ATOM 5436 C C . LYS A 1 685 ? 22.013 25.483 -21.148 1.00 84.56 685 LYS A C 1
ATOM 5438 O O . LYS A 1 685 ? 20.899 25.046 -20.900 1.00 84.56 685 LYS A O 1
ATOM 5443 N N . HIS A 1 686 ? 22.210 26.646 -21.769 1.00 85.88 686 HIS A N 1
ATOM 5444 C CA . HIS A 1 686 ? 21.116 27.501 -22.229 1.00 85.88 686 HIS A CA 1
ATOM 5445 C C . HIS A 1 686 ? 20.296 26.828 -23.340 1.00 85.88 686 HIS A C 1
ATOM 5447 O O . HIS A 1 686 ? 19.072 26.818 -23.257 1.00 85.88 686 HIS A O 1
ATOM 5453 N N . SER A 1 687 ? 20.956 26.201 -24.325 1.00 85.88 687 SER A N 1
ATOM 5454 C CA . SER A 1 687 ? 20.270 25.435 -25.378 1.00 85.88 687 SER A CA 1
ATOM 5455 C C . SER A 1 687 ? 19.527 24.225 -24.801 1.00 85.88 687 SER A C 1
ATOM 5457 O O . SER A 1 687 ? 18.370 23.977 -25.133 1.00 85.88 687 SER A O 1
ATOM 5459 N N . ALA A 1 688 ? 20.160 23.512 -23.862 1.00 85.88 688 ALA A N 1
ATOM 5460 C CA . ALA A 1 688 ? 19.547 22.376 -23.178 1.00 85.88 688 ALA A CA 1
ATOM 5461 C C . ALA A 1 688 ? 18.292 22.776 -22.378 1.00 85.88 688 ALA A C 1
ATOM 5463 O O . ALA A 1 688 ? 17.285 22.079 -22.438 1.00 85.88 688 ALA A O 1
ATOM 5464 N N . GLN A 1 689 ? 18.326 23.912 -21.671 1.00 88.44 689 GLN A N 1
ATOM 5465 C CA . GLN A 1 689 ? 17.169 24.438 -20.939 1.00 88.44 689 GLN A CA 1
ATOM 5466 C C . GLN A 1 689 ? 16.014 24.799 -21.879 1.00 88.44 689 GLN A C 1
ATOM 5468 O O . GLN A 1 689 ? 14.888 24.389 -21.621 1.00 88.44 689 GLN A O 1
ATOM 5473 N N . ALA A 1 690 ? 16.287 25.497 -22.985 1.00 87.62 690 ALA A N 1
ATOM 5474 C CA . ALA A 1 690 ? 15.253 25.859 -23.955 1.00 87.62 690 ALA A CA 1
ATOM 5475 C C . ALA A 1 690 ? 14.583 24.621 -24.582 1.00 87.62 690 ALA A C 1
ATOM 5477 O O . ALA A 1 690 ? 13.361 24.580 -24.721 1.00 87.62 690 ALA A O 1
ATOM 5478 N N . HIS A 1 691 ? 15.372 23.586 -24.899 1.00 87.69 691 HIS A N 1
ATOM 5479 C CA . HIS A 1 691 ? 14.852 22.309 -25.392 1.00 87.69 691 HIS A CA 1
ATOM 5480 C C . HIS A 1 691 ? 13.956 21.614 -24.351 1.00 87.69 691 HIS A C 1
ATOM 5482 O O . HIS A 1 691 ? 12.883 21.115 -24.684 1.00 87.69 691 HIS A O 1
ATOM 5488 N N . LEU A 1 692 ? 14.351 21.632 -23.074 1.00 89.06 692 LEU A N 1
ATOM 5489 C CA . LEU A 1 692 ? 13.548 21.059 -21.990 1.00 89.06 692 LEU A CA 1
ATOM 5490 C C . LEU A 1 692 ? 12.251 21.823 -21.741 1.00 89.06 692 LEU A C 1
ATOM 5492 O O . LEU A 1 692 ? 11.225 21.190 -21.513 1.00 89.06 692 LEU A O 1
ATOM 5496 N N . ASP A 1 693 ? 12.269 23.152 -21.816 1.00 88.06 693 ASP A N 1
ATOM 5497 C CA . ASP A 1 693 ? 11.065 23.966 -21.633 1.00 88.06 693 ASP A CA 1
ATOM 5498 C C . ASP A 1 693 ? 10.024 23.677 -22.733 1.00 88.06 693 ASP A C 1
ATOM 5500 O O . ASP A 1 693 ? 8.821 23.601 -22.453 1.00 88.06 693 ASP A O 1
ATOM 5504 N N . GLN A 1 694 ? 10.475 23.417 -23.968 1.00 87.06 694 GLN A N 1
ATOM 5505 C CA . GLN A 1 694 ? 9.604 22.950 -25.050 1.00 87.06 694 GLN A CA 1
ATOM 5506 C C . GLN A 1 694 ? 9.004 21.571 -24.734 1.00 87.06 694 GLN A C 1
ATOM 5508 O O . GLN A 1 694 ? 7.782 21.410 -24.772 1.00 87.06 694 GLN A O 1
ATOM 5513 N N . ILE A 1 695 ? 9.841 20.600 -24.351 1.00 87.06 695 ILE A N 1
ATOM 5514 C CA . ILE A 1 695 ? 9.395 19.250 -23.972 1.00 87.06 695 ILE A CA 1
ATOM 5515 C C . ILE A 1 695 ? 8.384 19.320 -22.821 1.00 87.06 695 ILE A C 1
ATOM 5517 O O . ILE A 1 695 ? 7.338 18.677 -22.866 1.00 87.06 695 ILE A O 1
ATOM 5521 N N . PHE A 1 696 ? 8.650 20.120 -21.788 1.00 88.50 696 PHE A N 1
ATOM 5522 C CA . PHE A 1 696 ? 7.759 20.256 -20.634 1.00 88.50 696 PHE A CA 1
ATOM 5523 C C . PHE A 1 696 ? 6.409 20.861 -21.018 1.00 88.50 696 PHE A C 1
ATOM 5525 O O . PHE A 1 696 ? 5.379 20.440 -20.484 1.00 88.50 696 PHE A O 1
ATOM 5532 N N . THR A 1 697 ? 6.392 21.801 -21.964 1.00 84.88 697 THR A N 1
ATOM 5533 C CA . THR A 1 697 ? 5.150 22.385 -22.488 1.00 84.88 697 THR A CA 1
ATOM 5534 C C . THR A 1 697 ? 4.318 21.337 -23.226 1.00 84.88 697 THR A C 1
ATOM 5536 O O . THR A 1 697 ? 3.112 21.240 -23.010 1.00 84.88 697 THR A O 1
ATOM 5539 N N . GLU A 1 698 ? 4.951 20.500 -24.048 1.00 82.69 698 GLU A N 1
ATOM 5540 C CA . GLU A 1 698 ? 4.266 19.435 -24.787 1.00 82.69 698 GLU A CA 1
ATOM 5541 C C . GLU A 1 698 ? 3.781 18.296 -23.875 1.00 82.69 698 GLU A C 1
ATOM 5543 O O . GLU A 1 698 ? 2.653 17.824 -24.021 1.00 82.69 698 GLU A O 1
ATOM 5548 N N . VAL A 1 699 ? 4.576 17.906 -22.876 1.00 83.06 699 VAL A N 1
ATOM 5549 C CA . VAL A 1 699 ? 4.208 16.881 -21.884 1.00 83.06 699 VAL A CA 1
ATOM 5550 C C . VAL A 1 699 ? 3.081 17.364 -20.965 1.00 83.06 699 VAL A C 1
ATOM 5552 O O . VAL A 1 699 ? 2.236 16.571 -20.554 1.00 83.06 699 VAL A O 1
ATOM 5555 N N . SER A 1 700 ? 3.001 18.667 -20.690 1.00 78.50 700 SER A N 1
ATOM 5556 C CA . SER A 1 700 ? 1.876 19.254 -19.945 1.00 78.50 700 SER A CA 1
ATOM 5557 C C . SER A 1 700 ? 0.551 19.202 -20.722 1.00 78.50 700 SER A C 1
ATOM 5559 O O . SER A 1 700 ? -0.513 19.307 -20.116 1.00 78.50 700 SER A O 1
ATOM 5561 N N . ASN A 1 701 ? 0.600 19.006 -22.046 1.00 74.75 701 ASN A N 1
ATOM 5562 C CA . ASN A 1 701 ? -0.577 18.866 -22.911 1.00 74.75 701 ASN A CA 1
ATOM 5563 C C . ASN A 1 701 ? -1.056 17.411 -23.064 1.00 74.75 701 ASN A C 1
ATOM 5565 O O . ASN A 1 701 ? -1.932 17.137 -23.891 1.00 74.75 701 ASN A O 1
ATOM 5569 N N . LEU A 1 702 ? -0.492 16.463 -22.308 1.00 74.19 702 LEU A N 1
ATOM 5570 C CA . LEU A 1 702 ? -0.987 15.088 -22.276 1.00 74.19 702 LEU A CA 1
ATOM 5571 C C . LEU A 1 702 ? -2.463 15.037 -21.832 1.00 74.19 702 LEU A C 1
ATOM 5573 O O . LEU A 1 702 ? -2.976 15.912 -21.136 1.00 74.19 702 LEU A O 1
ATOM 5577 N N . SER A 1 703 ? -3.165 13.976 -22.248 1.00 64.44 703 SER A N 1
ATOM 5578 C CA . SER A 1 703 ? -4.586 13.740 -21.938 1.00 64.44 703 SER A CA 1
ATOM 5579 C C . SER A 1 703 ? -4.852 13.560 -20.431 1.00 64.44 703 SER A C 1
ATOM 5581 O O . SER A 1 703 ? -5.987 13.702 -19.969 1.00 64.44 703 SER A O 1
ATOM 5583 N N . TYR A 1 704 ? -3.796 13.272 -19.675 1.00 69.62 704 TYR A N 1
ATOM 5584 C CA . TYR A 1 704 ? -3.710 13.165 -18.225 1.00 69.62 704 TYR A CA 1
ATOM 5585 C C . TYR A 1 704 ? -2.402 13.850 -17.775 1.00 69.62 704 TYR A C 1
ATOM 5587 O O . TYR A 1 704 ? -1.484 14.026 -18.572 1.00 69.62 704 TYR A O 1
ATOM 5595 N N . GLY A 1 705 ? -2.305 14.265 -16.518 1.00 66.06 705 GLY A N 1
ATOM 5596 C CA . GLY A 1 705 ? -1.176 14.996 -15.951 1.00 66.06 705 GLY A CA 1
ATOM 5597 C C . GLY A 1 705 ? -1.416 16.500 -15.839 1.00 66.06 705 GLY A C 1
ATOM 5598 O O . GLY A 1 705 ? -0.459 17.264 -15.857 1.00 66.06 705 GLY A O 1
ATOM 5599 N N . SER A 1 706 ? -2.657 16.975 -15.684 1.00 68.50 706 SER A N 1
ATOM 5600 C CA . SER A 1 706 ? -2.948 18.427 -15.682 1.00 68.50 706 SER A CA 1
ATOM 5601 C C . SER A 1 706 ? -2.258 19.201 -14.549 1.00 68.50 706 SER A C 1
ATOM 5603 O O . SER A 1 706 ? -2.100 20.417 -14.610 1.00 68.50 706 SER A O 1
ATOM 5605 N N . LEU A 1 707 ? -1.898 18.497 -13.473 1.00 75.75 707 LEU A N 1
ATOM 5606 C CA . LEU A 1 707 ? -1.172 19.028 -12.316 1.00 75.75 707 LEU A CA 1
ATOM 5607 C C . LEU A 1 707 ? 0.287 18.542 -12.270 1.00 75.75 707 LEU A C 1
ATOM 5609 O O . LEU A 1 707 ? 0.974 18.768 -11.270 1.00 75.75 707 LEU A O 1
ATOM 5613 N N . LEU A 1 708 ? 0.754 17.872 -13.328 1.00 82.44 708 LEU A N 1
ATOM 5614 C CA . LEU A 1 708 ? 2.118 17.380 -13.449 1.00 82.44 708 LEU A CA 1
ATOM 5615 C C . LEU A 1 708 ? 3.094 18.551 -13.383 1.00 82.44 708 LEU A C 1
ATOM 5617 O O . LEU A 1 708 ? 2.974 19.542 -14.102 1.00 82.44 708 LEU A O 1
ATOM 5621 N N . ARG A 1 709 ? 4.088 18.422 -12.508 1.00 81.00 709 ARG A N 1
ATOM 5622 C CA . ARG A 1 709 ? 5.212 19.349 -12.432 1.00 81.00 709 ARG A CA 1
ATOM 5623 C C . ARG A 1 709 ? 6.503 18.569 -12.543 1.00 81.00 709 ARG A C 1
ATOM 5625 O O . ARG A 1 709 ? 6.864 17.815 -11.637 1.00 81.00 709 ARG A O 1
ATOM 5632 N N . LEU A 1 710 ? 7.188 18.798 -13.652 1.00 84.62 710 LEU A N 1
ATOM 5633 C CA . LEU A 1 710 ? 8.542 18.330 -13.883 1.00 84.62 710 LEU A CA 1
ATOM 5634 C C . LEU A 1 710 ? 9.503 19.360 -13.293 1.00 84.62 710 LEU A C 1
ATOM 5636 O O . LEU A 1 710 ? 9.381 20.558 -13.556 1.00 84.62 710 LEU A O 1
ATOM 5640 N N . ARG A 1 711 ? 10.423 18.909 -12.441 1.00 85.19 711 ARG A N 1
ATOM 5641 C CA . ARG A 1 711 ? 11.458 19.769 -11.862 1.00 85.19 711 ARG A CA 1
ATOM 5642 C C . ARG A 1 711 ? 12.819 19.264 -12.270 1.00 85.19 711 ARG A C 1
ATOM 5644 O O . ARG A 1 711 ? 13.131 18.099 -12.058 1.00 85.19 711 ARG A O 1
ATOM 5651 N N . VAL A 1 712 ? 13.644 20.160 -12.790 1.00 86.94 712 VAL A N 1
ATOM 5652 C CA . VAL A 1 712 ? 15.058 19.867 -12.991 1.00 86.94 712 VAL A CA 1
ATOM 5653 C C . VAL A 1 712 ? 15.708 19.700 -11.620 1.00 86.94 712 VAL A C 1
ATOM 5655 O O . VAL A 1 712 ? 15.714 20.635 -10.819 1.00 86.94 712 VAL A O 1
ATOM 5658 N N . SER A 1 713 ? 16.214 18.502 -11.340 1.00 83.00 713 SER A N 1
ATOM 5659 C CA . SER A 1 713 ? 16.939 18.193 -10.110 1.00 83.00 713 SER A CA 1
ATOM 5660 C C . SER A 1 713 ? 18.416 18.545 -10.260 1.00 83.00 713 SER A C 1
ATOM 5662 O O . SER A 1 713 ? 18.978 19.244 -9.418 1.00 83.00 713 SER A O 1
ATOM 5664 N N . GLN A 1 714 ? 19.042 18.109 -11.355 1.00 82.00 714 GLN A N 1
ATOM 5665 C CA . GLN A 1 714 ? 20.489 18.205 -11.538 1.00 82.00 714 GLN A CA 1
ATOM 5666 C C . GLN A 1 714 ? 20.877 18.230 -13.023 1.00 82.00 714 GLN A C 1
ATOM 5668 O O . GLN A 1 714 ? 20.148 17.737 -13.875 1.00 82.00 714 GLN A O 1
ATOM 5673 N N . TRP A 1 715 ? 22.039 18.807 -13.336 1.00 81.69 715 TRP A N 1
ATOM 5674 C CA . TRP A 1 715 ? 22.600 18.858 -14.690 1.00 81.69 715 TRP A CA 1
ATOM 5675 C C . TRP A 1 715 ? 23.858 18.008 -14.785 1.00 81.69 715 TRP A C 1
ATOM 5677 O O . TRP A 1 715 ? 24.689 18.034 -13.878 1.00 81.69 715 TRP A O 1
ATOM 5687 N N . TYR A 1 716 ? 24.029 17.335 -15.915 1.00 75.31 716 TYR A N 1
ATOM 5688 C CA . TYR A 1 716 ? 25.143 16.436 -16.181 1.00 75.31 716 TYR A CA 1
ATOM 5689 C C . TYR A 1 716 ? 25.811 16.817 -17.497 1.00 75.31 716 TYR A C 1
ATOM 5691 O O . TYR A 1 716 ? 25.134 17.046 -18.496 1.00 75.31 716 TYR A O 1
ATOM 5699 N N . LYS A 1 717 ? 27.145 16.897 -17.507 1.00 73.38 717 LYS A N 1
ATOM 5700 C CA . LYS A 1 717 ? 27.917 17.218 -18.724 1.00 73.38 717 LYS A CA 1
ATOM 5701 C C . LYS A 1 717 ? 28.111 15.988 -19.612 1.00 73.38 717 LYS A C 1
ATOM 5703 O O . LYS A 1 717 ? 28.182 16.115 -20.829 1.00 73.38 717 LYS A O 1
ATOM 5708 N N . ARG A 1 718 ? 28.224 14.819 -18.981 1.00 70.50 718 ARG A N 1
ATOM 5709 C CA . ARG A 1 718 ? 28.354 13.504 -19.608 1.00 70.50 718 ARG A CA 1
ATOM 5710 C C . ARG A 1 718 ? 27.718 12.470 -18.683 1.00 70.50 718 ARG A C 1
ATOM 5712 O O . ARG A 1 718 ? 27.866 12.571 -17.461 1.00 70.50 718 ARG A O 1
ATOM 5719 N N . VAL A 1 719 ? 27.012 11.501 -19.259 1.00 73.69 719 VAL A N 1
ATOM 5720 C CA . VAL A 1 719 ? 26.367 10.411 -18.513 1.00 73.69 719 VAL A CA 1
ATOM 5721 C C . VAL A 1 719 ? 26.854 9.079 -19.062 1.00 73.69 719 VAL A C 1
ATOM 5723 O O . VAL A 1 719 ? 26.847 8.865 -20.272 1.00 73.69 719 VAL A O 1
ATOM 5726 N N . LEU A 1 720 ? 27.280 8.194 -18.165 1.00 72.75 720 LEU A N 1
ATOM 5727 C CA . LEU A 1 720 ? 27.661 6.822 -18.480 1.00 72.75 720 LEU A CA 1
ATOM 5728 C C . LEU A 1 720 ? 26.665 5.878 -17.801 1.00 72.75 720 LEU A C 1
ATOM 5730 O O . LEU A 1 720 ? 26.521 5.911 -16.578 1.00 72.75 720 LEU A O 1
ATOM 5734 N N . MET A 1 721 ? 25.994 5.041 -18.593 1.00 70.62 721 MET A N 1
ATOM 5735 C CA . MET A 1 721 ? 24.999 4.084 -18.108 1.00 70.62 721 MET A CA 1
ATOM 5736 C C . MET A 1 721 ? 25.435 2.656 -18.446 1.00 70.62 721 MET A C 1
ATOM 5738 O O . MET A 1 721 ? 25.653 2.353 -19.617 1.00 70.62 721 MET A O 1
ATOM 5742 N N . VAL A 1 722 ? 25.586 1.795 -17.430 1.00 62.56 722 VAL A N 1
ATOM 5743 C CA . VAL A 1 722 ? 26.190 0.456 -17.589 1.00 62.56 722 VAL A CA 1
ATOM 5744 C C . VAL A 1 722 ? 25.260 -0.690 -17.187 1.00 62.56 722 VAL A C 1
ATOM 5746 O O . VAL A 1 722 ? 25.075 -1.555 -18.023 1.00 62.56 722 VAL A O 1
ATOM 5749 N N . ASP A 1 723 ? 24.747 -0.773 -15.949 1.00 60.06 723 ASP A N 1
ATOM 5750 C CA . ASP A 1 723 ? 23.747 -1.772 -15.482 1.00 60.06 723 ASP A CA 1
ATOM 5751 C C . ASP A 1 723 ? 23.367 -1.498 -14.007 1.00 60.06 723 ASP A C 1
ATOM 5753 O O . ASP A 1 723 ? 24.248 -1.203 -13.197 1.00 60.06 723 ASP A O 1
ATOM 5757 N N . GLN A 1 724 ? 22.091 -1.651 -13.637 1.00 53.78 724 GLN A N 1
ATOM 5758 C CA . GLN A 1 724 ? 21.590 -1.493 -12.266 1.00 53.78 724 GLN A CA 1
ATOM 5759 C C . GLN A 1 724 ? 22.023 -2.641 -11.332 1.00 53.78 724 GLN A C 1
ATOM 5761 O O . GLN A 1 724 ? 22.197 -2.413 -10.137 1.00 53.78 724 GLN A O 1
ATOM 5766 N N . ALA A 1 725 ? 22.247 -3.856 -11.853 1.00 48.72 725 ALA A N 1
ATOM 5767 C CA . ALA A 1 725 ? 22.596 -5.020 -11.029 1.00 48.72 725 ALA A CA 1
ATOM 5768 C C . ALA A 1 725 ? 24.036 -4.988 -10.480 1.00 48.72 725 ALA A C 1
ATOM 5770 O O . ALA A 1 725 ? 24.326 -5.657 -9.492 1.00 48.72 725 ALA A O 1
ATOM 5771 N N . ASN A 1 726 ? 24.940 -4.220 -11.103 1.00 45.03 726 ASN A N 1
ATOM 5772 C CA . ASN A 1 726 ? 26.371 -4.241 -10.773 1.00 45.03 726 ASN A CA 1
ATOM 5773 C C . ASN A 1 726 ? 27.003 -2.851 -10.565 1.00 45.03 726 ASN A C 1
ATOM 5775 O O . ASN A 1 726 ? 28.088 -2.766 -9.988 1.00 45.03 726 ASN A O 1
ATOM 5779 N N . TYR A 1 727 ? 26.371 -1.751 -11.003 1.00 45.31 727 TYR A N 1
ATOM 5780 C CA . TYR A 1 727 ? 27.045 -0.452 -11.085 1.00 45.31 727 TYR A CA 1
ATOM 5781 C C . TYR A 1 727 ? 26.123 0.712 -10.703 1.00 45.31 727 TYR A C 1
ATOM 5783 O O . TYR A 1 727 ? 25.265 1.148 -11.467 1.00 45.31 727 TYR A O 1
ATOM 5791 N N . GLN A 1 728 ? 26.342 1.266 -9.506 1.00 47.09 728 GLN A N 1
ATOM 5792 C CA . GLN A 1 728 ? 25.818 2.580 -9.142 1.00 47.09 728 GLN A CA 1
ATOM 5793 C C . GLN A 1 728 ? 26.277 3.628 -10.174 1.00 47.09 728 GLN A C 1
ATOM 5795 O O . GLN A 1 728 ? 27.427 3.630 -10.615 1.00 47.09 728 GLN A O 1
ATOM 5800 N N . LYS A 1 729 ? 25.308 4.465 -10.562 1.00 48.31 729 LYS A N 1
ATOM 5801 C CA . LYS A 1 729 ? 25.316 5.549 -11.559 1.00 48.31 729 LYS A CA 1
ATOM 5802 C C . LYS A 1 729 ? 26.682 6.268 -11.633 1.00 48.31 729 LYS A C 1
ATOM 5804 O O . LYS A 1 729 ? 27.274 6.555 -10.606 1.00 48.31 729 LYS A O 1
ATOM 5809 N N . ILE A 1 730 ? 27.175 6.632 -12.822 1.00 48.09 730 ILE A N 1
ATOM 5810 C CA . ILE A 1 730 ? 28.229 7.657 -12.928 1.00 48.09 730 ILE A CA 1
ATOM 5811 C C . ILE A 1 730 ? 27.682 8.861 -13.664 1.00 48.09 730 ILE A C 1
ATOM 5813 O O . ILE A 1 730 ? 27.350 8.835 -14.849 1.00 48.09 730 ILE A O 1
ATOM 5817 N N . LEU A 1 731 ? 27.604 9.942 -12.904 1.00 51.84 731 LEU A N 1
ATOM 5818 C CA . LEU A 1 731 ? 27.159 11.245 -13.343 1.00 51.84 731 LEU A CA 1
ATOM 5819 C C . LEU A 1 731 ? 28.348 12.188 -13.172 1.00 51.84 731 LEU A C 1
ATOM 5821 O O . LEU A 1 731 ? 28.769 12.462 -12.045 1.00 51.84 731 LEU A O 1
ATOM 5825 N N . LEU A 1 732 ? 28.918 12.641 -14.290 1.00 48.19 732 LEU A N 1
ATOM 5826 C CA . LEU A 1 732 ? 30.009 13.611 -14.288 1.00 48.19 732 LEU A CA 1
ATOM 5827 C C . LEU A 1 732 ? 29.402 15.012 -14.177 1.00 48.19 732 LEU A C 1
ATOM 5829 O O . LEU A 1 732 ? 28.778 15.526 -15.116 1.00 48.19 732 LEU A O 1
ATOM 5833 N N . LEU A 1 733 ? 29.572 15.624 -13.004 1.00 42.38 733 LEU A N 1
ATOM 5834 C CA . LEU A 1 733 ? 29.156 16.992 -12.726 1.00 42.38 733 LEU A CA 1
ATOM 5835 C C . LEU A 1 733 ? 30.407 17.850 -12.533 1.00 42.38 733 LEU A C 1
ATOM 5837 O O . LEU A 1 733 ? 31.103 17.704 -11.535 1.00 42.38 733 LEU A O 1
ATOM 5841 N N . ASN A 1 734 ? 30.693 18.747 -13.483 1.00 40.81 734 ASN A N 1
ATOM 5842 C CA . ASN A 1 734 ? 31.809 19.704 -13.406 1.00 40.81 734 ASN A CA 1
ATOM 5843 C C . ASN A 1 734 ? 33.158 19.055 -13.007 1.00 40.81 734 ASN A C 1
ATOM 5845 O O . ASN A 1 734 ? 33.790 19.500 -12.051 1.00 40.81 734 ASN A O 1
ATOM 5849 N N . ASP A 1 735 ? 33.555 17.978 -13.694 1.00 47.66 735 ASP A N 1
ATOM 5850 C CA . ASP A 1 735 ? 34.782 17.201 -13.430 1.00 47.66 735 ASP A CA 1
ATOM 5851 C C . ASP A 1 735 ? 34.853 16.546 -12.028 1.00 47.66 735 ASP A C 1
ATOM 5853 O O . ASP A 1 735 ? 35.929 16.214 -11.531 1.00 47.66 735 ASP A O 1
ATOM 5857 N N . ARG A 1 736 ? 33.705 16.319 -11.369 1.00 44.44 736 ARG A N 1
ATOM 5858 C CA . ARG A 1 736 ? 33.598 15.488 -10.156 1.00 44.44 736 ARG A CA 1
ATOM 5859 C C . ARG A 1 736 ? 32.532 14.402 -10.318 1.00 44.44 736 ARG A C 1
ATOM 5861 O O . ARG A 1 736 ? 31.402 14.676 -10.724 1.00 44.44 736 ARG A O 1
ATOM 5868 N N . MET A 1 737 ? 32.900 13.161 -9.989 1.00 53.41 737 MET A N 1
ATOM 5869 C CA . MET A 1 737 ? 31.981 12.017 -9.971 1.00 53.41 737 MET A CA 1
ATOM 5870 C C . MET A 1 737 ? 31.013 12.114 -8.792 1.00 53.41 737 MET A C 1
ATOM 5872 O O . MET A 1 737 ? 31.432 12.357 -7.662 1.00 53.41 737 MET A O 1
ATOM 5876 N N . VAL A 1 738 ? 29.721 11.903 -9.055 1.00 52.25 738 VAL A N 1
ATOM 5877 C CA . VAL A 1 738 ? 28.654 12.003 -8.039 1.00 52.25 738 VAL A CA 1
ATOM 5878 C C . VAL A 1 738 ? 28.229 10.633 -7.481 1.00 52.25 738 VAL A C 1
ATOM 5880 O O . VAL A 1 738 ? 27.583 10.577 -6.440 1.00 52.25 738 VAL A O 1
ATOM 5883 N N . SER A 1 739 ? 28.602 9.513 -8.106 1.00 51.50 739 SER A N 1
ATOM 5884 C CA . SER A 1 739 ? 28.374 8.168 -7.546 1.00 51.50 739 SER A CA 1
ATOM 5885 C C . SER A 1 739 ? 29.499 7.207 -7.923 1.00 51.50 739 SER A C 1
ATOM 5887 O O . SER A 1 739 ? 30.201 7.410 -8.913 1.00 51.50 739 SER A O 1
ATOM 5889 N N . THR A 1 740 ? 29.729 6.225 -7.052 1.00 50.12 740 THR A N 1
ATOM 5890 C CA . THR A 1 740 ? 30.819 5.249 -7.139 1.00 50.12 740 THR A CA 1
ATOM 5891 C C . THR A 1 740 ? 30.240 3.880 -7.453 1.00 50.12 740 THR A C 1
ATOM 5893 O O . THR A 1 740 ? 29.199 3.507 -6.925 1.00 50.12 740 THR A O 1
ATOM 5896 N N . PHE A 1 741 ? 30.920 3.126 -8.313 1.00 53.78 741 PHE A N 1
ATOM 5897 C CA . PHE A 1 741 ? 30.640 1.710 -8.516 1.00 53.78 741 PHE A CA 1
ATOM 5898 C C . PHE A 1 741 ? 30.728 0.938 -7.185 1.00 53.78 741 PHE A C 1
ATOM 5900 O O . PHE A 1 741 ? 31.385 1.387 -6.246 1.00 53.78 741 PHE A O 1
ATOM 5907 N N . ILE A 1 742 ? 30.137 -0.264 -7.130 1.00 52.31 742 ILE A N 1
ATOM 5908 C CA . ILE A 1 742 ? 30.254 -1.182 -5.975 1.00 52.31 742 ILE A CA 1
ATOM 5909 C C . ILE A 1 742 ? 31.734 -1.402 -5.591 1.00 52.31 742 ILE A C 1
ATOM 5911 O O . ILE A 1 742 ? 32.059 -1.589 -4.419 1.00 52.31 742 ILE A O 1
ATOM 5915 N N . HIS A 1 743 ? 32.639 -1.301 -6.571 1.00 58.22 743 HIS A N 1
ATOM 5916 C CA . HIS A 1 743 ? 34.084 -1.252 -6.371 1.00 58.22 743 HIS A CA 1
ATOM 5917 C C . HIS A 1 743 ? 34.640 0.149 -6.675 1.00 58.22 743 HIS A C 1
ATOM 5919 O O . HIS A 1 743 ? 34.336 0.698 -7.729 1.00 58.22 743 HIS A O 1
ATOM 5925 N N . PRO A 1 744 ? 35.483 0.741 -5.816 1.00 57.81 744 PRO A N 1
ATOM 5926 C CA . PRO A 1 744 ? 36.001 2.088 -6.037 1.00 57.81 744 PRO A CA 1
ATOM 5927 C C . PRO A 1 744 ? 36.912 2.134 -7.276 1.00 57.81 744 PRO A C 1
ATOM 5929 O O . PRO A 1 744 ? 38.012 1.592 -7.260 1.00 57.81 744 PRO A O 1
ATOM 5932 N N . VAL A 1 745 ? 36.466 2.809 -8.340 1.00 61.81 745 VAL A N 1
ATOM 5933 C CA . VAL A 1 745 ? 37.292 3.133 -9.517 1.00 61.81 745 VAL A CA 1
ATOM 5934 C C . VAL A 1 745 ? 37.602 4.633 -9.486 1.00 61.81 745 VAL A C 1
ATOM 5936 O O . VAL A 1 745 ? 36.663 5.430 -9.408 1.00 61.81 745 VAL A O 1
ATOM 5939 N N . PRO A 1 746 ? 38.879 5.056 -9.519 1.00 63.00 746 PRO A N 1
ATOM 5940 C CA . PRO A 1 746 ? 39.216 6.476 -9.546 1.00 63.00 746 PRO A CA 1
ATOM 5941 C C . PRO A 1 746 ? 38.708 7.177 -10.820 1.00 63.00 746 PRO A C 1
ATOM 5943 O O . PRO A 1 746 ? 38.727 6.619 -11.915 1.00 63.00 746 PRO A O 1
ATOM 5946 N N . SER A 1 747 ? 38.268 8.430 -10.681 1.00 60.78 747 SER A N 1
ATOM 5947 C CA . SER A 1 747 ? 37.623 9.201 -11.759 1.00 60.78 747 SER A CA 1
ATOM 5948 C C . SER A 1 747 ? 38.522 9.448 -12.969 1.00 60.78 747 SER A C 1
ATOM 5950 O O . SER A 1 747 ? 38.043 9.446 -14.096 1.00 60.78 747 SER A O 1
ATOM 5952 N N . VAL A 1 748 ? 39.826 9.607 -12.730 1.00 65.69 748 VAL A N 1
ATOM 5953 C CA . VAL A 1 748 ? 40.838 9.878 -13.762 1.00 65.69 748 VAL A CA 1
ATOM 5954 C C . VAL A 1 748 ? 40.844 8.785 -14.831 1.00 65.69 748 VAL A C 1
ATOM 5956 O O . VAL A 1 748 ? 40.898 9.081 -16.015 1.00 65.69 748 VAL A O 1
ATOM 5959 N N . ILE A 1 749 ? 40.681 7.530 -14.420 1.00 64.38 749 ILE A N 1
ATOM 5960 C CA . ILE A 1 749 ? 40.689 6.373 -15.323 1.00 64.38 749 ILE A CA 1
ATOM 5961 C C . ILE A 1 749 ? 39.453 6.342 -16.196 1.00 64.38 749 ILE A C 1
ATOM 5963 O O . ILE A 1 749 ? 39.532 5.999 -17.366 1.00 64.38 749 ILE A O 1
ATOM 5967 N N . ILE A 1 750 ? 38.298 6.673 -15.626 1.00 65.25 750 ILE A N 1
ATOM 5968 C CA . ILE A 1 750 ? 37.050 6.722 -16.383 1.00 65.25 750 ILE A CA 1
ATOM 5969 C C . ILE A 1 750 ? 37.136 7.856 -17.402 1.00 65.25 750 ILE A C 1
ATOM 5971 O O . ILE A 1 750 ? 36.732 7.674 -18.545 1.00 65.25 750 ILE A O 1
ATOM 5975 N N . ASP A 1 751 ? 37.715 8.996 -17.026 1.00 66.31 751 ASP A N 1
ATOM 5976 C CA . ASP A 1 751 ? 37.955 10.093 -17.956 1.00 66.31 751 ASP A CA 1
ATOM 5977 C C . ASP A 1 751 ? 38.950 9.710 -19.055 1.00 66.31 751 ASP A C 1
ATOM 5979 O O . ASP A 1 751 ? 38.703 10.038 -20.212 1.00 66.31 751 ASP A O 1
ATOM 5983 N N . ASP A 1 752 ? 40.024 8.990 -18.734 1.00 67.12 752 ASP A N 1
ATOM 5984 C CA . ASP A 1 752 ? 41.011 8.518 -19.712 1.00 67.12 752 ASP A CA 1
ATOM 5985 C C . ASP A 1 752 ? 40.434 7.448 -20.645 1.00 67.12 752 ASP A C 1
ATOM 5987 O O . ASP A 1 752 ? 40.628 7.515 -21.854 1.00 67.12 752 ASP A O 1
ATOM 5991 N N . LEU A 1 753 ? 39.614 6.539 -20.120 1.00 65.88 753 LEU A N 1
ATOM 5992 C CA . LEU A 1 753 ? 38.913 5.512 -20.891 1.00 65.88 753 LEU A CA 1
ATOM 5993 C C . LEU A 1 753 ? 37.802 6.095 -21.784 1.00 65.88 753 LEU A C 1
ATOM 5995 O O . LEU A 1 753 ? 37.423 5.500 -22.792 1.00 65.88 753 LEU A O 1
ATOM 5999 N N . LEU A 1 754 ? 37.284 7.273 -21.428 1.00 64.62 754 LEU A N 1
ATOM 6000 C CA . LEU A 1 754 ? 36.342 8.039 -22.243 1.00 64.62 754 LEU A CA 1
ATOM 6001 C C . LEU A 1 754 ? 37.042 9.003 -23.220 1.00 64.62 754 LEU A C 1
ATOM 6003 O O . LEU A 1 754 ? 36.391 9.457 -24.162 1.00 64.62 754 LEU A O 1
ATOM 6007 N N . LYS A 1 755 ? 38.340 9.302 -23.061 1.00 66.81 755 LYS A N 1
ATOM 6008 C CA . LYS A 1 755 ? 39.164 10.038 -24.046 1.00 66.81 755 LYS A CA 1
ATOM 6009 C C . LYS A 1 755 ? 39.597 9.116 -25.194 1.00 66.81 755 LYS A C 1
ATOM 6011 O O . LYS A 1 755 ? 39.350 7.914 -25.166 1.00 66.81 755 LYS A O 1
ATOM 6016 N N . ASP A 1 756 ? 40.166 9.686 -26.252 1.00 56.94 756 ASP A N 1
ATOM 6017 C CA . ASP A 1 756 ? 40.566 8.939 -27.459 1.00 56.94 756 ASP A CA 1
ATOM 6018 C C . ASP A 1 756 ? 41.946 8.262 -27.343 1.00 56.94 756 ASP A C 1
ATOM 6020 O O . ASP A 1 756 ? 42.361 7.555 -28.261 1.00 56.94 756 ASP A O 1
ATOM 6024 N N . ASP A 1 757 ? 42.642 8.431 -26.212 1.00 61.75 757 ASP A N 1
ATOM 6025 C CA . ASP A 1 757 ? 43.925 7.776 -25.941 1.00 61.75 757 ASP A CA 1
ATOM 6026 C C . ASP A 1 757 ? 43.719 6.333 -25.454 1.00 61.75 757 ASP A C 1
ATOM 6028 O O . ASP A 1 757 ? 43.678 6.035 -24.262 1.00 61.75 757 ASP A O 1
ATOM 6032 N N . ASP A 1 758 ? 43.630 5.408 -26.411 1.00 59.88 758 ASP A N 1
ATOM 6033 C CA . ASP A 1 758 ? 43.456 3.971 -26.158 1.00 59.88 758 ASP A CA 1
ATOM 6034 C C . ASP A 1 758 ? 44.589 3.361 -25.294 1.00 59.88 758 ASP A C 1
ATOM 6036 O O . ASP A 1 758 ? 44.377 2.370 -24.597 1.00 59.88 758 ASP A O 1
ATOM 6040 N N . LEU A 1 759 ? 45.800 3.934 -25.332 1.00 59.75 759 LEU A N 1
ATOM 6041 C CA . LEU A 1 759 ? 47.006 3.401 -24.677 1.00 59.75 759 LEU A CA 1
ATOM 6042 C C . LEU A 1 759 ? 46.994 3.540 -23.148 1.00 59.75 759 LEU A C 1
ATOM 6044 O O . LEU A 1 759 ? 47.324 2.582 -22.452 1.00 59.75 759 LEU A O 1
ATOM 6048 N N . SER A 1 760 ? 46.574 4.689 -22.618 1.00 63.12 760 SER A N 1
ATOM 6049 C CA . SER A 1 760 ? 46.507 4.920 -21.167 1.00 63.12 760 SER A CA 1
ATOM 6050 C C . SER A 1 760 ? 45.401 4.086 -20.515 1.00 63.12 760 SER A C 1
ATOM 6052 O O . SER A 1 760 ? 45.588 3.509 -19.442 1.00 63.12 760 SER A O 1
ATOM 6054 N N . ALA A 1 761 ? 44.268 3.934 -21.207 1.00 61.31 761 ALA A N 1
ATOM 6055 C CA . ALA A 1 761 ? 43.170 3.065 -20.792 1.00 61.31 761 ALA A CA 1
ATOM 6056 C C . ALA A 1 761 ? 43.601 1.585 -20.706 1.00 61.31 761 ALA A C 1
ATOM 6058 O O . ALA A 1 761 ? 43.233 0.875 -19.766 1.00 61.31 761 ALA A O 1
ATOM 6059 N N . LEU A 1 762 ? 44.415 1.127 -21.665 1.00 61.47 762 LEU A N 1
ATOM 6060 C CA . LEU A 1 762 ? 44.968 -0.231 -21.726 1.00 61.47 762 LEU A CA 1
ATOM 6061 C C . LEU A 1 762 ? 45.954 -0.533 -20.591 1.00 61.47 762 LEU A C 1
ATOM 6063 O O . LEU A 1 762 ? 45.892 -1.610 -19.990 1.00 61.47 762 LEU A O 1
ATOM 6067 N N . GLU A 1 763 ? 46.854 0.404 -20.292 1.00 63.88 763 GLU A N 1
ATOM 6068 C CA . GLU A 1 763 ? 47.838 0.269 -19.212 1.00 63.88 763 GLU A CA 1
ATOM 6069 C C . GLU A 1 763 ? 47.159 0.150 -17.846 1.00 63.88 763 GLU A C 1
ATOM 6071 O O . GLU A 1 763 ? 47.541 -0.694 -17.034 1.00 63.88 763 GLU A O 1
ATOM 6076 N N . TYR A 1 764 ? 46.079 0.900 -17.630 1.00 65.06 764 TYR A N 1
ATOM 6077 C CA . TYR A 1 764 ? 45.346 0.837 -16.375 1.00 65.06 764 TYR A CA 1
ATOM 6078 C C . TYR A 1 764 ? 44.507 -0.438 -16.213 1.00 65.06 764 TYR A C 1
ATOM 6080 O O . TYR A 1 764 ? 44.467 -1.013 -15.127 1.00 65.06 764 TYR A O 1
ATOM 6088 N N . ILE A 1 765 ? 43.860 -0.931 -17.279 1.00 63.53 765 ILE A N 1
ATOM 6089 C CA . ILE A 1 765 ? 43.149 -2.226 -17.238 1.00 63.53 765 ILE A CA 1
ATOM 6090 C C . ILE A 1 765 ? 44.113 -3.350 -16.826 1.00 63.53 765 ILE A C 1
ATOM 6092 O O . ILE A 1 765 ? 43.746 -4.235 -16.048 1.00 63.53 765 ILE A O 1
ATOM 6096 N N . LYS A 1 766 ? 45.355 -3.286 -17.321 1.00 63.09 766 LYS A N 1
ATOM 6097 C CA . LYS A 1 766 ? 46.444 -4.195 -16.954 1.00 63.09 766 LYS A CA 1
ATOM 6098 C C . LYS A 1 766 ? 46.880 -4.005 -15.498 1.00 63.09 766 LYS A C 1
ATOM 6100 O O . LYS A 1 766 ? 47.058 -4.995 -14.795 1.00 63.09 766 LYS A O 1
ATOM 6105 N N . GLU A 1 767 ? 47.017 -2.771 -15.023 1.00 64.56 767 GLU A N 1
ATOM 6106 C CA . GLU A 1 767 ? 47.409 -2.473 -13.641 1.00 64.56 767 GLU A CA 1
ATOM 6107 C C . GLU A 1 767 ? 46.338 -2.891 -12.610 1.00 64.56 767 GLU A C 1
ATOM 6109 O O . GLU A 1 767 ? 46.661 -3.547 -11.619 1.00 64.56 767 GLU A O 1
ATOM 6114 N N . ALA A 1 768 ? 45.056 -2.616 -12.877 1.00 62.62 768 ALA A N 1
ATOM 6115 C CA . ALA A 1 768 ? 43.926 -2.992 -12.019 1.00 62.62 768 ALA A CA 1
ATOM 6116 C C . ALA A 1 768 ? 43.771 -4.515 -11.860 1.00 62.62 768 ALA A C 1
ATOM 6118 O O . ALA A 1 768 ? 43.375 -4.995 -10.795 1.00 62.62 768 ALA A O 1
ATOM 6119 N N . TYR A 1 769 ? 44.119 -5.279 -12.900 1.00 61.00 769 TYR A N 1
ATOM 6120 C CA . TYR A 1 769 ? 44.172 -6.740 -12.845 1.00 61.00 769 TYR A CA 1
ATOM 6121 C C . TYR A 1 769 ? 45.301 -7.237 -11.933 1.00 61.00 769 TYR A C 1
ATOM 6123 O O . TYR A 1 769 ? 45.093 -8.109 -11.093 1.00 61.00 769 TYR A O 1
ATOM 6131 N N . MET A 1 770 ? 46.493 -6.647 -12.064 1.00 61.22 770 MET A N 1
ATOM 6132 C CA . MET A 1 770 ? 47.694 -7.074 -11.336 1.00 61.22 770 MET A CA 1
ATOM 6133 C C . MET A 1 770 ? 47.637 -6.763 -9.831 1.00 61.22 770 MET A C 1
ATOM 6135 O O . MET A 1 770 ? 48.356 -7.389 -9.055 1.00 61.22 770 MET A O 1
ATOM 6139 N N . GLN A 1 771 ? 46.795 -5.816 -9.399 1.00 60.84 771 GLN A N 1
ATOM 6140 C CA . GLN A 1 771 ? 46.756 -5.340 -8.011 1.00 60.84 771 GLN A CA 1
ATOM 6141 C C . GLN A 1 771 ? 45.851 -6.148 -7.047 1.00 60.84 771 GLN A C 1
ATOM 6143 O O . GLN A 1 771 ? 45.954 -5.926 -5.841 1.00 60.84 771 GLN A O 1
ATOM 6148 N N . SER A 1 772 ? 44.996 -7.100 -7.477 1.00 51.16 772 SER A N 1
ATOM 6149 C CA . SER A 1 772 ? 44.269 -7.977 -6.519 1.00 51.16 772 SER A CA 1
ATOM 6150 C C . SER A 1 772 ? 43.684 -9.278 -7.103 1.00 51.16 772 SER A C 1
ATOM 6152 O O . SER A 1 772 ? 42.980 -9.259 -8.108 1.00 51.16 772 SER A O 1
ATOM 6154 N N . THR A 1 773 ? 43.879 -10.405 -6.403 1.00 54.31 773 THR A N 1
ATOM 6155 C CA . THR A 1 773 ? 43.433 -11.764 -6.791 1.00 54.31 773 THR A CA 1
ATOM 6156 C C . THR A 1 773 ? 41.934 -12.057 -6.605 1.00 54.31 773 THR A C 1
ATOM 6158 O O . THR A 1 773 ? 41.469 -13.085 -7.083 1.00 54.31 773 THR A O 1
ATOM 6161 N N . SER A 1 774 ? 41.152 -11.187 -5.950 1.00 54.44 774 SER A N 1
ATOM 6162 C CA . SER A 1 774 ? 39.706 -11.407 -5.716 1.00 54.44 774 SER A CA 1
ATOM 6163 C C . SER A 1 774 ? 38.778 -10.349 -6.331 1.00 54.44 774 SER A C 1
ATOM 6165 O O . SER A 1 774 ? 37.687 -10.692 -6.775 1.00 54.44 774 SER A O 1
ATOM 6167 N N . ASN A 1 775 ? 39.202 -9.081 -6.408 1.00 55.88 775 ASN A N 1
ATOM 6168 C CA . ASN A 1 775 ? 38.375 -7.971 -6.911 1.00 55.88 775 ASN A CA 1
ATOM 6169 C C . ASN A 1 775 ? 38.826 -7.439 -8.286 1.00 55.88 775 ASN A C 1
ATOM 6171 O O . ASN A 1 775 ? 38.041 -6.770 -8.963 1.00 55.88 775 ASN A O 1
ATOM 6175 N N . GLY A 1 776 ? 40.053 -7.752 -8.726 1.00 60.03 776 GLY A N 1
ATOM 6176 C CA . GLY A 1 776 ? 40.613 -7.292 -10.001 1.00 60.03 776 GLY A CA 1
ATOM 6177 C C . GLY A 1 776 ? 39.788 -7.743 -11.206 1.00 60.03 776 GLY A C 1
ATOM 6178 O O . GLY A 1 776 ? 39.487 -6.939 -12.080 1.00 60.03 776 GLY A O 1
ATOM 6179 N N . PHE A 1 777 ? 39.299 -8.988 -11.203 1.00 60.00 777 PHE A N 1
ATOM 6180 C CA . PHE A 1 777 ? 38.481 -9.538 -12.291 1.00 60.00 777 PHE A CA 1
ATOM 6181 C C . PHE A 1 777 ? 37.173 -8.757 -12.518 1.00 60.00 777 PHE A C 1
ATOM 6183 O O . PHE A 1 777 ? 36.817 -8.436 -13.654 1.00 60.00 777 PHE A O 1
ATOM 6190 N N . THR A 1 778 ? 36.471 -8.394 -11.442 1.00 60.41 778 THR A N 1
ATOM 6191 C CA . THR A 1 778 ? 35.208 -7.641 -11.514 1.00 60.41 778 THR A CA 1
ATOM 6192 C C . THR A 1 778 ? 35.429 -6.201 -11.985 1.00 60.41 778 THR A C 1
ATOM 6194 O O . THR A 1 778 ? 34.628 -5.674 -12.763 1.00 60.41 778 THR A O 1
ATOM 6197 N N . ILE A 1 779 ? 36.537 -5.577 -11.568 1.00 63.50 779 ILE A N 1
ATOM 6198 C CA . ILE A 1 779 ? 36.940 -4.229 -12.000 1.00 63.50 779 ILE A CA 1
ATOM 6199 C C . ILE A 1 779 ? 37.365 -4.241 -13.475 1.00 63.50 779 ILE A C 1
ATOM 6201 O O . ILE A 1 779 ? 36.923 -3.399 -14.252 1.00 63.50 779 ILE A O 1
ATOM 6205 N N . THR A 1 780 ? 38.149 -5.229 -13.907 1.00 65.44 780 THR A N 1
ATOM 6206 C CA . THR A 1 780 ? 38.538 -5.387 -15.315 1.00 65.44 780 THR A CA 1
ATOM 6207 C C . THR A 1 780 ? 37.321 -5.615 -16.213 1.00 65.44 780 THR A C 1
ATOM 6209 O O . THR A 1 780 ? 37.193 -4.971 -17.255 1.00 65.44 780 THR A O 1
ATOM 6212 N N . ARG A 1 781 ? 36.372 -6.463 -15.794 1.00 64.81 781 ARG A N 1
ATOM 6213 C CA . ARG A 1 781 ? 35.117 -6.701 -16.524 1.00 64.81 781 ARG A CA 1
ATOM 6214 C C . ARG A 1 781 ? 34.280 -5.425 -16.673 1.00 64.81 781 ARG A C 1
ATOM 6216 O O . ARG A 1 781 ? 33.716 -5.193 -17.742 1.00 64.81 781 ARG A O 1
ATOM 6223 N N . LEU A 1 782 ? 34.233 -4.588 -15.635 1.00 64.81 782 LEU A N 1
ATOM 6224 C CA . LEU A 1 782 ? 33.596 -3.271 -15.686 1.00 64.81 782 LEU A CA 1
ATOM 6225 C C . LEU A 1 782 ? 34.265 -2.358 -16.721 1.00 64.81 782 LEU A C 1
ATOM 6227 O O . LEU A 1 782 ? 33.581 -1.815 -17.585 1.00 64.81 782 LEU A O 1
ATOM 6231 N N . LEU A 1 783 ? 35.591 -2.203 -16.651 1.00 68.94 783 LEU A N 1
ATOM 6232 C CA . LEU A 1 783 ? 36.345 -1.307 -17.536 1.00 68.94 783 LEU A CA 1
ATOM 6233 C C . LEU A 1 783 ? 36.221 -1.725 -19.010 1.00 68.94 783 LEU A C 1
ATOM 6235 O O . LEU A 1 783 ? 36.009 -0.875 -19.873 1.00 68.94 783 LEU A O 1
ATOM 6239 N N . ILE A 1 784 ? 36.246 -3.032 -19.294 1.00 67.88 784 ILE A N 1
ATOM 6240 C CA . ILE A 1 784 ? 36.007 -3.575 -20.641 1.00 67.88 784 ILE A CA 1
ATOM 6241 C C . ILE A 1 784 ? 34.579 -3.276 -21.114 1.00 67.88 784 ILE A C 1
ATOM 6243 O O . ILE A 1 784 ? 34.387 -2.902 -22.273 1.00 67.88 784 ILE A O 1
ATOM 6247 N N . LYS A 1 785 ? 33.573 -3.403 -20.235 1.00 67.38 785 LYS A N 1
ATOM 6248 C CA . LYS A 1 785 ? 32.180 -3.074 -20.579 1.00 67.38 785 LYS A CA 1
ATOM 6249 C C . LYS A 1 785 ? 32.030 -1.585 -20.909 1.00 67.38 785 LYS A C 1
ATOM 6251 O O . LYS A 1 785 ? 31.436 -1.263 -21.931 1.00 67.38 785 LYS A O 1
ATOM 6256 N N . ILE A 1 786 ? 32.614 -0.685 -20.112 1.00 68.62 786 ILE A N 1
ATOM 6257 C CA . ILE A 1 786 ? 32.590 0.768 -20.379 1.00 68.62 786 ILE A CA 1
ATOM 6258 C C . ILE A 1 786 ? 33.257 1.082 -21.722 1.00 68.62 786 ILE A C 1
ATOM 6260 O O . ILE A 1 786 ? 32.705 1.834 -22.523 1.00 68.62 786 ILE A O 1
ATOM 6264 N N . TYR A 1 787 ? 34.404 0.460 -22.000 1.00 68.69 787 TYR A N 1
ATOM 6265 C CA . TYR A 1 787 ? 35.119 0.641 -23.261 1.00 68.69 787 TYR A CA 1
ATOM 6266 C C . TYR A 1 787 ? 34.290 0.162 -24.465 1.00 68.69 787 TYR A C 1
ATOM 6268 O O . TYR A 1 787 ? 34.246 0.813 -25.510 1.00 68.69 787 TYR A O 1
ATOM 6276 N N . GLY A 1 788 ? 33.554 -0.941 -24.300 1.00 65.44 788 GLY A N 1
ATOM 6277 C CA . GLY A 1 788 ? 32.633 -1.451 -25.315 1.00 65.44 788 GLY A CA 1
ATOM 6278 C C . GLY A 1 788 ? 31.392 -0.609 -25.556 1.00 65.44 788 GLY A C 1
ATOM 6279 O O . GLY A 1 788 ? 30.876 -0.609 -26.667 1.00 65.44 788 GLY A O 1
ATOM 6280 N N . LEU A 1 789 ? 30.943 0.161 -24.566 1.00 67.75 789 LEU A N 1
ATOM 6281 C CA . LEU A 1 789 ? 29.838 1.105 -24.746 1.00 67.75 789 LEU A CA 1
ATOM 6282 C C . LEU A 1 789 ? 30.248 2.344 -25.561 1.00 67.75 789 LEU A C 1
ATOM 6284 O O . LEU A 1 789 ? 29.377 2.998 -26.134 1.00 67.75 789 LEU A O 1
ATOM 6288 N N . LYS A 1 790 ? 31.550 2.662 -25.639 1.00 66.69 790 LYS A N 1
ATOM 6289 C CA . LYS A 1 790 ? 32.086 3.766 -26.456 1.00 66.69 790 LYS A CA 1
ATOM 6290 C C . LYS A 1 790 ? 32.264 3.371 -27.932 1.00 66.69 790 LYS A C 1
ATOM 6292 O O . LYS A 1 790 ? 31.933 4.155 -28.820 1.00 66.69 790 LYS A O 1
ATOM 6297 N N . HIS A 1 791 ? 32.782 2.172 -28.211 1.00 65.50 791 HIS A N 1
ATOM 6298 C CA . HIS A 1 791 ? 33.125 1.730 -29.571 1.00 65.50 791 HIS A CA 1
ATOM 6299 C C . HIS A 1 791 ? 32.006 0.906 -30.233 1.00 65.50 791 HIS A C 1
ATOM 6301 O O . HIS A 1 791 ? 31.537 -0.086 -29.685 1.00 65.50 791 HIS A O 1
ATOM 6307 N N . LYS A 1 792 ? 31.605 1.267 -31.463 1.00 56.12 792 LYS A N 1
ATOM 6308 C CA . LYS A 1 792 ? 30.607 0.507 -32.250 1.00 56.12 792 LYS A CA 1
ATOM 6309 C C . LYS A 1 792 ? 31.115 -0.911 -32.594 1.00 56.12 792 LYS A C 1
ATOM 6311 O O . LYS A 1 792 ? 32.323 -1.150 -32.654 1.00 56.12 792 LYS A O 1
ATOM 6316 N N . SER A 1 793 ? 30.194 -1.847 -32.864 1.00 53.31 793 SER A N 1
ATOM 6317 C CA . SER A 1 793 ? 30.441 -3.305 -32.857 1.00 53.31 793 SER A CA 1
ATOM 6318 C C . SER A 1 793 ? 31.558 -3.886 -33.754 1.00 53.31 793 SER A C 1
ATOM 6320 O O . SER A 1 793 ? 32.032 -4.958 -33.386 1.00 53.31 793 SER A O 1
ATOM 6322 N N . PRO A 1 794 ? 32.091 -3.258 -34.830 1.00 52.25 794 PRO A N 1
ATOM 6323 C CA . PRO A 1 794 ? 33.291 -3.803 -35.483 1.00 52.25 794 PRO A CA 1
ATOM 6324 C C . PRO A 1 794 ? 34.613 -3.360 -34.826 1.00 52.25 794 PRO A C 1
ATOM 6326 O O . PRO A 1 794 ? 35.623 -4.060 -34.935 1.00 52.25 794 PRO A O 1
ATOM 6329 N N . GLU A 1 795 ? 34.637 -2.213 -34.139 1.00 54.47 795 GLU A N 1
ATOM 6330 C CA . GLU A 1 795 ? 35.827 -1.715 -33.434 1.00 54.47 795 GLU A CA 1
ATOM 6331 C C . GLU A 1 795 ? 35.979 -2.368 -32.065 1.00 54.47 795 GLU A C 1
ATOM 6333 O O . GLU A 1 795 ? 37.095 -2.720 -31.680 1.00 54.47 795 GLU A O 1
ATOM 6338 N N . PHE A 1 796 ? 34.860 -2.602 -31.369 1.00 56.84 796 PHE A N 1
ATOM 6339 C CA . PHE A 1 796 ? 34.864 -3.250 -30.062 1.00 56.84 796 PHE A CA 1
ATOM 6340 C C . PHE A 1 796 ? 35.550 -4.615 -30.105 1.00 56.84 796 PHE A C 1
ATOM 6342 O O . PHE A 1 796 ? 36.483 -4.822 -29.345 1.00 56.84 796 PHE A O 1
ATOM 6349 N N . SER A 1 797 ? 35.171 -5.513 -31.021 1.00 51.34 797 SER A N 1
ATOM 6350 C CA . SER A 1 797 ? 35.744 -6.867 -31.092 1.00 51.34 797 SER A CA 1
ATOM 6351 C C . SER A 1 797 ? 37.239 -6.879 -31.420 1.00 51.34 797 SER A C 1
ATOM 6353 O O . SER A 1 797 ? 37.984 -7.705 -30.901 1.00 51.34 797 SER A O 1
ATOM 6355 N N . ARG A 1 798 ? 37.708 -5.956 -32.271 1.00 55.91 798 ARG A N 1
ATOM 6356 C CA . ARG A 1 798 ? 39.133 -5.852 -32.628 1.00 55.91 798 ARG A CA 1
ATOM 6357 C C . ARG A 1 798 ? 39.960 -5.294 -31.480 1.00 55.91 798 ARG A C 1
ATOM 6359 O O . ARG A 1 798 ? 41.048 -5.795 -31.203 1.00 55.91 798 ARG A O 1
ATOM 6366 N N . LYS A 1 799 ? 39.452 -4.255 -30.819 1.00 53.62 799 LYS A N 1
ATOM 6367 C CA . LYS A 1 799 ? 40.149 -3.612 -29.708 1.00 53.62 799 LYS A CA 1
ATOM 6368 C C . LYS A 1 799 ? 40.048 -4.438 -28.424 1.00 53.62 799 LYS A C 1
ATOM 6370 O O . LYS A 1 799 ? 41.045 -4.541 -27.728 1.00 53.62 799 LYS A O 1
ATOM 6375 N N . SER A 1 800 ? 38.934 -5.126 -28.165 1.00 52.09 800 SER A N 1
ATOM 6376 C CA . SER A 1 800 ? 38.784 -6.084 -27.060 1.00 52.09 800 SER A CA 1
ATOM 6377 C C . SER A 1 800 ? 39.677 -7.309 -27.235 1.00 52.09 800 SER A C 1
ATOM 6379 O O . SER A 1 800 ? 40.344 -7.696 -26.283 1.00 52.09 800 SER A O 1
ATOM 6381 N N . ALA A 1 801 ? 39.797 -7.859 -28.449 1.00 52.97 801 ALA A N 1
ATOM 6382 C CA . ALA A 1 801 ? 40.770 -8.912 -28.742 1.00 52.97 801 ALA A CA 1
ATOM 6383 C C . ALA A 1 801 ? 42.210 -8.440 -28.484 1.00 52.97 801 ALA A C 1
ATOM 6385 O O . ALA A 1 801 ? 43.018 -9.188 -27.939 1.00 52.97 801 ALA A O 1
ATOM 6386 N N . LYS A 1 802 ? 42.518 -7.178 -28.808 1.00 55.22 802 LYS A N 1
ATOM 6387 C CA . LYS A 1 802 ? 43.822 -6.565 -28.532 1.00 55.22 802 LYS A CA 1
ATOM 6388 C C . LYS A 1 802 ? 44.043 -6.295 -27.035 1.00 55.22 802 LYS A C 1
ATOM 6390 O O . LYS A 1 802 ? 45.143 -6.529 -26.555 1.00 55.22 802 LYS A O 1
ATOM 6395 N N . ILE A 1 803 ? 43.006 -5.894 -26.290 1.00 53.69 803 ILE A N 1
ATOM 6396 C CA . ILE A 1 803 ? 43.007 -5.785 -24.818 1.00 53.69 803 ILE A CA 1
ATOM 6397 C C . ILE A 1 803 ? 43.303 -7.156 -24.196 1.00 53.69 803 ILE A C 1
ATOM 6399 O O . ILE A 1 803 ? 44.205 -7.266 -23.374 1.00 53.69 803 ILE A O 1
ATOM 6403 N N . VAL A 1 804 ? 42.604 -8.212 -24.627 1.00 53.75 804 VAL A N 1
ATOM 6404 C CA . VAL A 1 804 ? 42.806 -9.589 -24.141 1.00 53.75 804 VAL A CA 1
ATOM 6405 C C . VAL A 1 804 ? 44.223 -10.079 -24.459 1.00 53.75 804 VAL A C 1
ATOM 6407 O O . VAL A 1 804 ? 44.881 -10.619 -23.574 1.00 53.75 804 VAL A O 1
ATOM 6410 N N . GLN A 1 805 ? 44.732 -9.816 -25.668 1.00 53.19 805 GLN A N 1
ATOM 6411 C CA . GLN A 1 805 ? 46.104 -10.158 -26.076 1.00 53.19 805 GLN A CA 1
ATOM 6412 C C . GLN A 1 805 ? 47.192 -9.411 -25.293 1.00 53.19 805 GLN A C 1
ATOM 6414 O O . GLN A 1 805 ? 48.232 -9.990 -25.004 1.00 53.19 805 GLN A O 1
ATOM 6419 N N . LEU A 1 806 ? 46.982 -8.130 -24.975 1.00 50.19 806 LEU A N 1
ATOM 6420 C CA . LEU A 1 806 ? 47.958 -7.292 -24.262 1.00 50.19 806 LEU A CA 1
ATOM 6421 C C . LEU A 1 806 ? 47.873 -7.434 -22.735 1.00 50.19 806 LEU A C 1
ATOM 6423 O O . LEU A 1 806 ? 48.782 -7.012 -22.015 1.00 50.19 806 LEU A O 1
ATOM 6427 N N . SER A 1 807 ? 46.775 -8.002 -22.240 1.00 51.41 807 SER A N 1
ATOM 6428 C CA . SER A 1 807 ? 46.572 -8.273 -20.824 1.00 51.41 807 SER A CA 1
ATOM 6429 C C . SER A 1 807 ? 47.248 -9.585 -20.390 1.00 51.41 807 SER A C 1
ATOM 6431 O O . SER A 1 807 ? 47.456 -10.481 -21.217 1.00 51.41 807 SER A O 1
ATOM 6433 N N . PRO A 1 808 ? 47.535 -9.758 -19.086 1.00 46.59 808 PRO A N 1
ATOM 6434 C CA . PRO A 1 808 ? 48.064 -11.014 -18.549 1.00 46.59 808 PRO A CA 1
ATOM 6435 C C . PRO A 1 808 ? 47.098 -12.202 -18.731 1.00 46.59 808 PRO A C 1
ATOM 6437 O O . PRO A 1 808 ? 47.516 -13.347 -18.594 1.00 46.59 808 PRO A O 1
ATOM 6440 N N . PHE A 1 809 ? 45.830 -11.947 -19.102 1.00 45.09 809 PHE A N 1
ATOM 6441 C CA . PHE A 1 809 ? 44.845 -12.979 -19.451 1.00 45.09 809 PHE A CA 1
ATOM 6442 C C . PHE A 1 809 ? 45.292 -13.862 -20.617 1.00 45.09 809 PHE A C 1
ATOM 6444 O O . PHE A 1 809 ? 44.846 -15.002 -20.710 1.00 45.09 809 PHE A O 1
ATOM 6451 N N . SER A 1 810 ? 46.147 -13.363 -21.515 1.00 46.31 810 SER A N 1
ATOM 6452 C CA . SER A 1 810 ? 46.651 -14.175 -22.623 1.00 46.31 810 SER A CA 1
ATOM 6453 C C . SER A 1 810 ? 47.462 -15.372 -22.122 1.00 46.31 810 SER A C 1
ATOM 6455 O O . SER A 1 810 ? 47.281 -16.463 -22.648 1.00 46.31 810 SER A O 1
ATOM 6457 N N . GLU A 1 811 ? 48.264 -15.225 -21.062 1.00 42.94 811 GLU A N 1
ATOM 6458 C CA . GLU A 1 811 ? 49.044 -16.333 -20.495 1.00 42.94 811 GLU A CA 1
ATOM 6459 C C . GLU A 1 811 ? 48.190 -17.328 -19.694 1.00 42.94 811 GLU A C 1
ATOM 6461 O O . GLU A 1 811 ? 48.482 -18.518 -19.727 1.00 42.94 811 GLU A O 1
ATOM 6466 N N . GLU A 1 812 ? 47.122 -16.895 -19.015 1.00 42.25 812 GLU A N 1
ATOM 6467 C CA . GLU A 1 812 ? 46.209 -17.796 -18.281 1.00 42.25 812 GLU A CA 1
ATOM 6468 C C . GLU A 1 812 ? 45.204 -18.522 -19.188 1.00 42.25 812 GLU A C 1
ATOM 6470 O O . GLU A 1 812 ? 44.846 -19.658 -18.904 1.00 42.25 812 GLU A O 1
ATOM 6475 N N . ILE A 1 813 ? 44.793 -17.915 -20.307 1.00 39.16 813 ILE A N 1
ATOM 6476 C CA . ILE A 1 813 ? 43.973 -18.576 -21.339 1.00 39.16 813 ILE A CA 1
ATOM 6477 C C . ILE A 1 813 ? 44.832 -19.510 -22.214 1.00 39.16 813 ILE A C 1
ATOM 6479 O O . ILE A 1 813 ? 44.323 -20.506 -22.727 1.00 39.16 813 ILE A O 1
ATOM 6483 N N . LEU A 1 814 ? 46.129 -19.208 -22.387 1.00 38.28 814 LEU A N 1
ATOM 6484 C CA . LEU A 1 814 ? 47.086 -20.058 -23.113 1.00 38.28 814 LEU A CA 1
ATOM 6485 C C . LEU A 1 814 ? 47.755 -21.127 -22.237 1.00 38.28 814 LEU A C 1
ATOM 6487 O O . LEU A 1 814 ? 48.326 -22.071 -22.786 1.00 38.28 814 LEU A O 1
ATOM 6491 N N . ARG A 1 815 ? 47.693 -21.031 -20.902 1.00 37.31 815 ARG A N 1
ATOM 6492 C CA . ARG A 1 815 ? 48.034 -22.155 -20.024 1.00 37.31 815 ARG A CA 1
ATOM 6493 C C . ARG A 1 815 ? 46.894 -23.170 -20.091 1.00 37.31 815 ARG A C 1
ATOM 6495 O O . ARG A 1 815 ? 45.776 -22.845 -19.700 1.00 37.31 815 ARG A O 1
ATOM 6502 N N . PRO A 1 816 ? 47.141 -24.409 -20.539 1.00 35.03 816 PRO A N 1
ATOM 6503 C CA . PRO A 1 816 ? 46.149 -25.451 -20.355 1.00 35.03 816 PRO A CA 1
ATOM 6504 C C . PRO A 1 816 ? 46.002 -25.670 -18.837 1.00 35.03 816 PRO A C 1
ATOM 6506 O O . PRO A 1 816 ? 46.994 -25.750 -18.114 1.00 35.03 816 PRO A O 1
ATOM 6509 N N . PHE A 1 817 ? 44.768 -25.655 -18.335 1.00 31.20 817 PHE A N 1
ATOM 6510 C CA . PHE A 1 817 ? 44.469 -25.738 -16.904 1.00 31.20 817 PHE A CA 1
ATOM 6511 C C . PHE A 1 817 ? 45.033 -27.036 -16.279 1.00 31.20 817 PHE A C 1
ATOM 6513 O O . PHE A 1 817 ? 44.461 -28.102 -16.477 1.00 31.20 817 PHE A O 1
ATOM 6520 N N . GLY A 1 818 ? 46.102 -26.939 -15.475 1.00 41.41 818 GLY A N 1
ATOM 6521 C CA . GLY A 1 818 ? 46.572 -27.995 -14.555 1.00 41.41 818 GLY A CA 1
ATOM 6522 C C . GLY A 1 818 ? 47.699 -28.917 -15.059 1.00 41.41 818 GLY A C 1
ATOM 6523 O O . GLY A 1 818 ? 48.045 -28.922 -16.234 1.00 41.41 818 GLY A O 1
ATOM 6524 N N . GLU A 1 819 ? 48.309 -29.690 -14.147 1.00 41.22 819 GLU A N 1
ATOM 6525 C CA . GLU A 1 819 ? 49.226 -30.789 -14.498 1.00 41.22 819 GLU A CA 1
ATOM 6526 C C . GLU A 1 819 ? 48.435 -31.929 -15.158 1.00 41.22 819 GLU A C 1
ATOM 6528 O O . GLU A 1 819 ? 47.476 -32.444 -14.583 1.00 41.22 819 GLU A O 1
ATOM 6533 N N . PHE A 1 820 ? 48.839 -32.335 -16.364 1.00 41.66 820 PHE A N 1
ATOM 6534 C CA . PHE A 1 820 ? 48.194 -33.411 -17.117 1.00 41.66 820 PHE A CA 1
ATOM 6535 C C . PHE A 1 820 ? 48.998 -34.705 -17.006 1.00 41.66 820 PHE A C 1
ATOM 6537 O O . PHE A 1 820 ? 50.183 -34.733 -17.332 1.00 41.66 820 PHE A O 1
ATOM 6544 N N . THR A 1 821 ? 48.343 -35.807 -16.647 1.00 39.06 821 THR A N 1
ATOM 6545 C CA . THR A 1 821 ? 48.878 -37.149 -16.898 1.00 39.06 821 THR A CA 1
ATOM 6546 C C . THR A 1 821 ? 48.385 -37.610 -18.267 1.00 39.06 821 THR A C 1
ATOM 6548 O O . THR A 1 821 ? 47.196 -37.851 -18.461 1.00 39.06 821 THR A O 1
ATOM 6551 N N . THR A 1 822 ? 49.286 -37.683 -19.244 1.00 39.28 822 THR A N 1
ATOM 6552 C CA . THR A 1 822 ? 48.992 -38.193 -20.591 1.00 39.28 822 THR A CA 1
ATOM 6553 C C . THR A 1 822 ? 49.094 -39.710 -20.623 1.00 39.28 822 THR A C 1
ATOM 6555 O O . THR A 1 822 ? 50.159 -40.258 -20.343 1.00 39.28 822 THR A O 1
ATOM 6558 N N . VAL A 1 823 ? 48.018 -40.381 -21.032 1.00 40.03 823 VAL A N 1
ATOM 6559 C CA . VAL A 1 823 ? 48.035 -41.809 -21.372 1.00 40.03 823 VAL A CA 1
ATOM 6560 C C . VAL A 1 823 ? 47.711 -41.953 -22.855 1.00 40.03 823 VAL A C 1
ATOM 6562 O O . VAL A 1 823 ? 46.663 -41.510 -23.324 1.00 40.03 823 VAL A O 1
ATOM 6565 N N . THR A 1 824 ? 48.643 -42.540 -23.598 1.00 39.28 824 THR A N 1
ATOM 6566 C CA . THR A 1 824 ? 48.513 -42.865 -25.020 1.00 39.28 824 THR A CA 1
ATOM 6567 C C . THR A 1 824 ? 47.920 -44.257 -25.168 1.00 39.28 824 THR A C 1
ATOM 6569 O O . THR A 1 824 ? 48.501 -45.232 -24.696 1.00 39.28 824 THR A O 1
ATOM 6572 N N . ILE A 1 825 ? 46.780 -44.363 -25.851 1.00 44.59 825 ILE A N 1
ATOM 6573 C CA . ILE A 1 825 ? 46.204 -45.657 -26.225 1.00 44.59 825 ILE A CA 1
ATOM 6574 C C . ILE A 1 825 ? 46.496 -45.875 -27.709 1.00 44.59 825 ILE A C 1
ATOM 6576 O O . ILE A 1 825 ? 46.033 -45.114 -28.563 1.00 44.59 825 ILE A O 1
ATOM 6580 N N . GLU A 1 826 ? 47.299 -46.895 -28.007 1.00 36.97 826 GLU A N 1
ATOM 6581 C CA . GLU A 1 826 ? 47.613 -47.315 -29.372 1.00 36.97 826 GLU A CA 1
ATOM 6582 C C . GLU A 1 826 ? 46.602 -48.360 -29.849 1.00 36.97 826 GLU A C 1
ATOM 6584 O O . GLU A 1 826 ? 46.474 -49.445 -29.282 1.00 36.97 826 GLU A O 1
ATOM 6589 N N . CYS A 1 827 ? 45.875 -48.030 -30.916 1.00 39.59 827 CYS A N 1
ATOM 6590 C CA . CYS A 1 827 ? 45.050 -48.990 -31.641 1.00 39.59 827 CYS A CA 1
ATOM 6591 C C . CYS A 1 827 ? 45.903 -49.756 -32.670 1.00 39.59 827 CYS A C 1
ATOM 6593 O O . CYS A 1 827 ? 46.851 -49.205 -33.228 1.00 39.59 827 CYS A O 1
ATOM 6595 N N . GLN A 1 828 ? 45.529 -50.998 -33.004 1.00 45.19 828 GLN A N 1
ATOM 6596 C CA . GLN A 1 828 ? 46.207 -51.823 -34.023 1.00 45.19 828 GLN A CA 1
ATOM 6597 C C . GLN A 1 828 ? 46.225 -51.208 -35.438 1.00 45.19 828 GLN A C 1
ATOM 6599 O O . GLN A 1 828 ? 46.943 -51.699 -36.305 1.00 45.19 828 GLN A O 1
ATOM 6604 N N . CYS A 1 829 ? 45.467 -50.135 -35.688 1.00 40.97 829 CYS A N 1
ATOM 6605 C CA . CYS A 1 829 ? 45.549 -49.338 -36.916 1.00 40.97 829 CYS A CA 1
ATOM 6606 C C . CYS A 1 829 ? 46.548 -48.163 -36.843 1.00 40.97 829 CYS A C 1
ATOM 6608 O O . CYS A 1 829 ? 46.534 -47.298 -37.717 1.00 40.97 829 CYS A O 1
ATOM 6610 N N . SER A 1 830 ? 47.402 -48.118 -35.815 1.00 38.25 830 SER A N 1
ATOM 6611 C CA . SER A 1 830 ? 48.444 -47.100 -35.591 1.00 38.25 830 SER A CA 1
ATOM 6612 C C . SER A 1 830 ? 47.932 -45.679 -35.321 1.00 38.25 830 SER A C 1
ATOM 6614 O O . SER A 1 830 ? 48.711 -44.728 -35.335 1.00 38.25 830 SER A O 1
ATOM 6616 N N . ALA A 1 831 ? 46.634 -45.510 -35.062 1.00 32.25 831 ALA A N 1
ATOM 6617 C CA . ALA A 1 831 ? 46.074 -44.236 -34.629 1.00 32.25 831 ALA A CA 1
ATOM 6618 C C . ALA A 1 831 ? 46.242 -44.086 -33.109 1.00 32.25 831 ALA A C 1
ATOM 6620 O O . ALA A 1 831 ? 45.656 -44.844 -32.332 1.00 32.25 831 ALA A O 1
ATOM 6621 N N . THR A 1 832 ? 47.049 -43.111 -32.691 1.00 33.69 832 THR A N 1
ATOM 6622 C CA . THR A 1 832 ? 47.229 -42.720 -31.291 1.00 33.69 832 THR A CA 1
ATOM 6623 C C . THR A 1 832 ? 46.178 -41.694 -30.899 1.00 33.69 832 THR A C 1
ATOM 6625 O O . THR A 1 832 ? 46.064 -40.635 -31.515 1.00 33.69 832 THR A O 1
ATOM 6628 N N . THR A 1 833 ? 45.412 -41.993 -29.849 1.00 38.34 833 THR A N 1
ATOM 6629 C CA . THR A 1 833 ? 44.480 -41.023 -29.256 1.00 38.34 833 THR A CA 1
ATOM 6630 C C . THR A 1 833 ? 44.962 -40.673 -27.854 1.00 38.34 833 THR A C 1
ATOM 6632 O O . THR A 1 833 ? 45.240 -41.563 -27.050 1.00 38.34 833 THR A O 1
ATOM 6635 N N . VAL A 1 834 ? 45.104 -39.373 -27.584 1.00 40.34 834 VAL A N 1
ATOM 6636 C CA . VAL A 1 834 ? 45.560 -38.828 -26.298 1.00 40.34 834 VAL A CA 1
ATOM 6637 C C . VAL A 1 834 ? 44.360 -38.221 -25.585 1.00 40.34 834 VAL A C 1
ATOM 6639 O O . VAL A 1 834 ? 43.648 -37.403 -26.167 1.00 40.34 834 VAL A O 1
ATOM 6642 N N . ILE A 1 835 ? 44.129 -38.626 -24.337 1.00 40.53 835 ILE A N 1
ATOM 6643 C CA . ILE A 1 835 ? 43.008 -38.144 -23.523 1.00 40.53 835 ILE A CA 1
ATOM 6644 C C . ILE A 1 835 ? 43.566 -37.398 -22.307 1.00 40.53 835 ILE A C 1
ATOM 6646 O O . ILE A 1 835 ? 44.493 -37.874 -21.653 1.00 40.53 835 ILE A O 1
ATOM 6650 N N . HIS A 1 836 ? 42.993 -36.228 -22.012 1.00 42.88 836 HIS A N 1
ATOM 6651 C CA . HIS A 1 836 ? 43.357 -35.373 -20.879 1.00 42.88 836 HIS A CA 1
ATOM 6652 C C . HIS A 1 836 ? 42.220 -35.356 -19.839 1.00 42.88 836 HIS A C 1
ATOM 6654 O O . HIS A 1 836 ? 41.059 -35.197 -20.208 1.00 42.88 836 HIS A O 1
ATOM 6660 N N . SER A 1 837 ? 42.547 -35.511 -18.551 1.00 40.25 837 SER A N 1
ATOM 6661 C CA . SER A 1 837 ? 41.589 -35.488 -17.427 1.00 40.25 837 SER A CA 1
ATOM 6662 C C . SER A 1 837 ? 41.589 -34.127 -16.708 1.00 40.25 837 SER A C 1
ATOM 6664 O O . SER A 1 837 ? 42.672 -33.553 -16.559 1.00 40.25 837 SER A O 1
ATOM 6666 N N . PRO A 1 838 ? 40.440 -33.604 -16.224 1.00 41.16 838 PRO A N 1
ATOM 6667 C CA . PRO A 1 838 ? 40.410 -32.400 -15.409 1.00 41.16 838 PRO A CA 1
ATOM 6668 C C . PRO A 1 838 ? 40.329 -32.686 -13.892 1.00 41.16 838 PRO A C 1
ATOM 6670 O O . PRO A 1 838 ? 39.396 -33.310 -13.395 1.00 41.16 838 PRO A O 1
ATOM 6673 N N . HIS A 1 839 ? 41.261 -32.062 -13.164 1.00 41.62 839 HIS A N 1
ATOM 6674 C CA . HIS A 1 839 ? 41.081 -31.448 -11.838 1.00 41.62 839 HIS A CA 1
ATOM 6675 C C . HIS A 1 839 ? 41.318 -32.181 -10.503 1.00 41.62 839 HIS A C 1
ATOM 6677 O O . HIS A 1 839 ? 41.045 -31.565 -9.481 1.00 41.62 839 HIS A O 1
ATOM 6683 N N . ASN A 1 840 ? 41.970 -33.345 -10.426 1.00 43.97 840 ASN A N 1
ATOM 6684 C CA . ASN A 1 840 ? 42.742 -33.712 -9.216 1.00 43.97 840 ASN A CA 1
ATOM 6685 C C . ASN A 1 840 ? 43.784 -34.804 -9.525 1.00 43.97 840 ASN A C 1
ATOM 6687 O O . ASN A 1 840 ? 43.520 -35.644 -10.386 1.00 43.97 840 ASN A O 1
ATOM 6691 N N . PRO A 1 841 ? 44.953 -34.828 -8.851 1.00 46.22 841 PRO A N 1
ATOM 6692 C CA . PRO A 1 841 ? 45.941 -35.882 -9.049 1.00 46.22 841 PRO A CA 1
ATOM 6693 C C . PRO A 1 841 ? 45.389 -37.197 -8.486 1.00 46.22 841 PRO A C 1
ATOM 6695 O O . PRO A 1 841 ? 45.388 -37.421 -7.276 1.00 46.22 841 PRO A O 1
ATOM 6698 N N . ILE A 1 842 ? 44.893 -38.064 -9.370 1.00 51.38 842 ILE A N 1
ATOM 6699 C CA . ILE A 1 842 ? 44.469 -39.419 -9.017 1.00 51.38 842 ILE A CA 1
ATOM 6700 C C . ILE A 1 842 ? 45.744 -40.216 -8.732 1.00 51.38 842 ILE A C 1
ATOM 6702 O O . ILE A 1 842 ? 46.498 -40.551 -9.642 1.00 51.38 842 ILE A O 1
ATOM 6706 N N . THR A 1 843 ? 46.032 -40.453 -7.455 1.00 51.1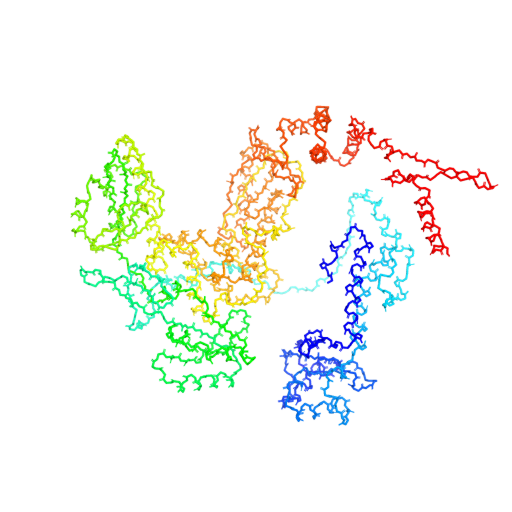6 843 THR A N 1
ATOM 6707 C CA . THR A 1 843 ? 47.286 -41.094 -7.016 1.00 51.16 843 THR A CA 1
ATOM 6708 C C . THR A 1 843 ? 47.122 -42.585 -6.721 1.00 51.16 843 THR A C 1
ATOM 6710 O O . THR A 1 843 ? 48.120 -43.299 -6.635 1.00 51.16 843 THR A O 1
ATOM 6713 N N . ALA A 1 844 ? 45.884 -43.084 -6.609 1.00 53.53 844 ALA A N 1
ATOM 6714 C CA . ALA A 1 844 ? 45.582 -44.482 -6.316 1.00 53.53 844 ALA A CA 1
ATOM 6715 C C . ALA A 1 844 ? 45.063 -45.233 -7.555 1.00 53.53 844 ALA A C 1
ATOM 6717 O O . ALA A 1 844 ? 44.097 -44.816 -8.192 1.00 53.53 844 ALA A O 1
ATOM 6718 N N . GLN A 1 845 ? 45.659 -46.394 -7.855 1.00 52.66 845 GLN A N 1
ATOM 6719 C CA . GLN A 1 845 ? 45.296 -47.247 -9.001 1.00 52.66 845 GLN A CA 1
ATOM 6720 C C . GLN A 1 845 ? 43.794 -47.607 -9.028 1.00 52.66 845 GLN A C 1
ATOM 6722 O O . GLN A 1 845 ? 43.180 -47.650 -10.087 1.00 52.66 845 GLN A O 1
ATOM 6727 N N . SER A 1 846 ? 43.177 -47.785 -7.855 1.00 53.94 846 SER A N 1
ATOM 6728 C CA . SER A 1 846 ? 41.758 -48.137 -7.712 1.00 53.94 846 SER A CA 1
ATOM 6729 C C . SER A 1 846 ? 40.788 -47.034 -8.145 1.00 53.94 846 SER A C 1
ATOM 6731 O O . SER A 1 846 ? 39.671 -47.331 -8.558 1.00 53.94 846 SER A O 1
ATOM 6733 N N . GLU A 1 847 ? 41.188 -45.765 -8.042 1.00 52.88 847 GLU A N 1
ATOM 6734 C CA . GLU A 1 847 ? 40.366 -44.623 -8.468 1.00 52.88 847 GLU A CA 1
ATOM 6735 C C . GLU A 1 847 ? 40.427 -44.435 -9.988 1.00 52.88 847 GLU A C 1
ATOM 6737 O O . GLU A 1 847 ? 39.424 -44.083 -10.608 1.00 52.88 847 GLU A O 1
ATOM 6742 N N . ILE A 1 848 ? 41.575 -44.759 -10.597 1.00 53.81 848 ILE A N 1
ATOM 6743 C CA . ILE A 1 848 ? 41.745 -44.812 -12.055 1.00 53.81 848 ILE A CA 1
ATOM 6744 C C . ILE A 1 848 ? 40.848 -45.915 -12.631 1.00 53.81 848 ILE A C 1
ATOM 6746 O O . ILE A 1 848 ? 40.061 -45.658 -13.543 1.00 53.81 848 ILE A O 1
ATOM 6750 N N . ASP A 1 849 ? 40.894 -47.116 -12.049 1.00 54.31 849 ASP A N 1
ATOM 6751 C CA . ASP A 1 849 ? 40.063 -48.243 -12.485 1.00 54.31 849 ASP A CA 1
ATOM 6752 C C . ASP A 1 849 ? 38.560 -47.970 -12.282 1.00 54.31 849 ASP A C 1
ATOM 6754 O O . ASP A 1 849 ? 37.736 -48.395 -13.093 1.00 54.31 849 ASP A O 1
ATOM 6758 N N . GLY A 1 850 ? 38.182 -47.229 -11.234 1.00 58.53 850 GLY A N 1
ATOM 6759 C CA . GLY A 1 850 ? 36.803 -46.792 -10.994 1.00 58.53 850 GLY A CA 1
ATOM 6760 C C . GLY A 1 850 ? 36.293 -45.811 -12.053 1.00 58.53 850 GLY A C 1
ATOM 6761 O O . GLY A 1 850 ? 35.240 -46.041 -12.646 1.00 58.53 850 GLY A O 1
ATOM 6762 N N . PHE A 1 851 ? 37.077 -44.770 -12.351 1.00 54.22 851 PHE A N 1
ATOM 6763 C CA . PHE A 1 851 ? 36.748 -43.763 -13.364 1.00 54.22 851 PHE A CA 1
ATOM 6764 C C . PHE A 1 851 ? 36.619 -44.372 -14.769 1.00 54.22 851 PHE A C 1
ATOM 6766 O O . PHE A 1 851 ? 35.685 -44.063 -15.514 1.00 54.22 851 PHE A O 1
ATOM 6773 N N . PHE A 1 852 ? 37.519 -45.293 -15.132 1.00 54.69 852 PHE A N 1
ATOM 6774 C CA . PHE A 1 852 ? 37.456 -45.966 -16.429 1.00 54.69 852 PHE A CA 1
ATOM 6775 C C . PHE A 1 852 ? 36.338 -47.012 -16.511 1.00 54.69 852 PHE A C 1
ATOM 6777 O O . PHE A 1 852 ? 35.723 -47.137 -17.568 1.00 54.69 852 PHE A O 1
ATOM 6784 N N . ASN A 1 853 ? 36.001 -47.712 -15.422 1.00 54.84 853 ASN A N 1
ATOM 6785 C CA . ASN A 1 853 ? 34.833 -48.599 -15.404 1.00 54.84 853 ASN A CA 1
ATOM 6786 C C . ASN A 1 853 ? 33.511 -47.826 -15.524 1.00 54.84 853 ASN A C 1
ATOM 6788 O O . ASN A 1 853 ? 32.602 -48.308 -16.199 1.00 54.84 853 ASN A O 1
ATOM 6792 N N . GLU A 1 854 ? 33.406 -46.622 -14.952 1.00 50.66 854 GLU A N 1
ATOM 6793 C CA . GLU A 1 854 ? 32.265 -45.725 -15.189 1.00 50.66 854 GLU A CA 1
ATOM 6794 C C . GLU A 1 854 ? 32.181 -45.286 -16.656 1.00 50.66 854 GLU A C 1
ATOM 6796 O O . GLU A 1 854 ? 31.107 -45.338 -17.255 1.00 50.66 854 GLU A O 1
ATOM 6801 N N . LEU A 1 855 ? 33.310 -44.926 -17.273 1.00 46.81 855 LEU A N 1
ATOM 6802 C CA . LEU A 1 855 ? 33.381 -44.569 -18.695 1.00 46.81 855 LEU A CA 1
ATOM 6803 C C . LEU A 1 855 ? 33.030 -45.742 -19.625 1.00 46.81 855 LEU A C 1
ATOM 6805 O O . LEU A 1 855 ? 32.321 -45.547 -20.612 1.00 46.81 855 LEU A O 1
ATOM 6809 N N . ILE A 1 856 ? 33.468 -46.962 -19.302 1.00 51.50 856 ILE A N 1
ATOM 6810 C CA . ILE A 1 856 ? 33.147 -48.179 -20.064 1.00 51.50 856 ILE A CA 1
ATOM 6811 C C . ILE A 1 856 ? 31.673 -48.571 -19.875 1.00 51.50 856 ILE A C 1
ATOM 6813 O O . ILE A 1 856 ? 31.003 -48.915 -20.849 1.00 51.50 856 ILE A O 1
ATOM 6817 N N . GLN A 1 857 ? 31.120 -48.451 -18.662 1.00 44.22 857 GLN A N 1
ATOM 6818 C CA . GLN A 1 857 ? 29.681 -48.636 -18.427 1.00 44.22 857 GLN A CA 1
ATOM 6819 C C . GLN A 1 857 ? 28.835 -47.582 -19.152 1.00 44.22 857 GLN A C 1
ATOM 6821 O O . GLN A 1 857 ? 27.736 -47.889 -19.620 1.00 44.22 857 GLN A O 1
ATOM 6826 N N . HIS A 1 858 ? 29.337 -46.352 -19.282 1.00 40.16 858 HIS A N 1
ATOM 6827 C CA . HIS A 1 858 ? 28.694 -45.313 -20.080 1.00 40.16 858 HIS A CA 1
ATOM 6828 C C . HIS A 1 858 ? 28.808 -45.578 -21.587 1.00 40.16 858 HIS A C 1
ATOM 6830 O O . HIS A 1 858 ? 27.834 -45.348 -22.297 1.00 40.16 858 HIS A O 1
ATOM 6836 N N . SER A 1 859 ? 29.922 -46.136 -22.071 1.00 38.16 859 SER A N 1
ATOM 6837 C CA . SER A 1 859 ? 30.079 -46.588 -23.462 1.00 38.16 859 SER A CA 1
ATOM 6838 C C . SER A 1 859 ? 29.107 -47.720 -23.817 1.00 38.16 859 SER A C 1
ATOM 6840 O O . SER A 1 859 ? 28.441 -47.624 -24.841 1.00 38.16 859 SER A O 1
ATOM 6842 N N . GLN A 1 860 ? 28.916 -48.718 -22.946 1.00 38.69 860 GLN A N 1
ATOM 6843 C CA . GLN A 1 860 ? 27.935 -49.801 -23.156 1.00 38.69 860 GLN A CA 1
ATOM 6844 C C . GLN A 1 860 ? 26.465 -49.363 -23.022 1.00 38.69 860 GLN A C 1
ATOM 6846 O O . GLN A 1 860 ? 25.563 -50.131 -23.337 1.00 38.69 860 GLN A O 1
ATOM 6851 N N . ARG A 1 861 ? 26.204 -48.154 -22.509 1.00 35.31 861 ARG A N 1
ATOM 6852 C CA . ARG A 1 861 ? 24.875 -47.518 -22.524 1.00 35.31 861 ARG A CA 1
ATOM 6853 C C . ARG A 1 861 ? 24.649 -46.633 -23.754 1.00 35.31 861 ARG A C 1
ATOM 6855 O O . ARG A 1 861 ? 23.520 -46.186 -23.958 1.00 35.31 861 ARG A O 1
ATOM 6862 N N . ILE A 1 862 ? 25.716 -46.303 -24.483 1.00 34.34 862 ILE A N 1
ATOM 6863 C CA . ILE A 1 862 ? 25.707 -45.412 -25.649 1.00 34.34 862 ILE A CA 1
ATOM 6864 C C . ILE A 1 862 ? 25.741 -46.213 -26.962 1.00 34.34 862 ILE A C 1
ATOM 6866 O O . ILE A 1 862 ? 25.112 -45.764 -27.922 1.00 34.34 862 ILE A O 1
ATOM 6870 N N . ASP A 1 863 ? 26.399 -47.376 -26.987 1.00 30.94 863 ASP A N 1
ATOM 6871 C CA . ASP A 1 863 ? 26.160 -48.432 -27.989 1.00 30.94 863 ASP A CA 1
ATOM 6872 C C . ASP A 1 863 ? 24.836 -49.165 -27.710 1.00 30.94 863 ASP A C 1
ATOM 6874 O O . ASP A 1 863 ? 24.121 -49.488 -28.692 1.00 30.94 863 ASP A O 1
#

pLDDT: mean 70.81, std 18.84, range [21.58, 94.88]

Organism: Nematocida parisii (strain ERTm3) (NCBI:txid935791)

Sequence (863 aa):
MFNLLLSGNTLEECYMTLAECADYWIDIIETKAQALAQDEIFNYFGETRNMSKSADALSMVKTTCLTAAERLSELLGQNVVVKGMSCSFIISKYPENEPVTSRAIPQSVFYAEKGQKEKYLQKWLRMKTVPNDIREIIDWSYYLERLSNIIARIIIIPASLQGLKNPVGRVNPPQWAVHHKKITEFFKKSESTAENINPLNSTRTAQKKPEKSPVEEKKGHNQSLVDFLRVHSSTTPGVMTENEKPSKDEKSVIAIKKITSYAFTAVYVEGKKLIEKEIKQKKTFYLHADTSVLDRIIATYTALNSTEVSVEKVVKHAVGITGRREFVKVVMDPVEFNSKFHKYTNLFESPEIKGIYELDVPKEVRALSMVKFKRVPVYVITTCTSEGKPIYALYTGLSKSPTPRIPEVFEPSTVGVHLFDNRPDLVKYLKPLDLGVVFYTKNSSLSAIKVKHCVMAIDVLVTKTIQDKSAAISALMETLNKAVKKAQKQVDISEFANIPILPIEFSRETLILDYLHYKERESKHIIGWNDTHYKKRIHYTPEAPDENPFKKELYREGVYEGISVGVSVTGSVLLCIIEADTLMKEERANFKQGIEMEAIQSLIKKVVYHCIKKTSGAQEIANNIPYWVRSIEKTSSVTEFIASRISLLQIKFISGVVSGINRSGGEVIAADGEDLIIHTGQSTKHSAQAHLDQIFTEVSNLSYGSLLRLRVSQWYKRVLMVDQANYQKILLLNDRMVSTFIHPVPSVIIDDLLKDDDLSALEYIKEAYMQSTSNGFTITRLLIKIYGLKHKSPEFSRKSAKIVQLSPFSEEILRPFGEFTTVTIECQCSATTVIHSPHNPITAQSEIDGFFNELIQHSQRID

Foldseek 3Di:
DVVLCPPDPDPLRSLLSVLVVLVVVLVCLVVLNPVDDPVVCLVVQKDKDWAQDFLVVCVVPQALVSLQQCLVCVLVVHNGRDHGDIFIWAFWCAPPPDDSSLRTHTPVLLVDDPVSSQVSCCVSRVHPDDDPDCSNGHDSVVVSVVSLVVCLVPRQLVCLLCVHHRSNPVRDHDPVSHDPVVSNVVVVVVVPPPDDDDDDDDDDDDDDDDDDDDDDDDPDDLPAPVVVVVVCVVPPPDQPDDDDDDDPQAAAFAAWDDFDLFWTWTWHDDPQFIDTDIDTQKQKKKWAFDPVLLVVVVVVQVVVPDPFKDKDWDWFAEPPDPDTGIIIMIIGRVVCCVVCVVVCVCVVPDPRTPDMFRRCADRLLSVQVRHFYDDDFEKEKEWEDEPNFIKIKIARQRRPDPDGDQDPFDDCPDPRIDMDRDDVVVQVVQAPDGAEEYEYEPPDPCPPDPHSHHYAYDHFDQPYYDHDPVVRRRSRRVSRSVRVVVRQLQSLQCSNLRGHRYHPVPPDLQVSVQSLLVVLCVVNRYTHFLPDPDPDPDAFDPPDDDPPVPPPWQADFFKAAFKKFKKFWPPLLLQLLLCVVVLVCVPDVDDDDDPSSVSVNVSSVVLVVVVVVVRGNSVSNSVCVVVNLRDPPSNGRHHPVNSVVSVVSSVSSQVLLCVLLVVLVWDWRTDDRRITMTRPSHHDPVSSVVSVVSSVVSSCPDSGCVVIDMDTPDMANMWGTFDPVWADTFGQDPNDTPDATVDHDDSVLLVVLLDPPLPSVLVVLQVLLVPDDPCSVVVNVVSLRSNLSNDPDVVSVVSVVVSCVSHPVVVVVVPDPDDWDWDWDADPVRDTDTDTDDDDPPPDPVVVVVVVVVVVVVVVVVD

Secondary structure (DSSP, 8-state):
-GGGGG--SSHHHHHHHHHHHHHHHHHHHHTTTTTS-HHHHHHHH-EEEE--S-HHHHTTS--HHHHHHHHHHHHTT-----TT-EEEEEEBSPSTTS-GGG-EEEGGGGGS-HHHHHHHHHHHHT-SS--SSGGGTB-HHHHHHHHHHHHIIIIIHHHHHTT---S-TTSPPPGGGS--HHHHHHHHHTTS--S----------------------------SSHHHHHHTSSS----S---SPPPTT-EEESEEEEE-SSEEEEEEEETTEEEEEEEEPPEEEEEEE-HHHHHHHHHHHHHT--TT-EEEEEEEEETTEEEEEEEEEEEE-HHHHHHHHHHHHHHHTSTTEEEEESTT--HHHHHHHTEEE----EEEEEEEEETTEEEEEEE-GGGS-SS----SS--TTSTTEEEESSHHHHHHHHTTS-S-EEEEETTSTTTT---SSEEEEE------EESSHHHHHHHHHHHHHHHHHHHHHHHHHHHHHT-PBPPGGG--TTHHHHHHHHHHHHHTTEE--S--------SS-TTS----S-TT--B--EEEEEEEEEEEEETHHHHHHHTHHHHHHTT-TTPPPPHHHHHHHHHHHHHHHHHHTT-TTHHHHHHHHHHHHH---TT-SS-HHHHHHHHHHHHHHHHHHHHHHHHTT-EEEEEETTEEEEEEEESSHHHHHHHHHHHHHHHTTSSS-TT-EEEEEEEEEEEEE--TTT---EEEETTEES---SS---HHHHHHHHSS-HHHHHHHHHHHHHT-TTTHHHHHHHHHHHHHHHS-HHHHHHHHHHHHHHSTHHHHHHS-SS----EEEE-TTS-EEEE---SS---SHHHHHHHHHHHHHHHTTT-

InterPro domains:
  IPR013697 DNA polymerase epsilon, catalytic subunit A, C-terminal [PF08490] (596-727)
  IPR029703 DNA polymerase epsilon catalytic subunit [PTHR10670] (2-236)
  IPR043502 DNA/RNA polymerase superfamily [SSF56672] (2-155)
  IPR055191 DNA polymerase epsilon ,catalytic subunit A, thumb domain [PF22634] (1-162)